Protein AF-0000000082582174 (afdb_homodimer)

Nearest PDB structures (foldseek):
  4dm0-assembly1_A-2  TM=6.553E-01  e=1.311E-11  Escherichia coli
  3ecp-assembly1_A-2  TM=6.460E-01  e=6.273E-11  Escherichia coli
  1mm8-assembly1_A-2  TM=6.098E-01  e=3.475E-10  Escherichia coli
  8joi-assembly2_B  TM=5.389E-01  e=1.781E-01  Pseudomonas aeruginosa
  3rqb-assembly1_A  TM=6.098E-01  e=8.115E-01  Alicyclobacillus acidocaldarius subsp. acidocaldarius DSM 446

Solvent-accessible surface area (backbone atoms only — not comparable to full-atom values): 45961 Å² total; per-residue (Å²): 125,73,64,64,45,58,42,76,48,91,63,89,76,42,56,38,41,48,41,54,42,53,54,50,45,51,33,56,70,68,51,65,58,58,67,44,69,73,58,76,72,99,61,87,73,73,94,59,53,65,44,49,48,52,50,49,51,42,51,34,46,60,58,36,36,60,47,59,74,41,38,40,67,66,47,46,59,30,43,70,59,35,37,54,68,74,28,85,63,57,74,51,36,69,58,50,47,49,54,37,56,63,35,37,75,67,46,43,54,53,49,53,49,46,44,49,52,51,42,74,71,66,38,66,66,68,71,44,92,59,74,41,55,38,31,41,52,68,47,61,37,64,46,92,65,86,75,39,49,65,45,26,54,27,84,34,90,87,37,83,78,39,32,11,29,28,38,35,36,33,30,25,55,91,64,52,32,66,74,47,73,49,76,42,39,12,65,56,55,74,54,76,51,41,62,59,52,48,50,52,50,50,67,66,35,46,69,38,25,75,71,49,27,30,33,40,37,39,47,32,75,54,24,41,72,69,48,49,52,52,49,68,67,39,77,54,51,34,41,40,29,24,40,54,52,41,62,57,30,41,60,57,45,72,75,50,60,77,84,68,44,42,77,62,51,100,48,30,29,35,36,71,50,81,70,53,96,68,36,37,42,33,38,35,40,33,52,45,97,85,67,47,79,44,44,33,29,37,40,30,55,61,50,60,88,80,42,40,72,55,49,46,53,57,58,54,60,58,55,52,41,51,55,50,47,51,51,44,41,40,70,42,45,19,62,52,50,66,80,45,46,38,51,40,16,42,48,43,50,50,49,46,48,46,46,44,45,34,52,53,34,50,44,41,66,63,68,27,48,94,46,95,56,46,83,61,52,69,57,49,48,28,68,54,46,34,67,41,59,21,41,52,44,82,52,98,92,43,38,37,32,33,36,52,64,79,39,70,68,44,39,54,52,43,54,47,55,57,27,65,71,47,54,44,58,66,57,76,96,123,75,64,65,46,58,42,77,47,92,63,88,77,43,56,36,43,48,43,53,42,52,52,51,46,51,34,55,73,68,50,64,58,57,68,46,68,72,57,76,72,99,60,86,72,74,92,59,52,67,44,48,48,53,50,49,52,42,50,36,45,60,58,37,35,60,48,59,74,41,40,42,66,67,46,45,60,30,44,69,60,35,38,54,67,76,28,87,61,59,74,50,36,69,58,48,46,49,54,37,56,64,36,38,74,65,44,43,54,51,50,51,48,47,42,48,52,52,41,75,72,67,38,66,66,69,70,44,90,58,74,41,57,38,32,42,52,68,47,63,37,65,46,92,63,88,75,37,52,65,46,25,55,27,82,36,90,86,37,82,80,39,34,11,30,28,39,37,37,34,28,26,57,92,65,51,33,64,74,49,71,49,75,42,38,11,65,55,56,74,54,75,52,41,63,59,51,50,52,55,50,50,68,66,35,47,67,37,26,74,71,50,26,31,34,40,37,40,48,31,78,55,24,41,70,68,47,50,51,52,49,68,67,41,76,52,50,33,39,41,29,25,41,54,52,40,62,59,30,42,60,57,45,71,75,49,60,77,85,69,44,43,78,60,50,99,48,29,30,35,37,71,50,80,70,52,96,69,35,37,42,32,36,35,41,32,52,45,96,86,68,48,79,44,45,34,28,38,39,30,55,62,51,60,90,81,40,40,72,55,50,46,51,57,59,55,60,57,52,52,42,52,55,51,46,52,51,43,40,40,71,42,45,20,63,54,49,66,80,47,48,39,50,41,15,43,47,42,50,50,49,46,49,43,46,43,45,34,51,53,34,51,44,41,65,61,68,27,47,94,47,96,57,46,82,60,53,70,58,50,48,29,68,52,47,34,67,38,58,22,43,52,44,81,52,96,90,44,38,36,33,32,37,51,64,78,37,69,67,42,39,54,51,43,54,48,53,56,27,66,70,43,46,46,67,67,47,74,107

Radius of gyration: 30.18 Å; Cα contacts (8 Å, |Δi|>4): 1531; chains: 2; bounding box: 64×86×84 Å

InterPro domains:
  IPR012337 Ribonuclease H-like superfamily [SSF53098] (90-364)
  IPR025668 Transposase DDE domain [PF13701] (43-416)

Structure (mmCIF, N/CA/C/O backbone):
data_AF-0000000082582174-model_v1
#
loop_
_entity.id
_entity.type
_entity.pdbx_description
1 polymer Transposase
#
loop_
_atom_site.group_PDB
_atom_site.id
_atom_site.type_symbol
_atom_site.label_atom_id
_atom_site.label_alt_id
_atom_site.label_comp_id
_atom_site.label_asym_id
_atom_site.label_entity_id
_atom_site.label_seq_id
_atom_site.pdbx_PDB_ins_code
_atom_site.Cartn_x
_atom_site.Cartn_y
_atom_site.Cartn_z
_atom_site.occupancy
_atom_site.B_iso_or_equiv
_atom_site.auth_seq_id
_atom_site.auth_comp_id
_atom_site.auth_asym_id
_atom_site.auth_atom_id
_atom_site.pdbx_PDB_model_num
ATOM 1 N N . MET A 1 1 ? 18.828 -27.312 16.297 1 47.28 1 MET A N 1
ATOM 2 C CA . MET A 1 1 ? 17.672 -28 16.875 1 47.28 1 MET A CA 1
ATOM 3 C C . MET A 1 1 ? 16.375 -27.422 16.312 1 47.28 1 MET A C 1
ATOM 5 O O . MET A 1 1 ? 15.992 -26.297 16.641 1 47.28 1 MET A O 1
ATOM 9 N N . ASN A 1 2 ? 15.883 -27.828 15.016 1 61.81 2 ASN A N 1
ATOM 10 C CA . ASN A 1 2 ? 14.836 -27.375 14.109 1 61.81 2 ASN A CA 1
ATOM 11 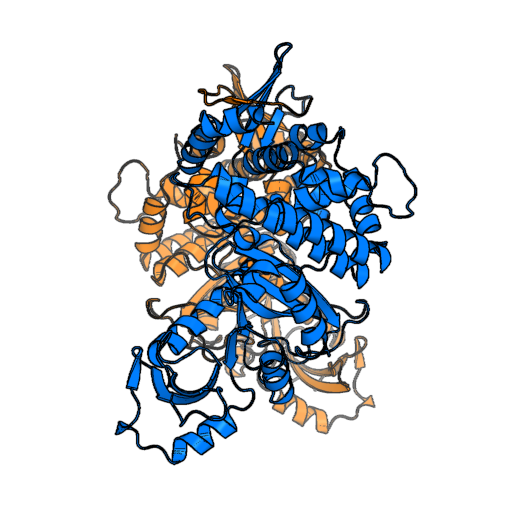C C . ASN A 1 2 ? 13.453 -27.812 14.57 1 61.81 2 ASN A C 1
ATOM 13 O O . ASN A 1 2 ? 12.453 -27.578 13.891 1 61.81 2 ASN A O 1
ATOM 17 N N . ASN A 1 3 ? 13.531 -28.422 15.852 1 78.56 3 ASN A N 1
ATOM 18 C CA . ASN A 1 3 ? 12.211 -28.969 16.156 1 78.56 3 ASN A CA 1
ATOM 19 C C . ASN A 1 3 ? 11.578 -28.281 17.359 1 78.56 3 ASN A C 1
ATOM 21 O O . ASN A 1 3 ? 12.219 -28.109 18.391 1 78.56 3 ASN A O 1
ATOM 25 N N . PHE A 1 4 ? 10.695 -27.594 17.172 1 87 4 PHE A N 1
ATOM 26 C CA . PHE A 1 4 ? 9.891 -27.016 18.234 1 87 4 PHE A CA 1
ATOM 27 C C . PHE A 1 4 ? 8.422 -27.406 18.078 1 87 4 PHE A C 1
ATOM 29 O O . PHE A 1 4 ? 8 -27.844 17.016 1 87 4 PHE A O 1
ATOM 36 N N . THR A 1 5 ? 7.695 -27.422 19.172 1 88.62 5 THR A N 1
ATOM 37 C CA . THR A 1 5 ? 6.27 -27.734 19.188 1 88.62 5 THR A CA 1
ATOM 38 C C . THR A 1 5 ? 5.445 -26.516 19.594 1 88.62 5 THR A C 1
ATOM 40 O O . THR A 1 5 ? 5.961 -25.594 20.219 1 88.62 5 THR A O 1
ATOM 43 N N . PHE A 1 6 ? 4.227 -26.516 19.156 1 90.75 6 PHE A N 1
ATOM 44 C CA . PHE A 1 6 ? 3.309 -25.438 19.516 1 90.75 6 PHE A CA 1
ATOM 45 C C . PHE A 1 6 ? 2.412 -25.859 20.672 1 90.75 6 PHE A C 1
ATOM 47 O O . PHE A 1 6 ? 2.027 -27.016 20.781 1 90.75 6 PHE A O 1
ATOM 54 N N . THR A 1 7 ? 2.211 -24.938 21.562 1 87.94 7 THR A N 1
ATOM 55 C CA . THR A 1 7 ? 1.271 -25.156 22.656 1 87.94 7 THR A CA 1
ATOM 56 C C . THR A 1 7 ? 0.29 -23.984 22.766 1 87.94 7 THR A C 1
ATOM 58 O O . THR A 1 7 ? 0.517 -22.922 22.188 1 87.94 7 THR A O 1
ATOM 61 N N . GLN A 1 8 ? -0.82 -24.344 23.25 1 85.06 8 GLN A N 1
ATOM 62 C CA . GLN A 1 8 ? -1.838 -23.328 23.5 1 85.06 8 GLN A CA 1
ATOM 63 C C . GLN A 1 8 ? -2.244 -23.297 24.969 1 85.06 8 GLN A C 1
ATOM 65 O O . GLN A 1 8 ? -3.033 -24.125 25.422 1 85.06 8 GLN A O 1
ATOM 70 N N . ASN A 1 9 ? -1.512 -22.547 25.766 1 73.38 9 ASN A N 1
ATOM 71 C CA . ASN A 1 9 ? -1.791 -22.438 27.203 1 73.38 9 ASN A CA 1
ATOM 72 C C . ASN A 1 9 ? -2.014 -20.984 27.609 1 73.38 9 ASN A C 1
ATOM 74 O O . ASN A 1 9 ? -1.652 -20.062 26.875 1 73.38 9 ASN A O 1
ATOM 78 N N . ASN A 1 10 ? -2.688 -20.844 28.734 1 68.19 10 ASN A N 1
ATOM 79 C CA . ASN A 1 10 ? -2.863 -19.5 29.281 1 68.19 10 ASN A CA 1
ATOM 80 C C . ASN A 1 10 ? -1.523 -18.859 29.625 1 68.19 10 ASN A C 1
ATOM 82 O O . ASN A 1 10 ? -0.73 -19.438 30.375 1 68.19 10 ASN A O 1
ATOM 86 N N . CYS A 1 11 ? -1.093 -17.984 28.875 1 67.25 11 CYS A N 1
ATOM 87 C CA . CYS A 1 11 ? 0.202 -17.312 29 1 67.25 11 CYS A CA 1
ATOM 88 C C . CYS A 1 11 ? 0.147 -16.203 30.047 1 67.25 11 CYS A C 1
ATOM 90 O O . CYS A 1 11 ? -0.794 -15.414 30.062 1 67.25 11 CYS A O 1
ATOM 92 N N . LYS A 1 12 ? 1.093 -16.359 31 1 70.94 12 LYS A N 1
ATOM 93 C CA . LYS A 1 12 ? 1.233 -15.289 31.984 1 70.94 12 LYS A CA 1
ATOM 94 C C . LYS A 1 12 ? 1.987 -14.094 31.391 1 70.94 12 LYS A C 1
ATOM 96 O O . LYS A 1 12 ? 1.864 -12.977 31.891 1 70.94 12 LYS A O 1
ATOM 101 N N . GLU A 1 13 ? 2.664 -14.281 30.312 1 81.44 13 GLU A N 1
ATOM 102 C CA . GLU A 1 13 ? 3.484 -13.227 29.719 1 81.44 13 GLU A CA 1
ATOM 103 C C . GLU A 1 13 ? 2.637 -12.266 28.891 1 81.44 13 GLU A C 1
ATOM 105 O O . GLU A 1 13 ? 1.673 -12.688 28.25 1 81.44 13 GLU A O 1
ATOM 110 N N . GLU A 1 14 ? 2.945 -10.984 29.094 1 86.75 14 GLU A N 1
ATOM 111 C CA . GLU A 1 14 ? 2.242 -9.93 28.375 1 86.75 14 GLU A CA 1
ATOM 112 C C . GLU A 1 14 ? 3.221 -9.039 27.609 1 86.75 14 GLU A C 1
ATOM 114 O O . GLU A 1 14 ? 4.27 -8.664 28.141 1 86.75 14 GLU A O 1
ATOM 119 N N . SER A 1 15 ? 2.996 -8.852 26.328 1 89.38 15 SER A N 1
ATOM 120 C CA . SER A 1 15 ? 3.791 -7.934 25.531 1 89.38 15 SER A CA 1
ATOM 121 C C . SER A 1 15 ? 2.939 -6.781 25 1 89.38 15 SER A C 1
ATOM 123 O O . SER A 1 15 ? 1.71 -6.859 25 1 89.38 15 SER A O 1
ATOM 125 N N . THR A 1 16 ? 3.627 -5.672 24.656 1 92.44 16 THR A N 1
ATOM 126 C CA . THR A 1 16 ? 2.908 -4.5 24.156 1 92.44 16 THR A CA 1
ATOM 127 C C . THR A 1 16 ? 3.746 -3.742 23.141 1 92.44 16 THR A C 1
ATOM 129 O O . THR A 1 16 ? 4.961 -3.934 23.062 1 92.44 16 THR A O 1
ATOM 132 N N . SER A 1 17 ? 3.092 -3.023 22.25 1 94 17 SER A N 1
ATOM 133 C CA . SER A 1 17 ? 3.77 -2.129 21.312 1 94 17 SER A CA 1
ATOM 134 C C . SER A 1 17 ? 4.375 -0.931 22.047 1 94 17 SER A C 1
ATOM 136 O O . SER A 1 17 ? 3.656 -0.145 22.656 1 94 17 SER A O 1
ATOM 138 N N . ILE A 1 18 ? 5.664 -0.745 21.922 1 94.19 18 ILE A N 1
ATOM 139 C CA . ILE A 1 18 ? 6.355 0.357 22.578 1 94.19 18 ILE A CA 1
ATOM 140 C C . ILE A 1 18 ? 5.887 1.687 22 1 94.19 18 ILE A C 1
ATOM 142 O O . ILE A 1 18 ? 5.672 2.654 22.734 1 94.19 18 ILE A O 1
ATOM 146 N N . TRP A 1 19 ? 5.742 1.705 20.672 1 96.25 19 TRP A N 1
ATOM 147 C CA . TRP A 1 19 ? 5.297 2.908 19.984 1 96.25 19 TRP A CA 1
ATOM 148 C C . TRP A 1 19 ? 3.904 3.322 20.453 1 96.25 19 TRP A C 1
ATOM 150 O O . TRP A 1 19 ? 3.689 4.473 20.844 1 96.25 19 TRP A O 1
ATOM 160 N N . LEU A 1 20 ? 2.986 2.395 20.516 1 97.25 20 LEU A N 1
ATOM 161 C CA . LEU A 1 20 ? 1.607 2.689 20.891 1 97.25 20 LEU A CA 1
ATOM 162 C C . LEU A 1 20 ? 1.528 3.213 22.328 1 97.25 20 LEU A C 1
ATOM 164 O O . LEU A 1 20 ? 0.96 4.281 22.562 1 97.25 20 LEU A O 1
ATOM 168 N N . ILE A 1 21 ? 2.166 2.508 23.266 1 96.38 21 ILE A N 1
ATOM 169 C CA . ILE A 1 21 ? 1.972 2.852 24.672 1 96.38 21 ILE A CA 1
ATOM 170 C C . ILE A 1 21 ? 2.703 4.152 24.984 1 96.38 21 ILE A C 1
ATOM 172 O O . ILE A 1 21 ? 2.252 4.938 25.828 1 96.38 21 ILE A O 1
ATOM 176 N N . SER A 1 22 ? 3.826 4.43 24.312 1 95.56 22 SER A N 1
ATOM 177 C CA . SER A 1 22 ? 4.539 5.676 24.578 1 95.56 22 SER A CA 1
ATOM 178 C C . SER A 1 22 ? 3.738 6.883 24.094 1 95.56 22 SER A C 1
ATOM 180 O O . SER A 1 22 ? 3.646 7.891 24.797 1 95.56 22 SER A O 1
ATOM 182 N N . VAL A 1 23 ? 3.127 6.801 22.906 1 96.56 23 VAL A N 1
ATOM 183 C CA . VAL A 1 23 ? 2.336 7.898 22.359 1 96.56 23 VAL A CA 1
ATOM 184 C C . VAL A 1 23 ? 1.082 8.102 23.219 1 96.56 23 VAL A C 1
ATOM 186 O O . VAL A 1 23 ? 0.71 9.242 23.516 1 96.56 23 VAL A O 1
ATOM 189 N N . MET A 1 24 ? 0.437 6.98 23.609 1 96.25 24 MET A N 1
ATOM 190 C CA . MET A 1 24 ? -0.778 7.086 24.406 1 96.25 24 MET A CA 1
ATOM 191 C C . MET A 1 24 ? -0.469 7.648 25.797 1 96.25 24 MET A C 1
ATOM 193 O O . MET A 1 24 ? -1.256 8.422 26.344 1 96.25 24 MET A O 1
ATOM 197 N N . GLN A 1 25 ? 0.654 7.199 26.375 1 94.25 25 GLN A N 1
ATOM 198 C CA . GLN A 1 25 ? 1.055 7.746 27.672 1 94.25 25 GLN A CA 1
ATOM 199 C C . GLN A 1 25 ? 1.314 9.242 27.578 1 94.25 25 GLN A C 1
ATOM 201 O O . GLN A 1 25 ? 0.915 10.008 28.453 1 94.25 25 GLN A O 1
ATOM 206 N N . PHE A 1 26 ? 1.997 9.664 26.531 1 94.19 26 PHE A N 1
ATOM 207 C CA . PHE A 1 26 ? 2.246 11.078 26.281 1 94.19 26 PHE A CA 1
ATOM 208 C C . PHE A 1 26 ? 0.936 11.852 26.188 1 94.19 26 PHE A C 1
ATOM 210 O O . PHE A 1 26 ? 0.778 12.906 26.797 1 94.19 26 PHE A O 1
ATOM 217 N N . GLY A 1 27 ? 0.014 11.344 25.391 1 95.06 27 GLY A N 1
ATOM 218 C CA . GLY A 1 27 ? -1.282 11.984 25.25 1 95.06 27 GLY A CA 1
ATOM 219 C C . GLY A 1 27 ? -2.037 12.094 26.562 1 95.06 27 GLY A C 1
ATOM 220 O O . GLY A 1 27 ? -2.707 13.094 26.812 1 95.06 27 GLY A O 1
ATOM 221 N N . PHE A 1 28 ? -1.907 11.031 27.266 1 91.5 28 PHE A N 1
ATOM 222 C CA . PHE A 1 28 ? -2.578 11.016 28.562 1 91.5 28 PHE A CA 1
ATOM 223 C C . PHE A 1 28 ? -1.981 12.07 29.484 1 91.5 28 PHE A C 1
ATOM 225 O O . PHE A 1 28 ? -2.713 12.82 30.141 1 91.5 28 PHE A O 1
ATOM 232 N N . LYS A 1 29 ? -0.707 12.219 29.562 1 88.75 29 LYS A N 1
ATOM 233 C CA . LYS A 1 29 ? 0.004 13.148 30.438 1 88.75 29 LYS A CA 1
ATOM 234 C C . LYS A 1 29 ? -0.285 14.594 30.047 1 88.75 29 LYS A C 1
ATOM 236 O O . LYS A 1 29 ? -0.332 15.477 30.922 1 88.75 29 LYS A O 1
ATOM 241 N N . PHE A 1 30 ? -0.512 14.836 28.828 1 92 30 PHE A N 1
ATOM 242 C CA . PHE A 1 30 ? -0.726 16.203 28.359 1 92 30 PHE A CA 1
ATOM 243 C C . PHE A 1 30 ? -2.211 16.469 28.156 1 92 30 PHE A C 1
ATOM 245 O O . PHE A 1 30 ? -2.582 17.469 27.516 1 92 30 PHE A O 1
ATOM 252 N N . ASN A 1 31 ? -3.041 15.57 28.625 1 93 31 ASN A N 1
ATOM 253 C CA . ASN A 1 31 ? -4.492 15.719 28.641 1 93 31 ASN A CA 1
ATOM 254 C C . ASN A 1 31 ? -5.051 15.898 27.219 1 93 31 ASN A C 1
ATOM 256 O O . ASN A 1 31 ? -5.953 16.703 27.016 1 93 31 ASN A O 1
ATOM 260 N N . ILE A 1 32 ? -4.445 15.219 26.312 1 96 32 ILE A N 1
ATOM 261 C CA . ILE A 1 32 ? -4.887 15.297 24.922 1 96 32 ILE A CA 1
ATOM 262 C C . ILE A 1 32 ? -6.238 14.594 24.781 1 96 32 ILE A C 1
ATOM 264 O O . ILE A 1 32 ? -7.047 14.969 23.922 1 96 32 ILE A O 1
ATOM 268 N N . PHE A 1 33 ? -6.543 13.641 25.672 1 97.06 33 PHE A N 1
ATOM 269 C CA . PHE A 1 33 ? -7.734 12.82 25.516 1 97.06 33 PHE A CA 1
ATOM 270 C C . PHE A 1 33 ? -8.891 13.367 26.328 1 97.06 33 PHE A C 1
ATOM 272 O O . PHE A 1 33 ? -10.047 12.977 26.125 1 97.06 33 PHE A O 1
ATOM 279 N N . LYS A 1 34 ? -8.688 14.305 27.188 1 95.81 34 LYS A N 1
ATOM 280 C CA . LYS A 1 34 ? -9.688 14.82 28.125 1 95.81 34 LYS A CA 1
ATOM 281 C C . LYS A 1 34 ? -10.875 15.422 27.375 1 95.81 34 LYS A C 1
ATOM 283 O O . LYS A 1 34 ? -12.023 15.172 27.734 1 95.81 34 LYS A O 1
ATOM 288 N N . PRO A 1 35 ? -10.656 16.172 26.297 1 97.56 35 PRO A N 1
ATOM 289 C CA . PRO A 1 35 ? -11.789 16.781 25.609 1 97.56 35 PRO A CA 1
ATOM 290 C C . PRO A 1 35 ? -12.75 15.75 25.016 1 97.56 35 PRO A C 1
ATOM 292 O O . PRO A 1 35 ? -13.922 16.062 24.781 1 97.56 35 PRO A O 1
ATOM 295 N N . PHE A 1 36 ? -12.273 14.523 24.797 1 97.62 36 PHE A N 1
ATOM 296 C CA . PHE A 1 36 ? -13.109 13.492 24.203 1 97.62 36 PHE A CA 1
ATOM 297 C C . PHE A 1 36 ? -14.109 12.953 25.219 1 97.62 36 PHE A C 1
ATOM 299 O O . PHE A 1 36 ? -15.086 12.297 24.844 1 97.62 36 PHE A O 1
ATOM 306 N N . GLU A 1 37 ? -13.891 13.172 26.484 1 95.31 37 GLU A N 1
ATOM 307 C CA . GLU A 1 37 ? -14.766 12.656 27.531 1 95.31 37 GLU A CA 1
ATOM 308 C C . GLU A 1 37 ? -16.172 13.266 27.422 1 95.31 37 GLU A C 1
ATOM 310 O O . GLU A 1 37 ? -17.156 12.633 27.812 1 95.31 37 GLU A O 1
ATOM 315 N N . THR A 1 38 ? -16.234 14.453 26.891 1 94.56 38 THR A N 1
ATOM 316 C CA . THR A 1 38 ? -17.516 15.148 26.828 1 94.56 38 THR A CA 1
ATOM 317 C C . THR A 1 38 ? -18.172 14.945 25.453 1 94.56 38 THR A C 1
ATOM 319 O O . THR A 1 38 ? -19.234 15.5 25.188 1 94.56 38 THR A O 1
ATOM 322 N N . PHE A 1 39 ? -17.5 14.227 24.562 1 96.31 39 PHE A N 1
ATOM 323 C CA . PHE A 1 39 ? -18.062 13.945 23.25 1 96.31 39 PHE A CA 1
ATOM 324 C C . PHE A 1 39 ? -19.359 13.148 23.391 1 96.31 39 PHE A C 1
ATOM 326 O O . PHE A 1 39 ? -19.391 12.109 24.031 1 96.31 39 PHE A O 1
ATOM 333 N N . ASN A 1 40 ? -20.375 13.648 22.781 1 93.25 40 ASN A N 1
ATOM 334 C CA . ASN A 1 40 ? -21.688 13.023 22.922 1 93.25 40 ASN A CA 1
ATOM 335 C C . ASN A 1 40 ? -22.203 12.508 21.578 1 93.25 40 ASN A C 1
ATOM 337 O O . ASN A 1 40 ? -22.141 13.203 20.578 1 93.25 40 ASN A O 1
ATOM 341 N N . LEU A 1 41 ? -22.578 11.305 21.531 1 92.94 41 LEU A N 1
ATOM 342 C CA . LEU A 1 41 ? -23.203 10.641 20.406 1 92.94 41 LEU A CA 1
ATOM 343 C C . LEU A 1 41 ? -24.266 9.648 20.875 1 92.94 41 LEU A C 1
ATOM 345 O O . LEU A 1 41 ? -24.016 8.844 21.766 1 92.94 41 LEU A O 1
ATOM 349 N N . LYS A 1 42 ? -25.484 9.844 20.391 1 84.62 42 LYS A N 1
ATOM 350 C CA . LYS A 1 42 ? -26.578 8.977 20.812 1 84.62 42 LYS A CA 1
ATOM 351 C C . LYS A 1 42 ? -26.375 7.551 20.312 1 84.62 42 LYS A C 1
ATOM 353 O O . LYS A 1 42 ? -26.547 7.277 19.125 1 84.62 42 LYS A O 1
ATOM 358 N N . MET A 1 43 ? -25.844 6.773 21.125 1 83.38 43 MET A N 1
ATOM 359 C CA . MET A 1 43 ? -25.672 5.352 20.828 1 83.38 43 MET A CA 1
ATOM 360 C C . MET A 1 43 ? -26.031 4.496 22.047 1 83.38 43 MET A C 1
ATOM 362 O O . MET A 1 43 ? -25.938 4.953 23.188 1 83.38 43 MET A O 1
ATOM 366 N N . LYS A 1 44 ? -26.547 3.402 21.875 1 71.44 44 LYS A N 1
ATOM 367 C CA . LYS A 1 44 ? -26.766 2.473 22.969 1 71.44 44 LYS A CA 1
ATOM 368 C C . LYS A 1 44 ? -25.438 2.053 23.609 1 71.44 44 LYS A C 1
ATOM 370 O O . LYS A 1 44 ? -24.5 1.694 22.906 1 71.44 44 LYS A O 1
ATOM 375 N N . LYS A 1 45 ? -25.391 2.561 24.969 1 65.69 45 LYS A N 1
ATOM 376 C CA . LYS A 1 45 ? -24.156 2.129 25.625 1 65.69 45 LYS A CA 1
ATOM 377 C C . LYS A 1 45 ? -24.188 0.63 25.906 1 65.69 45 LYS A C 1
ATOM 379 O O . LYS A 1 45 ? -25.094 0.133 26.562 1 65.69 45 LYS A O 1
ATOM 384 N N . VAL A 1 46 ? -23.391 -0.073 25.375 1 70.25 46 VAL A N 1
ATOM 385 C CA . VAL A 1 46 ? -23.266 -1.485 25.719 1 70.25 46 VAL A CA 1
ATOM 386 C C . VAL A 1 46 ? -22.125 -1.67 26.719 1 70.25 46 VAL A C 1
ATOM 388 O O . VAL A 1 46 ? -22.156 -1.086 27.812 1 70.25 46 VAL A O 1
ATOM 391 N N . LYS A 1 47 ? -21 -2.182 26.375 1 87.69 47 LYS A N 1
ATOM 392 C CA . LYS A 1 47 ? -19.844 -2.516 27.188 1 87.69 47 LYS A CA 1
ATOM 393 C C . LYS A 1 47 ? -18.828 -1.374 27.203 1 87.69 47 LYS A C 1
ATOM 395 O O . LYS A 1 47 ? -18.172 -1.13 28.219 1 87.69 47 LYS A O 1
ATOM 400 N N . TYR A 1 48 ? -18.812 -0.594 26.156 1 93.88 48 TYR A N 1
ATOM 401 C CA . TYR A 1 48 ? -17.812 0.459 25.984 1 93.88 48 TYR A CA 1
ATOM 402 C C . TYR A 1 48 ? -18.484 1.814 25.781 1 93.88 48 TYR A C 1
ATOM 404 O O . TYR A 1 48 ? -19.516 1.913 25.109 1 93.88 48 TYR A O 1
ATOM 412 N N . SER A 1 49 ? -17.906 2.844 26.391 1 94.06 49 SER A N 1
ATOM 413 C CA . SER A 1 49 ? -18.391 4.207 26.203 1 94.06 49 SER A CA 1
ATOM 414 C C . SER A 1 49 ? -17.984 4.75 24.844 1 94.06 49 SER A C 1
ATOM 416 O O . SER A 1 49 ? -17.109 4.184 24.172 1 94.06 49 SER A O 1
ATOM 418 N N . VAL A 1 50 ? -18.641 5.828 24.422 1 95.81 50 VAL A N 1
ATOM 419 C CA . VAL A 1 50 ? -18.266 6.512 23.203 1 95.81 50 VAL A CA 1
ATOM 420 C C . VAL A 1 50 ? -16.828 6.988 23.281 1 95.81 50 VAL A C 1
ATOM 422 O O . VAL A 1 50 ? -16.062 6.883 22.312 1 95.81 50 VAL A O 1
ATOM 425 N N . TYR A 1 51 ? -16.5 7.48 24.469 1 95.81 51 TYR A N 1
ATOM 426 C CA . TYR A 1 51 ? -15.133 7.922 24.734 1 95.81 51 TYR A CA 1
ATOM 427 C C . TYR A 1 51 ? -14.133 6.809 24.438 1 95.81 51 TYR A C 1
ATOM 429 O O . TYR A 1 51 ? -13.156 7.016 23.719 1 95.81 51 TYR A O 1
ATOM 437 N N . GLN A 1 52 ? -14.414 5.672 24.922 1 96.44 52 GLN A N 1
ATOM 438 C CA . GLN A 1 52 ? -13.523 4.531 24.75 1 96.44 52 GLN A CA 1
ATOM 439 C C . GLN A 1 52 ? -13.422 4.117 23.297 1 96.44 52 GLN A C 1
ATOM 441 O O . GLN A 1 52 ? -12.352 3.742 22.812 1 96.44 52 GLN A O 1
ATOM 446 N N . LYS A 1 53 ? -14.508 4.168 22.594 1 97.06 53 LYS A N 1
ATOM 447 C CA . LYS A 1 53 ? -14.516 3.816 21.172 1 97.06 53 LYS A CA 1
ATOM 448 C C . LYS A 1 53 ? -13.719 4.824 20.344 1 97.06 53 LYS A C 1
ATOM 450 O O . LYS A 1 53 ? -13.008 4.445 19.422 1 97.06 53 LYS A O 1
ATOM 455 N N . LEU A 1 54 ? -13.836 6.129 20.656 1 98.38 54 LEU A N 1
ATOM 456 C CA . LEU A 1 54 ? -13.062 7.16 19.984 1 98.38 54 LEU A CA 1
ATOM 457 C C . LEU A 1 54 ? -11.57 6.953 20.219 1 98.38 54 LEU A C 1
ATOM 459 O O . LEU A 1 54 ? -10.773 7.059 19.281 1 98.38 54 LEU A O 1
ATOM 463 N N . ILE A 1 55 ? -11.219 6.641 21.453 1 98.19 55 ILE A N 1
ATOM 464 C CA . ILE A 1 55 ? -9.828 6.387 21.781 1 98.19 55 ILE A CA 1
ATOM 465 C C . ILE A 1 55 ? -9.32 5.176 21 1 98.19 55 ILE A C 1
ATOM 467 O O . ILE A 1 55 ? -8.172 5.168 20.547 1 98.19 55 ILE A O 1
ATOM 471 N N . THR A 1 56 ? -10.156 4.164 20.875 1 98.06 56 THR A N 1
ATOM 472 C CA . THR A 1 56 ? -9.797 2.973 20.125 1 98.06 56 THR A CA 1
ATOM 473 C C . THR A 1 56 ? -9.492 3.328 18.672 1 98.06 56 THR A C 1
ATOM 475 O O . THR A 1 56 ? -8.555 2.793 18.078 1 98.06 56 THR A O 1
ATOM 478 N N . ILE A 1 57 ? -10.266 4.223 18.062 1 98.5 57 ILE A N 1
ATOM 479 C CA . ILE A 1 57 ? -10.016 4.672 16.688 1 98.5 57 ILE A CA 1
ATOM 480 C C . ILE A 1 57 ? -8.672 5.391 16.625 1 98.5 57 ILE A C 1
ATOM 482 O O . ILE A 1 57 ? -7.879 5.152 15.711 1 98.5 57 ILE A O 1
ATOM 486 N N . MET A 1 58 ? -8.398 6.242 17.578 1 98.56 58 MET A N 1
ATOM 487 C CA . MET A 1 58 ? -7.125 6.961 17.594 1 98.56 58 MET A CA 1
ATOM 488 C C . MET A 1 58 ? -5.957 5.992 17.719 1 98.56 58 MET A C 1
ATOM 490 O O . MET A 1 58 ? -4.934 6.152 17.062 1 98.56 58 MET A O 1
ATOM 494 N N . MET A 1 59 ? -6.113 4.938 18.609 1 98.38 59 MET A N 1
ATOM 495 C CA . MET A 1 59 ? -5.078 3.916 18.734 1 98.38 59 MET A CA 1
ATOM 496 C C . MET A 1 59 ? -4.855 3.207 17.406 1 98.38 59 MET A C 1
ATOM 498 O O . MET A 1 59 ? -3.719 2.898 17.031 1 98.38 59 MET A O 1
ATOM 502 N N . SER A 1 60 ? -5.969 2.924 16.719 1 98.06 60 SER A N 1
ATOM 503 C CA . SER A 1 60 ? -5.875 2.24 15.438 1 98.06 60 SER A CA 1
ATOM 504 C C . SER A 1 60 ? -5.09 3.068 14.422 1 98.06 60 SER A C 1
ATOM 506 O O . SER A 1 60 ? -4.363 2.52 13.594 1 98.06 60 SER A O 1
ATOM 508 N N . ILE A 1 61 ? -5.215 4.391 14.445 1 98.06 61 ILE A N 1
ATOM 509 C CA . ILE A 1 61 ? -4.477 5.297 13.57 1 98.06 61 ILE A CA 1
ATOM 510 C C . ILE A 1 61 ? -3 5.297 13.961 1 98.06 61 ILE A C 1
ATOM 512 O O . ILE A 1 61 ? -2.123 5.227 13.094 1 98.06 61 ILE A O 1
ATOM 516 N N . VAL A 1 62 ? -2.703 5.301 15.234 1 98.19 62 VAL A N 1
ATOM 517 C CA . VAL A 1 62 ? -1.342 5.367 15.75 1 98.19 62 VAL A CA 1
ATOM 518 C C . VAL A 1 62 ? -0.559 4.133 15.305 1 98.19 62 VAL A C 1
ATOM 520 O O . VAL A 1 62 ? 0.621 4.23 14.961 1 98.19 62 VAL A O 1
ATOM 523 N N . ILE A 1 63 ? -1.233 2.992 15.328 1 96 63 ILE A N 1
ATOM 524 C CA . ILE A 1 63 ? -0.491 1.772 15.031 1 96 63 ILE A CA 1
ATOM 525 C C . ILE A 1 63 ? -0.578 1.464 13.539 1 96 63 ILE A C 1
ATOM 527 O O . ILE A 1 63 ? -0.065 0.441 13.078 1 96 63 ILE A O 1
ATOM 531 N N . GLY A 1 64 ? -1.268 2.303 12.789 1 94.81 64 GLY A N 1
ATOM 532 C CA . GLY A 1 64 ? -1.258 2.195 11.344 1 94.81 64 GLY A CA 1
ATOM 533 C C . GLY A 1 64 ? -2.195 1.125 10.812 1 94.81 64 GLY A C 1
ATOM 534 O O . GLY A 1 64 ? -1.859 0.409 9.867 1 94.81 64 GLY A O 1
ATOM 535 N N . CYS A 1 65 ? -3.4 0.919 11.406 1 94.56 65 CYS A N 1
ATOM 536 C CA . CYS A 1 65 ? -4.406 0.01 10.867 1 94.56 65 CYS A CA 1
ATOM 537 C C . CYS A 1 65 ? -4.844 0.448 9.477 1 94.56 65 CYS A C 1
ATOM 539 O O . CYS A 1 65 ? -5.152 1.621 9.258 1 94.56 65 CYS A O 1
ATOM 541 N N . GLU A 1 66 ? -4.887 -0.467 8.539 1 93.12 66 GLU A N 1
ATOM 542 C CA . GLU A 1 66 ? -5.293 -0.149 7.172 1 93.12 66 GLU A CA 1
ATOM 543 C C . GLU A 1 66 ? -6.809 -0.004 7.066 1 93.12 66 GLU A C 1
ATOM 545 O O . GLU A 1 66 ? -7.309 0.803 6.277 1 93.12 66 GLU A O 1
ATOM 550 N N . THR A 1 67 ? -7.523 -0.848 7.766 1 93.31 67 THR A N 1
ATOM 551 C CA . THR A 1 67 ? -8.977 -0.825 7.84 1 93.31 67 THR A CA 1
ATOM 552 C C . THR A 1 67 ? -9.453 -1.042 9.273 1 93.31 67 THR A C 1
ATOM 554 O O . THR A 1 67 ? -8.641 -1.337 10.164 1 93.31 67 THR A O 1
ATOM 557 N N . THR A 1 68 ? -10.75 -0.88 9.516 1 93.38 68 THR A N 1
ATOM 558 C CA . THR A 1 68 ? -11.312 -1.1 10.844 1 93.38 68 THR A CA 1
ATOM 559 C C . THR A 1 68 ? -11.234 -2.574 11.227 1 93.38 68 THR A C 1
ATOM 561 O O . THR A 1 68 ? -11.211 -2.91 12.414 1 93.38 68 THR A O 1
ATOM 564 N N . LYS A 1 69 ? -11.133 -3.426 10.258 1 88.44 69 LYS A N 1
ATOM 565 C CA . LYS A 1 69 ? -11.07 -4.859 10.516 1 88.44 69 LYS A CA 1
ATOM 566 C C . LYS A 1 69 ? -9.773 -5.23 11.234 1 88.44 69 LYS A C 1
ATOM 568 O O . LYS A 1 69 ? -9.719 -6.238 11.945 1 88.44 69 LYS A O 1
ATOM 573 N N . ASP A 1 70 ? -8.781 -4.391 11.062 1 90.69 70 ASP A N 1
ATOM 574 C CA . ASP A 1 70 ? -7.48 -4.656 11.656 1 90.69 70 ASP A CA 1
ATOM 575 C C . ASP A 1 70 ? -7.52 -4.484 13.172 1 90.69 70 ASP A C 1
ATOM 577 O O . ASP A 1 70 ? -6.645 -4.98 13.883 1 90.69 70 ASP A O 1
ATOM 581 N N . ILE A 1 71 ? -8.508 -3.785 13.68 1 92.19 71 ILE A N 1
ATOM 582 C CA . ILE A 1 71 ? -8.586 -3.414 15.086 1 92.19 71 ILE A CA 1
ATOM 583 C C . ILE A 1 71 ? -8.617 -4.672 15.953 1 92.19 71 ILE A C 1
ATOM 585 O O . ILE A 1 71 ? -7.906 -4.762 16.953 1 92.19 71 ILE A O 1
ATOM 589 N N . ASN A 1 72 ? -9.352 -5.668 15.562 1 88.44 72 ASN A N 1
ATOM 590 C CA . ASN A 1 72 ? -9.516 -6.875 16.359 1 88.44 72 ASN A CA 1
ATOM 591 C C . ASN A 1 72 ? -8.195 -7.602 16.562 1 88.44 72 ASN A C 1
ATOM 593 O O . ASN A 1 72 ? -7.883 -8.047 17.672 1 88.44 72 ASN A O 1
ATOM 597 N N . GLU A 1 73 ? -7.426 -7.609 15.578 1 85.94 73 GLU A N 1
ATOM 598 C CA . GLU A 1 73 ? -6.195 -8.391 15.648 1 85.94 73 GLU A CA 1
ATOM 599 C C . GLU A 1 73 ? -5.039 -7.547 16.188 1 85.94 73 GLU A C 1
ATOM 601 O O . GLU A 1 73 ? -4.191 -8.047 16.938 1 85.94 73 GLU A O 1
ATOM 606 N N . LYS A 1 74 ? -4.969 -6.328 15.82 1 89.38 74 LYS A N 1
ATOM 607 C CA . LYS A 1 74 ? -3.805 -5.512 16.156 1 89.38 74 LYS A CA 1
ATOM 608 C C . LYS A 1 74 ? -3.955 -4.891 17.547 1 89.38 74 LYS A C 1
ATOM 610 O O . LYS A 1 74 ? -2.98 -4.789 18.297 1 89.38 74 LYS A O 1
ATOM 615 N N . LEU A 1 75 ? -5.172 -4.426 17.875 1 92.44 75 LEU A N 1
ATOM 616 C CA . LEU A 1 75 ? -5.375 -3.77 19.156 1 92.44 75 LEU A CA 1
ATOM 617 C C . LEU A 1 75 ? -5.848 -4.766 20.219 1 92.44 75 LEU A C 1
ATOM 619 O O . LEU A 1 75 ? -5.734 -4.508 21.422 1 92.44 75 LEU A O 1
ATOM 623 N N . GLY A 1 76 ? -6.41 -5.891 19.766 1 88 76 GLY A N 1
ATOM 624 C CA . GLY A 1 76 ? -6.906 -6.887 20.703 1 88 76 GLY A CA 1
ATOM 625 C C . GLY A 1 76 ? -5.828 -7.43 21.625 1 88 76 GLY A C 1
ATOM 626 O O . GLY A 1 76 ? -6.121 -7.859 22.734 1 88 76 GLY A O 1
ATOM 627 N N . VAL A 1 77 ? -4.594 -7.336 21.25 1 88.06 77 VAL A N 1
ATOM 628 C CA . VAL A 1 77 ? -3.498 -7.918 22.016 1 88.06 77 VAL A CA 1
ATOM 629 C C . VAL A 1 77 ? -2.838 -6.84 22.875 1 88.06 77 VAL A C 1
ATOM 631 O O . VAL A 1 77 ? -1.951 -7.133 23.672 1 88.06 77 VAL A O 1
ATOM 634 N N . GLU A 1 78 ? -3.209 -5.562 22.688 1 92.94 78 GLU A N 1
ATOM 635 C CA . GLU A 1 78 ? -2.562 -4.449 23.359 1 92.94 78 GLU A CA 1
ATOM 636 C C . GLU A 1 78 ? -3.26 -4.133 24.688 1 92.94 78 GLU A C 1
ATOM 638 O O . GLU A 1 78 ? -3.791 -3.033 24.859 1 92.94 78 GLU A O 1
ATOM 643 N N . LYS A 1 79 ? -3.145 -5.047 25.625 1 92.38 79 LYS A N 1
ATOM 644 C CA . LYS A 1 79 ? -3.859 -4.977 26.906 1 92.38 79 LYS A CA 1
ATOM 645 C C . LYS A 1 79 ? -3.449 -3.74 27.688 1 92.38 79 LYS A C 1
ATOM 647 O O . LYS A 1 79 ? -4.297 -3.059 28.266 1 92.38 79 LYS A O 1
ATOM 652 N N . LEU A 1 80 ? -2.189 -3.471 27.781 1 94.19 80 LEU A N 1
ATOM 653 C CA . LEU A 1 80 ? -1.71 -2.344 28.578 1 94.19 80 LEU A CA 1
ATOM 654 C C . LEU A 1 80 ? -2.279 -1.029 28.047 1 94.19 80 LEU A C 1
ATOM 656 O O . LEU A 1 80 ? -2.723 -0.185 28.828 1 94.19 80 LEU A O 1
ATOM 660 N N . ALA A 1 81 ? -2.24 -0.813 26.734 1 95.06 81 ALA A N 1
ATOM 661 C CA . ALA A 1 81 ? -2.791 0.399 26.141 1 95.06 81 ALA A CA 1
ATOM 662 C C . ALA A 1 81 ? -4.281 0.53 26.438 1 95.06 81 ALA A C 1
ATOM 664 O O . ALA A 1 81 ? -4.77 1.624 26.734 1 9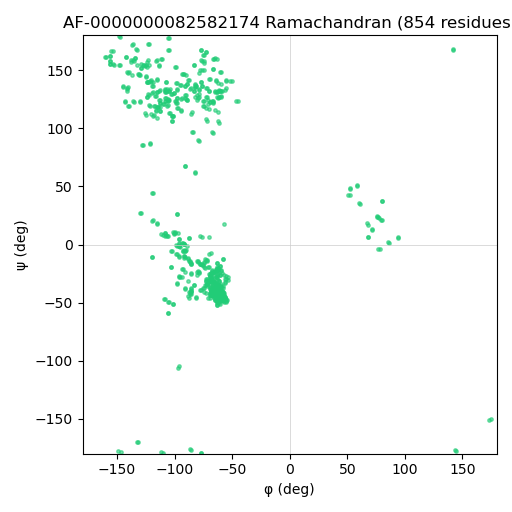5.06 81 ALA A O 1
ATOM 665 N N . LEU A 1 82 ? -4.949 -0.599 26.328 1 95.56 82 LEU A N 1
ATOM 666 C CA . LEU A 1 82 ? -6.387 -0.609 26.578 1 95.56 82 LEU A CA 1
ATOM 667 C C . LEU A 1 82 ? -6.676 -0.306 28.047 1 95.56 82 LEU A C 1
ATOM 669 O O . LEU A 1 82 ? -7.59 0.461 28.359 1 95.56 82 LEU A O 1
ATOM 673 N N . ASN A 1 83 ? -5.859 -0.856 28.922 1 94.69 83 ASN A N 1
ATOM 674 C CA . ASN A 1 83 ? -6.031 -0.656 30.359 1 94.69 83 ASN A CA 1
ATOM 675 C C . ASN A 1 83 ? -5.875 0.812 30.75 1 94.69 83 ASN A C 1
ATOM 677 O O . ASN A 1 83 ? -6.5 1.281 31.688 1 94.69 83 ASN A O 1
ATOM 681 N N . MET A 1 84 ? -5.086 1.548 30.047 1 93.62 84 MET A N 1
ATOM 682 C CA . MET A 1 84 ? -4.883 2.971 30.297 1 93.62 84 MET A CA 1
ATOM 683 C C . MET A 1 84 ? -6.203 3.73 30.234 1 93.62 84 MET A C 1
ATOM 685 O O . MET A 1 84 ? -6.359 4.777 30.859 1 93.62 84 MET A O 1
ATOM 689 N N . PHE A 1 85 ? -7.09 3.178 29.5 1 94.81 85 PHE A N 1
ATOM 690 C CA . PHE A 1 85 ? -8.352 3.875 29.297 1 94.81 85 PHE A CA 1
ATOM 691 C C . PHE A 1 85 ? -9.516 3.061 29.828 1 94.81 85 PHE A C 1
ATOM 693 O O . PHE A 1 85 ? -10.641 3.164 29.344 1 94.81 85 PHE A O 1
ATOM 700 N N . GLY A 1 86 ? -9.203 2.135 30.734 1 92.81 86 GLY A N 1
ATOM 701 C CA . GLY A 1 86 ? -10.227 1.412 31.469 1 92.81 86 GLY A CA 1
ATOM 702 C C . GLY A 1 86 ? -10.859 0.29 30.672 1 92.81 86 GLY A C 1
ATOM 703 O O . GLY A 1 86 ? -12 -0.097 30.922 1 92.81 86 GLY A O 1
ATOM 704 N N . MET A 1 87 ? -10.25 -0.212 29.656 1 94.31 87 MET A N 1
ATOM 705 C CA . MET A 1 87 ? -10.773 -1.31 28.844 1 94.31 87 MET A CA 1
ATOM 706 C C . MET A 1 87 ? -10 -2.596 29.094 1 94.31 87 MET A C 1
ATOM 708 O O . MET A 1 87 ? -8.766 -2.598 29.078 1 94.31 87 MET A O 1
ATOM 712 N N . ASP A 1 88 ? -10.664 -3.664 29.328 1 91.62 88 ASP A N 1
ATOM 713 C CA . ASP A 1 88 ? -10.023 -4.969 29.484 1 91.62 88 ASP A CA 1
ATOM 714 C C . ASP A 1 88 ? -9.75 -5.621 28.141 1 91.62 88 ASP A C 1
ATOM 716 O O . ASP A 1 88 ? -8.781 -6.367 27.984 1 91.62 88 ASP A O 1
ATOM 720 N N . THR A 1 89 ? -10.656 -5.379 27.234 1 92.06 89 THR A N 1
ATOM 721 C CA . THR A 1 89 ? -10.531 -5.852 25.875 1 92.06 89 THR A CA 1
ATOM 722 C C . THR A 1 89 ? -10.875 -4.746 24.875 1 92.06 89 THR A C 1
ATOM 724 O O . THR A 1 89 ? -11.516 -3.758 25.25 1 92.06 89 THR A O 1
ATOM 727 N N . ALA A 1 90 ? -10.43 -4.922 23.672 1 93.31 90 ALA A N 1
ATOM 728 C CA . ALA A 1 90 ? -10.75 -3.926 22.656 1 93.31 90 ALA A CA 1
ATOM 729 C C . ALA A 1 90 ? -12.188 -4.082 22.156 1 93.31 90 ALA A C 1
ATOM 731 O O . ALA A 1 90 ? -12.688 -5.199 22.047 1 93.31 90 ALA A O 1
ATOM 732 N N . PRO A 1 91 ? -12.891 -2.975 21.938 1 94.25 91 PRO A N 1
ATOM 733 C CA . PRO A 1 91 ? -14.18 -3.111 21.25 1 94.25 91 PRO A CA 1
ATOM 734 C C . PRO A 1 91 ? -14.047 -3.826 19.906 1 94.25 91 PRO A C 1
ATOM 736 O O . PRO A 1 91 ? -13.07 -3.613 19.172 1 94.25 91 PRO A O 1
ATOM 739 N N . ASP A 1 92 ? -14.984 -4.633 19.625 1 92.25 92 ASP A N 1
ATOM 740 C CA . ASP A 1 92 ? -15.016 -5.297 18.328 1 92.25 92 ASP A CA 1
ATOM 741 C C . ASP A 1 92 ? -15.094 -4.281 17.188 1 92.25 92 ASP A C 1
ATOM 743 O O . ASP A 1 92 ? -15.719 -3.229 17.344 1 92.25 92 ASP A O 1
ATOM 747 N N . GLN A 1 93 ? -14.508 -4.652 16.109 1 93.25 93 GLN A N 1
ATOM 748 C CA . GLN A 1 93 ? -14.492 -3.736 14.969 1 93.25 93 GLN A CA 1
ATOM 749 C C . GLN A 1 93 ? -15.906 -3.332 14.57 1 93.25 93 GLN A C 1
ATOM 751 O O . GLN A 1 93 ? -16.125 -2.213 14.102 1 93.25 93 GLN A O 1
ATOM 756 N N . SER A 1 94 ? -16.891 -4.219 14.734 1 93.56 94 SER A N 1
ATOM 757 C CA . SER A 1 94 ? -18.266 -3.902 14.375 1 93.56 94 SER A CA 1
ATOM 758 C C . SER A 1 94 ? -18.797 -2.729 15.195 1 93.56 94 SER A C 1
ATOM 760 O O . SER A 1 94 ? -19.578 -1.919 14.695 1 93.56 94 SER A O 1
ATOM 762 N N . GLN A 1 95 ? -18.391 -2.645 16.453 1 93.88 95 GLN A N 1
ATOM 763 C CA . GLN A 1 95 ? -18.797 -1.531 17.297 1 93.88 95 GLN A CA 1
ATOM 764 C C . GLN A 1 95 ? -18.172 -0.222 16.828 1 93.88 95 GLN A C 1
ATOM 766 O O . GLN A 1 95 ? -18.812 0.831 16.875 1 93.88 95 GLN A O 1
ATOM 771 N N . ILE A 1 96 ? -16.953 -0.308 16.422 1 96.5 96 ILE A N 1
ATOM 772 C CA . ILE A 1 96 ? -16.25 0.864 15.914 1 96.5 96 ILE A CA 1
ATOM 773 C C . ILE A 1 96 ? -16.875 1.309 14.594 1 96.5 96 ILE A C 1
ATOM 775 O O . ILE A 1 96 ? -17.062 2.506 14.359 1 96.5 96 ILE A O 1
ATOM 779 N N . ASN A 1 97 ? -17.156 0.312 13.75 1 95.94 97 ASN A N 1
ATOM 780 C CA . ASN A 1 97 ? -17.844 0.612 12.5 1 95.94 97 ASN A CA 1
ATOM 781 C C . ASN A 1 97 ? -19.172 1.328 12.742 1 95.94 97 ASN A C 1
ATOM 783 O O . ASN A 1 97 ? -19.516 2.264 12.023 1 95.94 97 ASN A O 1
ATOM 787 N N . GLU A 1 98 ? -19.875 0.792 13.703 1 94.81 98 GLU A N 1
ATOM 788 C CA . GLU A 1 98 ? -21.156 1.394 14.023 1 94.81 98 GLU A CA 1
ATOM 789 C C . GLU A 1 98 ? -20.984 2.83 14.516 1 94.81 98 GLU A C 1
ATOM 791 O O . GLU A 1 98 ? -21.766 3.711 14.148 1 94.81 98 GLU A O 1
ATOM 796 N N . LEU A 1 99 ? -20.031 3.068 15.383 1 96.25 99 LEU A N 1
ATOM 797 C CA . LEU A 1 99 ? -19.766 4.422 15.859 1 96.25 99 LEU A CA 1
ATOM 798 C C . LEU A 1 99 ? -19.5 5.367 14.695 1 96.25 99 LEU A C 1
ATOM 800 O O . LEU A 1 99 ? -20.109 6.438 14.609 1 96.25 99 LEU A O 1
ATOM 804 N N . ILE A 1 100 ? -18.641 4.977 13.773 1 96.88 100 ILE A N 1
ATOM 805 C CA . ILE A 1 100 ? -18.25 5.801 12.633 1 96.88 100 ILE A CA 1
ATOM 806 C C . ILE A 1 100 ? -19.453 6.047 11.742 1 96.88 100 ILE A C 1
ATOM 808 O O . ILE A 1 100 ? -19.656 7.164 11.258 1 96.88 100 ILE A O 1
ATOM 812 N N . ARG A 1 101 ? -20.219 5.035 11.555 1 95.06 101 ARG A N 1
ATOM 813 C CA . ARG A 1 101 ? -21.406 5.125 10.711 1 95.06 101 ARG A CA 1
ATOM 814 C C . ARG A 1 101 ? -22.422 6.109 11.289 1 95.06 101 ARG A C 1
ATOM 816 O O . ARG A 1 101 ? -23.156 6.762 10.547 1 95.06 101 ARG A O 1
ATOM 823 N N . ARG A 1 102 ? -22.422 6.293 12.57 1 95.44 102 ARG A N 1
ATOM 824 C CA . ARG A 1 102 ? -23.453 7.078 13.242 1 95.44 102 ARG A CA 1
ATOM 825 C C . ARG A 1 102 ? -23.031 8.539 13.375 1 95.44 102 ARG A C 1
ATOM 827 O O . ARG A 1 102 ? -23.828 9.383 13.789 1 95.44 102 ARG A O 1
ATOM 834 N N . PHE A 1 103 ? -21.781 8.812 13.07 1 96.38 103 PHE A N 1
ATOM 835 C CA . PHE A 1 103 ? -21.375 10.211 13.109 1 96.38 103 PHE A CA 1
ATOM 836 C C . PHE A 1 103 ? -22.328 11.07 12.297 1 96.38 103 PHE A C 1
ATOM 838 O O . PHE A 1 103 ? -22.812 10.648 11.242 1 96.38 103 PHE A O 1
ATOM 845 N N . ASP A 1 104 ? -22.609 12.203 12.781 1 95.75 104 ASP A N 1
ATOM 846 C CA . ASP A 1 104 ? -23.484 13.164 12.109 1 95.75 104 ASP A CA 1
ATOM 847 C C . ASP A 1 104 ? -22.859 14.555 12.109 1 95.75 104 ASP A C 1
ATOM 849 O O . ASP A 1 104 ? -21.672 14.711 12.414 1 95.75 104 ASP A O 1
ATOM 853 N N . SER A 1 105 ? -23.688 15.523 11.695 1 95.56 105 SER A N 1
ATOM 854 C CA . SER A 1 105 ? -23.172 16.875 11.578 1 95.56 105 SER A CA 1
ATOM 855 C C . SER A 1 105 ? -22.719 17.406 12.938 1 95.56 105 SER A C 1
ATOM 857 O O . SER A 1 105 ? -21.734 18.141 13.031 1 95.56 105 SER A O 1
ATOM 859 N N . ASN A 1 106 ? -23.406 17.031 13.953 1 96.38 106 ASN A N 1
ATOM 860 C CA . ASN A 1 106 ? -23.031 17.453 15.297 1 96.38 106 ASN A CA 1
ATOM 861 C C . ASN A 1 106 ? -21.703 16.812 15.727 1 96.38 106 ASN A C 1
ATOM 863 O O . ASN A 1 106 ? -20.906 17.453 16.422 1 96.38 106 ASN A O 1
ATOM 867 N N . SER A 1 107 ? -21.531 15.562 15.344 1 97.5 107 SER A N 1
ATOM 868 C CA . SER A 1 107 ? -20.266 14.898 15.625 1 97.5 107 SER A CA 1
ATOM 869 C C . SER A 1 107 ? -19.094 15.664 15.023 1 97.5 107 SER A C 1
ATOM 871 O O . SER A 1 107 ? -18.047 15.805 15.648 1 97.5 107 SER A O 1
ATOM 873 N N . ILE A 1 108 ? -19.281 16.156 13.805 1 97.62 108 ILE A N 1
ATOM 874 C CA . ILE A 1 108 ? -18.234 16.875 13.102 1 97.62 108 ILE A CA 1
ATOM 875 C C . ILE A 1 108 ? -17.922 18.188 13.836 1 97.62 108 ILE A C 1
ATOM 877 O O . ILE A 1 108 ? -16.766 18.531 14.023 1 97.62 108 ILE A O 1
ATOM 881 N N . ASN A 1 109 ? -18.938 18.875 14.273 1 97.5 109 ASN A N 1
ATOM 882 C CA . ASN A 1 109 ? -18.75 20.109 15.039 1 97.5 109 ASN A CA 1
ATOM 883 C C . ASN A 1 109 ? -17.969 19.859 16.328 1 97.5 109 ASN A C 1
ATOM 885 O O . ASN A 1 109 ? -17.078 20.625 16.672 1 97.5 109 ASN A O 1
ATOM 889 N N . GLN A 1 110 ? -18.344 18.781 17.016 1 98.25 110 GLN A N 1
ATOM 890 C CA . GLN A 1 110 ? -17.656 18.438 18.25 1 98.25 110 GLN A CA 1
ATOM 891 C C . GLN A 1 110 ? -16.188 18.125 17.984 1 98.25 110 GLN A C 1
ATOM 893 O O . GLN A 1 110 ? -15.312 18.578 18.734 1 98.25 110 GLN A O 1
ATOM 898 N N . LEU A 1 111 ? -15.914 17.375 16.938 1 98.5 111 LEU A N 1
ATOM 899 C CA . LEU A 1 111 ? -14.539 16.984 16.625 1 98.5 111 LEU A CA 1
ATOM 900 C C . LEU A 1 111 ? -13.719 18.188 16.188 1 98.5 111 LEU A C 1
ATOM 902 O O . LEU A 1 111 ? -12.539 18.312 16.516 1 98.5 111 LEU A O 1
ATOM 906 N N . GLN A 1 112 ? -14.336 19.047 15.383 1 97.94 112 GLN A N 1
ATOM 907 C CA . GLN A 1 112 ? -13.688 20.297 14.992 1 97.94 112 GLN A CA 1
ATOM 908 C C . GLN A 1 112 ? -13.328 21.141 16.219 1 97.94 112 GLN A C 1
ATOM 910 O O . GLN A 1 112 ? -12.234 21.703 16.281 1 97.94 112 GLN A O 1
ATOM 915 N N . ASP A 1 113 ? -14.219 21.219 17.156 1 97.94 113 ASP A N 1
ATOM 916 C CA . ASP A 1 113 ? -13.992 21.969 18.391 1 97.94 113 ASP A CA 1
ATOM 917 C C . ASP A 1 113 ? -12.859 21.344 19.203 1 97.94 113 ASP A C 1
ATOM 919 O O . ASP A 1 113 ? -12.031 22.062 19.781 1 97.94 113 ASP A O 1
ATOM 923 N N . ILE A 1 114 ? -12.898 20.031 19.297 1 98.44 114 ILE A N 1
ATOM 924 C CA . ILE A 1 114 ? -11.844 19.328 20.031 1 98.44 114 ILE A CA 1
ATOM 925 C C . ILE A 1 114 ? -10.492 19.609 19.375 1 98.44 114 ILE A C 1
ATOM 927 O O . ILE A 1 114 ? -9.516 19.938 20.062 1 98.44 114 ILE A O 1
ATOM 931 N N . HIS A 1 115 ? -10.445 19.484 18.047 1 98.5 115 HIS A N 1
ATOM 932 C CA . HIS A 1 115 ? -9.219 19.797 17.328 1 98.5 115 HIS A CA 1
ATOM 933 C C . HIS A 1 115 ? -8.734 21.203 17.609 1 98.5 115 HIS A C 1
ATOM 935 O O . HIS A 1 115 ? -7.551 21.422 17.859 1 98.5 115 HIS A O 1
ATOM 941 N N . HIS A 1 116 ? -9.68 22.141 17.562 1 97.5 116 HIS A N 1
ATOM 942 C CA . HIS A 1 116 ? -9.352 23.547 17.812 1 97.5 116 HIS A CA 1
ATOM 943 C C . HIS A 1 116 ? -8.797 23.75 19.219 1 97.5 116 HIS A C 1
ATOM 945 O O . HIS A 1 116 ? -7.766 24.406 19.391 1 97.5 116 HIS A O 1
ATOM 951 N N . HIS A 1 117 ? -9.438 23.188 20.156 1 97.31 117 HIS A N 1
ATOM 952 C CA . HIS A 1 117 ? -9.031 23.328 21.547 1 97.31 117 HIS A CA 1
ATOM 953 C C . HIS A 1 117 ? -7.633 22.766 21.766 1 97.31 117 HIS A C 1
ATOM 955 O O . HIS A 1 117 ? -6.777 23.438 22.344 1 97.31 117 HIS A O 1
ATOM 961 N N . LEU A 1 118 ? -7.438 21.578 21.312 1 97.81 118 LEU A N 1
ATOM 962 C CA . LEU A 1 118 ? -6.141 20.922 21.469 1 97.81 118 LEU A CA 1
ATOM 963 C C . LEU A 1 118 ? -5.051 21.703 20.734 1 97.81 118 LEU A C 1
ATOM 965 O O . LEU A 1 118 ? -3.938 21.844 21.234 1 97.81 118 LEU A O 1
ATOM 969 N N . PHE A 1 119 ? -5.422 22.172 19.547 1 97.94 119 PHE A N 1
ATOM 970 C CA . PHE A 1 119 ? -4.473 22.922 18.734 1 97.94 119 PHE A CA 1
ATOM 971 C C . PHE A 1 119 ? -4.043 24.203 19.438 1 97.94 119 PHE A C 1
ATOM 973 O O . PHE A 1 119 ? -2.85 24.5 19.516 1 97.94 119 PHE A O 1
ATOM 980 N N . MET A 1 120 ? -4.969 24.922 20 1 97.06 120 MET A N 1
ATOM 981 C CA . MET A 1 120 ? -4.672 26.188 20.656 1 97.06 120 MET A CA 1
ATOM 982 C C . MET A 1 120 ? -3.844 25.969 21.922 1 97.06 120 MET A C 1
ATOM 984 O O . MET A 1 120 ? -3.004 26.797 22.266 1 97.06 120 MET A O 1
ATOM 988 N N . GLU A 1 121 ? -4.012 24.844 22.484 1 95.75 121 GLU A N 1
ATOM 989 C CA . GLU A 1 121 ? -3.35 24.562 23.766 1 95.75 121 GLU A CA 1
ATOM 990 C C . GLU A 1 121 ? -1.932 24.047 23.531 1 95.75 121 GLU A C 1
ATOM 992 O O . GLU A 1 121 ? -1.015 24.391 24.281 1 95.75 121 GLU A O 1
ATOM 997 N N . HIS A 1 122 ? -1.732 23.234 22.5 1 95.5 122 HIS A N 1
ATOM 998 C CA . HIS A 1 122 ? -0.5 22.453 22.469 1 95.5 122 HIS A CA 1
ATOM 999 C C . HIS A 1 122 ? 0.337 22.797 21.234 1 95.5 122 HIS A C 1
ATOM 1001 O O . HIS A 1 122 ? 1.515 22.438 21.172 1 95.5 122 HIS A O 1
ATOM 1007 N N . SER A 1 123 ? -0.188 23.547 20.25 1 96.06 123 SER A N 1
ATOM 1008 C CA . SER A 1 123 ? 0.479 23.797 18.969 1 96.06 123 SER A CA 1
ATOM 1009 C C . SER A 1 123 ? 1.763 24.594 19.156 1 96.06 123 SER A C 1
ATOM 1011 O O . SER A 1 123 ? 1.769 25.609 19.859 1 96.06 123 SER A O 1
ATOM 1013 N N . ASN A 1 124 ? 2.785 24.125 18.562 1 93.38 124 ASN A N 1
ATOM 1014 C CA . ASN A 1 124 ? 4.043 24.859 18.531 1 93.38 124 ASN A CA 1
ATOM 1015 C C . ASN A 1 124 ? 3.965 26.078 17.609 1 93.38 124 ASN A C 1
ATOM 1017 O O . ASN A 1 124 ? 4.586 27.109 17.875 1 93.38 124 ASN A O 1
ATOM 1021 N N . SER A 1 125 ? 3.182 25.984 16.641 1 94.75 125 SER A N 1
ATOM 1022 C CA . SER A 1 125 ? 3.076 27.047 15.656 1 94.75 125 SER A CA 1
ATOM 1023 C C . SER A 1 125 ? 2.287 28.234 16.219 1 94.75 125 SER A C 1
ATOM 1025 O O . SER A 1 125 ? 2.613 29.391 15.938 1 94.75 125 SER A O 1
ATOM 1027 N N . VAL A 1 126 ? 1.301 27.938 16.984 1 94.38 126 VAL A N 1
ATOM 1028 C CA . VAL A 1 126 ? 0.482 29 17.562 1 94.38 126 VAL A CA 1
ATOM 1029 C C . VAL A 1 126 ? 1.306 29.781 18.578 1 94.38 126 VAL A C 1
ATOM 1031 O O . VAL A 1 126 ? 1.136 31 18.719 1 94.38 126 VAL A O 1
ATOM 1034 N N . HIS A 1 127 ? 2.193 29.172 19.203 1 90.56 127 HIS A N 1
ATOM 1035 C CA . HIS A 1 127 ? 2.969 29.812 20.266 1 90.56 127 HIS A CA 1
ATOM 1036 C C . HIS A 1 127 ? 4.297 30.344 19.719 1 90.56 127 HIS A C 1
ATOM 1038 O O . HIS A 1 127 ? 5.109 30.875 20.484 1 90.56 127 HIS A O 1
ATOM 1044 N N . SER A 1 128 ? 4.426 30.219 18.453 1 89.38 128 SER A N 1
ATOM 1045 C CA . SER A 1 128 ? 5.66 30.672 17.828 1 89.38 128 SER A CA 1
ATOM 1046 C C . SER A 1 128 ? 5.691 32.188 17.719 1 89.38 128 SER A C 1
ATOM 1048 O O . SER A 1 128 ? 4.645 32.844 17.562 1 89.38 128 SER A O 1
ATOM 1050 N N . HIS A 1 129 ? 6.855 32.75 17.766 1 87.06 129 HIS A N 1
ATOM 1051 C CA . HIS A 1 129 ? 7.039 34.188 17.609 1 87.06 129 HIS A CA 1
ATOM 1052 C C . HIS A 1 129 ? 7.68 34.5 16.266 1 87.06 129 HIS A C 1
ATOM 1054 O O . HIS A 1 129 ? 8.039 35.656 16.016 1 87.06 129 HIS A O 1
ATOM 1060 N N . THR A 1 130 ? 7.742 33.531 15.492 1 89.81 130 THR A N 1
ATOM 1061 C CA . THR A 1 130 ? 8.297 33.719 14.156 1 89.81 130 THR A CA 1
ATOM 1062 C C . THR A 1 130 ? 7.211 33.562 13.094 1 89.81 130 THR A C 1
ATOM 1064 O O . THR A 1 130 ? 6.035 33.375 13.422 1 89.81 130 THR A O 1
ATOM 1067 N N . LYS A 1 131 ? 7.605 33.688 11.898 1 93.81 131 LYS A N 1
ATOM 1068 C CA . LYS A 1 131 ? 6.676 33.562 10.781 1 93.81 131 LYS A CA 1
ATOM 1069 C C . LYS A 1 131 ? 6.086 32.156 10.727 1 93.81 131 LYS A C 1
ATOM 1071 O O . LYS A 1 131 ? 6.797 31.172 10.945 1 93.81 131 LYS A O 1
ATOM 1076 N N . VAL A 1 132 ? 4.844 32.125 10.617 1 96.88 132 VAL A N 1
ATOM 1077 C CA . VAL A 1 132 ? 4.133 30.859 10.461 1 96.88 132 VAL A CA 1
ATOM 1078 C C . VAL A 1 132 ? 3.609 30.734 9.031 1 96.88 132 VAL A C 1
ATOM 1080 O O . VAL A 1 132 ? 2.92 31.625 8.531 1 96.88 132 VAL A O 1
ATOM 1083 N N . VAL A 1 133 ? 3.973 29.719 8.383 1 97.56 133 VAL A N 1
ATOM 1084 C CA . VAL A 1 133 ? 3.549 29.453 7.016 1 97.56 133 VAL A CA 1
ATOM 1085 C C . VAL A 1 133 ? 2.494 28.359 7 1 97.56 133 VAL A C 1
ATOM 1087 O O . VAL A 1 133 ? 2.715 27.266 7.543 1 97.56 133 VAL A O 1
ATOM 1090 N N . VAL A 1 134 ? 1.379 28.594 6.461 1 97.81 134 VAL A N 1
ATOM 1091 C CA . VAL A 1 134 ? 0.305 27.625 6.336 1 97.81 134 VAL A CA 1
ATOM 1092 C C . VAL A 1 134 ? 0.081 27.281 4.867 1 97.81 134 VAL A C 1
ATOM 1094 O O . VAL A 1 134 ? -0.12 28.172 4.039 1 97.81 134 VAL A O 1
ATOM 1097 N N . ASP A 1 135 ? 0.146 26.062 4.535 1 97.12 135 ASP A N 1
ATOM 1098 C CA . ASP A 1 135 ? -0.101 25.578 3.184 1 97.12 135 ASP A CA 1
ATOM 1099 C C . ASP A 1 135 ? -1.527 25.047 3.043 1 97.12 135 ASP A C 1
ATOM 1101 O O . ASP A 1 135 ? -2.012 24.312 3.91 1 97.12 135 ASP A O 1
ATOM 1105 N N . CYS A 1 136 ? -2.229 25.453 1.97 1 94.44 136 CYS A N 1
ATOM 1106 C CA . CYS A 1 136 ? -3.562 24.938 1.663 1 94.44 136 CYS A CA 1
ATOM 1107 C C . CYS A 1 136 ? -3.549 24.109 0.386 1 94.44 136 CYS A C 1
ATOM 1109 O O . CYS A 1 136 ? -2.875 24.469 -0.583 1 94.44 136 CYS A O 1
ATOM 1111 N N . ASP A 1 137 ? -4.145 23 0.459 1 92.75 137 ASP A N 1
ATOM 1112 C CA . ASP A 1 137 ? -4.262 22.156 -0.72 1 92.75 137 ASP A CA 1
ATOM 1113 C C . ASP A 1 137 ? -5.465 21.219 -0.604 1 92.75 137 ASP A C 1
ATOM 1115 O O . ASP A 1 137 ? -6.145 21.203 0.423 1 92.75 137 ASP A O 1
ATOM 1119 N N . GLN A 1 138 ? -5.801 20.656 -1.676 1 91 138 GLN A N 1
ATOM 1120 C CA . GLN A 1 138 ? -6.898 19.703 -1.739 1 91 138 GLN A CA 1
ATOM 1121 C C . GLN A 1 138 ? -6.43 18.359 -2.301 1 91 138 GLN A C 1
ATOM 1123 O O . GLN A 1 138 ? -5.535 18.328 -3.152 1 91 138 GLN A O 1
ATOM 1128 N N . THR A 1 139 ? -6.898 17.344 -1.749 1 91 139 THR A N 1
ATOM 1129 C CA . THR A 1 139 ? -6.582 16.016 -2.27 1 91 139 THR A CA 1
ATOM 1130 C C . THR A 1 139 ? -7.852 15.188 -2.457 1 91 139 THR A C 1
ATOM 1132 O O . THR A 1 139 ? -8.82 15.352 -1.707 1 91 139 THR A O 1
ATOM 1135 N N . GLY A 1 140 ? -7.82 14.375 -3.467 1 89.5 140 GLY A N 1
ATOM 1136 C CA . GLY A 1 140 ? -8.969 13.531 -3.744 1 89.5 140 GLY A CA 1
ATOM 1137 C C . GLY A 1 140 ? -8.906 12.195 -3.029 1 89.5 140 GLY A C 1
ATOM 1138 O O . GLY A 1 140 ? -7.836 11.602 -2.893 1 89.5 140 GLY A O 1
ATOM 1139 N N . LEU A 1 141 ? -10.008 11.734 -2.488 1 90.88 141 LEU A N 1
ATOM 1140 C CA . LEU A 1 141 ? -10.219 10.398 -1.949 1 90.88 141 LEU A CA 1
ATOM 1141 C C . LEU A 1 141 ? -11.227 9.625 -2.787 1 90.88 141 LEU A C 1
ATOM 1143 O O . LEU A 1 141 ? -12.422 9.953 -2.791 1 90.88 141 LEU A O 1
ATOM 1147 N N . ILE A 1 142 ? -10.773 8.609 -3.389 1 86.94 142 ILE A N 1
ATOM 1148 C CA . ILE A 1 142 ? -11.609 7.883 -4.344 1 86.94 142 ILE A CA 1
ATOM 1149 C C . ILE A 1 142 ? -12.508 6.898 -3.596 1 86.94 142 ILE A C 1
ATOM 1151 O O . ILE A 1 142 ? -12.062 6.23 -2.66 1 86.94 142 ILE A O 1
ATOM 1155 N N . ALA A 1 143 ? -13.68 6.895 -3.898 1 83.94 143 ALA A N 1
ATOM 1156 C CA . ALA A 1 143 ? -14.656 5.934 -3.389 1 83.94 143 ALA A CA 1
ATOM 1157 C C . ALA A 1 143 ? -14.945 4.848 -4.422 1 83.94 143 ALA A C 1
ATOM 1159 O O . ALA A 1 143 ? -15.539 5.117 -5.465 1 83.94 143 ALA A O 1
ATOM 1160 N N . ASN A 1 144 ? -14.484 3.664 -4.109 1 70.5 144 ASN A N 1
ATOM 1161 C CA . ASN A 1 144 ? -14.719 2.564 -5.039 1 70.5 144 ASN A CA 1
ATOM 1162 C C . ASN A 1 144 ? -16.094 1.93 -4.828 1 70.5 144 ASN A C 1
ATOM 1164 O O . ASN A 1 144 ? -16.391 1.426 -3.742 1 70.5 144 ASN A O 1
ATOM 1168 N N . GLY A 1 145 ? -17.094 2.275 -5.562 1 66.88 145 GLY A N 1
ATOM 1169 C CA . GLY A 1 145 ? -18.406 1.669 -5.434 1 66.88 145 GLY A CA 1
ATOM 1170 C C . GLY A 1 145 ? -19.531 2.662 -5.602 1 66.88 145 GLY A C 1
ATOM 1171 O O . GLY A 1 145 ? -19.359 3.859 -5.371 1 66.88 145 GLY A O 1
ATOM 1172 N N . LYS A 1 146 ? -20.688 2.244 -5.742 1 67.94 146 LYS A N 1
ATOM 1173 C CA . LYS A 1 146 ? -21.859 3.078 -5.996 1 67.94 146 LYS A CA 1
ATOM 1174 C C . LYS A 1 146 ? -22.594 3.402 -4.695 1 67.94 146 LYS A C 1
ATOM 1176 O O . LYS A 1 146 ? -23.453 4.281 -4.664 1 67.94 146 LYS A O 1
ATOM 1181 N N . THR A 1 147 ? -22.156 2.9 -3.592 1 72.56 147 THR A N 1
ATOM 1182 C CA . THR A 1 147 ? -22.938 3.012 -2.365 1 72.56 147 THR A CA 1
ATOM 1183 C C . THR A 1 147 ? -22.438 4.176 -1.513 1 72.56 147 THR A C 1
ATOM 1185 O O . THR A 1 147 ? -23.031 4.492 -0.479 1 72.56 147 THR A O 1
ATOM 1188 N N . PHE A 1 148 ? -21.438 4.836 -1.954 1 76.94 148 PHE A N 1
ATOM 1189 C CA . PHE A 1 148 ? -20.875 5.895 -1.135 1 76.94 148 PHE A CA 1
ATOM 1190 C C . PHE A 1 148 ? -21.703 7.164 -1.221 1 76.94 148 PHE A C 1
ATOM 1192 O O . PHE A 1 148 ? -21.969 7.672 -2.314 1 76.94 148 PHE A O 1
ATOM 1199 N N . GLU A 1 149 ? -22.078 7.66 -0.012 1 77.81 149 GLU A N 1
ATOM 1200 C CA . GLU A 1 149 ? -22.906 8.852 0.075 1 77.81 149 GLU A CA 1
ATOM 1201 C C . GLU A 1 149 ? -22.172 10.086 -0.414 1 77.81 149 GLU A C 1
ATOM 1203 O O . GLU A 1 149 ? -21.047 10.359 0.024 1 77.81 149 GLU A O 1
ATOM 1208 N N . LEU A 1 150 ? -22.734 10.758 -1.381 1 72.38 150 LEU A N 1
ATOM 1209 C CA . LEU A 1 150 ? -22.281 12.062 -1.865 1 72.38 150 LEU A CA 1
ATOM 1210 C C . LEU A 1 150 ? -20.969 11.922 -2.637 1 72.38 150 LEU A C 1
ATOM 1212 O O . LEU A 1 150 ? -20.219 12.891 -2.77 1 72.38 150 LEU A O 1
ATOM 1216 N N . ALA A 1 151 ? -20.656 10.734 -2.941 1 68.81 151 ALA A N 1
ATOM 1217 C CA . ALA A 1 151 ? -19.5 10.555 -3.807 1 68.81 151 ALA A CA 1
ATOM 1218 C C . ALA A 1 151 ? -19.797 11 -5.234 1 68.81 151 ALA A C 1
ATOM 1220 O O . ALA A 1 151 ? -20.797 10.57 -5.828 1 68.81 151 ALA A O 1
ATOM 1221 N N . GLU A 1 152 ? -19.109 11.914 -5.77 1 77.44 152 GLU A N 1
ATOM 1222 C CA . GLU A 1 152 ? -19.359 12.438 -7.109 1 77.44 152 GLU A CA 1
ATOM 1223 C C . GLU A 1 152 ? -18.078 12.445 -7.941 1 77.44 152 GLU A C 1
ATOM 1225 O O . GLU A 1 152 ? -16.969 12.391 -7.395 1 77.44 152 GLU A O 1
ATOM 1230 N N . LYS A 1 153 ? -18.281 12.398 -9.211 1 65.88 153 LYS A N 1
ATOM 1231 C CA . LYS A 1 153 ? -17.141 12.469 -10.117 1 65.88 153 LYS A CA 1
ATOM 1232 C C . LYS A 1 153 ? -16.359 13.766 -9.93 1 65.88 153 LYS A C 1
ATOM 1234 O O . LYS A 1 153 ? -16.953 14.828 -9.75 1 65.88 153 LYS A O 1
ATOM 1239 N N . GLY A 1 154 ? -15.117 13.594 -9.727 1 62.59 154 GLY A N 1
ATOM 1240 C CA . GLY A 1 154 ? -14.281 14.766 -9.523 1 62.59 154 GLY A CA 1
ATOM 1241 C C . GLY A 1 154 ? -12.867 14.602 -10.055 1 62.59 154 GLY A C 1
ATOM 1242 O O . GLY A 1 154 ? -12.578 13.633 -10.758 1 62.59 154 GLY A O 1
ATOM 1243 N N . TYR A 1 155 ? -12.109 15.555 -9.953 1 55.81 155 TYR A N 1
ATOM 1244 C CA . TYR A 1 155 ? -10.711 15.539 -10.383 1 55.81 155 TYR A CA 1
ATOM 1245 C C . TYR A 1 155 ? -9.859 14.688 -9.445 1 55.81 155 TYR A C 1
ATOM 1247 O O . TYR A 1 155 ? -9.656 15.039 -8.281 1 55.81 155 TYR A O 1
ATOM 1255 N N . PHE A 1 156 ? -9.523 13.578 -9.953 1 58.56 156 PHE A N 1
ATOM 1256 C CA . PHE A 1 156 ? -8.609 12.664 -9.281 1 58.56 156 PHE A CA 1
ATOM 1257 C C . PHE A 1 156 ? -7.359 12.43 -10.125 1 58.56 156 PHE A C 1
ATOM 1259 O O . PHE A 1 156 ? -7.457 12.008 -11.281 1 58.56 156 PHE A O 1
ATOM 1266 N N . ALA A 1 157 ? -6.262 12.906 -9.711 1 49.25 157 ALA A N 1
ATOM 1267 C CA . ALA A 1 157 ? -5.027 12.867 -10.492 1 49.25 157 ALA A CA 1
ATOM 1268 C C . ALA A 1 157 ? -4.828 11.492 -11.125 1 49.25 157 ALA A C 1
ATOM 1270 O O . ALA A 1 157 ? -4.789 10.477 -10.414 1 49.25 157 ALA A O 1
ATOM 1271 N N . LYS A 1 158 ? -4.699 11.422 -12.344 1 47.62 158 LYS A N 1
ATOM 1272 C CA . LYS A 1 158 ? -4.371 10.281 -13.195 1 47.62 158 LYS A CA 1
ATOM 1273 C C . LYS A 1 158 ? -5.504 9.258 -13.195 1 47.62 158 LYS A C 1
ATOM 1275 O O . LYS A 1 158 ? -5.301 8.102 -13.586 1 47.62 158 LYS A O 1
ATOM 1280 N N . LYS A 1 159 ? -6.578 9.609 -12.57 1 59.41 159 LYS A N 1
ATOM 1281 C CA . LYS A 1 159 ? -7.738 8.734 -12.539 1 59.41 159 LYS A CA 1
ATOM 1282 C C . LYS A 1 159 ? -9 9.469 -12.969 1 59.41 159 LYS A C 1
ATOM 1284 O O . LYS A 1 159 ? -9.766 9.953 -12.125 1 59.41 159 LYS A O 1
ATOM 1289 N N . LYS A 1 160 ? -9.227 9.508 -14.258 1 59.5 160 LYS A N 1
ATOM 1290 C CA . LYS A 1 160 ? -10.352 10.273 -14.805 1 59.5 160 LYS A CA 1
ATOM 1291 C C . LYS A 1 160 ? -11.664 9.531 -14.594 1 59.5 160 LYS A C 1
ATOM 1293 O O . LYS A 1 160 ? -11.703 8.297 -14.617 1 59.5 160 LYS A O 1
ATOM 1298 N N . ASN A 1 161 ? -12.641 10.289 -14.18 1 62.12 161 ASN A N 1
ATOM 1299 C CA . ASN A 1 161 ? -14.023 9.852 -14.117 1 62.12 161 ASN A CA 1
ATOM 1300 C C . ASN A 1 161 ? -14.281 8.953 -12.914 1 62.12 161 ASN A C 1
ATOM 1302 O O . ASN A 1 161 ? -15.195 8.125 -12.93 1 62.12 161 ASN A O 1
ATOM 1306 N N . GLN A 1 162 ? -13.461 9.078 -11.945 1 73.81 162 GLN A N 1
ATOM 1307 C CA . GLN A 1 162 ? -13.703 8.352 -10.703 1 73.81 162 GLN A CA 1
ATOM 1308 C C . GLN A 1 162 ? -14.539 9.18 -9.734 1 73.81 162 GLN A C 1
ATOM 1310 O O . GLN A 1 162 ? -14.539 10.406 -9.805 1 73.81 162 GLN A O 1
ATOM 1315 N N . ARG A 1 163 ? -15.352 8.484 -9 1 80.94 163 ARG A N 1
ATOM 1316 C CA . ARG A 1 163 ? -16.172 9.133 -7.98 1 80.94 163 ARG A CA 1
ATOM 1317 C C . ARG A 1 163 ? -15.477 9.125 -6.625 1 80.94 163 ARG A C 1
ATOM 1319 O O . ARG A 1 163 ? -14.727 8.195 -6.312 1 80.94 163 ARG A O 1
ATOM 1326 N N . GLY A 1 164 ? -15.703 10.188 -5.797 1 90.56 164 GLY A N 1
ATOM 1327 C CA . GLY A 1 164 ? -15.102 10.234 -4.469 1 90.56 164 GLY A CA 1
ATOM 1328 C C . GLY A 1 164 ? -15.328 11.555 -3.764 1 90.56 164 GLY A C 1
ATOM 1329 O O . GLY A 1 164 ? -16.406 12.148 -3.867 1 90.56 164 GLY A O 1
ATOM 1330 N N . TYR A 1 165 ? -14.453 11.945 -2.926 1 90.88 165 TYR A N 1
ATOM 1331 C CA . TYR A 1 165 ? -14.539 13.133 -2.088 1 90.88 165 TYR A CA 1
ATOM 1332 C C . TYR A 1 165 ? -13.305 14.016 -2.25 1 90.88 165 TYR A C 1
ATOM 1334 O O . TYR A 1 165 ? -12.25 13.539 -2.691 1 90.88 165 TYR A O 1
ATOM 1342 N N . GLN A 1 166 ? -13.477 15.281 -1.996 1 89.81 166 GLN A N 1
ATOM 1343 C CA . GLN A 1 166 ? -12.367 16.234 -1.97 1 89.81 166 GLN A CA 1
ATOM 1344 C C . GLN A 1 166 ? -12.078 16.703 -0.548 1 89.81 166 GLN A C 1
ATOM 1346 O O . GLN A 1 166 ? -12.969 17.219 0.129 1 89.81 166 GLN A O 1
ATOM 1351 N N . LEU A 1 167 ? -10.93 16.484 -0.091 1 93.5 167 LEU A N 1
ATOM 1352 C CA . LEU A 1 167 ? -10.484 16.906 1.23 1 93.5 167 LEU A CA 1
ATOM 1353 C C . LEU A 1 167 ? -9.594 18.141 1.129 1 93.5 167 LEU A C 1
ATOM 1355 O O . LEU A 1 167 ? -8.461 18.062 0.661 1 93.5 167 LEU A O 1
ATOM 1359 N N . ALA A 1 168 ? -10.102 19.281 1.5 1 93.31 168 ALA A N 1
ATOM 1360 C CA . ALA A 1 168 ? -9.305 20.5 1.625 1 93.31 168 ALA A CA 1
ATOM 1361 C C . ALA A 1 168 ? -8.648 20.594 3 1 93.31 168 ALA A C 1
ATOM 1363 O O . ALA A 1 168 ? -9.273 20.266 4.016 1 93.31 168 ALA A O 1
ATOM 1364 N N . ALA A 1 169 ? -7.43 20.922 3.006 1 96 169 ALA A N 1
ATOM 1365 C CA . ALA A 1 169 ? -6.73 20.953 4.289 1 96 169 ALA A CA 1
ATOM 1366 C C . ALA A 1 169 ? -5.773 22.125 4.363 1 96 169 ALA A C 1
ATOM 1368 O O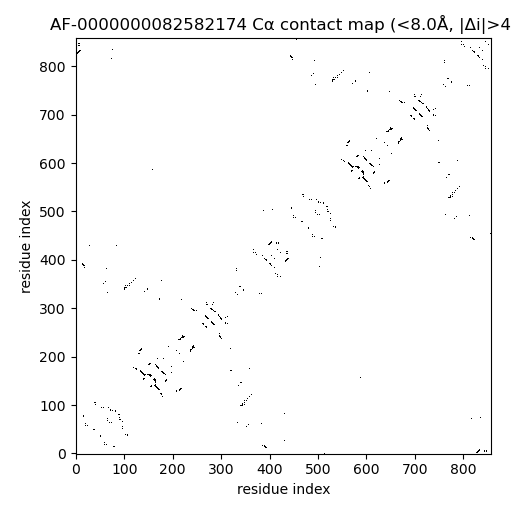 . ALA A 1 169 ? -5.316 22.641 3.336 1 96 169 ALA A O 1
ATOM 1369 N N . ALA A 1 170 ? -5.586 22.641 5.5 1 97.06 170 ALA A N 1
ATOM 1370 C CA . ALA A 1 170 ? -4.527 23.578 5.871 1 97.06 170 ALA A CA 1
ATOM 1371 C C . ALA A 1 170 ? -3.488 22.906 6.766 1 97.06 170 ALA A C 1
ATOM 1373 O O . ALA A 1 170 ? -3.842 22.156 7.68 1 97.06 170 ALA A O 1
ATOM 1374 N N . PHE A 1 171 ? -2.211 23.078 6.496 1 97.62 171 PHE A N 1
ATOM 1375 C CA . PHE A 1 171 ? -1.126 22.328 7.129 1 97.62 171 PHE A CA 1
ATOM 1376 C C . PHE A 1 171 ? 0.096 23.219 7.32 1 97.62 171 PHE A C 1
ATOM 1378 O O . PHE A 1 171 ? 0.426 24.031 6.453 1 97.62 171 PHE A O 1
ATOM 1385 N N . THR A 1 172 ? 0.738 23.172 8.477 1 96.62 172 THR A N 1
ATOM 1386 C CA . THR A 1 172 ? 2.023 23.828 8.68 1 96.62 172 THR A CA 1
ATOM 1387 C C . THR A 1 172 ? 3.174 22.859 8.438 1 96.62 172 THR A C 1
ATOM 1389 O O . THR A 1 172 ? 3.359 21.906 9.203 1 96.62 172 THR A O 1
ATOM 1392 N N . GLY A 1 173 ? 3.947 23.094 7.477 1 91.94 173 GLY A N 1
ATOM 1393 C CA . GLY A 1 173 ? 5.039 22.203 7.113 1 91.94 173 GLY A CA 1
ATOM 1394 C C . GLY A 1 173 ? 6.141 22.156 8.156 1 91.94 173 GLY A C 1
ATOM 1395 O O . GLY A 1 173 ? 6.617 21.078 8.508 1 91.94 173 GLY A O 1
ATOM 1396 N N . GLU A 1 174 ? 6.488 23.297 8.656 1 90.38 174 GLU A N 1
ATOM 1397 C CA . GLU A 1 174 ? 7.594 23.406 9.602 1 90.38 174 GLU A CA 1
ATOM 1398 C C . GLU A 1 174 ? 7.27 22.672 10.906 1 90.38 174 GLU A C 1
ATOM 1400 O O . GLU A 1 174 ? 8.141 22.047 11.5 1 90.38 174 GLU A O 1
ATOM 1405 N N . TYR A 1 175 ? 6.094 22.734 11.328 1 93.12 175 TYR A N 1
ATOM 1406 C CA . TYR A 1 175 ? 5.691 22.172 12.609 1 93.12 175 TYR A CA 1
ATOM 1407 C C . TYR A 1 175 ? 4.977 20.844 12.422 1 93.12 175 TYR A C 1
ATOM 1409 O O . TYR A 1 175 ? 4.699 20.141 13.391 1 93.12 175 TYR A O 1
ATOM 1417 N N . SER A 1 176 ? 4.719 20.453 11.203 1 95.56 176 SER A N 1
ATOM 1418 C CA . SER A 1 176 ? 4.012 19.219 10.867 1 95.56 176 SER A CA 1
ATOM 1419 C C . SER A 1 176 ? 2.688 19.125 11.617 1 95.56 176 SER A C 1
ATOM 1421 O O . SER A 1 176 ? 2.418 18.125 12.289 1 95.56 176 SER A O 1
ATOM 1423 N N . GLU A 1 177 ? 1.912 20.203 11.578 1 97.94 177 GLU A N 1
ATOM 1424 C CA . GLU A 1 177 ? 0.63 20.219 12.281 1 97.94 177 GLU A CA 1
ATOM 1425 C C . GLU A 1 177 ? -0.525 20.438 11.305 1 97.94 177 GLU A C 1
ATOM 1427 O O . GLU A 1 177 ? -0.411 21.234 10.359 1 97.94 177 GLU A O 1
ATOM 1432 N N . THR A 1 178 ? -1.549 19.672 11.508 1 98.5 178 THR A N 1
ATOM 1433 C CA . THR A 1 178 ? -2.795 19.922 10.797 1 98.5 178 THR A CA 1
ATOM 1434 C C . THR A 1 178 ? -3.555 21.078 11.445 1 98.5 178 THR A C 1
ATOM 1436 O O . THR A 1 178 ? -3.686 21.141 12.672 1 98.5 178 THR A O 1
ATOM 1439 N N . VAL A 1 179 ? -4.039 22.016 10.656 1 98.38 179 VAL A N 1
ATOM 1440 C CA . VAL A 1 179 ? -4.641 23.25 11.164 1 98.38 179 VAL A CA 1
ATOM 1441 C C . VAL A 1 179 ? -6.156 23.172 11.031 1 98.38 179 VAL A C 1
ATOM 1443 O O . VAL A 1 179 ? -6.887 23.516 11.961 1 98.38 179 VAL A O 1
ATOM 1446 N N . ALA A 1 180 ? -6.613 22.812 9.852 1 97.62 180 ALA A N 1
ATOM 1447 C CA . ALA A 1 180 ? -8.039 22.719 9.539 1 97.62 180 ALA A CA 1
ATOM 1448 C C . ALA A 1 180 ? -8.281 21.844 8.32 1 97.62 180 ALA A C 1
ATOM 1450 O O . ALA A 1 180 ? -7.352 21.547 7.559 1 97.62 180 ALA A O 1
ATOM 1451 N N . MET A 1 181 ? -9.531 21.422 8.234 1 97.25 181 MET A N 1
ATOM 1452 C CA . MET A 1 181 ? -9.883 20.641 7.039 1 97.25 181 MET A CA 1
ATOM 1453 C C . MET A 1 181 ? -11.375 20.719 6.754 1 97.25 181 MET A C 1
ATOM 1455 O O . MET A 1 181 ? -12.164 21.062 7.641 1 97.25 181 MET A O 1
ATOM 1459 N N . PHE A 1 182 ? -11.75 20.469 5.523 1 94.62 182 PHE A N 1
ATOM 1460 C CA . PHE A 1 182 ? -13.125 20.344 5.066 1 94.62 182 PHE A CA 1
ATOM 1461 C C . PHE A 1 182 ? -13.266 19.234 4.043 1 94.62 182 PHE A C 1
ATOM 1463 O O . PHE A 1 182 ? -12.391 19.062 3.184 1 94.62 182 PHE A O 1
ATOM 1470 N N . LEU A 1 183 ? -14.25 18.484 4.234 1 93.88 183 LEU A N 1
ATOM 1471 C CA . LEU A 1 183 ? -14.539 17.406 3.303 1 93.88 183 LEU A CA 1
ATOM 1472 C C . LEU A 1 183 ? -15.758 17.734 2.449 1 93.88 183 LEU A C 1
ATOM 1474 O O . LEU A 1 183 ? -16.812 18.109 2.975 1 93.88 183 LEU A O 1
ATOM 1478 N N . ASP A 1 184 ? -15.578 17.531 1.175 1 89.81 184 ASP A N 1
ATOM 1479 C CA . ASP A 1 184 ? -16.672 17.797 0.242 1 89.81 184 ASP A CA 1
ATOM 1480 C C . ASP A 1 184 ? -16.844 16.641 -0.747 1 89.81 184 ASP A C 1
ATOM 1482 O O . ASP A 1 184 ? -16 15.742 -0.811 1 89.81 184 ASP A O 1
ATOM 1486 N N . SER A 1 185 ? -17.984 16.75 -1.439 1 86.5 185 SER A N 1
ATOM 1487 C CA . SER A 1 185 ? -18.219 15.789 -2.518 1 86.5 185 SER A CA 1
ATOM 1488 C C . SER A 1 185 ? -17.188 15.961 -3.635 1 86.5 185 SER A C 1
ATOM 1490 O O . SER A 1 185 ? -16.578 17.016 -3.762 1 86.5 185 SER A O 1
ATOM 1492 N N . GLY A 1 186 ? -17.078 14.953 -4.383 1 78.88 186 GLY A N 1
ATOM 1493 C CA . GLY A 1 186 ? -16.047 14.891 -5.402 1 78.88 186 GLY A CA 1
ATOM 1494 C C . GLY A 1 186 ? -16.156 16 -6.438 1 78.88 186 GLY A C 1
ATOM 1495 O O . GLY A 1 186 ? -15.148 16.406 -7.031 1 78.88 186 GLY A O 1
ATOM 1496 N N . ASN A 1 187 ? -17.297 16.531 -6.668 1 75.19 187 ASN A N 1
ATOM 1497 C CA . ASN A 1 187 ? -17.5 17.531 -7.707 1 75.19 187 ASN A CA 1
ATOM 1498 C C . ASN A 1 187 ? -17.234 18.938 -7.188 1 75.19 187 ASN A C 1
ATOM 1500 O O . ASN A 1 187 ? -17.469 19.922 -7.902 1 75.19 187 ASN A O 1
ATOM 1504 N N . THR A 1 188 ? -16.797 18.953 -6.02 1 75.56 188 THR A N 1
ATOM 1505 C CA . THR A 1 188 ? -16.547 20.266 -5.41 1 75.56 188 THR A CA 1
ATOM 1506 C C . THR A 1 188 ? -15.188 20.797 -5.844 1 75.56 188 THR A C 1
ATOM 1508 O O . THR A 1 188 ? -14.211 20.047 -5.918 1 75.56 188 THR A O 1
ATOM 1511 N N . HIS A 1 189 ? -15.297 22 -6.152 1 72.88 189 HIS A N 1
ATOM 1512 C CA . HIS A 1 189 ? -14.062 22.672 -6.559 1 72.88 189 HIS A CA 1
ATOM 1513 C C . HIS A 1 189 ? -13.266 23.141 -5.344 1 72.88 189 HIS A C 1
ATOM 1515 O O . HIS A 1 189 ? -13.844 23.422 -4.293 1 72.88 189 HIS A O 1
ATOM 1521 N N . CYS A 1 190 ? -12.047 23.281 -5.473 1 72.19 190 CYS A N 1
ATOM 1522 C CA . CYS A 1 190 ? -11.141 23.609 -4.383 1 72.19 190 CYS A CA 1
ATOM 1523 C C . CYS A 1 190 ? -11.469 24.969 -3.789 1 72.19 190 CYS A C 1
ATOM 1525 O O . CYS A 1 190 ? -11.164 25.234 -2.627 1 72.19 190 CYS A O 1
ATOM 1527 N N . THR A 1 191 ? -12.125 25.766 -4.488 1 71.44 191 THR A N 1
ATOM 1528 C CA . THR A 1 191 ? -12.406 27.109 -4.008 1 71.44 191 THR A CA 1
ATOM 1529 C C . THR A 1 191 ? -13.672 27.141 -3.162 1 71.44 191 THR A C 1
ATOM 1531 O O . THR A 1 191 ? -13.922 28.094 -2.436 1 71.44 191 THR A O 1
ATOM 1534 N N . ASP A 1 192 ? -14.438 26.141 -3.221 1 74.06 192 ASP A N 1
ATOM 1535 C CA . ASP A 1 192 ? -15.75 26.141 -2.574 1 74.06 192 ASP A CA 1
ATOM 1536 C C . ASP A 1 192 ? -15.609 26.312 -1.062 1 74.06 192 ASP A C 1
ATOM 1538 O O . ASP A 1 192 ? -16.422 27.016 -0.437 1 74.06 192 ASP A O 1
ATOM 1542 N N . HIS A 1 193 ? -14.625 25.766 -0.521 1 79.94 193 HIS A N 1
ATOM 1543 C CA . HIS A 1 193 ? -14.461 25.891 0.924 1 79.94 193 HIS A CA 1
ATOM 1544 C C . HIS A 1 193 ? -13.203 26.672 1.276 1 79.94 193 HIS A C 1
ATOM 1546 O O . HIS A 1 193 ? -12.68 26.547 2.383 1 79.94 193 HIS A O 1
ATOM 1552 N N . TYR A 1 194 ? -12.766 27.359 0.323 1 86.31 194 TYR A N 1
ATOM 1553 C CA . TYR A 1 194 ? -11.562 28.125 0.596 1 86.31 194 TYR A CA 1
ATOM 1554 C C . TYR A 1 194 ? -11.828 29.203 1.641 1 86.31 194 TYR A C 1
ATOM 1556 O O . TYR A 1 194 ? -10.992 29.469 2.506 1 86.31 194 TYR A O 1
ATOM 1564 N N . ASP A 1 195 ? -13.008 29.781 1.602 1 89.75 195 ASP A N 1
ATOM 1565 C CA . ASP A 1 195 ? -13.375 30.812 2.57 1 89.75 195 ASP A CA 1
ATOM 1566 C C . ASP A 1 195 ? -13.422 30.234 3.986 1 89.75 195 ASP A C 1
ATOM 1568 O O . ASP A 1 195 ? -12.953 30.859 4.934 1 89.75 195 ASP A O 1
ATOM 1572 N N . ASP A 1 196 ? -14.023 29.094 4.051 1 91.56 196 ASP A N 1
ATOM 1573 C CA . ASP A 1 196 ? -14.117 28.453 5.355 1 91.56 196 ASP A CA 1
ATOM 1574 C C . ASP A 1 196 ? -12.727 28.094 5.891 1 91.56 196 ASP A C 1
ATOM 1576 O O . ASP A 1 196 ? -12.461 28.25 7.082 1 91.56 196 ASP A O 1
ATOM 1580 N N . LEU A 1 197 ? -11.953 27.594 5.031 1 93.25 197 LEU A N 1
ATOM 1581 C CA . LEU A 1 197 ? -10.586 27.25 5.41 1 93.25 197 LEU A CA 1
ATOM 1582 C C . LEU A 1 197 ? -9.828 28.5 5.887 1 93.25 197 LEU A C 1
ATOM 1584 O O . LEU A 1 197 ? -9.141 28.453 6.91 1 93.25 197 LEU A O 1
ATOM 1588 N N . LEU A 1 198 ? -9.961 29.594 5.152 1 94.25 198 LEU A N 1
ATOM 1589 C CA . LEU A 1 198 ? -9.305 30.844 5.5 1 94.25 198 LEU A CA 1
ATOM 1590 C C . LEU A 1 198 ? -9.781 31.344 6.855 1 94.25 198 LEU A C 1
ATOM 1592 O O . LEU A 1 198 ? -8.977 31.766 7.691 1 94.25 198 LEU A O 1
ATOM 1596 N N . LYS A 1 199 ? -11.023 31.281 7.051 1 94.94 199 LYS A N 1
ATOM 1597 C CA . LYS A 1 199 ? -11.586 31.719 8.32 1 94.94 199 LYS A CA 1
ATOM 1598 C C . LYS A 1 199 ? -11.016 30.922 9.484 1 94.94 199 LYS A C 1
ATOM 1600 O O . LYS A 1 199 ? -10.695 31.484 10.539 1 94.94 199 LYS A O 1
ATOM 1605 N N . ALA A 1 200 ? -10.953 29.641 9.312 1 95.88 200 ALA A N 1
ATOM 1606 C CA . ALA A 1 200 ? -10.414 28.766 10.352 1 95.88 200 ALA A CA 1
ATOM 1607 C C . ALA A 1 200 ? -8.953 29.094 10.648 1 95.88 200 ALA A C 1
ATOM 1609 O O . ALA A 1 200 ? -8.539 29.141 11.805 1 95.88 200 ALA A O 1
ATOM 1610 N N . ILE A 1 201 ? -8.172 29.344 9.648 1 97.19 201 ILE A N 1
ATOM 1611 C CA . ILE A 1 201 ? -6.754 29.656 9.789 1 97.19 201 ILE A CA 1
ATOM 1612 C C . ILE A 1 201 ? -6.594 30.969 10.539 1 97.19 201 ILE A C 1
ATOM 1614 O O . ILE A 1 201 ? -5.824 31.062 11.5 1 97.19 201 ILE A O 1
ATOM 1618 N N . LEU A 1 202 ? -7.352 31.984 10.109 1 96.75 202 LEU A N 1
ATOM 1619 C CA . LEU A 1 202 ? -7.23 33.312 10.695 1 96.75 202 LEU A CA 1
ATOM 1620 C C . LEU A 1 202 ? -7.648 33.312 12.164 1 96.75 202 LEU A C 1
ATOM 1622 O O . LEU A 1 202 ? -7.074 34.031 12.977 1 96.75 202 LEU A O 1
ATOM 1626 N N . SER A 1 203 ? -8.57 32.469 12.43 1 96.12 203 SER A N 1
ATOM 1627 C CA . SER A 1 203 ? -9.047 32.375 13.805 1 96.12 203 SER A CA 1
ATOM 1628 C C . SER A 1 203 ? -7.992 31.75 14.711 1 96.12 203 SER A C 1
ATOM 1630 O O . SER A 1 203 ? -7.895 32.094 15.891 1 96.12 203 SER A O 1
ATOM 1632 N N . LYS A 1 204 ? -7.211 30.875 14.242 1 97 204 LYS A N 1
ATOM 1633 C CA . LYS A 1 204 ? -6.23 30.141 15.039 1 97 204 LYS A CA 1
ATOM 1634 C C . LYS A 1 204 ? -4.926 30.922 15.164 1 97 204 LYS A C 1
ATOM 1636 O O . LYS A 1 204 ? -4.156 30.703 16.109 1 97 204 LYS A O 1
ATOM 1641 N N . TYR A 1 205 ? -4.691 31.797 14.203 1 97.38 205 TYR A N 1
ATOM 1642 C CA . TYR A 1 205 ? -3.426 32.531 14.172 1 97.38 205 TYR A CA 1
ATOM 1643 C C . TYR A 1 205 ? -3.65 34.031 14.273 1 97.38 205 TYR A C 1
ATOM 1645 O O . TYR A 1 205 ? -3.035 34.812 13.539 1 97.38 205 TYR A O 1
ATOM 1653 N N . LYS A 1 206 ? -4.488 34.438 15.148 1 95.25 206 LYS A N 1
ATOM 1654 C CA . LYS A 1 206 ? -4.832 35.844 15.32 1 95.25 206 LYS A CA 1
ATOM 1655 C C . LYS A 1 206 ? -3.598 36.688 15.672 1 95.25 206 LYS A C 1
ATOM 1657 O O . LYS A 1 206 ? -3.396 37.75 15.125 1 95.25 206 LYS A O 1
ATOM 1662 N N . ASP A 1 207 ? -2.805 36.188 16.547 1 94.75 207 ASP A N 1
ATOM 1663 C CA . ASP A 1 207 ? -1.618 36.938 16.984 1 94.75 207 ASP A CA 1
ATOM 1664 C C . ASP A 1 207 ? -0.609 37.062 15.844 1 94.75 207 ASP A C 1
ATOM 1666 O O . ASP A 1 207 ? -0.039 38.125 15.625 1 94.75 207 ASP A O 1
ATOM 1670 N N . GLN A 1 208 ? -0.387 36 15.141 1 95.5 208 GLN A N 1
ATOM 1671 C CA . GLN A 1 208 ? 0.534 36 14.008 1 95.5 208 GLN A CA 1
ATOM 1672 C C . GLN A 1 208 ? 0.04 36.969 12.914 1 95.5 208 GLN A C 1
ATOM 1674 O O . GLN A 1 208 ? 0.833 37.656 12.297 1 95.5 208 GLN A O 1
ATOM 1679 N N . LEU A 1 209 ? -1.273 36.906 12.703 1 95.75 209 LEU A N 1
ATOM 1680 C CA . LEU A 1 209 ? -1.871 37.812 11.719 1 95.75 209 LEU A CA 1
ATOM 1681 C C . LEU A 1 209 ? -1.683 39.281 12.125 1 95.75 209 LEU A C 1
ATOM 1683 O O . LEU A 1 209 ? -1.282 40.094 11.305 1 95.75 209 LEU A O 1
ATOM 1687 N N . HIS A 1 210 ? -1.95 39.562 13.344 1 94.88 210 HIS A N 1
ATOM 1688 C CA . HIS A 1 210 ? -1.836 40.906 13.859 1 94.88 210 HIS A CA 1
ATOM 1689 C C . HIS A 1 210 ? -0.411 41.438 13.719 1 94.88 210 HIS A C 1
ATOM 1691 O O . HIS A 1 210 ? -0.206 42.625 13.453 1 94.88 210 HIS A O 1
ATOM 1697 N N . ASN A 1 211 ? 0.537 40.594 13.852 1 94.31 211 ASN A N 1
ATOM 1698 C CA . ASN A 1 211 ? 1.941 41 13.812 1 94.31 211 ASN A CA 1
ATOM 1699 C C . ASN A 1 211 ? 2.504 40.906 12.398 1 94.31 211 ASN A C 1
ATOM 1701 O O . ASN A 1 211 ? 3.684 41.188 12.172 1 94.31 211 ASN A O 1
ATOM 1705 N N . GLY A 1 212 ? 1.678 40.5 11.445 1 94 212 GLY A N 1
ATOM 1706 C CA . GLY A 1 212 ? 2.129 40.406 10.062 1 94 212 GLY A CA 1
ATOM 1707 C C . GLY A 1 212 ? 3.01 39.188 9.82 1 94 212 GLY A C 1
ATOM 1708 O O . GLY A 1 212 ? 3.834 39.188 8.898 1 94 212 GLY A O 1
ATOM 1709 N N . ASN A 1 213 ? 2.85 38.125 10.664 1 95.31 213 ASN A N 1
ATOM 1710 C CA . ASN A 1 213 ? 3.736 36.969 10.625 1 95.31 213 ASN A CA 1
ATOM 1711 C C . ASN A 1 213 ? 3.033 35.75 10.055 1 95.31 213 ASN A C 1
ATOM 1713 O O . ASN A 1 213 ? 3.578 34.656 10.078 1 95.31 213 ASN A O 1
ATOM 1717 N N . LEU A 1 214 ? 1.856 35.906 9.57 1 97.38 214 LEU A N 1
ATOM 1718 C CA . LEU A 1 214 ? 1.123 34.781 8.969 1 97.38 214 LEU A CA 1
ATOM 1719 C C . LEU A 1 214 ? 1.23 34.812 7.449 1 97.38 214 LEU A C 1
ATOM 1721 O O . LEU A 1 214 ? 0.927 35.844 6.82 1 97.38 214 LEU A O 1
ATOM 1725 N N . ILE A 1 215 ? 1.699 33.781 6.836 1 97.88 215 ILE A N 1
ATOM 1726 C CA . ILE A 1 215 ? 1.841 33.656 5.387 1 97.88 215 ILE A CA 1
ATOM 1727 C C . ILE A 1 215 ? 1.072 32.438 4.875 1 97.88 215 ILE A C 1
ATOM 1729 O O . ILE A 1 215 ? 1.253 31.344 5.375 1 97.88 215 ILE A O 1
ATOM 1733 N N . LEU A 1 216 ? 0.269 32.625 3.898 1 97.06 216 LEU A N 1
ATOM 1734 C CA . LEU A 1 216 ? -0.484 31.531 3.279 1 97.06 216 LEU A CA 1
ATOM 1735 C C . LEU A 1 216 ? 0.112 31.156 1.926 1 97.06 216 LEU A C 1
ATOM 1737 O O . LEU A 1 216 ? 0.479 32.031 1.142 1 97.06 216 LEU A O 1
ATOM 1741 N N . ARG A 1 217 ? 0.31 29.906 1.692 1 96.31 217 ARG A N 1
ATOM 1742 C CA . ARG A 1 217 ? 0.721 29.406 0.385 1 96.31 217 ARG A CA 1
ATOM 1743 C C . ARG A 1 217 ? -0.351 28.516 -0.216 1 96.31 217 ARG A C 1
ATOM 1745 O O . ARG A 1 217 ? -0.865 27.609 0.458 1 96.31 217 ARG A O 1
ATOM 1752 N N . THR A 1 218 ? -0.724 28.734 -1.475 1 93.25 218 THR A N 1
ATOM 1753 C CA . THR A 1 218 ? -1.755 27.938 -2.133 1 93.25 218 THR A CA 1
ATOM 1754 C C . THR A 1 218 ? -1.348 27.609 -3.566 1 93.25 218 THR A C 1
ATOM 1756 O O . THR A 1 218 ? -0.429 28.219 -4.113 1 93.25 218 THR A O 1
ATOM 1759 N N . ASP A 1 219 ? -1.943 26.594 -4.086 1 90.25 219 ASP A N 1
ATOM 1760 C CA . ASP A 1 219 ? -1.657 26.234 -5.469 1 90.25 219 ASP A CA 1
ATOM 1761 C C . ASP A 1 219 ? -2.553 27 -6.438 1 90.25 219 ASP A C 1
ATOM 1763 O O . ASP A 1 219 ? -3.264 27.922 -6.035 1 90.25 219 ASP A O 1
ATOM 1767 N N . SER A 1 220 ? -2.463 26.734 -7.668 1 84.94 220 SER A N 1
ATOM 1768 C CA . SER A 1 220 ? -3.137 27.484 -8.719 1 84.94 220 SER A CA 1
ATOM 1769 C C . SER A 1 220 ? -4.652 27.328 -8.625 1 84.94 220 SER A C 1
ATOM 1771 O O . SER A 1 220 ? -5.398 28.219 -9.055 1 84.94 220 SER A O 1
ATOM 1773 N N . GLY A 1 221 ? -5.066 26.266 -8.023 1 78.88 221 GLY A N 1
ATOM 1774 C CA . GLY A 1 221 ? -6.496 26.078 -7.855 1 78.88 221 GLY A CA 1
ATOM 1775 C C . GLY A 1 221 ? -7.148 27.156 -7.012 1 78.88 221 GLY A C 1
ATOM 1776 O O . GLY A 1 221 ? -8.336 27.453 -7.172 1 78.88 221 GLY A O 1
ATOM 1777 N N . PHE A 1 222 ? -6.367 27.797 -6.25 1 81.88 222 PHE A N 1
ATOM 1778 C CA . PHE A 1 222 ? -6.848 28.844 -5.359 1 81.88 222 PHE A CA 1
ATOM 1779 C C . PHE A 1 222 ? -6.465 30.219 -5.887 1 81.88 222 PHE A C 1
ATOM 1781 O O . PHE A 1 222 ? -6.68 31.234 -5.215 1 81.88 222 PHE A O 1
ATOM 1788 N N . GLY A 1 223 ? -5.938 30.266 -7.047 1 82.94 223 GLY A N 1
ATOM 1789 C CA . GLY A 1 223 ? -5.328 31.5 -7.527 1 82.94 223 GLY A CA 1
ATOM 1790 C C . GLY A 1 223 ? -6.238 32.312 -8.43 1 82.94 223 GLY A C 1
ATOM 1791 O O . GLY A 1 223 ? -5.773 32.969 -9.344 1 82.94 223 GLY A O 1
ATOM 1792 N N . SER A 1 224 ? -7.461 32.156 -8.273 1 85.19 224 SER A N 1
ATOM 1793 C CA . SER A 1 224 ? -8.398 33 -9.023 1 85.19 224 SER A CA 1
ATOM 1794 C C . SER A 1 224 ? -8.305 34.469 -8.609 1 85.19 224 SER A C 1
ATOM 1796 O O . SER A 1 224 ? -7.855 34.781 -7.504 1 85.19 224 SER A O 1
ATOM 1798 N N . SER A 1 225 ? -8.781 35.312 -9.492 1 86.31 225 SER A N 1
ATOM 1799 C CA . SER A 1 225 ? -8.758 36.75 -9.203 1 86.31 225 SER A CA 1
ATOM 1800 C C . SER A 1 225 ? -9.586 37.062 -7.961 1 86.31 225 SER A C 1
ATOM 1802 O O . SER A 1 225 ? -9.18 37.906 -7.141 1 86.31 225 SER A O 1
ATOM 1804 N N . ASP A 1 226 ? -10.656 36.406 -7.875 1 88 226 ASP A N 1
ATOM 1805 C CA . ASP A 1 226 ? -11.531 36.625 -6.727 1 88 226 ASP A CA 1
ATOM 1806 C C . ASP A 1 226 ? -10.836 36.219 -5.426 1 88 226 ASP A C 1
ATOM 1808 O O . ASP A 1 226 ? -10.945 36.938 -4.418 1 88 226 ASP A O 1
ATOM 1812 N N . ASN A 1 227 ? -10.203 35.188 -5.438 1 89.5 227 ASN A N 1
ATOM 1813 C CA . ASN A 1 227 ? -9.508 34.688 -4.25 1 89.5 227 ASN A CA 1
ATOM 1814 C C . ASN A 1 227 ? -8.336 35.594 -3.879 1 89.5 227 ASN A C 1
ATOM 1816 O O . ASN A 1 227 ? -8.062 35.812 -2.697 1 89.5 227 ASN A O 1
ATOM 1820 N N . VAL A 1 228 ? -7.621 36 -4.859 1 90.56 228 VAL A N 1
ATOM 1821 C CA . VAL A 1 228 ? -6.5 36.906 -4.613 1 90.56 228 VAL A CA 1
ATOM 1822 C C . VAL A 1 228 ? -7.004 38.188 -3.973 1 90.56 228 VAL A C 1
ATOM 1824 O O . VAL A 1 228 ? -6.398 38.719 -3.023 1 90.56 228 VAL A O 1
ATOM 1827 N N . GLU A 1 229 ? -8.086 38.719 -4.496 1 91.12 229 GLU A N 1
ATOM 1828 C CA . GLU A 1 229 ? -8.672 39.906 -3.922 1 91.12 229 GLU A CA 1
ATOM 1829 C C . GLU A 1 229 ? -9.102 39.688 -2.477 1 91.12 229 GLU A C 1
ATOM 1831 O O . GLU A 1 229 ? -8.953 40.562 -1.631 1 91.12 229 GLU A O 1
ATOM 1836 N N . LYS A 1 230 ? -9.602 38.562 -2.275 1 91.69 230 LYS A N 1
ATOM 1837 C CA . LYS A 1 230 ? -10.008 38.188 -0.922 1 91.69 230 LYS A CA 1
ATOM 1838 C C . LYS A 1 230 ? -8.805 38.188 0.023 1 91.69 230 LYS A C 1
ATOM 1840 O O . LYS A 1 230 ? -8.883 38.688 1.142 1 91.69 230 LYS A O 1
ATOM 1845 N N . LEU A 1 231 ? -7.777 37.656 -0.363 1 93.81 231 LEU A N 1
ATOM 1846 C CA . LEU A 1 231 ? -6.57 37.594 0.453 1 93.81 231 LEU A CA 1
ATOM 1847 C C . LEU A 1 231 ? -6.023 39 0.718 1 93.81 231 LEU A C 1
ATOM 1849 O O . LEU A 1 231 ? -5.586 39.281 1.832 1 93.81 231 LEU A O 1
ATOM 1853 N N . LEU A 1 232 ? -6.109 39.812 -0.287 1 93.81 232 LEU A N 1
ATOM 1854 C CA . LEU A 1 232 ? -5.609 41.156 -0.173 1 93.81 232 LEU A CA 1
ATOM 1855 C C . LEU A 1 232 ? -6.469 41.969 0.789 1 93.81 232 LEU A C 1
ATOM 1857 O O . LEU A 1 232 ? -5.984 42.938 1.407 1 93.81 232 LEU A O 1
ATOM 1861 N N . SER A 1 233 ? -7.656 41.562 0.921 1 93.06 233 SER A N 1
ATOM 1862 C CA . SER A 1 233 ? -8.594 42.281 1.758 1 93.06 233 SER A CA 1
ATOM 1863 C C . SER A 1 233 ? -8.359 42 3.236 1 93.06 233 SER A C 1
ATOM 1865 O O . SER A 1 233 ? -8.852 42.719 4.102 1 93.06 233 SER A O 1
ATOM 1867 N N . VAL A 1 234 ? -7.664 41 3.572 1 95.12 234 VAL A N 1
ATOM 1868 C CA . VAL A 1 234 ? -7.34 40.688 4.957 1 95.12 234 VAL A CA 1
ATOM 1869 C C . VAL A 1 234 ? -6.098 41.469 5.395 1 95.12 234 VAL A C 1
ATOM 1871 O O . VAL A 1 234 ? -4.988 41.156 4.93 1 95.12 234 VAL A O 1
ATOM 1874 N N . PRO A 1 235 ? -6.285 42.312 6.262 1 94.56 235 PRO A N 1
ATOM 1875 C CA . PRO A 1 235 ? -5.152 43.156 6.645 1 94.56 235 PRO A CA 1
ATOM 1876 C C . PRO A 1 235 ? -3.99 42.375 7.234 1 94.56 235 PRO A C 1
ATOM 1878 O O . PRO A 1 235 ? -4.207 41.469 8.062 1 94.56 235 PRO A O 1
ATOM 1881 N N . LYS A 1 236 ? -2.779 42.625 6.766 1 95 236 LYS A N 1
ATOM 1882 C CA . LYS A 1 236 ? -1.51 42.156 7.297 1 95 236 LYS A CA 1
ATOM 1883 C C . LYS A 1 236 ? -1.267 40.688 6.891 1 95 236 LYS A C 1
ATOM 1885 O O . LYS A 1 236 ? -0.218 40.125 7.203 1 95 236 LYS A O 1
ATOM 1890 N N . LEU A 1 237 ? -2.227 40.094 6.242 1 96.94 237 LEU A N 1
ATOM 1891 C CA . LEU A 1 237 ? -2.023 38.719 5.746 1 96.94 237 LEU A CA 1
ATOM 1892 C C . LEU A 1 237 ? -1.072 38.719 4.555 1 96.94 237 LEU A C 1
ATOM 1894 O O . LEU A 1 237 ? -1.226 39.531 3.629 1 96.94 237 LEU A O 1
ATOM 1898 N N . LYS A 1 238 ? -0.077 37.938 4.633 1 97 238 LYS A N 1
ATOM 1899 C CA . LYS A 1 238 ? 0.803 37.719 3.49 1 97 238 LYS A CA 1
ATOM 1900 C C . LYS A 1 238 ? 0.458 36.406 2.773 1 97 238 LYS A C 1
ATOM 1902 O O . LYS A 1 238 ? -0.122 35.5 3.373 1 97 238 LYS A O 1
ATOM 1907 N N . PHE A 1 239 ? 0.758 36.344 1.465 1 97.19 239 PHE A N 1
ATOM 1908 C CA . PHE A 1 239 ? 0.433 35.094 0.754 1 97.19 239 PHE A CA 1
ATOM 1909 C C . PHE A 1 239 ? 1.312 34.938 -0.48 1 97.19 239 PHE A C 1
ATOM 1911 O O . PHE A 1 239 ? 1.923 35.906 -0.944 1 97.19 239 PHE A O 1
ATOM 1918 N N . VAL A 1 240 ? 1.505 33.812 -0.907 1 96.94 240 VAL A N 1
ATOM 1919 C CA . VAL A 1 240 ? 2.047 33.438 -2.209 1 96.94 240 VAL A CA 1
ATOM 1920 C C . VAL A 1 240 ? 1.145 32.406 -2.863 1 96.94 240 VAL A C 1
ATOM 1922 O O . VAL A 1 240 ? 0.844 31.359 -2.264 1 96.94 240 VAL A O 1
ATOM 1925 N N . THR A 1 241 ? 0.632 32.625 -4.035 1 94.75 241 THR A N 1
ATOM 1926 C CA . THR A 1 241 ? -0.214 31.688 -4.758 1 94.75 241 THR A CA 1
ATOM 1927 C C . THR A 1 241 ? 0.189 31.609 -6.227 1 94.75 241 THR A C 1
ATOM 1929 O O . THR A 1 241 ? 0.979 32.438 -6.703 1 94.75 241 THR A O 1
ATOM 1932 N N . LYS A 1 242 ? -0.174 30.562 -6.828 1 93.25 242 LYS A N 1
ATOM 1933 C CA . LYS A 1 242 ? -0.013 30.406 -8.273 1 93.25 242 LYS A CA 1
ATOM 1934 C C . LYS A 1 242 ? -1.293 30.797 -9.016 1 93.25 242 LYS A C 1
ATOM 1936 O O . LYS A 1 242 ? -2.393 30.453 -8.578 1 93.25 242 LYS A O 1
ATOM 1941 N N . ALA A 1 243 ? -1.069 31.516 -10.094 1 90.25 243 ALA A N 1
ATOM 1942 C CA . ALA A 1 243 ? -2.225 31.938 -10.883 1 90.25 243 ALA A CA 1
ATOM 1943 C C . ALA A 1 243 ? -2.916 30.734 -11.523 1 90.25 243 ALA A C 1
ATOM 1945 O O . ALA A 1 243 ? -2.26 29.766 -11.914 1 90.25 243 ALA A O 1
ATOM 1946 N N . TYR A 1 244 ? -4.133 30.875 -11.711 1 82 244 TYR A N 1
ATOM 1947 C CA . TYR A 1 244 ? -4.988 29.797 -12.195 1 82 244 TYR A CA 1
ATOM 1948 C C . TYR A 1 244 ? -4.668 29.453 -13.648 1 82 244 TYR A C 1
ATOM 1950 O O . TYR A 1 244 ? -4.648 28.281 -14.023 1 82 244 TYR A O 1
ATOM 1958 N N . SER A 1 245 ? -4.492 30.438 -14.422 1 80.19 245 SER A N 1
ATOM 1959 C CA . SER A 1 245 ? -4.332 30.234 -15.859 1 80.19 245 SER A CA 1
ATOM 1960 C C . SER A 1 245 ? -2.861 30.234 -16.25 1 80.19 245 SER A C 1
ATOM 1962 O O . SER A 1 245 ? -2.17 31.234 -16.094 1 80.19 245 SER A O 1
ATOM 1964 N N . THR A 1 246 ? -2.529 29.219 -16.797 1 78.75 246 THR A N 1
ATOM 1965 C CA . THR A 1 246 ? -1.167 29.141 -17.312 1 78.75 246 THR A CA 1
ATOM 1966 C C . THR A 1 246 ? -1.065 29.844 -18.656 1 78.75 246 THR A C 1
ATOM 1968 O O . THR A 1 246 ? 0.021 30.25 -19.062 1 78.75 246 THR A O 1
ATOM 1971 N N . VAL A 1 247 ? -2.174 29.938 -19.297 1 81.12 247 VAL A N 1
ATOM 1972 C CA . VAL A 1 247 ? -2.209 30.578 -20.609 1 81.12 247 VAL A CA 1
ATOM 1973 C C . VAL A 1 247 ? -1.859 32.062 -20.469 1 81.12 247 VAL A C 1
ATOM 1975 O O . VAL A 1 247 ? -1.128 32.594 -21.297 1 81.12 247 VAL A O 1
ATOM 1978 N N . SER A 1 248 ? -2.408 32.594 -19.484 1 82.38 248 SER A N 1
ATOM 1979 C CA . SER A 1 248 ? -2.104 34 -19.25 1 82.38 248 SER A CA 1
ATOM 1980 C C . SER A 1 248 ? -0.609 34.219 -19.031 1 82.38 248 SER A C 1
ATOM 1982 O O . SER A 1 248 ? -0.026 35.188 -19.562 1 82.38 248 SER A O 1
ATOM 1984 N N . ALA A 1 249 ? -0.098 33.375 -18.281 1 85.5 249 ALA A N 1
ATOM 1985 C CA . ALA A 1 249 ? 1.335 33.469 -18.016 1 85.5 249 ALA A CA 1
ATOM 1986 C C . ALA A 1 249 ? 2.145 33.312 -19.297 1 85.5 249 ALA A C 1
ATOM 1988 O O . ALA A 1 249 ? 3.123 34.031 -19.516 1 85.5 249 ALA A O 1
ATOM 1989 N N . LYS A 1 250 ? 1.752 32.344 -20.047 1 86.38 250 LYS A N 1
ATOM 1990 C CA . LYS A 1 250 ? 2.426 32.125 -21.328 1 86.38 250 LYS A CA 1
ATOM 1991 C C . LYS A 1 250 ? 2.324 33.344 -22.25 1 86.38 250 LYS A C 1
ATOM 1993 O O . LYS A 1 250 ? 3.299 33.688 -22.906 1 86.38 250 LYS A O 1
ATOM 1998 N N . ASN A 1 251 ? 1.171 33.906 -22.328 1 88.94 251 ASN A N 1
ATOM 1999 C CA . ASN A 1 251 ? 0.941 35.062 -23.188 1 88.94 251 ASN A CA 1
ATOM 2000 C C . ASN A 1 251 ? 1.788 36.25 -22.766 1 88.94 251 ASN A C 1
ATOM 2002 O O . ASN A 1 251 ? 2.305 37 -23.609 1 88.94 251 ASN A O 1
ATOM 2006 N N . ILE A 1 252 ? 1.829 36.438 -21.531 1 86.12 252 ILE A N 1
ATOM 2007 C CA . ILE A 1 252 ? 2.639 37.531 -21 1 86.12 252 ILE A CA 1
ATOM 2008 C C . ILE A 1 252 ? 4.113 37.281 -21.297 1 86.12 252 ILE A C 1
ATOM 2010 O O . ILE A 1 252 ? 4.855 38.188 -21.641 1 86.12 252 ILE A O 1
ATOM 2014 N N . ALA A 1 253 ? 4.426 36.094 -21.219 1 87.69 253 ALA A N 1
ATOM 2015 C CA . ALA A 1 253 ? 5.82 35.688 -21.375 1 87.69 253 ALA A CA 1
ATOM 2016 C C . ALA A 1 253 ? 6.293 35.906 -22.812 1 87.69 253 ALA A C 1
ATOM 2018 O O . ALA A 1 253 ? 7.484 36.094 -23.047 1 87.69 253 ALA A O 1
ATOM 2019 N N . LYS A 1 254 ? 5.422 35.781 -23.75 1 85.31 254 LYS A N 1
ATOM 2020 C CA . LYS A 1 254 ? 5.758 35.906 -25.156 1 85.31 254 LYS A CA 1
ATOM 2021 C C . LYS A 1 254 ? 6.445 37.25 -25.438 1 85.31 254 LYS A C 1
ATOM 2023 O O . LYS A 1 254 ? 7.281 37.344 -26.328 1 85.31 254 LYS A O 1
ATOM 2028 N N . ASP A 1 255 ? 6.152 38.156 -24.656 1 84.94 255 ASP A N 1
ATOM 2029 C CA . ASP A 1 255 ? 6.641 39.5 -24.906 1 84.94 255 ASP A CA 1
ATOM 2030 C C . ASP A 1 255 ? 7.914 39.781 -24.109 1 84.94 255 ASP A C 1
ATOM 2032 O O . ASP A 1 255 ? 8.461 40.875 -24.156 1 84.94 255 ASP A O 1
ATOM 2036 N N . ILE A 1 256 ? 8.32 38.875 -23.422 1 87.25 256 ILE A N 1
ATOM 2037 C CA . ILE A 1 256 ? 9.492 39.062 -22.562 1 87.25 256 ILE A CA 1
ATOM 2038 C C . ILE A 1 256 ? 10.695 38.344 -23.188 1 87.25 256 ILE A C 1
ATOM 2040 O O . ILE A 1 256 ? 10.641 37.156 -23.453 1 87.25 256 ILE A O 1
ATOM 2044 N N . HIS A 1 257 ? 11.719 39.094 -23.375 1 84.56 257 HIS A N 1
ATOM 2045 C CA . HIS A 1 257 ? 12.938 38.5 -23.938 1 84.56 257 HIS A CA 1
ATOM 2046 C C . HIS A 1 257 ? 13.617 37.562 -22.938 1 84.56 257 HIS A C 1
ATOM 2048 O O . HIS A 1 257 ? 13.664 37.875 -21.75 1 84.56 257 HIS A O 1
ATOM 2054 N N . TYR A 1 258 ? 14.141 36.531 -23.375 1 83.31 258 TYR A N 1
ATOM 2055 C CA . TYR A 1 258 ? 14.758 35.5 -22.547 1 83.31 258 TYR A CA 1
ATOM 2056 C C . TYR A 1 258 ? 15.836 36.094 -21.656 1 83.31 258 TYR A C 1
ATOM 2058 O O . TYR A 1 258 ? 16.047 35.625 -20.531 1 83.31 258 TYR A O 1
ATOM 2066 N N . SER A 1 259 ? 16.484 37.188 -22.125 1 85.44 259 SER A N 1
ATOM 2067 C CA . SER A 1 259 ? 17.609 37.781 -21.391 1 85.44 259 SER A CA 1
ATOM 2068 C C . SER A 1 259 ? 17.125 38.531 -20.141 1 85.44 259 SER A C 1
ATOM 2070 O O . SER A 1 259 ? 17.906 38.812 -19.234 1 85.44 259 SER A O 1
ATOM 2072 N N . GLU A 1 260 ? 15.875 38.719 -20.109 1 87.5 260 GLU A N 1
ATOM 2073 C CA . GLU A 1 260 ? 15.32 39.469 -19 1 87.5 260 GLU A CA 1
ATOM 2074 C C . GLU A 1 260 ? 15.008 38.562 -17.812 1 87.5 260 GLU A C 1
ATOM 2076 O O . GLU A 1 260 ? 14.82 39.062 -16.688 1 87.5 260 GLU A O 1
ATOM 2081 N N . TYR A 1 261 ? 15 37.344 -18 1 90.81 261 TYR A N 1
ATOM 2082 C CA . TYR A 1 261 ? 14.703 36.375 -16.938 1 90.81 261 TYR A CA 1
ATOM 2083 C C . TYR A 1 261 ? 15.906 36.156 -16.031 1 90.81 261 TYR A C 1
ATOM 2085 O O . TYR A 1 261 ? 17.047 36.312 -16.469 1 90.81 261 TYR A O 1
ATOM 2093 N N . THR A 1 262 ? 15.727 35.906 -14.812 1 93.75 262 THR A N 1
ATOM 2094 C CA . THR A 1 262 ? 16.75 35.5 -13.852 1 93.75 262 THR A CA 1
ATOM 2095 C C . THR A 1 262 ? 16.656 34 -13.547 1 93.75 262 THR A C 1
ATOM 2097 O O . THR A 1 262 ? 15.586 33.5 -13.234 1 93.75 262 THR A O 1
ATOM 2100 N N . GLN A 1 263 ? 17.75 33.312 -13.547 1 91.19 263 GLN A N 1
ATOM 2101 C CA . GLN A 1 263 ? 17.766 31.875 -13.266 1 91.19 263 GLN A CA 1
ATOM 2102 C C . GLN A 1 263 ? 17.562 31.609 -11.773 1 91.19 263 GLN A C 1
ATOM 2104 O O . GLN A 1 263 ? 18.297 32.125 -10.938 1 91.19 263 GLN A O 1
ATOM 2109 N N . ALA A 1 264 ? 16.578 30.953 -11.438 1 91.62 264 ALA A N 1
ATOM 2110 C CA . ALA A 1 264 ? 16.25 30.641 -10.047 1 91.62 264 ALA A CA 1
ATOM 2111 C C . ALA A 1 264 ? 16.719 29.25 -9.664 1 91.62 264 ALA A C 1
ATOM 2113 O O . ALA A 1 264 ? 17.016 28.984 -8.492 1 91.62 264 ALA A O 1
ATOM 2114 N N . ASP A 1 265 ? 16.703 28.328 -10.594 1 88.62 265 ASP A N 1
ATOM 2115 C CA . ASP A 1 265 ? 17.172 26.953 -10.422 1 88.62 265 ASP A CA 1
ATOM 2116 C C . ASP A 1 265 ? 17.734 26.391 -11.727 1 88.62 265 ASP A C 1
ATOM 2118 O O . ASP A 1 265 ? 17.734 27.078 -12.75 1 88.62 265 ASP A O 1
ATOM 2122 N N . LYS A 1 266 ? 18.172 25.109 -11.766 1 84.69 266 LYS A N 1
ATOM 2123 C CA . LYS A 1 266 ? 18.797 24.5 -12.938 1 84.69 266 LYS A CA 1
ATOM 2124 C C . LYS A 1 266 ? 17.875 24.562 -14.148 1 84.69 266 LYS A C 1
ATOM 2126 O O . LYS A 1 266 ? 18.328 24.75 -15.273 1 84.69 266 LYS A O 1
ATOM 2131 N N . ALA A 1 267 ? 16.656 24.422 -13.922 1 87.62 267 ALA A N 1
ATOM 2132 C CA . ALA A 1 267 ? 15.703 24.375 -15.023 1 87.62 267 ALA A CA 1
ATOM 2133 C C . ALA A 1 267 ? 14.539 25.328 -14.789 1 87.62 267 ALA A C 1
ATOM 2135 O O . ALA A 1 267 ? 13.406 25.062 -15.203 1 87.62 267 ALA A O 1
ATOM 2136 N N . ALA A 1 268 ? 14.766 26.406 -14.023 1 91.88 268 ALA A N 1
ATOM 2137 C CA . ALA A 1 268 ? 13.688 27.359 -13.734 1 91.88 268 ALA A CA 1
ATOM 2138 C C . ALA A 1 268 ? 14.203 28.797 -13.75 1 91.88 268 ALA A C 1
ATOM 2140 O O . ALA A 1 268 ? 15.297 29.078 -13.258 1 91.88 268 ALA A O 1
ATOM 2141 N N . TRP A 1 269 ? 13.555 29.688 -14.359 1 94.19 269 TRP A N 1
ATOM 2142 C CA . TRP A 1 269 ? 13.844 31.109 -14.453 1 94.19 269 TRP A CA 1
ATOM 2143 C C . TRP A 1 269 ? 12.641 31.938 -14.008 1 94.19 269 TRP A C 1
ATOM 2145 O O . TRP A 1 269 ? 11.5 31.5 -14.141 1 94.19 269 TRP A O 1
ATOM 2155 N N . VAL A 1 270 ? 12.891 33.156 -13.523 1 95.12 270 VAL A N 1
ATOM 2156 C CA . VAL A 1 270 ? 11.797 34 -13.047 1 95.12 270 VAL A CA 1
ATOM 2157 C C . VAL A 1 270 ? 11.938 35.406 -13.641 1 95.12 270 VAL A C 1
ATOM 2159 O O . VAL A 1 270 ? 13.039 35.844 -13.953 1 95.12 270 VAL A O 1
ATOM 2162 N N . TYR A 1 271 ? 10.883 35.969 -13.875 1 95.25 271 TYR A N 1
ATOM 2163 C CA . TYR A 1 271 ? 10.789 37.375 -14.289 1 95.25 271 TYR A CA 1
ATOM 2164 C C . TYR A 1 271 ? 9.68 38.094 -13.531 1 95.25 271 TYR A C 1
ATOM 2166 O O . TYR A 1 271 ? 8.523 37.688 -13.562 1 95.25 271 TYR A O 1
ATOM 2174 N N . GLU A 1 272 ? 9.992 39.094 -12.883 1 94 272 GLU A N 1
ATOM 2175 C CA . GLU A 1 272 ? 9.008 39.844 -12.102 1 94 272 GLU A CA 1
ATOM 2176 C C . GLU A 1 272 ? 8.414 41 -12.906 1 94 272 GLU A C 1
ATOM 2178 O O . GLU A 1 272 ? 9.148 41.875 -13.398 1 94 272 GLU A O 1
ATOM 2183 N N . LEU A 1 273 ? 7.109 41.062 -13.008 1 91.94 273 LEU A N 1
ATOM 2184 C CA . LEU A 1 273 ? 6.391 42.156 -13.656 1 91.94 273 LEU A CA 1
ATOM 2185 C C . LEU A 1 273 ? 6.34 43.375 -12.758 1 91.94 273 LEU A C 1
ATOM 2187 O O . LEU A 1 273 ? 6.543 43.281 -11.547 1 91.94 273 LEU A O 1
ATOM 2191 N N . PRO A 1 274 ? 6.129 44.5 -13.375 1 87.94 274 PRO A N 1
ATOM 2192 C CA . PRO A 1 274 ? 5.988 45.688 -12.531 1 87.94 274 PRO A CA 1
ATOM 2193 C C . PRO A 1 274 ? 4.883 45.562 -11.492 1 87.94 274 PRO A C 1
ATOM 2195 O O . PRO A 1 274 ? 3.814 45 -11.789 1 87.94 274 PRO A O 1
ATOM 2198 N N . GLU A 1 275 ? 5.219 45.906 -10.352 1 85.44 275 GLU A N 1
ATOM 2199 C CA . GLU A 1 275 ? 4.285 45.812 -9.234 1 85.44 275 GLU A CA 1
ATOM 2200 C C . GLU A 1 275 ? 3.039 46.656 -9.477 1 85.44 275 GLU A C 1
ATOM 2202 O O . GLU A 1 275 ? 3.131 47.781 -10.008 1 85.44 275 GLU A O 1
ATOM 2207 N N . ASN A 1 276 ? 1.905 46.094 -9.133 1 83.94 276 ASN A N 1
ATOM 2208 C CA . ASN A 1 276 ? 0.635 46.812 -9.258 1 83.94 276 ASN A CA 1
ATOM 2209 C C . ASN A 1 276 ? -0.12 46.844 -7.93 1 83.94 276 ASN A C 1
ATOM 2211 O O . ASN A 1 276 ? -0.677 45.812 -7.504 1 83.94 276 ASN A O 1
ATOM 2215 N N . ASN A 1 277 ? -0.269 48 -7.285 1 83.62 277 ASN A N 1
ATOM 2216 C CA . ASN A 1 277 ? -1.068 48.188 -6.078 1 83.62 277 ASN A CA 1
ATOM 2217 C C . ASN A 1 277 ? -0.695 47.188 -4.996 1 83.62 277 ASN A C 1
ATOM 2219 O O . ASN A 1 277 ? -1.564 46.5 -4.449 1 83.62 277 ASN A O 1
ATOM 2223 N N . GLY A 1 278 ? 0.583 46.969 -4.836 1 84.69 278 GLY A N 1
ATOM 2224 C CA . GLY A 1 278 ? 1.063 46.125 -3.748 1 84.69 278 GLY A CA 1
ATOM 2225 C C . GLY A 1 278 ? 1.074 44.656 -4.094 1 84.69 278 GLY A C 1
ATOM 2226 O O . GLY A 1 278 ? 1.479 43.812 -3.275 1 84.69 278 GLY A O 1
ATOM 2227 N N . VAL A 1 279 ? 0.717 44.312 -5.262 1 93.19 279 VAL A N 1
ATOM 2228 C CA . VAL A 1 279 ? 0.684 42.906 -5.707 1 93.19 279 VAL A CA 1
ATOM 2229 C C . VAL A 1 279 ? 1.831 42.656 -6.68 1 93.19 279 VAL A C 1
ATOM 2231 O O . VAL A 1 279 ? 2.053 43.438 -7.609 1 93.19 279 VAL A O 1
ATOM 2234 N N . ARG A 1 280 ? 2.539 41.719 -6.352 1 95.69 280 ARG A N 1
ATOM 2235 C CA . ARG A 1 280 ? 3.668 41.312 -7.184 1 95.69 280 ARG A CA 1
ATOM 2236 C C . ARG A 1 280 ? 3.311 40.094 -8.039 1 95.69 280 ARG A C 1
ATOM 2238 O O . ARG A 1 280 ? 2.662 39.188 -7.566 1 95.69 280 ARG A O 1
ATOM 2245 N N . ASN A 1 281 ? 3.609 40.188 -9.352 1 94.38 281 ASN A N 1
ATOM 2246 C CA . ASN A 1 281 ? 3.43 39.094 -10.312 1 94.38 281 ASN A CA 1
ATOM 2247 C C . ASN A 1 281 ? 4.766 38.625 -10.852 1 94.38 281 ASN A C 1
ATOM 2249 O O . ASN A 1 281 ? 5.535 39.375 -11.43 1 94.38 281 ASN A O 1
ATOM 2253 N N . ILE A 1 282 ? 5.051 37.375 -10.594 1 95.06 282 ILE A N 1
ATOM 2254 C CA . ILE A 1 282 ? 6.332 36.812 -10.992 1 95.06 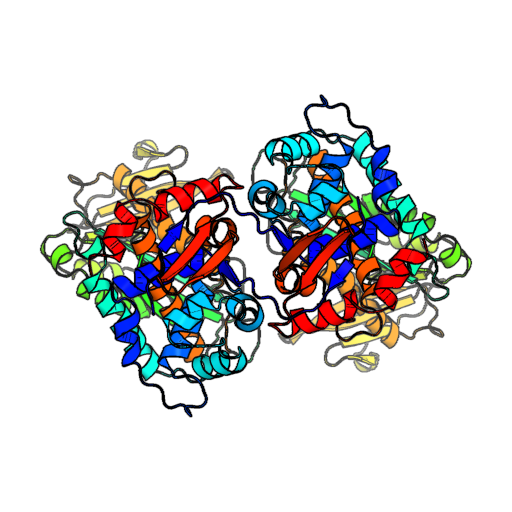282 ILE A CA 1
ATOM 2255 C C . ILE A 1 282 ? 6.098 35.688 -11.984 1 95.06 282 ILE A C 1
ATOM 2257 O O . ILE A 1 282 ? 5.484 34.656 -11.648 1 95.06 282 ILE A O 1
ATOM 2261 N N . ILE A 1 283 ? 6.602 35.781 -13.164 1 94.25 283 ILE A N 1
ATOM 2262 C CA . ILE A 1 283 ? 6.527 34.75 -14.172 1 94.25 283 ILE A CA 1
ATOM 2263 C C . ILE A 1 283 ? 7.594 33.688 -13.906 1 94.25 283 ILE A C 1
ATOM 2265 O O . ILE A 1 283 ? 8.758 34 -13.664 1 94.25 283 ILE A O 1
ATOM 2269 N N . VAL A 1 284 ? 7.215 32.5 -13.875 1 93.38 284 VAL A N 1
ATOM 2270 C CA . VAL A 1 284 ? 8.141 31.375 -13.703 1 93.38 284 VAL A CA 1
ATOM 2271 C C . VAL A 1 284 ? 8.195 30.547 -14.984 1 93.38 284 VAL A C 1
ATOM 2273 O O . VAL A 1 284 ? 7.164 30.094 -15.484 1 93.38 284 VAL A O 1
ATOM 2276 N N . GLN A 1 285 ? 9.328 30.406 -15.531 1 92.31 285 GLN A N 1
ATOM 2277 C CA . GLN A 1 285 ? 9.602 29.562 -16.672 1 92.31 285 GLN A CA 1
ATOM 2278 C C . GLN A 1 285 ? 10.367 28.297 -16.266 1 92.31 285 GLN A C 1
ATOM 2280 O O . GLN A 1 285 ? 11.43 28.391 -15.641 1 92.31 285 GLN A O 1
ATOM 2285 N N . THR A 1 286 ? 9.781 27.219 -16.516 1 89.94 286 THR A N 1
ATOM 2286 C CA . THR A 1 286 ? 10.445 25.969 -16.156 1 89.94 286 THR A CA 1
ATOM 2287 C C . THR A 1 286 ? 10.656 25.094 -17.391 1 89.94 286 THR A C 1
ATOM 2289 O O . THR A 1 286 ? 9.797 25.047 -18.281 1 89.94 286 THR A O 1
ATOM 2292 N N . LEU A 1 287 ? 11.805 24.453 -17.406 1 86.88 287 LEU A N 1
ATOM 2293 C CA . LEU A 1 287 ? 12.125 23.5 -18.469 1 86.88 287 LEU A CA 1
ATOM 2294 C C . LEU A 1 287 ? 11.844 22.078 -18.016 1 86.88 287 LEU A C 1
ATOM 2296 O O . LEU A 1 287 ? 12.422 21.609 -17.031 1 86.88 287 LEU A O 1
ATOM 2300 N N . SER A 1 288 ? 10.922 21.438 -18.703 1 79.31 288 SER A N 1
ATOM 2301 C CA . SER A 1 288 ? 10.609 20.047 -18.375 1 79.31 288 SER A CA 1
ATOM 2302 C C . SER A 1 288 ? 11.719 19.109 -18.812 1 79.31 288 SER A C 1
ATOM 2304 O O . SER A 1 288 ? 12.578 19.484 -19.609 1 79.31 288 SER A O 1
ATOM 2306 N N . SER A 1 289 ? 11.695 17.953 -18.344 1 64.81 289 SER A N 1
ATOM 2307 C CA . SER A 1 289 ? 12.68 16.938 -18.719 1 64.81 289 SER A CA 1
ATOM 2308 C C . SER A 1 289 ? 12.609 16.625 -20.203 1 64.81 289 SER A C 1
ATOM 2310 O O . SER A 1 289 ? 13.602 16.203 -20.812 1 64.81 289 SER A O 1
ATOM 2312 N N . LYS A 1 290 ? 11.578 16.906 -20.859 1 67.25 290 LYS A N 1
ATOM 2313 C CA . LYS A 1 290 ? 11.375 16.641 -22.281 1 67.25 290 LYS A CA 1
ATOM 2314 C C . LYS A 1 290 ? 11.781 17.844 -23.125 1 67.25 290 LYS A C 1
ATOM 2316 O O . LYS A 1 290 ? 11.578 17.844 -24.344 1 67.25 290 LYS A O 1
ATOM 2321 N N . GLY A 1 291 ? 12.102 18.844 -22.484 1 72.75 291 GLY A N 1
ATOM 2322 C CA . GLY A 1 291 ? 12.586 20.016 -23.188 1 72.75 291 GLY A CA 1
ATOM 2323 C C . GLY A 1 291 ? 11.5 21.031 -23.484 1 72.75 291 GLY A C 1
ATOM 2324 O O . GLY A 1 291 ? 11.703 21.969 -24.266 1 72.75 291 GLY A O 1
ATOM 2325 N N . LYS A 1 292 ? 10.398 20.828 -23.031 1 80.56 292 LYS A N 1
ATOM 2326 C CA . LYS A 1 292 ? 9.305 21.781 -23.234 1 80.56 292 LYS A CA 1
ATOM 2327 C C . LYS A 1 292 ? 9.305 22.844 -22.141 1 80.56 292 LYS A C 1
ATOM 2329 O O . LYS A 1 292 ? 9.508 22.547 -20.969 1 80.56 292 LYS A O 1
ATOM 2334 N N . LEU A 1 293 ? 9 24.047 -22.562 1 84.81 293 LEU A N 1
ATOM 2335 C CA . LEU A 1 293 ? 8.945 25.156 -21.625 1 84.81 293 LEU A CA 1
ATOM 2336 C C . LEU A 1 293 ? 7.535 25.312 -21.047 1 84.81 293 LEU A C 1
ATOM 2338 O O . LEU A 1 293 ? 6.551 25.266 -21.797 1 84.81 293 LEU A O 1
ATOM 2342 N N . LYS A 1 294 ? 7.438 25.375 -19.75 1 88.5 294 LYS A N 1
ATOM 2343 C CA . LYS A 1 294 ? 6.18 25.641 -19.062 1 88.5 294 LYS A CA 1
ATOM 2344 C C . LYS A 1 294 ? 6.227 26.969 -18.312 1 88.5 294 LYS A C 1
ATOM 2346 O O . LYS A 1 294 ? 7.277 27.359 -17.797 1 88.5 294 LYS A O 1
ATOM 2351 N N . TYR A 1 295 ? 5.098 27.656 -18.359 1 91 295 TYR A N 1
ATOM 2352 C CA . TYR A 1 295 ? 5.027 28.969 -17.734 1 91 295 TYR A CA 1
ATOM 2353 C C . TYR A 1 295 ? 3.973 29 -16.625 1 91 295 TYR A C 1
ATOM 2355 O O . TYR A 1 295 ? 2.91 28.391 -16.766 1 91 295 TYR A O 1
ATOM 2363 N N . SER A 1 296 ? 4.25 29.625 -15.586 1 92.75 296 SER A N 1
ATOM 2364 C CA . SER A 1 296 ? 3.309 29.891 -14.5 1 92.75 296 SER A CA 1
ATOM 2365 C C . SER A 1 296 ? 3.516 31.281 -13.914 1 92.75 296 SER A C 1
ATOM 2367 O O . SER A 1 296 ? 4.5 31.953 -14.227 1 92.75 296 SER A O 1
ATOM 2369 N N . LEU A 1 297 ? 2.566 31.766 -13.242 1 93.88 297 LEU A N 1
ATOM 2370 C CA . LEU A 1 297 ? 2.609 33.094 -12.633 1 93.88 297 LEU A CA 1
ATOM 2371 C C . LEU A 1 297 ? 2.412 33 -11.125 1 93.88 297 LEU A C 1
ATOM 2373 O O . LEU A 1 297 ? 1.407 32.469 -10.656 1 93.88 297 LEU A O 1
ATOM 2377 N N . LEU A 1 298 ? 3.365 33.438 -10.383 1 95.12 298 LEU A N 1
ATOM 2378 C CA . LEU A 1 298 ? 3.229 33.562 -8.938 1 95.12 298 LEU A CA 1
ATOM 2379 C C . LEU A 1 298 ? 2.725 34.938 -8.555 1 95.12 298 LEU A C 1
ATOM 2381 O O . LEU A 1 298 ? 3.158 35.938 -9.125 1 95.12 298 LEU A O 1
ATOM 2385 N N . ILE A 1 299 ? 1.814 34.969 -7.66 1 95.5 299 ILE A N 1
ATOM 2386 C CA . ILE A 1 299 ? 1.245 36.219 -7.156 1 95.5 299 ILE A CA 1
ATOM 2387 C C . ILE A 1 299 ? 1.502 36.344 -5.652 1 95.5 299 ILE A C 1
ATOM 2389 O O . ILE A 1 299 ? 1.241 35.406 -4.902 1 95.5 299 ILE A O 1
ATOM 2393 N N . THR A 1 300 ? 1.992 37.469 -5.176 1 96.88 300 THR A N 1
ATOM 2394 C CA . THR A 1 300 ? 2.311 37.625 -3.762 1 96.88 300 THR A CA 1
ATOM 2395 C C . THR A 1 300 ? 2.232 39.094 -3.352 1 96.88 300 THR A C 1
ATOM 2397 O O . THR A 1 300 ? 2.242 39.969 -4.203 1 96.88 300 THR A O 1
ATOM 2400 N N . ASN A 1 301 ? 2.002 39.375 -2.08 1 96.38 301 ASN A N 1
ATOM 2401 C CA . ASN A 1 301 ? 2.061 40.75 -1.544 1 96.38 301 ASN A CA 1
ATOM 2402 C C . ASN A 1 301 ? 3.242 40.906 -0.594 1 96.38 301 ASN A C 1
ATOM 2404 O O . ASN A 1 301 ? 3.309 41.906 0.144 1 96.38 301 ASN A O 1
ATOM 2408 N N . ILE A 1 302 ? 4.078 39.906 -0.561 1 96.19 302 ILE A N 1
ATOM 2409 C CA . ILE A 1 302 ? 5.297 40.031 0.231 1 96.19 302 ILE A CA 1
ATOM 2410 C C . ILE A 1 302 ? 6.246 41.031 -0.415 1 96.19 302 ILE A C 1
ATOM 2412 O O . ILE A 1 302 ? 6.523 40.938 -1.613 1 96.19 302 ILE A O 1
ATOM 2416 N N . ASN A 1 303 ? 6.715 41.875 0.348 1 93.38 303 ASN A N 1
ATOM 2417 C CA . ASN A 1 303 ? 7.559 42.938 -0.16 1 93.38 303 ASN A CA 1
ATOM 2418 C C . ASN A 1 303 ? 8.852 42.406 -0.759 1 93.38 303 ASN A C 1
ATOM 2420 O O . ASN A 1 303 ? 9.445 41.469 -0.222 1 93.38 303 ASN A O 1
ATOM 2424 N N . SER A 1 304 ? 9.273 43 -1.843 1 91.69 304 SER A N 1
ATOM 2425 C CA . SER A 1 304 ? 10.477 42.594 -2.553 1 91.69 304 SER A CA 1
ATOM 2426 C C . SER A 1 304 ? 11.719 42.75 -1.678 1 91.69 304 SER A C 1
ATOM 2428 O O . SER A 1 304 ? 12.719 42.062 -1.888 1 91.69 304 SER A O 1
ATOM 2430 N N . LYS A 1 305 ? 11.625 43.625 -0.738 1 90.81 305 LYS A N 1
ATOM 2431 C CA . LYS A 1 305 ? 12.742 43.812 0.185 1 90.81 305 LYS A CA 1
ATOM 2432 C C . LYS A 1 305 ? 12.898 42.625 1.116 1 90.81 305 LYS A C 1
ATOM 2434 O O . LYS A 1 305 ? 14.008 42.312 1.55 1 90.81 305 LYS A O 1
ATOM 2439 N N . ASP A 1 306 ? 11.734 42 1.412 1 92.25 306 ASP A N 1
ATOM 2440 C CA . ASP A 1 306 ? 11.758 40.844 2.299 1 92.25 306 ASP A CA 1
ATOM 2441 C C . ASP A 1 306 ? 12.156 39.562 1.54 1 92.25 306 ASP A C 1
ATOM 2443 O O . ASP A 1 306 ? 12.93 38.75 2.051 1 92.25 306 ASP A O 1
ATOM 2447 N N . MET A 1 307 ? 11.562 39.375 0.358 1 95.75 307 MET A N 1
ATOM 2448 C CA . MET A 1 307 ? 11.852 38.25 -0.521 1 95.75 307 MET A CA 1
ATOM 2449 C C . MET A 1 307 ? 11.883 38.688 -1.98 1 95.75 307 MET A C 1
ATOM 2451 O O . MET A 1 307 ? 10.867 39.125 -2.527 1 95.75 307 MET A O 1
ATOM 2455 N N . ASN A 1 308 ? 13.008 38.5 -2.543 1 94.56 308 ASN A N 1
ATOM 2456 C CA . ASN A 1 308 ? 13.062 38.812 -3.969 1 94.56 308 ASN A CA 1
ATOM 2457 C C . ASN A 1 308 ? 12.406 37.719 -4.805 1 94.56 308 ASN A C 1
ATOM 2459 O O . ASN A 1 308 ? 11.922 36.719 -4.258 1 94.56 308 ASN A O 1
ATOM 2463 N N . ALA A 1 309 ? 12.406 37.875 -6.09 1 96 309 ALA A N 1
ATOM 2464 C CA . ALA A 1 309 ? 11.672 36.969 -6.977 1 96 309 ALA A CA 1
ATOM 2465 C C . ALA A 1 309 ? 12.211 35.531 -6.879 1 96 309 ALA A C 1
ATOM 2467 O O . ALA A 1 309 ? 11.445 34.562 -6.859 1 96 309 ALA A O 1
ATOM 2468 N N . VAL A 1 310 ? 13.453 35.406 -6.832 1 95.69 310 VAL A N 1
ATOM 2469 C CA . VAL A 1 310 ? 14.102 34.125 -6.746 1 95.69 310 VAL A CA 1
ATOM 2470 C C . VAL A 1 310 ? 13.758 33.438 -5.414 1 95.69 310 VAL A C 1
ATOM 2472 O O . VAL A 1 310 ? 13.445 32.25 -5.363 1 95.69 310 VAL A O 1
ATOM 2475 N N . GLU A 1 311 ? 13.805 34.219 -4.43 1 95.94 311 GLU A N 1
ATOM 2476 C CA . GLU A 1 311 ? 13.484 33.719 -3.1 1 95.94 311 GLU A CA 1
ATOM 2477 C C . GLU A 1 311 ? 12.016 33.281 -3.01 1 95.94 311 GLU A C 1
ATOM 2479 O O . GLU A 1 311 ? 11.695 32.281 -2.363 1 95.94 311 GLU A O 1
ATOM 2484 N N . ILE A 1 312 ? 11.148 34.125 -3.633 1 96.31 312 ILE A N 1
ATOM 2485 C CA . ILE A 1 312 ? 9.727 33.781 -3.646 1 96.31 312 ILE A CA 1
ATOM 2486 C C . ILE A 1 312 ? 9.523 32.438 -4.344 1 96.31 312 ILE A C 1
ATOM 2488 O O . ILE A 1 312 ? 8.719 31.625 -3.898 1 96.31 312 ILE A O 1
ATOM 2492 N N . PHE A 1 313 ? 10.258 32.219 -5.355 1 95.19 313 PHE A N 1
ATOM 2493 C CA . PHE A 1 313 ? 10.18 30.953 -6.086 1 95.19 313 PHE A CA 1
ATOM 2494 C C . PHE A 1 313 ? 10.547 29.781 -5.184 1 95.19 313 PHE A C 1
ATOM 2496 O O . PHE A 1 313 ? 9.805 28.797 -5.113 1 95.19 313 PHE A O 1
ATOM 2503 N N . HIS A 1 314 ? 11.641 29.906 -4.48 1 94.94 314 HIS A N 1
ATOM 2504 C CA . HIS A 1 314 ? 12.086 28.844 -3.596 1 94.94 314 HIS A CA 1
ATOM 2505 C C . HIS A 1 314 ? 11.133 28.672 -2.416 1 94.94 314 HIS A C 1
ATOM 2507 O O . HIS A 1 314 ? 10.867 27.547 -1.983 1 94.94 314 HIS A O 1
ATOM 2513 N N . PHE A 1 315 ? 10.727 29.828 -1.917 1 95.5 315 PHE A N 1
ATOM 2514 C CA . PHE A 1 315 ? 9.773 29.812 -0.81 1 95.5 315 PHE A CA 1
ATOM 2515 C C . PHE A 1 315 ? 8.5 29.078 -1.202 1 95.5 315 PHE A C 1
ATOM 2517 O O . PHE A 1 315 ? 7.996 28.25 -0.444 1 95.5 315 PHE A O 1
ATOM 2524 N N . TYR A 1 316 ? 8.031 29.312 -2.354 1 95.88 316 TYR A N 1
ATOM 2525 C CA . TYR A 1 316 ? 6.801 28.688 -2.84 1 95.88 316 TYR A CA 1
ATOM 2526 C C . TYR A 1 316 ? 6.98 27.188 -2.998 1 95.88 316 TYR A C 1
ATOM 2528 O O . TYR A 1 316 ? 6.062 26.406 -2.717 1 95.88 316 TYR A O 1
ATOM 2536 N N . ASN A 1 317 ? 8.109 26.75 -3.434 1 91.56 317 ASN A N 1
ATOM 2537 C CA . ASN A 1 317 ? 8.375 25.344 -3.693 1 91.56 317 ASN A CA 1
ATOM 2538 C C . ASN A 1 317 ? 8.305 24.516 -2.414 1 91.56 317 ASN A C 1
ATOM 2540 O O . ASN A 1 317 ? 8.078 23.297 -2.463 1 91.56 317 ASN A O 1
ATOM 2544 N N . LYS A 1 318 ? 8.445 25.109 -1.293 1 91.81 318 LYS A N 1
ATOM 2545 C CA . LYS A 1 318 ? 8.336 24.422 -0.012 1 91.81 318 LYS A CA 1
ATOM 2546 C C . LYS A 1 318 ? 6.891 24 0.263 1 91.81 318 LYS A C 1
ATOM 2548 O O . LYS A 1 318 ? 6.625 23.234 1.194 1 91.81 318 LYS A O 1
ATOM 2553 N N . ARG A 1 319 ? 5.969 24.453 -0.593 1 90.12 319 ARG A N 1
ATOM 2554 C CA . ARG A 1 319 ? 4.574 24.031 -0.507 1 90.12 319 ARG A CA 1
ATOM 2555 C C . ARG A 1 319 ? 4.449 22.516 -0.615 1 90.12 319 ARG A C 1
ATOM 2557 O O . ARG A 1 319 ? 3.436 21.938 -0.213 1 90.12 319 ARG A O 1
ATOM 2564 N N . GLN A 1 320 ? 5.492 21.859 -1.012 1 88.25 320 GLN A N 1
ATOM 2565 C CA . GLN A 1 320 ? 5.492 20.406 -1.184 1 88.25 320 GLN A CA 1
ATOM 2566 C C . GLN A 1 320 ? 5.25 19.688 0.144 1 88.25 320 GLN A C 1
ATOM 2568 O O . GLN A 1 320 ? 4.891 18.516 0.165 1 88.25 320 GLN A O 1
ATOM 2573 N N . THR A 1 321 ? 5.375 20.328 1.277 1 91.56 321 THR A N 1
ATOM 2574 C CA . THR A 1 321 ? 5.191 19.734 2.592 1 91.56 321 THR A CA 1
ATOM 2575 C C . THR A 1 321 ? 3.766 19.219 2.756 1 91.56 321 THR A C 1
ATOM 2577 O O . THR A 1 321 ? 3.545 18.172 3.381 1 91.56 321 THR A O 1
ATOM 2580 N N . ILE A 1 322 ? 2.816 19.969 2.213 1 94.81 322 ILE A N 1
ATOM 2581 C CA . ILE A 1 322 ? 1.438 19.516 2.359 1 94.81 322 ILE A CA 1
ATOM 2582 C C . ILE A 1 322 ? 1.2 18.297 1.465 1 94.81 322 ILE A C 1
ATOM 2584 O O . ILE A 1 322 ? 0.433 17.406 1.819 1 94.81 322 ILE A O 1
ATOM 2588 N N . GLU A 1 323 ? 1.847 18.25 0.303 1 91.88 323 GLU A N 1
ATOM 2589 C CA . GLU A 1 323 ? 1.774 17.047 -0.542 1 91.88 323 GLU A CA 1
ATOM 2590 C C . GLU A 1 323 ? 2.371 15.836 0.164 1 91.88 323 GLU A C 1
ATOM 2592 O O . GLU A 1 323 ? 1.826 14.734 0.078 1 91.88 323 GLU A O 1
ATOM 2597 N N . ALA A 1 324 ? 3.488 16.062 0.821 1 93.75 324 ALA A N 1
ATOM 2598 C CA . ALA A 1 324 ? 4.121 15.008 1.601 1 93.75 324 ALA A CA 1
ATOM 2599 C C . ALA A 1 324 ? 3.199 14.531 2.719 1 93.75 324 ALA A C 1
ATOM 2601 O O . ALA A 1 324 ? 3.121 13.328 2.998 1 93.75 324 ALA A O 1
ATOM 2602 N N . PHE A 1 325 ? 2.537 15.461 3.35 1 96.5 325 PHE A N 1
ATOM 2603 C CA . PHE A 1 325 ? 1.58 15.109 4.391 1 96.5 325 PHE A CA 1
ATOM 2604 C C . PHE A 1 325 ? 0.462 14.242 3.826 1 96.5 325 PHE A C 1
ATOM 2606 O O . PHE A 1 325 ? 0.111 13.211 4.41 1 96.5 325 PHE A O 1
ATOM 2613 N N . PHE A 1 326 ? -0.095 14.68 2.66 1 95.94 326 PHE A N 1
ATOM 2614 C CA . PHE A 1 326 ? -1.17 13.906 2.045 1 95.94 326 PHE A CA 1
ATOM 2615 C C . PHE A 1 326 ? -0.697 12.5 1.7 1 95.94 326 PHE A C 1
ATOM 2617 O O . PHE A 1 326 ? -1.424 11.523 1.912 1 95.94 326 PHE A O 1
ATOM 2624 N N . LYS A 1 327 ? 0.504 12.453 1.197 1 94.12 327 LYS A N 1
ATOM 2625 C CA . LYS A 1 327 ? 1.064 11.141 0.868 1 94.12 327 LYS A CA 1
ATOM 2626 C C . LYS A 1 327 ? 1.195 10.273 2.115 1 94.12 327 LYS A C 1
ATOM 2628 O O . LYS A 1 327 ? 0.847 9.086 2.092 1 94.12 327 LYS A O 1
ATOM 2633 N N . MET A 1 328 ? 1.709 10.82 3.137 1 95.5 328 MET A N 1
ATOM 2634 C CA . MET A 1 328 ? 1.853 10.133 4.414 1 95.5 328 MET A CA 1
ATOM 2635 C C . MET A 1 328 ? 0.492 9.711 4.961 1 95.5 328 MET A C 1
ATOM 2637 O O . MET A 1 328 ? 0.307 8.562 5.359 1 95.5 328 MET A O 1
ATOM 2641 N N . ALA A 1 329 ? -0.467 10.625 4.949 1 97.44 329 ALA A N 1
ATOM 2642 C CA . ALA A 1 329 ? -1.801 10.344 5.473 1 97.44 329 ALA A CA 1
ATOM 2643 C C . ALA A 1 329 ? -2.461 9.195 4.711 1 97.44 329 ALA A C 1
ATOM 2645 O O . ALA A 1 329 ? -3.141 8.359 5.309 1 97.44 329 ALA A O 1
ATOM 2646 N N . LYS A 1 330 ? -2.23 9.172 3.42 1 95.31 330 LYS A N 1
ATOM 2647 C CA . LYS A 1 330 ? -2.816 8.133 2.57 1 95.31 330 LYS A CA 1
ATOM 2648 C C . LYS A 1 330 ? -2.139 6.789 2.795 1 95.31 330 LYS A C 1
ATOM 2650 O O . LYS A 1 330 ? -2.799 5.75 2.803 1 95.31 330 LYS A O 1
ATOM 2655 N N . ASN A 1 331 ? -0.814 6.789 3.059 1 92.06 331 ASN A N 1
ATOM 2656 C CA . ASN A 1 331 ? -0.069 5.535 3.016 1 92.06 331 ASN A CA 1
ATOM 2657 C C . ASN A 1 331 ? 0.226 5.012 4.418 1 92.06 331 ASN A C 1
ATOM 2659 O O . ASN A 1 331 ? 0.537 3.83 4.59 1 92.06 331 ASN A O 1
ATOM 2663 N N . VAL A 1 332 ? 0.164 5.824 5.395 1 95.38 332 VAL A N 1
ATOM 2664 C CA . VAL A 1 332 ? 0.486 5.418 6.758 1 95.38 332 VAL A CA 1
ATOM 2665 C C . VAL A 1 332 ? -0.79 5.359 7.594 1 95.38 332 VAL A C 1
ATOM 2667 O O . VAL A 1 332 ? -1.067 4.344 8.242 1 95.38 332 VAL A O 1
ATOM 2670 N N . TYR A 1 333 ? -1.609 6.449 7.457 1 97.38 333 TYR A N 1
ATOM 2671 C CA . TYR A 1 333 ? -2.881 6.457 8.172 1 97.38 333 TYR A CA 1
ATOM 2672 C C . TYR A 1 333 ? -3.98 5.812 7.332 1 97.38 333 TYR A C 1
ATOM 2674 O O . TYR A 1 333 ? -5.074 5.551 7.832 1 97.38 333 TYR A O 1
ATOM 2682 N N . HIS A 1 334 ? -3.715 5.594 6.094 1 96.56 334 HIS A N 1
ATOM 2683 C CA . HIS A 1 334 ? -4.578 4.891 5.152 1 96.56 334 HIS A CA 1
ATOM 2684 C C . HIS A 1 334 ? -5.938 5.578 5.035 1 96.56 334 HIS A C 1
ATOM 2686 O O . HIS A 1 334 ? -6.977 4.926 5.117 1 96.56 334 HIS A O 1
ATOM 2692 N N . ILE A 1 335 ? -5.902 6.863 4.805 1 96.62 335 ILE A N 1
ATOM 2693 C CA . ILE A 1 335 ? -7.148 7.613 4.723 1 96.62 335 ILE A CA 1
ATOM 2694 C C . ILE A 1 335 ? -7.844 7.316 3.396 1 96.62 335 ILE A C 1
ATOM 2696 O O . ILE A 1 335 ? -9.016 7.641 3.219 1 96.62 335 ILE A O 1
ATOM 2700 N N . LYS A 1 336 ? -7.133 6.754 2.453 1 92.88 336 LYS A N 1
ATOM 2701 C CA . LYS A 1 336 ? -7.746 6.379 1.183 1 92.88 336 LYS A CA 1
ATOM 2702 C C . LYS A 1 336 ? -8.727 5.223 1.366 1 92.88 336 LYS A C 1
ATOM 2704 O O . LYS A 1 336 ? -9.617 5.02 0.541 1 92.88 336 LYS A O 1
ATOM 2709 N N . ASN A 1 337 ? -8.438 4.398 2.383 1 93.5 337 ASN A N 1
ATOM 2710 C CA . ASN A 1 337 ? -9.367 3.328 2.719 1 93.5 337 ASN A CA 1
ATOM 2711 C C . ASN A 1 337 ? -10.555 3.846 3.535 1 93.5 337 ASN A C 1
ATOM 2713 O O . ASN A 1 337 ? -10.531 3.791 4.766 1 93.5 337 ASN A O 1
ATOM 2717 N N . LEU A 1 338 ? -11.555 4.246 2.803 1 92.75 338 LEU A N 1
ATOM 2718 C CA . LEU A 1 338 ? -12.711 4.824 3.48 1 92.75 338 LEU A CA 1
ATOM 2719 C C . LEU A 1 338 ? -13.367 3.805 4.402 1 92.75 338 LEU A C 1
ATOM 2721 O O . LEU A 1 338 ? -13.648 2.678 3.988 1 92.75 338 LEU A O 1
ATOM 2725 N N . ARG A 1 339 ? -13.578 4.094 5.684 1 94.06 339 ARG A N 1
ATOM 2726 C CA . ARG A 1 339 ? -14.031 3.158 6.711 1 94.06 339 ARG A CA 1
ATOM 2727 C C . ARG A 1 339 ? -15.531 2.939 6.633 1 94.06 339 ARG A C 1
ATOM 2729 O O . ARG A 1 339 ? -16.062 2.025 7.262 1 94.06 339 ARG A O 1
ATOM 2736 N N . THR A 1 340 ? -16.219 3.744 5.938 1 94 340 THR A N 1
ATOM 2737 C CA . THR A 1 340 ? -17.672 3.684 5.777 1 94 340 THR A CA 1
ATOM 2738 C C . THR A 1 340 ? -18.094 4.363 4.48 1 94 340 THR A C 1
ATOM 2740 O O . THR A 1 340 ? -17.297 5.055 3.842 1 94 340 THR A O 1
ATOM 2743 N N . SER A 1 341 ? -19.281 4.055 4.07 1 92.31 341 SER A N 1
ATOM 2744 C CA . SER A 1 341 ? -19.828 4.723 2.895 1 92.31 341 SER A CA 1
ATOM 2745 C C . SER A 1 341 ? -20.594 5.98 3.281 1 92.31 341 SER A C 1
ATOM 2747 O O . SER A 1 341 ? -21.047 6.73 2.414 1 92.31 341 SER A O 1
ATOM 2749 N N . LYS A 1 342 ? -20.734 6.211 4.574 1 93.19 342 LYS A N 1
ATOM 2750 C CA . LYS A 1 342 ? -21.469 7.387 5.055 1 93.19 342 LYS A CA 1
ATOM 2751 C C . LYS A 1 342 ? -20.578 8.625 5.055 1 93.19 342 LYS A C 1
ATOM 2753 O O . LYS A 1 342 ? -19.438 8.57 5.531 1 93.19 342 LYS A O 1
ATOM 2758 N N . PHE A 1 343 ? -21.094 9.742 4.633 1 93.88 343 PHE A N 1
ATOM 2759 C CA . PHE A 1 343 ? -20.312 10.969 4.461 1 93.88 343 PHE A CA 1
ATOM 2760 C C . PHE A 1 343 ? -19.766 11.445 5.797 1 93.88 343 PHE A C 1
ATOM 2762 O O . PHE A 1 343 ? -18.547 11.672 5.93 1 93.88 343 PHE A O 1
ATOM 2769 N N . TYR A 1 344 ? -20.672 11.57 6.762 1 95.62 344 TYR A N 1
ATOM 2770 C CA . TYR A 1 344 ? -20.234 12.102 8.047 1 95.62 344 TYR A CA 1
ATOM 2771 C C . TYR A 1 344 ? -19.328 11.117 8.773 1 95.62 344 TYR A C 1
ATOM 2773 O O . TYR A 1 344 ? -18.516 11.508 9.609 1 95.62 344 TYR A O 1
ATOM 2781 N N . GLY A 1 345 ? -19.516 9.828 8.477 1 97.19 345 GLY A N 1
ATOM 2782 C CA . GLY A 1 345 ? -18.578 8.844 9 1 97.19 345 GLY A CA 1
ATOM 2783 C C . GLY A 1 345 ? -17.156 9.031 8.477 1 97.19 345 GLY A C 1
ATOM 2784 O O . GLY A 1 345 ? -16.203 8.961 9.242 1 97.19 345 GLY A O 1
ATOM 2785 N N . ILE A 1 346 ? -17.062 9.281 7.16 1 96.88 346 ILE A N 1
ATOM 2786 C CA . ILE A 1 346 ? -15.766 9.539 6.531 1 96.88 346 ILE A CA 1
ATOM 2787 C C . ILE A 1 346 ? -15.156 10.812 7.105 1 96.88 346 ILE A C 1
ATOM 2789 O O . ILE A 1 346 ? -13.984 10.836 7.484 1 96.88 346 ILE A O 1
ATOM 2793 N N . TYR A 1 347 ? -15.992 11.805 7.211 1 97.5 347 TYR A N 1
ATOM 2794 C CA . TYR A 1 347 ? -15.586 13.117 7.707 1 97.5 347 TYR A CA 1
ATOM 2795 C C . TYR A 1 347 ? -15.078 13.023 9.141 1 97.5 347 TYR A C 1
ATOM 2797 O O . TYR A 1 347 ? -14.023 13.562 9.477 1 97.5 347 TYR A O 1
ATOM 2805 N N . GLY A 1 348 ? -15.82 12.32 9.977 1 98.5 348 GLY A N 1
ATOM 2806 C CA . GLY A 1 348 ? -15.438 12.148 11.367 1 98.5 348 GLY A CA 1
ATOM 2807 C C . GLY A 1 348 ? -14.133 11.391 11.539 1 98.5 348 GLY A C 1
ATOM 2808 O O . GLY A 1 348 ? -13.297 11.766 12.359 1 98.5 348 GLY A O 1
ATOM 2809 N N . PHE A 1 349 ? -13.945 10.352 10.812 1 98.44 349 PHE A N 1
ATOM 2810 C CA . PHE A 1 349 ? -12.688 9.609 10.859 1 98.44 349 PHE A CA 1
ATOM 2811 C C . PHE A 1 349 ? -11.516 10.5 10.484 1 98.44 349 PHE A C 1
ATOM 2813 O O . PHE A 1 349 ? -10.453 10.438 11.102 1 98.44 349 PHE A O 1
ATOM 2820 N N . LEU A 1 350 ? -11.719 11.32 9.43 1 98.69 350 LEU A N 1
ATOM 2821 C CA . LEU A 1 350 ? -10.656 12.211 8.992 1 98.69 350 LEU A CA 1
ATOM 2822 C C . LEU A 1 350 ? -10.281 13.203 10.094 1 98.69 350 LEU A C 1
ATOM 2824 O O . LEU A 1 350 ? -9.109 13.523 10.281 1 98.69 350 LEU A O 1
ATOM 2828 N N . TRP A 1 351 ? -11.242 13.695 10.781 1 98.81 351 TRP A N 1
ATOM 2829 C CA . TRP A 1 351 ? -10.945 14.578 11.906 1 98.81 351 TRP A CA 1
ATOM 2830 C C . TRP A 1 351 ? -10.117 13.852 12.969 1 98.81 351 TRP A C 1
ATOM 2832 O O . TRP A 1 351 ? -9.195 14.422 13.539 1 98.81 351 TRP A O 1
ATOM 2842 N N . LEU A 1 352 ? -10.477 12.617 13.25 1 98.81 352 LEU A N 1
ATOM 2843 C CA . LEU A 1 352 ? -9.711 11.844 14.227 1 98.81 352 LEU A CA 1
ATOM 2844 C C . LEU A 1 352 ? -8.281 11.625 13.742 1 98.81 352 LEU A C 1
ATOM 2846 O O . LEU A 1 352 ? -7.344 11.609 14.547 1 98.81 352 LEU A O 1
ATOM 2850 N N . VAL A 1 353 ? -8.125 11.453 12.438 1 98.81 353 VAL A N 1
ATOM 2851 C CA . VAL A 1 353 ? -6.789 11.328 11.859 1 98.81 353 VAL A CA 1
ATOM 2852 C C . VAL A 1 353 ? -6.008 12.625 12.078 1 98.81 353 VAL A C 1
ATOM 2854 O O . VAL A 1 353 ? -4.848 12.586 12.492 1 98.81 353 VAL A O 1
ATOM 2857 N N . PHE A 1 354 ? -6.609 13.789 11.812 1 98.81 354 PHE A N 1
ATOM 2858 C CA . PHE A 1 354 ? -5.953 15.078 11.969 1 98.81 354 PHE A CA 1
ATOM 2859 C C . PHE A 1 354 ? -5.535 15.305 13.414 1 98.81 354 PHE A C 1
ATOM 2861 O O . PHE A 1 354 ? -4.418 15.758 13.68 1 98.81 354 PHE A O 1
ATOM 2868 N N . ILE A 1 355 ? -6.41 14.969 14.32 1 98.81 355 ILE A N 1
ATOM 2869 C CA . ILE A 1 355 ? -6.137 15.141 15.742 1 98.81 355 ILE A CA 1
ATOM 2870 C C . ILE A 1 355 ? -4.996 14.219 16.156 1 98.81 355 ILE A C 1
ATOM 2872 O O . ILE A 1 355 ? -4.066 14.641 16.844 1 98.81 355 ILE A O 1
ATOM 2876 N N . THR A 1 356 ? -5.082 12.961 15.711 1 98.75 356 THR A N 1
ATOM 2877 C CA . THR A 1 356 ? -4.066 11.977 16.062 1 98.75 356 THR A CA 1
ATOM 2878 C C . THR A 1 356 ? -2.715 12.359 15.469 1 98.75 356 THR A C 1
ATOM 2880 O O . THR A 1 356 ? -1.674 12.164 16.094 1 98.75 356 THR A O 1
ATOM 2883 N N . HIS A 1 357 ? -2.732 12.859 14.273 1 98.69 357 HIS A N 1
ATOM 2884 C CA . HIS A 1 357 ? -1.489 13.32 13.672 1 98.69 357 HIS A CA 1
ATOM 2885 C C . HIS A 1 357 ? -0.833 14.406 14.516 1 98.69 357 HIS A C 1
ATOM 2887 O O . HIS A 1 357 ? 0.387 14.406 14.695 1 98.69 357 HIS A O 1
ATOM 2893 N N . ASN A 1 358 ? -1.613 15.391 14.93 1 98.56 358 ASN A N 1
ATOM 2894 C CA . ASN A 1 358 ? -1.052 16.453 15.766 1 98.56 358 ASN A CA 1
ATOM 2895 C C . ASN A 1 358 ? -0.488 15.891 17.078 1 98.56 358 ASN A C 1
ATOM 2897 O O . ASN A 1 358 ? 0.561 16.344 17.547 1 98.56 358 ASN A O 1
ATOM 2901 N N . LEU A 1 359 ? -1.174 14.859 17.656 1 98.31 359 LEU A N 1
ATOM 2902 C CA . LEU A 1 359 ? -0.644 14.172 18.828 1 98.31 359 LEU A CA 1
ATOM 2903 C C . LEU A 1 359 ? 0.736 13.594 18.531 1 98.31 359 LEU A C 1
ATOM 2905 O O . LEU A 1 359 ? 1.67 13.781 19.312 1 98.31 359 LEU A O 1
ATOM 2909 N N . ILE A 1 360 ? 0.881 12.93 17.438 1 97.94 360 ILE A N 1
ATOM 2910 C CA . ILE A 1 360 ? 2.137 12.305 17.047 1 97.94 360 ILE A CA 1
ATOM 2911 C C . ILE A 1 360 ? 3.193 13.375 16.797 1 97.94 360 ILE A C 1
ATOM 2913 O O . ILE A 1 360 ? 4.352 13.219 17.188 1 97.94 360 ILE A O 1
ATOM 2917 N N . SER A 1 361 ? 2.762 14.469 16.125 1 97.19 361 SER A N 1
ATOM 2918 C CA . SER A 1 361 ? 3.678 15.578 15.867 1 97.19 361 SER A CA 1
ATOM 2919 C C . SER A 1 361 ? 4.188 16.188 17.172 1 97.19 361 SER A C 1
ATOM 2921 O O . SER A 1 361 ? 5.371 16.516 17.281 1 97.19 361 SER A O 1
ATOM 2923 N N . TRP A 1 362 ? 3.32 16.375 18.109 1 96.81 362 TRP A N 1
ATOM 2924 C CA . TRP A 1 362 ? 3.707 16.938 19.406 1 96.81 362 TRP A CA 1
ATOM 2925 C C . TRP A 1 362 ? 4.609 15.961 20.156 1 96.81 362 TRP A C 1
ATOM 2927 O O . TRP A 1 362 ? 5.535 16.391 20.859 1 96.81 362 TRP A O 1
ATOM 2937 N N . PHE A 1 363 ? 4.316 14.656 20.062 1 96.44 363 PHE A N 1
ATOM 2938 C CA . PHE A 1 363 ? 5.215 13.656 20.625 1 96.44 363 PHE A CA 1
ATOM 2939 C C . PHE A 1 363 ? 6.617 13.797 20.047 1 96.44 363 PHE A C 1
ATOM 2941 O O . PHE A 1 363 ? 7.602 13.805 20.797 1 96.44 363 PHE A O 1
ATOM 2948 N N . LYS A 1 364 ? 6.738 13.922 18.781 1 95.88 364 LYS A N 1
ATOM 2949 C CA . LYS A 1 364 ? 8.031 14.039 18.109 1 95.88 364 LYS A CA 1
ATOM 2950 C C . LYS A 1 364 ? 8.773 15.289 18.547 1 95.88 364 LYS A C 1
ATOM 2952 O O . LYS A 1 364 ? 9.961 15.227 18.891 1 95.88 364 LYS A O 1
ATOM 2957 N N . SER A 1 365 ? 8.062 16.438 18.594 1 94.44 365 SER A N 1
ATOM 2958 C CA . SER A 1 365 ? 8.711 17.719 18.859 1 94.44 365 SER A CA 1
ATOM 2959 C C . SER A 1 365 ? 9.086 17.844 20.328 1 94.44 365 SER A C 1
ATOM 2961 O O . SER A 1 365 ? 9.961 18.641 20.688 1 94.44 365 SER A O 1
ATOM 2963 N N . THR A 1 366 ? 8.469 17.047 21.188 1 93.12 366 THR A N 1
ATOM 2964 C CA . THR A 1 366 ? 8.742 17.141 22.625 1 93.12 366 THR A CA 1
ATOM 2965 C C . THR A 1 366 ? 9.672 16.031 23.062 1 93.12 366 THR A C 1
ATOM 2967 O O . THR A 1 366 ? 10.719 16.297 23.672 1 93.12 366 THR A O 1
ATOM 2970 N N . VAL A 1 367 ? 9.336 14.805 22.703 1 93.94 367 VAL A N 1
ATOM 2971 C CA . VAL A 1 367 ? 10.016 13.625 23.234 1 93.94 367 VAL A CA 1
ATOM 2972 C C . VAL A 1 367 ? 11.242 13.312 22.391 1 93.94 367 VAL A C 1
ATOM 2974 O O . VAL A 1 367 ? 12.312 12.992 22.922 1 93.94 367 VAL A O 1
ATOM 2977 N N . LEU A 1 368 ? 11.125 13.391 21.109 1 94.94 368 LEU A N 1
ATOM 2978 C CA . LEU A 1 368 ? 12.203 12.953 20.234 1 94.94 368 LEU A CA 1
ATOM 2979 C C . LEU A 1 368 ? 13.148 14.109 19.906 1 94.94 368 LEU A C 1
ATOM 2981 O O . LEU A 1 368 ? 14.203 13.906 19.312 1 94.94 368 LEU A O 1
ATOM 2985 N N . HIS A 1 369 ? 12.828 15.344 20.344 1 91.5 369 HIS A N 1
ATOM 2986 C CA . HIS A 1 369 ? 13.633 16.531 20.062 1 91.5 369 HIS A CA 1
ATOM 2987 C C . HIS A 1 369 ? 15.047 16.375 20.625 1 91.5 369 HIS A C 1
ATOM 2989 O O . HIS A 1 369 ? 15.219 15.953 21.766 1 91.5 369 HIS A O 1
ATOM 2995 N N . ARG A 1 370 ? 16.109 16.672 19.844 1 91.56 370 ARG A N 1
ATOM 2996 C CA . ARG A 1 370 ? 17.531 16.641 20.219 1 91.56 370 ARG A CA 1
ATOM 2997 C C . ARG A 1 370 ? 17.984 15.203 20.484 1 91.56 370 ARG A C 1
ATOM 2999 O O . ARG A 1 370 ? 18.844 14.977 21.328 1 91.56 370 ARG A O 1
ATOM 3006 N N . THR A 1 371 ? 17.297 14.234 20.047 1 94.12 371 THR A N 1
ATOM 3007 C CA . THR A 1 371 ? 17.75 12.844 20.047 1 94.12 371 THR A CA 1
ATOM 3008 C C . THR A 1 371 ? 18.125 12.391 18.656 1 94.12 371 THR A C 1
ATOM 3010 O O . THR A 1 371 ? 17.984 13.141 17.688 1 94.12 371 THR A O 1
ATOM 3013 N N . GLU A 1 372 ? 18.578 11.188 18.531 1 93.19 372 GLU A N 1
ATOM 3014 C CA . GLU A 1 372 ? 18.938 10.633 17.234 1 93.19 372 GLU A CA 1
ATOM 3015 C C . GLU A 1 372 ? 17.703 10.336 16.391 1 93.19 372 GLU A C 1
ATOM 3017 O O . GLU A 1 372 ? 17.797 10.109 15.188 1 93.19 372 GLU A O 1
ATOM 3022 N N . LEU A 1 373 ? 16.531 10.352 17.062 1 94.06 373 LEU A N 1
ATOM 3023 C CA . LEU A 1 373 ? 15.281 10.039 16.359 1 94.06 373 LEU A CA 1
ATOM 3024 C C . LEU A 1 373 ? 14.531 11.312 15.992 1 94.06 373 LEU A C 1
ATOM 3026 O O . LEU A 1 373 ? 13.383 11.25 15.547 1 94.06 373 LEU A O 1
ATOM 3030 N N . GLU A 1 374 ? 15.102 12.453 16.125 1 92.62 374 GLU A N 1
ATOM 3031 C CA . GLU A 1 374 ? 14.438 13.734 15.93 1 92.62 374 GLU A CA 1
ATOM 3032 C C . GLU A 1 374 ? 13.922 13.875 14.5 1 92.62 374 GLU A C 1
ATOM 3034 O O . GLU A 1 374 ? 12.82 14.398 14.281 1 92.62 374 GLU A O 1
ATOM 3039 N N . ASN A 1 375 ? 14.641 13.391 13.531 1 90.69 375 ASN A N 1
ATOM 3040 C CA . ASN A 1 375 ? 14.336 13.633 12.125 1 90.69 375 ASN A CA 1
ATOM 3041 C C . ASN A 1 375 ? 13.633 12.445 11.492 1 90.69 375 ASN A C 1
ATOM 3043 O O . ASN A 1 375 ? 13.43 12.406 10.273 1 90.69 375 ASN A O 1
ATOM 3047 N N . VAL A 1 376 ? 13.258 11.508 12.367 1 91.56 376 VAL A N 1
ATOM 3048 C CA . VAL A 1 376 ? 12.562 10.336 11.852 1 91.56 376 VAL A CA 1
ATOM 3049 C C . VAL A 1 376 ? 11.148 10.719 11.414 1 91.56 376 VAL A C 1
ATOM 3051 O O . VAL A 1 376 ? 10.477 11.5 12.078 1 91.56 376 VAL A O 1
ATOM 3054 N N . GLY A 1 377 ? 10.742 10.258 10.242 1 92.81 377 GLY A N 1
ATOM 3055 C CA . GLY A 1 377 ? 9.406 10.531 9.742 1 92.81 377 GLY A CA 1
ATOM 3056 C C . GLY A 1 377 ? 8.336 9.68 10.398 1 92.81 377 GLY A C 1
ATOM 3057 O O . GLY A 1 377 ? 8.648 8.68 11.055 1 92.81 377 GLY A O 1
ATOM 3058 N N . VAL A 1 378 ? 7.117 10.031 10.195 1 94.38 378 VAL A N 1
ATOM 3059 C CA . VAL A 1 378 ? 5.973 9.344 10.789 1 94.38 378 VAL A CA 1
ATOM 3060 C C . VAL A 1 378 ? 5.906 7.906 10.266 1 94.38 378 VAL A C 1
ATOM 3062 O O . VAL A 1 378 ? 5.523 6.992 11 1 94.38 378 VAL A O 1
ATOM 3065 N N . ARG A 1 379 ? 6.262 7.691 9.078 1 91.69 379 ARG A N 1
ATOM 3066 C CA . ARG A 1 379 ? 6.238 6.352 8.508 1 91.69 379 ARG A CA 1
ATOM 3067 C C . ARG A 1 379 ? 7.121 5.395 9.305 1 91.69 379 ARG A C 1
ATOM 3069 O O . ARG A 1 379 ? 6.711 4.277 9.609 1 91.69 379 ARG A O 1
ATOM 3076 N N . VAL A 1 380 ? 8.328 5.805 9.617 1 90.81 380 VAL A N 1
ATOM 3077 C CA . VAL A 1 380 ? 9.266 4.98 10.367 1 90.81 380 VAL A CA 1
ATOM 3078 C C . VAL A 1 380 ? 8.734 4.738 11.781 1 90.81 380 VAL A C 1
ATOM 3080 O O . VAL A 1 380 ? 8.844 3.633 12.312 1 90.81 380 VAL A O 1
ATOM 3083 N N . LEU A 1 381 ? 8.156 5.75 12.359 1 94.44 381 LEU A N 1
ATOM 3084 C CA . LEU A 1 381 ? 7.594 5.625 13.703 1 94.44 381 LEU A CA 1
ATOM 3085 C C . LEU A 1 381 ? 6.484 4.578 13.734 1 94.44 381 LEU A C 1
ATOM 3087 O O . LEU A 1 381 ? 6.43 3.756 14.648 1 94.44 381 LEU A O 1
ATOM 3091 N N . VAL A 1 382 ? 5.691 4.582 12.719 1 93.62 382 VAL A N 1
ATOM 3092 C CA . VAL A 1 382 ? 4.516 3.717 12.711 1 93.62 382 VAL A CA 1
ATOM 3093 C C . VAL A 1 382 ? 4.895 2.334 12.188 1 93.62 382 VAL A C 1
ATOM 3095 O O . VAL A 1 382 ? 4.516 1.316 12.773 1 93.62 382 VAL A O 1
ATOM 3098 N N . LYS A 1 383 ? 5.695 2.248 11.211 1 88 383 LYS A N 1
ATOM 3099 C CA . LYS A 1 383 ? 5.906 0.984 10.516 1 88 383 LYS A CA 1
ATOM 3100 C C . LYS A 1 383 ? 7.137 0.258 11.055 1 88 383 LYS A C 1
ATOM 3102 O O . LYS A 1 383 ? 7.223 -0.969 10.977 1 88 383 LYS A O 1
ATOM 3107 N N . SER A 1 384 ? 8.148 0.956 11.586 1 88.62 384 SER A N 1
ATOM 3108 C CA . SER A 1 384 ? 9.375 0.332 12.07 1 88.62 384 SER A CA 1
ATOM 3109 C C . SER A 1 384 ? 9.414 0.3 13.594 1 88.62 384 SER A C 1
ATOM 3111 O O . SER A 1 384 ? 9.336 -0.771 14.203 1 88.62 384 SER A O 1
ATOM 3113 N N . ILE A 1 385 ? 9.336 1.437 14.148 1 90.69 385 ILE A N 1
ATOM 3114 C CA . ILE A 1 385 ? 9.32 1.488 15.602 1 90.69 385 ILE A CA 1
ATOM 3115 C C . ILE A 1 385 ? 8.023 0.87 16.125 1 90.69 385 ILE A C 1
ATOM 3117 O O . ILE A 1 385 ? 8.008 0.262 17.203 1 90.69 385 ILE A O 1
ATOM 3121 N N . GLY A 1 386 ? 6.988 0.977 15.328 1 89.94 386 GLY A N 1
ATOM 3122 C CA . GLY A 1 386 ? 5.691 0.404 15.664 1 89.94 386 GLY A CA 1
ATOM 3123 C C . GLY A 1 386 ? 5.734 -1.103 15.844 1 89.94 386 GLY A C 1
ATOM 3124 O O . GLY A 1 386 ? 4.859 -1.682 16.484 1 89.94 386 GLY A O 1
ATOM 3125 N N . THR A 1 387 ? 6.77 -1.776 15.344 1 85.12 387 THR A N 1
ATOM 3126 C CA . THR A 1 387 ? 6.871 -3.23 15.414 1 85.12 387 THR A CA 1
ATOM 3127 C C . THR A 1 387 ? 7.629 -3.656 16.672 1 85.12 387 THR A C 1
ATOM 3129 O O . THR A 1 387 ? 7.629 -4.836 17.031 1 85.12 387 THR A O 1
ATOM 3132 N N . ILE A 1 388 ? 8.234 -2.736 17.328 1 88.94 388 ILE A N 1
ATOM 3133 C CA . ILE A 1 388 ? 9.023 -3.057 18.516 1 88.94 388 ILE A CA 1
ATOM 3134 C C . ILE A 1 388 ? 8.094 -3.371 19.688 1 88.94 388 ILE A C 1
ATOM 3136 O O . ILE A 1 388 ? 7.227 -2.566 20.031 1 88.94 388 ILE A O 1
ATOM 3140 N N . LYS A 1 389 ? 8.289 -4.57 20.234 1 90 389 LYS A N 1
ATOM 3141 C CA . LYS A 1 389 ? 7.484 -5.008 21.375 1 90 389 LYS A CA 1
ATOM 3142 C C . LYS A 1 389 ? 8.297 -5.004 22.656 1 90 389 LYS A C 1
ATOM 3144 O O . LYS A 1 389 ? 9.5 -5.27 22.641 1 90 389 LYS A O 1
ATOM 3149 N N . GLY A 1 390 ? 7.656 -4.574 23.734 1 91 390 GLY A N 1
ATOM 3150 C CA . GLY A 1 390 ? 8.203 -4.68 25.078 1 91 390 GLY A CA 1
ATOM 3151 C C . GLY A 1 390 ? 7.465 -5.672 25.953 1 91 390 GLY A C 1
ATOM 3152 O O . GLY A 1 390 ? 6.355 -6.098 25.609 1 91 390 GLY A O 1
ATOM 3153 N N . PHE A 1 391 ? 8.094 -6.141 27.016 1 90.81 391 PHE A N 1
ATOM 3154 C CA . PHE A 1 391 ? 7.492 -7.082 27.953 1 90.81 391 PHE A CA 1
ATOM 3155 C C . PHE A 1 391 ? 6.941 -6.359 29.172 1 90.81 391 PHE A C 1
ATOM 3157 O O . PHE A 1 391 ? 7.664 -5.609 29.828 1 90.81 391 PHE A O 1
ATOM 3164 N N . VAL A 1 392 ? 5.664 -6.594 29.453 1 91.62 392 VAL A N 1
ATOM 3165 C CA . VAL A 1 392 ? 4.977 -5.922 30.547 1 91.62 392 VAL A CA 1
ATOM 3166 C C . VAL A 1 392 ? 5.137 -6.727 31.828 1 91.62 392 VAL A C 1
ATOM 3168 O O . VAL A 1 392 ? 4.879 -7.934 31.859 1 91.62 392 VAL A O 1
ATOM 3171 N N . LYS A 1 393 ? 5.629 -6.148 32.844 1 89.56 393 LYS A N 1
ATOM 3172 C CA . LYS A 1 393 ? 5.691 -6.73 34.188 1 89.56 393 LYS A CA 1
ATOM 3173 C C . LYS A 1 393 ? 4.812 -5.957 35.156 1 89.56 393 LYS A C 1
ATOM 3175 O O . LYS A 1 393 ? 5.012 -4.762 35.375 1 89.56 393 LYS A O 1
ATOM 3180 N N . ARG A 1 394 ? 3.836 -6.652 35.688 1 89.62 394 ARG A N 1
ATOM 3181 C CA . ARG A 1 394 ? 2.936 -6.055 36.656 1 89.62 394 ARG A CA 1
ATOM 3182 C C . ARG A 1 394 ? 3.266 -6.539 38.062 1 89.62 394 ARG A C 1
ATOM 3184 O O . ARG A 1 394 ? 3.197 -7.738 38.375 1 89.62 394 ARG A O 1
ATOM 3191 N N . THR A 1 395 ? 3.74 -5.676 38.938 1 86.88 395 THR A N 1
ATOM 3192 C CA . THR A 1 395 ? 4.074 -6 40.312 1 86.88 395 THR A CA 1
ATOM 3193 C C . THR A 1 395 ? 3.305 -5.098 41.281 1 86.88 395 THR A C 1
ATOM 3195 O O . THR A 1 395 ? 2.584 -4.195 40.844 1 86.88 395 THR A O 1
ATOM 3198 N N . SER A 1 396 ? 3.396 -5.391 42.531 1 86 396 SER A N 1
ATOM 3199 C CA . SER A 1 396 ? 2.762 -4.562 43.562 1 86 396 SER A CA 1
ATOM 3200 C C . SER A 1 396 ? 3.344 -3.154 43.562 1 86 396 SER A C 1
ATOM 3202 O O . SER A 1 396 ? 2.674 -2.203 43.969 1 86 396 SER A O 1
ATOM 3204 N N . GLU A 1 397 ? 4.523 -2.982 43.062 1 83.62 397 GLU A N 1
ATOM 3205 C CA . GLU A 1 397 ? 5.211 -1.695 43.031 1 83.62 397 GLU A CA 1
ATOM 3206 C C . GLU A 1 397 ? 4.816 -0.87 41.812 1 83.62 397 GLU A C 1
ATOM 3208 O O . GLU A 1 397 ? 5.023 0.344 41.781 1 83.62 397 GLU A O 1
ATOM 3213 N N . GLY A 1 398 ? 4.246 -1.529 40.875 1 87.44 398 GLY A N 1
ATOM 3214 C CA . GLY A 1 398 ? 3.836 -0.822 39.656 1 87.44 398 GLY A CA 1
ATOM 3215 C C . GLY A 1 398 ? 4.004 -1.646 38.406 1 87.44 398 GLY A C 1
ATOM 3216 O O . GLY A 1 398 ? 4.289 -2.842 38.469 1 87.44 398 GLY A O 1
ATOM 3217 N N . ILE A 1 399 ? 3.684 -0.968 37.312 1 92.5 399 ILE A N 1
ATOM 3218 C CA . ILE A 1 399 ? 3.795 -1.628 36.031 1 92.5 399 ILE A CA 1
ATOM 3219 C C . ILE A 1 399 ? 5.059 -1.154 35.312 1 92.5 399 ILE A C 1
ATOM 3221 O O . ILE A 1 399 ? 5.367 0.041 35.312 1 92.5 399 ILE A O 1
ATOM 3225 N N . SER A 1 400 ? 5.859 -2.031 34.844 1 91.69 400 SER A N 1
ATOM 3226 C CA . SER A 1 400 ? 7.047 -1.69 34.062 1 91.69 400 SER A CA 1
ATOM 3227 C C . SER A 1 400 ? 7.043 -2.404 32.719 1 91.69 400 SER A C 1
ATOM 3229 O O . SER A 1 400 ? 6.473 -3.486 32.562 1 91.69 400 SER A O 1
ATOM 3231 N N . VAL A 1 401 ? 7.543 -1.729 31.734 1 93.44 401 VAL A N 1
ATOM 3232 C CA . VAL A 1 401 ? 7.676 -2.307 30.391 1 93.44 401 VAL A CA 1
ATOM 3233 C C . VAL A 1 401 ? 9.148 -2.398 30.016 1 93.44 401 VAL A C 1
ATOM 3235 O O . VAL A 1 401 ? 9.828 -1.378 29.875 1 93.44 401 VAL A O 1
ATOM 3238 N N . ASN A 1 402 ? 9.602 -3.594 29.844 1 93 402 ASN A N 1
ATOM 3239 C CA . ASN A 1 402 ? 10.992 -3.812 29.469 1 93 402 ASN A CA 1
ATOM 3240 C C . ASN A 1 402 ? 11.156 -3.857 27.953 1 93 402 ASN A C 1
ATOM 3242 O O . ASN A 1 402 ? 10.461 -4.613 27.266 1 93 402 ASN A O 1
ATOM 3246 N N . ILE A 1 403 ? 12.055 -3.041 27.375 1 91.69 403 ILE A N 1
ATOM 3247 C CA . ILE A 1 403 ? 12.32 -2.986 25.938 1 91.69 403 ILE A CA 1
ATOM 3248 C C . ILE A 1 403 ? 13.617 -3.734 25.625 1 91.69 403 ILE A C 1
ATOM 3250 O O . ILE A 1 403 ? 14.711 -3.25 25.938 1 91.69 403 ILE A O 1
ATOM 3254 N N . PRO A 1 404 ? 13.508 -4.883 24.953 1 86.44 404 PRO A N 1
ATOM 3255 C CA . PRO A 1 404 ? 14.742 -5.586 24.578 1 86.44 404 PRO A CA 1
ATOM 3256 C C . PRO A 1 404 ? 15.57 -4.812 23.562 1 86.44 404 PRO A C 1
ATOM 3258 O O . PRO A 1 404 ? 15.086 -4.516 22.469 1 86.44 404 PRO A O 1
ATOM 3261 N N . PRO A 1 405 ? 16.781 -4.52 23.891 1 83.69 405 PRO A N 1
ATOM 3262 C CA . PRO A 1 405 ? 17.625 -3.734 22.984 1 83.69 405 PRO A CA 1
ATOM 3263 C C . PRO A 1 405 ? 18.266 -4.586 21.891 1 83.69 405 PRO A C 1
ATOM 3265 O O . PRO A 1 405 ? 19.484 -4.57 21.734 1 83.69 405 PRO A O 1
ATOM 3268 N N . ILE A 1 406 ? 17.453 -5.152 21.141 1 80.31 406 ILE A N 1
ATOM 3269 C CA . ILE A 1 406 ? 17.922 -6.133 20.172 1 80.31 406 ILE A CA 1
ATOM 3270 C C . ILE A 1 406 ? 18.312 -5.426 18.875 1 80.31 406 ILE A C 1
ATOM 3272 O O . ILE A 1 406 ? 19.375 -5.684 18.312 1 80.31 406 ILE A O 1
ATOM 3276 N N . THR A 1 407 ? 17.531 -4.531 18.375 1 84.44 407 THR A N 1
ATOM 3277 C CA . THR A 1 407 ? 17.797 -3.814 17.125 1 84.44 407 THR A CA 1
ATOM 3278 C C . THR A 1 407 ? 18.25 -2.387 17.422 1 84.44 407 THR A C 1
ATOM 3280 O O . THR A 1 407 ? 18.125 -1.903 18.547 1 84.44 407 THR A O 1
ATOM 3283 N N . LYS A 1 408 ? 18.766 -1.722 16.391 1 86.06 408 LYS A N 1
ATOM 3284 C CA . LYS A 1 408 ? 19.219 -0.344 16.547 1 86.06 408 LYS A CA 1
ATOM 3285 C C . LYS A 1 408 ? 18.078 0.577 16.938 1 86.06 408 LYS A C 1
ATOM 3287 O O . LYS A 1 408 ? 18.203 1.367 17.875 1 86.06 408 LYS A O 1
ATOM 3292 N N . LEU A 1 409 ? 16.984 0.495 16.266 1 89.75 409 LEU A N 1
ATOM 3293 C CA . LEU A 1 409 ? 15.844 1.353 16.562 1 89.75 409 LEU A CA 1
ATOM 3294 C C . LEU A 1 409 ? 15.305 1.078 17.969 1 89.75 409 LEU A C 1
ATOM 3296 O O . LEU A 1 409 ? 14.836 1.995 18.641 1 89.75 409 LEU A O 1
ATOM 3300 N N . ALA A 1 410 ? 15.328 -0.2 18.344 1 90.31 410 ALA A N 1
ATOM 3301 C CA . ALA A 1 410 ? 14.883 -0.546 19.703 1 90.31 410 ALA A CA 1
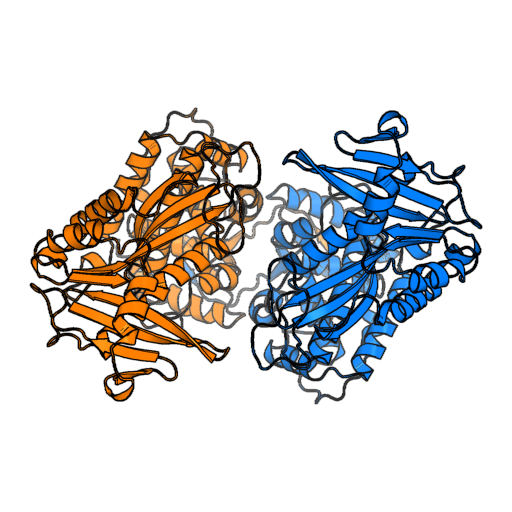ATOM 3302 C C . ALA A 1 410 ? 15.758 0.121 20.75 1 90.31 410 ALA A C 1
ATOM 3304 O O . ALA A 1 410 ? 15.258 0.62 21.766 1 90.31 410 ALA A O 1
ATOM 3305 N N . ARG A 1 411 ? 17.062 0.134 20.516 1 90.44 411 ARG A N 1
ATOM 3306 C CA . ARG A 1 411 ? 17.984 0.775 21.438 1 90.44 411 ARG A CA 1
ATOM 3307 C C . ARG A 1 411 ? 17.766 2.281 21.5 1 90.44 411 ARG A C 1
ATOM 3309 O O . ARG A 1 411 ? 17.75 2.877 22.578 1 90.44 411 ARG A O 1
ATOM 3316 N N . LEU A 1 412 ? 17.578 2.873 20.312 1 93.25 412 LEU A N 1
ATOM 3317 C CA . LEU A 1 412 ? 17.406 4.316 20.234 1 93.25 412 LEU A CA 1
ATOM 3318 C C . LEU A 1 412 ? 16.125 4.754 20.969 1 93.25 412 LEU A C 1
ATOM 3320 O O . LEU A 1 412 ? 16.141 5.727 21.719 1 93.25 412 LEU A O 1
ATOM 3324 N N . ILE A 1 413 ? 15.031 4.066 20.703 1 94.5 413 ILE A N 1
ATOM 3325 C CA . ILE A 1 413 ? 13.773 4.465 21.344 1 94.5 413 ILE A CA 1
ATOM 3326 C C . ILE A 1 413 ? 13.836 4.172 22.844 1 94.5 413 ILE A C 1
ATOM 3328 O O . ILE A 1 413 ? 13.266 4.906 23.641 1 94.5 413 ILE A O 1
ATOM 3332 N N . ALA A 1 414 ? 14.477 3.064 23.203 1 93.44 414 ALA A N 1
ATOM 3333 C CA . ALA A 1 414 ? 14.664 2.754 24.625 1 93.44 414 ALA A CA 1
ATOM 3334 C C . ALA A 1 414 ? 15.445 3.857 25.328 1 93.44 414 ALA A C 1
ATOM 3336 O O . ALA A 1 414 ? 1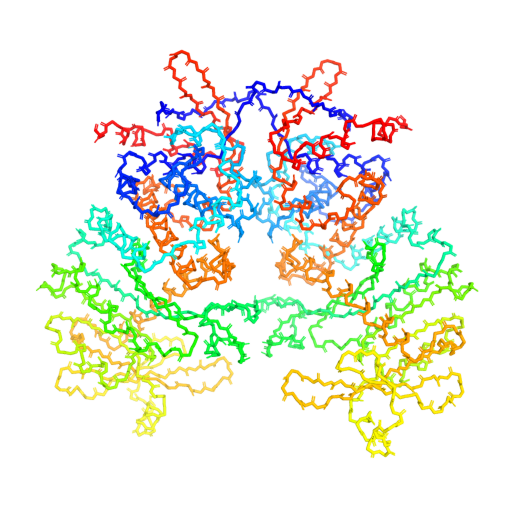5.102 4.25 26.438 1 93.44 414 ALA A O 1
ATOM 3337 N N . ASP A 1 415 ? 16.484 4.305 24.656 1 93 415 ASP A N 1
ATOM 3338 C CA . ASP A 1 415 ? 17.297 5.387 25.203 1 93 415 ASP A CA 1
ATOM 3339 C C . ASP A 1 415 ? 16.453 6.629 25.469 1 93 415 ASP A C 1
ATOM 3341 O O . ASP A 1 415 ? 16.656 7.328 26.469 1 93 415 ASP A O 1
ATOM 3345 N N . VAL A 1 416 ? 15.578 6.93 24.609 1 94.38 416 VAL A N 1
ATOM 3346 C CA . VAL A 1 416 ? 14.727 8.109 24.719 1 94.38 416 VAL A CA 1
ATOM 3347 C C . VAL A 1 416 ? 13.734 7.934 25.859 1 94.38 416 VAL A C 1
ATOM 3349 O O . VAL A 1 416 ? 13.586 8.82 26.703 1 94.38 416 VAL A O 1
ATOM 3352 N N . LEU A 1 417 ? 13.086 6.762 25.938 1 93.44 417 LEU A N 1
ATOM 3353 C CA . LEU A 1 417 ? 11.977 6.551 26.859 1 93.44 417 LEU A CA 1
ATOM 3354 C C . LEU A 1 417 ? 12.484 6.297 28.281 1 93.44 417 LEU A C 1
ATOM 3356 O O . LEU A 1 417 ? 11.758 6.52 29.25 1 93.44 417 LEU A O 1
ATOM 3360 N N . CYS A 1 418 ? 13.68 5.848 28.391 1 91.5 418 CYS A N 1
ATOM 3361 C CA . CYS A 1 418 ? 14.273 5.602 29.703 1 91.5 418 CYS A CA 1
ATOM 3362 C C . CYS A 1 418 ? 15.055 6.816 30.188 1 91.5 418 CYS A C 1
ATOM 3364 O O . CYS A 1 418 ? 15.594 6.809 31.297 1 91.5 418 CYS A O 1
ATOM 3366 N N . SER A 1 419 ? 15.062 7.84 29.422 1 90.25 419 SER A N 1
ATOM 3367 C CA . SER A 1 419 ? 15.797 9.047 29.781 1 90.25 419 SER A CA 1
ATOM 3368 C C . SER A 1 419 ? 15.07 9.828 30.875 1 90.25 419 SER A C 1
ATOM 3370 O O . SER A 1 419 ? 13.852 9.734 31 1 90.25 419 SER A O 1
ATOM 3372 N N . PRO A 1 420 ? 15.805 10.656 31.594 1 84.06 420 PRO A N 1
ATOM 3373 C CA . PRO A 1 420 ? 15.18 11.508 32.594 1 84.06 420 PRO A CA 1
ATOM 3374 C C . PRO A 1 420 ? 14.211 12.523 32 1 84.06 420 PRO A C 1
ATOM 3376 O O . PRO A 1 420 ? 13.203 12.867 32.625 1 84.06 420 PRO A O 1
ATOM 3379 N N . LYS A 1 421 ? 14.516 12.969 30.875 1 84.31 421 LYS A N 1
ATOM 3380 C CA . LYS A 1 421 ? 13.648 13.93 30.203 1 84.31 421 LYS A CA 1
ATOM 3381 C C . LYS A 1 421 ? 12.242 13.367 30.031 1 84.31 421 LYS A C 1
ATOM 3383 O O . LYS A 1 421 ? 11.258 14.062 30.297 1 84.31 421 LYS A O 1
ATOM 3388 N N . TYR A 1 422 ? 12.211 12.148 29.641 1 87.12 422 TYR A N 1
ATOM 3389 C CA . TYR A 1 422 ? 10.914 11.523 29.422 1 87.12 422 TYR A CA 1
ATOM 3390 C C . TYR A 1 422 ? 10.234 11.203 30.75 1 87.12 422 TYR A C 1
ATOM 3392 O O . TYR A 1 422 ? 9.031 11.43 30.906 1 87.12 422 TYR A O 1
ATOM 3400 N N . ILE A 1 423 ? 11.031 10.734 31.672 1 78.75 423 ILE A N 1
ATOM 3401 C CA . ILE A 1 423 ? 10.5 10.289 32.938 1 78.75 423 ILE A CA 1
ATOM 3402 C C . ILE A 1 423 ? 9.938 11.484 33.719 1 78.75 423 ILE A C 1
ATOM 3404 O O . ILE A 1 423 ? 8.883 11.375 34.344 1 78.75 423 ILE A O 1
ATOM 3408 N N . GLN A 1 424 ? 10.633 12.609 33.531 1 77.81 424 GLN A N 1
ATOM 3409 C CA . GLN A 1 424 ? 10.234 13.797 34.281 1 77.81 424 GLN A CA 1
ATOM 3410 C C . GLN A 1 424 ? 9.039 14.484 33.625 1 77.81 424 GLN A C 1
ATOM 3412 O O . GLN A 1 424 ? 8.344 15.281 34.281 1 77.81 424 GLN A O 1
ATOM 3417 N N . MET A 1 425 ? 8.992 14.234 32.312 1 73.75 425 MET A N 1
ATOM 3418 C CA . MET A 1 425 ? 7.789 14.773 31.688 1 73.75 425 MET A CA 1
ATOM 3419 C C . MET A 1 425 ? 6.531 14.281 32.406 1 73.75 425 MET A C 1
ATOM 3421 O O . MET A 1 425 ? 5.52 14.984 32.438 1 73.75 425 MET A O 1
ATOM 3425 N N . THR A 1 426 ? 6.684 13.102 32.938 1 55.91 426 THR A N 1
ATOM 3426 C CA . THR A 1 426 ? 5.598 12.445 33.656 1 55.91 426 THR A CA 1
ATOM 3427 C C . THR A 1 426 ? 5.246 13.203 34.906 1 55.91 426 THR A C 1
ATOM 3429 O O . THR A 1 426 ? 4.098 13.195 35.344 1 55.91 426 THR A O 1
ATOM 3432 N N . PHE A 1 427 ? 6.348 13.883 35.531 1 44.03 427 PHE A N 1
ATOM 3433 C CA . PHE A 1 427 ? 6.203 14.516 36.844 1 44.03 427 PHE A CA 1
ATOM 3434 C C . PHE A 1 427 ? 5.727 15.953 36.688 1 44.03 427 PHE A C 1
ATOM 3436 O O . PHE A 1 427 ? 5.145 16.516 37.625 1 44.03 427 PHE A O 1
ATOM 3443 N N . ASN A 1 428 ? 6.113 16.594 35.594 1 39.44 428 ASN A N 1
ATOM 3444 C CA . ASN A 1 428 ? 5.672 17.984 35.531 1 39.44 428 ASN A CA 1
ATOM 3445 C C . ASN A 1 428 ? 4.172 18.094 35.312 1 39.44 428 ASN A C 1
ATOM 3447 O O . ASN A 1 428 ? 3.678 19.125 34.844 1 39.44 428 ASN A O 1
ATOM 3451 N N . ILE A 1 429 ? 3.619 16.938 35.375 1 34.47 429 ILE A N 1
ATOM 3452 C CA . ILE A 1 429 ? 2.213 17.266 35.562 1 34.47 429 ILE A CA 1
ATOM 3453 C C . ILE A 1 429 ? 1.973 17.641 37.031 1 34.47 429 ILE A C 1
ATOM 3455 O O . ILE A 1 429 ? 2.361 16.906 37.938 1 34.47 429 ILE A O 1
ATOM 3459 N N . MET B 1 1 ? -4.758 2.48 36.406 1 47.41 1 MET B N 1
ATOM 3460 C CA . MET B 1 1 ? -3.369 2.744 36.781 1 47.41 1 MET B CA 1
ATOM 3461 C C . MET B 1 1 ? -2.537 3.062 35.531 1 47.41 1 MET B C 1
ATOM 3463 O O . MET B 1 1 ? -2.27 2.18 34.719 1 47.41 1 MET B O 1
ATOM 3467 N N . ASN B 1 2 ? -2.529 4.371 34.969 1 61.5 2 ASN B N 1
ATOM 3468 C CA . ASN B 1 2 ? -2.049 4.977 33.719 1 61.5 2 ASN B CA 1
ATOM 3469 C C . ASN B 1 2 ? -0.539 5.199 33.75 1 61.5 2 ASN B C 1
ATOM 3471 O O . ASN B 1 2 ? 0.032 5.758 32.812 1 61.5 2 ASN B O 1
ATOM 3475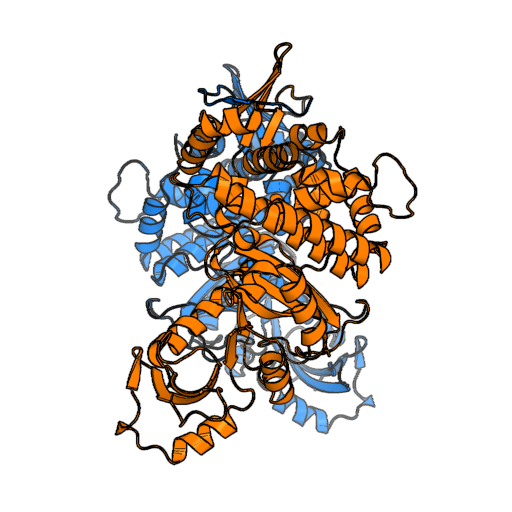 N N . ASN B 1 3 ? 0.019 4.582 34.938 1 78.19 3 ASN B N 1
ATOM 3476 C CA . ASN B 1 3 ? 1.426 4.965 34.969 1 78.19 3 ASN B CA 1
ATOM 3477 C C . ASN B 1 3 ? 2.342 3.748 34.875 1 78.19 3 ASN B C 1
ATOM 3479 O O . ASN B 1 3 ? 2.129 2.756 35.594 1 78.19 3 ASN B O 1
ATOM 3483 N N . PHE B 1 4 ? 2.953 3.605 33.938 1 87.12 4 PHE B N 1
ATOM 3484 C CA . PHE B 1 4 ? 3.986 2.586 33.812 1 87.12 4 PHE B CA 1
ATOM 3485 C C . PHE B 1 4 ? 5.32 3.219 33.406 1 87.12 4 PHE B C 1
ATOM 3487 O O . PHE B 1 4 ? 5.367 4.371 33 1 87.12 4 PHE B O 1
ATOM 3494 N N . THR B 1 5 ? 6.418 2.545 33.75 1 88.69 5 THR B N 1
ATOM 3495 C CA . THR B 1 5 ? 7.766 3.004 33.438 1 88.69 5 THR B CA 1
ATOM 3496 C C . THR B 1 5 ? 8.43 2.07 32.438 1 88.69 5 THR B C 1
ATOM 3498 O O . THR B 1 5 ? 8.039 0.909 32.281 1 88.69 5 THR B O 1
ATOM 3501 N N . PHE B 1 6 ? 9.359 2.615 31.703 1 90.75 6 PHE B N 1
ATOM 3502 C CA . PHE B 1 6 ? 10.117 1.825 30.75 1 90.75 6 PHE B CA 1
ATOM 3503 C C . PHE B 1 6 ? 11.461 1.41 31.328 1 90.75 6 PHE B C 1
ATOM 3505 O O . PHE B 1 6 ? 12.07 2.162 32.094 1 90.75 6 PHE B O 1
ATOM 3512 N N . THR B 1 7 ? 11.828 0.202 31.062 1 88.19 7 THR B N 1
ATOM 3513 C CA . THR B 1 7 ? 13.148 -0.293 31.453 1 88.19 7 THR B CA 1
ATOM 3514 C C . THR B 1 7 ? 13.852 -0.94 30.266 1 88.19 7 THR B C 1
ATOM 3516 O O . THR B 1 7 ? 13.211 -1.25 29.25 1 88.19 7 THR B O 1
ATOM 3519 N N . GLN B 1 8 ? 15.102 -0.875 30.344 1 85.31 8 GLN B N 1
ATOM 3520 C CA . GLN B 1 8 ? 15.922 -1.524 29.328 1 85.31 8 GLN B CA 1
ATOM 3521 C C . GLN B 1 8 ? 16.859 -2.557 29.953 1 85.31 8 GLN B C 1
ATOM 3523 O O . GLN B 1 8 ? 17.906 -2.203 30.484 1 85.31 8 GLN B O 1
ATOM 3528 N N . ASN B 1 9 ? 16.375 -3.758 30.109 1 73.5 9 ASN B N 1
ATOM 3529 C CA . ASN B 1 9 ? 17.156 -4.836 30.688 1 73.5 9 ASN B CA 1
ATOM 3530 C C . ASN B 1 9 ? 17.234 -6.039 29.75 1 73.5 9 ASN B C 1
ATOM 3532 O O . ASN B 1 9 ? 16.438 -6.168 28.828 1 73.5 9 ASN B O 1
ATOM 3536 N N . ASN B 1 10 ? 18.281 -6.816 29.984 1 67.94 10 ASN B N 1
ATOM 3537 C CA . ASN B 1 10 ? 18.391 -8.055 29.219 1 67.94 10 ASN B CA 1
ATOM 3538 C C . ASN B 1 10 ? 17.219 -8.992 29.5 1 67.94 10 ASN B C 1
ATOM 3540 O O . ASN B 1 10 ? 16.953 -9.328 30.656 1 67.94 10 ASN B O 1
ATOM 3544 N N . CYS B 1 11 ? 16.344 -9.125 28.641 1 67.19 11 CYS B N 1
ATOM 3545 C CA . CYS B 1 11 ? 15.109 -9.898 28.766 1 67.19 11 CYS B CA 1
ATOM 3546 C C . CYS B 1 11 ? 15.359 -11.375 28.5 1 67.19 11 CYS B C 1
ATOM 3548 O O . CYS B 1 11 ? 16.062 -11.727 27.547 1 67.19 11 CYS B O 1
ATOM 3550 N N . LYS B 1 12 ? 14.906 -12.156 29.5 1 70.56 12 LYS B N 1
ATOM 3551 C CA . LYS B 1 12 ? 14.961 -13.602 29.312 1 70.56 12 LYS B CA 1
ATOM 3552 C C . LYS B 1 12 ? 13.828 -14.078 28.406 1 70.56 12 LYS B C 1
ATOM 3554 O O . LYS B 1 12 ? 13.922 -15.148 27.797 1 70.56 12 LYS B O 1
ATOM 3559 N N . GLU B 1 13 ? 12.836 -13.289 28.219 1 81.38 13 GLU B N 1
ATOM 3560 C CA . GLU B 1 13 ? 11.672 -13.688 27.438 1 81.38 13 GLU B CA 1
ATOM 3561 C C . GLU B 1 13 ? 11.938 -13.539 25.938 1 81.38 13 GLU B C 1
ATOM 3563 O O . GLU B 1 13 ? 12.625 -12.609 25.516 1 81.38 13 GLU B O 1
ATOM 3568 N N . GLU B 1 14 ? 11.508 -14.578 25.219 1 86.81 14 GLU B N 1
ATOM 3569 C CA . GLU B 1 14 ? 11.664 -14.602 23.766 1 86.81 14 GLU B CA 1
ATOM 3570 C C . GLU B 1 14 ? 10.312 -14.805 23.078 1 86.81 14 GLU B C 1
ATOM 3572 O O . GLU B 1 14 ? 9.508 -15.633 23.516 1 86.81 14 GLU B O 1
ATOM 3577 N N . SER B 1 15 ? 9.969 -13.945 22.156 1 89.44 15 SER B N 1
ATOM 3578 C CA . SER B 1 15 ? 8.766 -14.094 21.344 1 89.44 15 SER B CA 1
ATOM 3579 C C . SER B 1 15 ? 9.109 -14.305 19.875 1 89.44 15 SER B C 1
ATOM 3581 O O . SER B 1 15 ? 10.234 -14.023 19.453 1 89.44 15 SER B O 1
ATOM 3583 N N . THR B 1 16 ? 8.141 -14.883 19.125 1 92.56 16 THR B N 1
ATOM 3584 C CA . THR B 1 16 ? 8.375 -15.141 17.719 1 92.56 16 THR B CA 1
ATOM 3585 C C . THR B 1 16 ? 7.074 -15.039 16.922 1 92.56 16 THR B C 1
ATOM 3587 O O . THR B 1 16 ? 5.988 -15.086 17.5 1 92.56 16 THR B O 1
ATOM 3590 N N . SER B 1 17 ? 7.18 -14.734 15.656 1 94.06 17 SER B N 1
ATOM 3591 C CA . SER B 1 17 ? 6.035 -14.75 14.75 1 94.06 17 SER B CA 1
ATOM 3592 C C . SER B 1 17 ? 5.551 -16.172 14.5 1 94.06 17 SER B C 1
ATOM 3594 O O . SER B 1 17 ? 6.297 -17.016 13.977 1 94.06 17 SER B O 1
ATOM 3596 N N . ILE B 1 18 ? 4.297 -16.453 14.797 1 94.38 18 ILE B N 1
ATOM 3597 C CA . ILE B 1 18 ? 3.729 -17.781 14.625 1 94.38 18 ILE B CA 1
ATOM 3598 C C . ILE B 1 18 ? 3.674 -18.125 13.133 1 94.38 18 ILE B C 1
ATOM 3600 O O . ILE B 1 18 ? 3.969 -19.25 12.742 1 94.38 18 ILE B O 1
ATOM 3604 N N . TRP B 1 19 ? 3.295 -17.156 12.352 1 96.38 19 TRP B N 1
ATOM 3605 C CA . TRP B 1 19 ? 3.201 -17.344 10.906 1 96.38 19 TRP B CA 1
ATOM 3606 C C . TRP B 1 19 ? 4.562 -17.688 10.312 1 96.38 19 TRP B C 1
ATOM 3608 O O . TRP B 1 19 ? 4.695 -18.688 9.594 1 96.38 19 TRP B O 1
ATOM 3618 N N . LEU B 1 20 ? 5.578 -16.969 10.664 1 97.38 20 LEU B N 1
ATOM 3619 C CA . LEU B 1 20 ? 6.914 -17.172 10.117 1 97.38 20 LEU B CA 1
ATOM 3620 C C . LEU B 1 20 ? 7.449 -18.547 10.484 1 97.38 20 LEU B C 1
ATOM 3622 O O . LEU B 1 20 ? 7.859 -19.312 9.609 1 97.38 20 LEU B O 1
ATOM 3626 N N . ILE B 1 21 ? 7.387 -18.906 11.773 1 96.38 21 ILE B N 1
ATOM 3627 C CA . ILE B 1 21 ? 8.055 -20.125 12.219 1 96.38 21 ILE B CA 1
ATOM 3628 C C . ILE B 1 21 ? 7.281 -21.344 11.719 1 96.38 21 ILE B C 1
ATOM 3630 O O . ILE B 1 21 ? 7.871 -22.391 11.43 1 96.38 21 ILE B O 1
ATOM 3634 N N . SER B 1 22 ? 5.938 -21.234 11.586 1 95.56 22 SER B N 1
ATOM 3635 C CA . SER B 1 22 ? 5.172 -22.375 11.094 1 95.56 22 SER B CA 1
ATOM 3636 C C . SER B 1 22 ? 5.484 -22.656 9.625 1 95.56 22 SER B C 1
ATOM 3638 O O . SER B 1 22 ? 5.656 -23.812 9.234 1 95.56 22 SER B O 1
ATOM 3640 N N . VAL B 1 23 ? 5.586 -21.609 8.789 1 96.62 23 VAL B N 1
ATOM 3641 C CA . VAL B 1 23 ? 5.879 -21.781 7.367 1 96.62 23 VAL B CA 1
ATOM 3642 C C . VAL B 1 23 ? 7.305 -22.297 7.191 1 96.62 23 VAL B C 1
ATOM 3644 O O . VAL B 1 23 ? 7.551 -23.188 6.379 1 96.62 23 VAL B O 1
ATOM 3647 N N . MET B 1 24 ? 8.242 -21.734 7.996 1 96.31 24 MET B N 1
ATOM 3648 C CA . MET B 1 24 ? 9.633 -22.156 7.883 1 96.31 24 MET B CA 1
ATOM 3649 C C . MET B 1 24 ? 9.797 -23.609 8.352 1 96.31 24 MET B C 1
ATOM 3651 O O . MET B 1 24 ? 10.578 -24.359 7.773 1 96.31 24 MET B O 1
ATOM 3655 N N . GLN B 1 25 ? 9.102 -23.953 9.438 1 94.44 25 GLN B N 1
ATOM 3656 C CA . GLN B 1 25 ? 9.148 -25.328 9.906 1 94.44 25 GLN B CA 1
ATOM 3657 C C . GLN B 1 25 ? 8.602 -26.297 8.852 1 94.44 25 GLN B C 1
ATOM 3659 O O . GLN B 1 25 ? 9.172 -27.359 8.617 1 94.44 25 GLN B O 1
ATOM 3664 N N . PHE B 1 26 ? 7.488 -25.922 8.227 1 94.38 26 PHE B N 1
ATOM 3665 C CA . PHE B 1 26 ? 6.906 -26.703 7.152 1 94.38 26 PHE B CA 1
ATOM 3666 C C . PHE B 1 26 ? 7.898 -26.891 6.008 1 94.38 26 PHE B C 1
ATOM 3668 O O . PHE B 1 26 ? 8.094 -28 5.516 1 94.38 26 PHE B O 1
ATOM 3675 N N . GLY B 1 27 ? 8.508 -25.797 5.582 1 95.06 27 GLY B N 1
ATOM 3676 C CA . GLY B 1 27 ? 9.492 -25.859 4.516 1 95.06 27 GLY B CA 1
ATOM 3677 C C . GLY B 1 27 ? 10.68 -26.75 4.855 1 95.06 27 GLY B C 1
ATOM 3678 O O . GLY B 1 27 ? 11.195 -27.469 3.992 1 95.06 27 GLY B O 1
ATOM 3679 N N . PHE B 1 28 ? 11.055 -26.609 6.078 1 91.75 28 PHE B N 1
ATOM 3680 C CA . PHE B 1 28 ? 12.18 -27.422 6.531 1 91.75 28 PHE B CA 1
ATOM 3681 C C . PHE B 1 28 ? 11.828 -28.891 6.5 1 91.75 28 PHE B C 1
ATOM 3683 O O . PHE B 1 28 ? 12.609 -29.719 6.008 1 91.75 28 PHE B O 1
ATOM 3690 N N . LYS B 1 29 ? 10.719 -29.266 6.887 1 88.94 29 LYS B N 1
ATOM 3691 C CA . LYS B 1 29 ? 10.273 -30.656 6.973 1 88.94 29 LYS B CA 1
ATOM 3692 C C . LYS B 1 29 ? 10.094 -31.266 5.582 1 88.94 29 LYS B C 1
ATOM 3694 O O . LYS B 1 29 ? 10.328 -32.469 5.391 1 88.94 29 LYS B O 1
ATOM 3699 N N . PHE B 1 30 ? 9.703 -30.5 4.676 1 92.31 30 PHE B N 1
ATOM 3700 C CA . PHE B 1 30 ? 9.453 -30.984 3.326 1 92.31 30 PHE B CA 1
ATOM 3701 C C . PHE B 1 30 ? 10.648 -30.734 2.422 1 92.31 30 PHE B C 1
ATOM 3703 O O . PHE B 1 30 ? 10.539 -30.828 1.198 1 92.31 30 PHE B O 1
ATOM 3710 N N . ASN B 1 31 ? 11.75 -30.328 3.025 1 93.25 31 ASN B N 1
ATOM 3711 C CA . ASN B 1 31 ? 13.039 -30.172 2.352 1 93.25 31 ASN B CA 1
ATOM 3712 C C . ASN B 1 31 ? 12.953 -29.141 1.23 1 93.25 31 ASN B C 1
ATOM 3714 O O . ASN B 1 31 ? 13.539 -29.328 0.161 1 93.25 31 ASN B O 1
ATOM 3718 N N . ILE B 1 32 ? 12.164 -28.141 1.467 1 96.12 32 ILE B N 1
ATOM 3719 C CA . ILE B 1 32 ? 12 -27.078 0.477 1 96.12 32 ILE B CA 1
ATOM 3720 C C . ILE B 1 32 ? 13.289 -26.266 0.377 1 96.12 32 ILE B C 1
ATOM 3722 O O . ILE B 1 32 ? 13.609 -25.734 -0.687 1 96.12 32 ILE B O 1
ATOM 3726 N N . PHE B 1 33 ? 14.102 -26.25 1.466 1 97.19 33 PHE B N 1
ATOM 3727 C CA . PHE B 1 33 ? 15.258 -25.375 1.513 1 97.19 33 PHE B CA 1
ATOM 3728 C C . PHE B 1 33 ? 16.516 -26.109 1.104 1 97.19 33 PHE B C 1
ATOM 3730 O O . PHE B 1 33 ? 17.547 -25.5 0.833 1 97.19 33 PHE B O 1
ATOM 3737 N N . LYS B 1 34 ? 16.5 -27.391 0.958 1 95.88 34 LYS B N 1
ATOM 3738 C CA . LYS B 1 34 ? 17.672 -28.234 0.699 1 95.88 34 LYS B CA 1
ATOM 3739 C C . LYS B 1 34 ? 18.328 -27.844 -0.619 1 95.88 34 LYS B C 1
ATOM 3741 O O . LYS B 1 34 ? 19.562 -27.734 -0.687 1 95.88 34 LYS B O 1
ATOM 3746 N N . PRO B 1 35 ? 17.578 -27.578 -1.677 1 97.62 35 PRO B N 1
ATOM 3747 C CA . PRO B 1 35 ? 18.203 -27.25 -2.957 1 97.62 35 PRO B CA 1
ATOM 3748 C C . PRO B 1 35 ? 19.031 -25.969 -2.895 1 97.62 35 PRO B C 1
ATOM 3750 O O . PRO B 1 35 ? 19.938 -25.766 -3.711 1 97.62 35 PRO B O 1
ATOM 3753 N N . PHE B 1 36 ? 18.75 -25.109 -1.921 1 97.69 36 PHE B N 1
ATOM 3754 C CA . PHE B 1 36 ? 19.453 -23.844 -1.819 1 97.69 36 PHE B CA 1
ATOM 3755 C C . PHE B 1 36 ? 20.859 -24.047 -1.255 1 97.69 36 PHE B C 1
ATOM 3757 O O . PHE B 1 36 ? 21.703 -23.156 -1.362 1 97.69 36 PHE B O 1
ATOM 3764 N N . GLU B 1 37 ? 21.125 -25.156 -0.642 1 95.44 37 GLU B N 1
ATOM 3765 C CA . GLU B 1 37 ? 22.422 -25.438 -0.041 1 95.44 37 GLU B CA 1
ATOM 3766 C C . GLU B 1 37 ? 23.516 -25.5 -1.102 1 95.44 37 GLU B C 1
ATOM 3768 O O . GLU B 1 37 ? 24.688 -25.188 -0.823 1 95.44 37 GLU B O 1
ATOM 3773 N N . THR B 1 38 ? 23.141 -25.859 -2.289 1 94.69 38 THR B N 1
ATOM 3774 C CA . THR B 1 38 ? 24.125 -26.016 -3.348 1 94.69 38 THR B CA 1
ATOM 3775 C C . THR B 1 38 ? 24.219 -24.766 -4.207 1 94.69 38 THR B C 1
ATOM 3777 O O . THR B 1 38 ? 24.969 -24.719 -5.18 1 94.69 38 THR B O 1
ATOM 3780 N N . PHE B 1 39 ? 23.406 -23.766 -3.906 1 96.38 39 PHE B N 1
ATOM 3781 C CA . PHE B 1 39 ? 23.453 -22.5 -4.645 1 96.38 39 PHE B CA 1
ATOM 3782 C C . PHE B 1 39 ? 24.812 -21.844 -4.492 1 96.38 39 PHE B C 1
ATOM 3784 O O . PHE B 1 39 ? 25.297 -21.641 -3.375 1 96.38 39 PHE B O 1
ATOM 3791 N N . ASN B 1 40 ? 25.406 -21.531 -5.59 1 93.44 40 ASN B N 1
ATOM 3792 C CA . ASN B 1 40 ? 26.766 -20.969 -5.566 1 93.44 40 ASN B CA 1
ATOM 3793 C C . ASN B 1 40 ? 26.797 -19.547 -6.117 1 93.44 40 ASN B C 1
ATOM 3795 O O . ASN B 1 40 ? 26.203 -19.281 -7.164 1 93.44 40 ASN B O 1
ATOM 3799 N N . LEU B 1 41 ? 27.344 -18.656 -5.398 1 93.06 41 LEU B N 1
ATOM 3800 C CA . LEU B 1 41 ? 27.578 -17.266 -5.777 1 93.06 41 LEU B CA 1
ATOM 3801 C C . LEU B 1 41 ? 28.906 -16.781 -5.211 1 93.06 41 LEU B C 1
ATOM 3803 O O . LEU B 1 41 ? 29.188 -16.969 -4.027 1 93.06 41 LEU B O 1
ATOM 3807 N N . LYS B 1 42 ? 29.766 -16.312 -6.098 1 85.19 42 LYS B N 1
ATOM 3808 C CA . LYS B 1 42 ? 31.078 -15.859 -5.664 1 85.19 42 LYS B CA 1
ATOM 3809 C C . LYS B 1 42 ? 30.969 -14.602 -4.801 1 85.19 42 LYS B C 1
ATOM 3811 O O . LYS B 1 42 ? 30.703 -13.508 -5.312 1 85.19 42 LYS B O 1
ATOM 3816 N N . MET B 1 43 ? 30.984 -14.797 -3.559 1 83.75 43 MET B N 1
ATOM 3817 C CA . MET B 1 43 ? 31 -13.688 -2.609 1 83.75 43 MET B CA 1
ATOM 3818 C C . MET B 1 43 ? 31.938 -13.969 -1.447 1 83.75 43 MET B C 1
ATOM 3820 O O . MET B 1 43 ? 32.188 -15.133 -1.113 1 83.75 43 MET B O 1
ATOM 3824 N N . LYS B 1 44 ? 32.5 -13.023 -0.927 1 73 44 LYS B N 1
ATOM 3825 C CA . LYS B 1 44 ? 33.312 -13.195 0.281 1 73 44 LYS B CA 1
ATOM 3826 C C . LYS B 1 44 ? 32.438 -13.625 1.459 1 73 44 LYS B C 1
ATOM 3828 O O . LYS B 1 44 ? 31.375 -13.047 1.701 1 73 44 LYS B O 1
ATOM 3833 N N . LYS B 1 45 ? 32.844 -14.945 1.862 1 66.81 45 LYS B N 1
ATOM 3834 C CA . LYS B 1 45 ? 32.062 -15.375 3.027 1 66.81 45 LYS B CA 1
ATOM 3835 C C . LYS B 1 45 ? 32.5 -14.617 4.277 1 66.81 45 LYS B C 1
ATOM 3837 O O . LYS B 1 45 ? 33.656 -14.617 4.645 1 66.81 45 LYS B O 1
ATOM 3842 N N . VAL B 1 46 ? 31.719 -13.922 4.816 1 70.69 46 VAL B N 1
ATOM 3843 C CA . VAL B 1 46 ? 32 -13.289 6.098 1 70.69 46 VAL B CA 1
ATOM 3844 C C . VAL B 1 46 ? 31.422 -14.133 7.234 1 70.69 46 VAL B C 1
ATOM 3846 O O . VAL B 1 46 ? 31.812 -15.289 7.414 1 70.69 46 VAL B O 1
ATOM 3849 N N . LYS B 1 47 ? 30.359 -13.773 7.828 1 87.94 47 LYS B N 1
ATOM 3850 C CA . LYS B 1 47 ? 29.703 -14.391 8.977 1 87.94 47 LYS B CA 1
ATOM 3851 C C . LYS B 1 47 ? 28.578 -15.336 8.539 1 87.94 47 LYS B C 1
ATOM 3853 O O . LYS B 1 47 ? 28.344 -16.359 9.172 1 87.94 47 LYS B O 1
ATOM 3858 N N . TYR B 1 48 ? 28 -15.062 7.391 1 93.88 48 TYR B N 1
ATOM 3859 C CA . TYR B 1 48 ? 26.844 -15.812 6.91 1 93.88 48 TYR B CA 1
ATOM 3860 C C . TYR B 1 48 ? 27.109 -16.422 5.539 1 93.88 48 TYR B C 1
ATOM 3862 O O . TYR B 1 48 ? 27.75 -15.789 4.691 1 93.88 48 TYR B O 1
ATOM 3870 N N . SER B 1 49 ? 26.641 -17.641 5.352 1 94.06 49 SER B N 1
ATOM 3871 C CA . SER B 1 49 ? 26.734 -18.297 4.051 1 94.06 49 SER B CA 1
ATOM 3872 C C . SER B 1 49 ? 25.734 -17.719 3.062 1 94.06 49 SER B C 1
ATOM 3874 O O . SER B 1 49 ? 24.797 -17.016 3.459 1 94.06 49 SER B O 1
ATOM 3876 N N . VAL B 1 50 ? 25.969 -17.984 1.782 1 95.81 50 VAL B N 1
ATOM 3877 C CA . VAL B 1 50 ? 25.016 -17.594 0.744 1 95.81 50 VAL B CA 1
ATOM 3878 C C . VAL B 1 50 ? 23.656 -18.25 1.01 1 95.81 50 VAL B C 1
ATOM 3880 O O . VAL B 1 50 ? 22.609 -17.594 0.854 1 95.81 50 VAL B O 1
ATOM 3883 N N . TYR B 1 51 ? 23.75 -19.5 1.42 1 95.88 51 TYR B N 1
ATOM 3884 C CA . TYR B 1 51 ? 22.531 -20.234 1.775 1 95.88 51 TYR B CA 1
ATOM 3885 C C . TYR B 1 51 ? 21.734 -19.484 2.832 1 95.88 51 TYR B C 1
ATOM 3887 O O . TYR B 1 51 ? 20.531 -19.266 2.668 1 95.88 51 TYR B O 1
ATOM 3895 N N . GLN B 1 52 ? 22.391 -19.047 3.828 1 96.5 52 GLN B N 1
ATOM 3896 C CA . GLN B 1 52 ? 21.734 -18.359 4.93 1 96.5 52 GLN B CA 1
ATOM 3897 C C . GLN B 1 52 ? 21.141 -17.031 4.465 1 96.5 52 GLN B C 1
ATOM 3899 O O . GLN B 1 52 ? 20.062 -16.625 4.902 1 96.5 52 GLN B O 1
ATOM 3904 N N . LYS B 1 53 ? 21.828 -16.328 3.623 1 97.06 53 LYS B N 1
ATOM 3905 C CA . LYS B 1 53 ? 21.344 -15.062 3.104 1 97.06 53 LYS B CA 1
ATOM 3906 C C . LYS B 1 53 ? 20.109 -15.258 2.225 1 97.06 53 LYS B C 1
ATOM 3908 O O . LYS B 1 53 ? 19.172 -14.453 2.268 1 97.06 53 LYS B O 1
ATOM 3913 N N . LEU B 1 54 ? 20.094 -16.312 1.383 1 98.38 54 LEU B N 1
ATOM 3914 C CA . LEU B 1 54 ? 18.938 -16.625 0.558 1 98.38 54 LEU B CA 1
ATOM 3915 C C . LEU B 1 54 ? 17.719 -16.953 1.425 1 98.38 54 LEU B C 1
ATOM 3917 O O . LEU B 1 54 ? 16.625 -16.484 1.147 1 98.38 54 LEU B O 1
ATOM 3921 N N . ILE B 1 55 ? 17.953 -17.719 2.469 1 98.19 55 ILE B N 1
ATOM 3922 C CA . ILE B 1 55 ? 16.891 -18.062 3.395 1 98.19 55 ILE B CA 1
ATOM 3923 C C . ILE B 1 55 ? 16.344 -16.812 4.059 1 98.19 55 ILE B C 1
ATOM 3925 O O . ILE B 1 55 ? 15.133 -16.672 4.258 1 98.19 55 ILE B O 1
ATOM 3929 N N . THR B 1 56 ? 17.234 -15.891 4.406 1 98.12 56 THR B N 1
ATOM 3930 C CA . THR B 1 56 ? 16.828 -14.633 5.012 1 98.12 56 THR B CA 1
ATOM 3931 C C . THR B 1 56 ? 15.914 -13.852 4.074 1 98.12 56 THR B C 1
ATOM 3933 O O . THR B 1 56 ? 14.938 -13.242 4.512 1 98.12 56 THR B O 1
ATOM 3936 N N . ILE B 1 57 ? 16.203 -13.828 2.768 1 98.44 57 ILE B N 1
ATOM 3937 C CA . ILE B 1 57 ? 15.359 -13.164 1.786 1 98.44 57 ILE B CA 1
ATOM 3938 C C . ILE B 1 57 ? 13.984 -13.836 1.749 1 98.44 57 ILE B C 1
ATOM 3940 O O . ILE B 1 57 ? 12.961 -13.148 1.732 1 98.44 57 ILE B O 1
ATOM 3944 N N . MET B 1 58 ? 13.961 -15.141 1.75 1 98.56 58 MET B N 1
ATOM 3945 C CA . MET B 1 58 ? 12.688 -15.859 1.729 1 98.56 58 MET B CA 1
ATOM 3946 C C . MET B 1 58 ? 11.867 -15.547 2.979 1 98.56 58 MET B C 1
ATOM 3948 O O . MET B 1 58 ? 10.656 -15.352 2.895 1 98.56 58 MET B O 1
ATOM 3952 N N . MET B 1 59 ? 12.562 -15.484 4.18 1 98.38 59 MET B N 1
ATOM 3953 C CA . MET B 1 59 ? 11.867 -15.102 5.41 1 98.38 59 MET B CA 1
ATOM 3954 C C . MET B 1 59 ? 11.273 -13.703 5.289 1 98.38 59 MET B C 1
ATOM 3956 O O . MET B 1 59 ? 10.164 -13.453 5.766 1 98.38 59 MET B O 1
ATOM 3960 N N . SER B 1 60 ? 12.062 -12.805 4.688 1 98.06 60 SER B N 1
ATOM 3961 C CA . SER B 1 60 ? 11.594 -11.43 4.523 1 98.06 60 SER B CA 1
ATOM 3962 C C . SER B 1 60 ? 10.336 -11.375 3.668 1 98.06 60 SER B C 1
ATOM 3964 O O . SER B 1 60 ? 9.453 -10.539 3.904 1 98.06 60 SER B O 1
ATOM 3966 N N . ILE B 1 61 ? 10.203 -12.227 2.658 1 98.12 61 ILE B N 1
ATOM 3967 C CA . ILE B 1 61 ? 9.023 -12.312 1.801 1 98.12 61 ILE B CA 1
ATOM 3968 C C . ILE B 1 61 ? 7.848 -12.875 2.592 1 98.12 61 ILE B C 1
ATOM 3970 O O . ILE B 1 61 ? 6.73 -12.359 2.516 1 98.12 61 ILE B O 1
ATOM 3974 N N . VAL B 1 62 ? 8.086 -13.875 3.4 1 98.19 62 VAL B N 1
ATOM 3975 C CA . VAL B 1 62 ? 7.051 -14.555 4.172 1 98.19 62 VAL B CA 1
ATOM 3976 C C . VAL B 1 62 ? 6.406 -13.578 5.148 1 98.19 62 VAL B C 1
ATOM 3978 O O . VAL B 1 62 ? 5.191 -13.609 5.359 1 98.19 62 VAL B O 1
ATOM 3981 N N . ILE B 1 63 ? 7.238 -12.727 5.734 1 96 63 ILE B N 1
ATOM 3982 C CA . ILE B 1 63 ? 6.684 -11.852 6.762 1 96 63 ILE B CA 1
ATOM 3983 C C . ILE B 1 63 ? 6.23 -10.539 6.133 1 96 63 ILE B C 1
ATOM 3985 O O . ILE B 1 63 ? 5.785 -9.625 6.836 1 96 63 ILE B O 1
ATOM 3989 N N . GLY B 1 64 ? 6.391 -10.406 4.836 1 94.81 64 GLY B N 1
ATOM 3990 C CA . GLY B 1 64 ? 5.828 -9.273 4.121 1 94.81 64 GLY B CA 1
ATOM 3991 C C . GLY B 1 64 ? 6.664 -8.008 4.25 1 94.81 64 GLY B C 1
ATOM 3992 O O . GLY B 1 64 ? 6.125 -6.91 4.387 1 94.81 64 GLY B O 1
ATOM 3993 N N . CYS B 1 65 ? 8.023 -8.078 4.262 1 94.56 65 CYS B N 1
ATOM 3994 C CA . CYS B 1 65 ? 8.883 -6.898 4.238 1 94.56 65 CYS B CA 1
ATOM 3995 C C . CYS B 1 65 ? 8.648 -6.07 2.98 1 94.56 65 CYS B C 1
ATOM 3997 O O . CYS B 1 65 ? 8.617 -6.613 1.873 1 94.56 65 CYS B O 1
ATOM 3999 N N . GLU B 1 66 ? 8.492 -4.785 3.121 1 93.19 66 GLU B N 1
ATOM 4000 C CA . GLU B 1 66 ? 8.258 -3.91 1.976 1 93.19 66 GLU B CA 1
ATOM 4001 C C . GLU B 1 66 ? 9.555 -3.637 1.217 1 93.19 66 GLU B C 1
ATOM 4003 O O . GLU B 1 66 ? 9.547 -3.482 -0.006 1 93.19 66 GLU B O 1
ATOM 4008 N N . THR B 1 67 ? 10.625 -3.467 1.934 1 93.31 67 THR B N 1
ATOM 4009 C CA . THR B 1 67 ? 11.961 -3.262 1.388 1 93.31 67 THR B CA 1
ATOM 4010 C C . THR B 1 67 ? 12.992 -4.098 2.146 1 93.31 67 THR B C 1
ATOM 4012 O O . THR B 1 67 ? 12.664 -4.711 3.166 1 93.31 67 THR B O 1
ATOM 4015 N N . THR B 1 68 ? 14.227 -4.125 1.642 1 93.31 68 THR B N 1
ATOM 4016 C CA . THR B 1 68 ? 15.289 -4.859 2.312 1 93.31 68 THR B CA 1
ATOM 4017 C C . THR B 1 68 ? 15.641 -4.207 3.645 1 93.31 68 THR B C 1
ATOM 4019 O O . THR B 1 68 ? 16.141 -4.871 4.555 1 93.31 68 THR B O 1
ATOM 4022 N N . LYS B 1 69 ? 15.344 -2.959 3.789 1 88.5 69 LYS B N 1
ATOM 4023 C CA . LYS B 1 69 ? 15.656 -2.234 5.02 1 88.5 69 LYS B CA 1
ATOM 4024 C C . LYS B 1 69 ? 14.844 -2.773 6.191 1 88.5 69 LYS B C 1
ATOM 4026 O O . LYS B 1 69 ? 15.258 -2.658 7.348 1 88.5 69 LYS B O 1
ATOM 4031 N N . ASP B 1 70 ? 13.727 -3.359 5.867 1 90.62 70 ASP B N 1
ATOM 4032 C CA . ASP B 1 70 ? 12.828 -3.873 6.902 1 90.62 70 ASP B CA 1
ATOM 4033 C C . ASP B 1 70 ? 13.438 -5.098 7.59 1 90.62 70 ASP B C 1
ATOM 4035 O O . ASP B 1 70 ? 13.016 -5.461 8.695 1 90.62 70 ASP B O 1
ATOM 4039 N N . ILE B 1 71 ? 14.391 -5.742 6.965 1 92.19 71 ILE B N 1
ATOM 4040 C CA . ILE B 1 71 ? 14.945 -7.004 7.438 1 92.19 71 ILE B CA 1
ATOM 4041 C C . ILE B 1 71 ? 15.547 -6.816 8.828 1 92.19 71 ILE B C 1
ATOM 4043 O O . ILE B 1 71 ? 15.328 -7.633 9.719 1 92.19 71 ILE B O 1
ATOM 4047 N N . ASN B 1 72 ? 16.25 -5.746 9.055 1 88.56 72 ASN B N 1
ATOM 4048 C CA . ASN B 1 72 ? 16.938 -5.523 10.32 1 88.56 72 ASN B CA 1
ATOM 4049 C C . ASN B 1 72 ? 15.961 -5.445 11.492 1 88.56 72 ASN B C 1
ATOM 4051 O O . ASN B 1 72 ? 16.203 -6.023 12.547 1 88.56 72 ASN B O 1
ATOM 4055 N N . GLU B 1 73 ? 14.875 -4.855 11.25 1 85.88 73 GLU B N 1
ATOM 4056 C CA . GLU B 1 73 ? 13.945 -4.633 12.352 1 85.88 73 GLU B CA 1
ATOM 4057 C C . GLU B 1 73 ? 12.953 -5.789 12.477 1 85.88 73 GLU B C 1
ATOM 4059 O O . GLU B 1 73 ? 12.578 -6.172 13.586 1 85.88 73 GLU B O 1
ATOM 4064 N N . LYS B 1 74 ? 12.523 -6.32 11.406 1 89.25 74 LYS B N 1
ATOM 4065 C CA . LYS B 1 74 ? 11.453 -7.316 11.445 1 89.25 74 LYS B CA 1
ATOM 4066 C C . LYS B 1 74 ? 12.016 -8.719 11.688 1 89.25 74 LYS B C 1
ATOM 4068 O O . LYS B 1 74 ? 11.414 -9.516 12.406 1 89.25 74 LYS B O 1
ATOM 4073 N N . LEU B 1 75 ? 13.156 -9.031 11.055 1 92.44 75 LEU B N 1
ATOM 4074 C CA . LEU B 1 75 ? 13.719 -10.375 11.195 1 92.44 75 LEU B CA 1
ATOM 4075 C C . LEU B 1 75 ? 14.75 -10.414 12.32 1 92.44 75 LEU B C 1
ATOM 4077 O O . LEU B 1 75 ? 15.062 -11.492 12.836 1 92.44 75 LEU B O 1
ATOM 4081 N N . GLY B 1 76 ? 15.297 -9.25 12.68 1 88.06 76 GLY B N 1
ATOM 4082 C CA . GLY B 1 76 ? 16.297 -9.211 13.734 1 88.06 76 GLY B CA 1
ATOM 4083 C C . GLY B 1 76 ? 15.797 -9.742 15.062 1 88.06 76 GLY B C 1
ATOM 4084 O O . GLY B 1 76 ? 16.578 -10.234 15.875 1 88.06 76 GLY B O 1
ATOM 4085 N N . VAL B 1 77 ? 14.516 -9.75 15.281 1 88.06 77 VAL B N 1
ATOM 4086 C CA . VAL B 1 77 ? 13.938 -10.148 16.562 1 88.06 77 VAL B CA 1
ATOM 4087 C C . VAL B 1 77 ? 13.484 -11.602 16.5 1 88.06 77 VAL B C 1
ATOM 4089 O O . VAL B 1 77 ? 13.062 -12.172 17.5 1 88.06 77 VAL B O 1
ATOM 4092 N N . GLU B 1 78 ? 13.508 -12.227 15.305 1 93 78 GLU B N 1
ATOM 4093 C CA . GLU B 1 78 ? 12.992 -13.578 15.117 1 93 78 GLU B CA 1
ATOM 4094 C C . GLU B 1 78 ? 14.078 -14.617 15.328 1 93 78 GLU B C 1
ATOM 4096 O O . GLU B 1 78 ? 14.422 -15.375 14.414 1 93 78 GLU B O 1
ATOM 4101 N N . LYS B 1 79 ? 14.523 -14.734 16.562 1 92.5 79 LYS B N 1
ATOM 4102 C CA . LYS B 1 79 ? 15.656 -15.586 16.922 1 92.5 79 LYS B CA 1
ATOM 4103 C C . LYS B 1 79 ? 15.367 -17.047 16.609 1 92.5 79 LYS B C 1
ATOM 4105 O O . LYS B 1 79 ? 16.234 -17.75 16.094 1 92.5 79 LYS B O 1
ATOM 4110 N N . LEU B 1 80 ? 14.219 -17.531 16.953 1 94.25 80 LEU B N 1
ATOM 4111 C CA . LEU B 1 80 ? 13.891 -18.922 16.75 1 94.25 80 LEU B CA 1
ATOM 4112 C C . LEU B 1 80 ? 13.953 -19.281 15.266 1 94.25 80 LEU B C 1
ATOM 4114 O O . LEU B 1 80 ? 14.492 -20.328 14.898 1 94.25 80 LEU B O 1
ATOM 4118 N N . ALA B 1 81 ? 13.367 -18.469 14.398 1 95.12 81 ALA B N 1
ATOM 4119 C CA . ALA B 1 81 ? 13.398 -18.703 12.961 1 95.12 81 ALA B CA 1
ATOM 4120 C C . ALA B 1 81 ? 14.836 -18.734 12.438 1 95.12 81 ALA B C 1
ATOM 4122 O O . ALA B 1 81 ? 15.18 -19.562 11.594 1 95.12 81 ALA B O 1
ATOM 4123 N N . LEU B 1 82 ? 15.594 -17.797 12.945 1 95.75 82 LEU B N 1
ATOM 4124 C CA . LEU B 1 82 ? 17 -17.703 12.531 1 95.75 82 LEU B CA 1
ATOM 4125 C C . LEU B 1 82 ? 17.781 -18.938 13.008 1 95.75 82 LEU B C 1
ATOM 4127 O O . LEU B 1 82 ? 18.578 -19.484 12.25 1 95.75 82 LEU B O 1
ATOM 4131 N N . ASN B 1 83 ? 17.5 -19.359 14.211 1 94.75 83 ASN B N 1
ATOM 4132 C CA . ASN B 1 83 ? 18.172 -20.516 14.789 1 94.75 83 ASN B CA 1
ATOM 4133 C C . ASN B 1 83 ? 17.906 -21.781 13.977 1 94.75 83 ASN B C 1
ATOM 4135 O O . ASN B 1 83 ? 1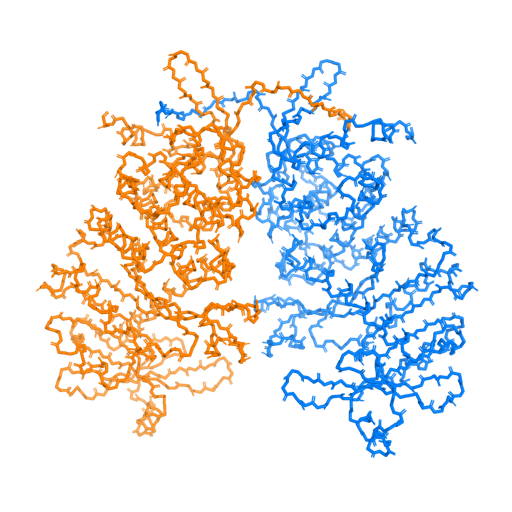8.766 -22.672 13.906 1 94.75 83 ASN B O 1
ATOM 4139 N N . MET B 1 84 ? 16.797 -21.906 13.359 1 93.69 84 MET B N 1
ATOM 4140 C CA . MET B 1 84 ? 16.438 -23.062 12.539 1 93.69 84 MET B CA 1
ATOM 4141 C C . MET B 1 84 ? 17.453 -23.25 11.414 1 93.69 84 MET B C 1
ATOM 4143 O O . MET B 1 84 ? 17.656 -24.359 10.93 1 93.69 84 MET B O 1
ATOM 4147 N N . PHE B 1 85 ? 18.078 -22.188 11.07 1 94.88 85 PHE B N 1
ATOM 4148 C CA . PHE B 1 85 ? 19 -22.25 9.938 1 94.88 85 PHE B CA 1
ATOM 4149 C C . PHE B 1 85 ? 20.422 -21.891 10.375 1 94.88 85 PHE B C 1
ATOM 4151 O O . PHE B 1 85 ? 21.203 -21.375 9.586 1 94.88 85 PHE B O 1
ATOM 4158 N N . GLY B 1 86 ? 20.656 -22 11.68 1 92.94 86 GLY B N 1
ATOM 4159 C CA . GLY B 1 86 ? 22 -21.891 12.211 1 92.94 86 GLY B CA 1
ATOM 4160 C C . GLY B 1 86 ? 22.469 -20.453 12.352 1 92.94 86 GLY B C 1
ATOM 4161 O O . GLY B 1 86 ? 23.672 -20.172 12.344 1 92.94 86 GLY B O 1
ATOM 4162 N N . MET B 1 87 ? 21.594 -19.5 12.406 1 94.44 87 MET B N 1
ATOM 4163 C CA . MET B 1 87 ? 21.953 -18.094 12.562 1 94.44 87 MET B CA 1
ATOM 4164 C C . MET B 1 87 ? 21.594 -17.594 13.961 1 94.44 87 MET B C 1
ATOM 4166 O O . MET B 1 87 ? 20.469 -17.797 14.422 1 94.44 87 MET B O 1
ATOM 4170 N N . ASP B 1 88 ? 22.484 -16.938 14.617 1 91.69 88 ASP B N 1
ATOM 4171 C CA . ASP B 1 88 ? 22.219 -16.328 15.914 1 91.69 88 ASP B CA 1
ATOM 4172 C C . ASP B 1 88 ? 21.562 -14.969 15.766 1 91.69 88 ASP B C 1
ATOM 4174 O O . ASP B 1 88 ? 20.766 -14.562 16.609 1 91.69 88 ASP B O 1
ATOM 4178 N N . THR B 1 89 ? 21.969 -14.297 14.742 1 92.06 89 THR B N 1
ATOM 4179 C CA . THR B 1 89 ? 21.406 -13.008 14.383 1 92.06 89 THR B CA 1
ATOM 4180 C C . THR B 1 89 ? 21.125 -12.93 12.891 1 92.06 89 THR B C 1
ATOM 4182 O O . THR B 1 89 ? 21.672 -13.711 12.109 1 92.06 89 THR B O 1
ATOM 4185 N N . ALA B 1 90 ? 20.281 -12.016 12.539 1 93.12 90 ALA B N 1
ATOM 4186 C CA . ALA B 1 90 ? 19.984 -11.852 11.117 1 93.12 90 ALA B CA 1
ATOM 4187 C C . ALA B 1 90 ? 21.109 -11.109 10.398 1 93.12 90 ALA B C 1
ATOM 4189 O O . ALA B 1 90 ? 21.719 -10.203 10.969 1 93.12 90 ALA B O 1
ATOM 4190 N N . PRO B 1 91 ? 21.453 -11.523 9.188 1 94.19 91 PRO B N 1
ATOM 4191 C CA . PRO B 1 91 ? 22.359 -10.68 8.406 1 94.19 91 PRO B CA 1
ATOM 4192 C C . PRO B 1 91 ? 21.844 -9.25 8.242 1 94.19 91 PRO B C 1
ATOM 4194 O O . PRO B 1 91 ? 20.641 -9.039 8.07 1 94.19 91 PRO B O 1
ATOM 4197 N N . ASP B 1 92 ? 22.734 -8.367 8.312 1 92.31 92 ASP B N 1
ATOM 4198 C CA . ASP B 1 92 ? 22.375 -6.973 8.078 1 92.31 92 ASP B CA 1
ATOM 4199 C C . ASP B 1 92 ? 21.812 -6.781 6.672 1 92.31 92 ASP B C 1
ATOM 4201 O O . ASP B 1 92 ? 22.234 -7.449 5.73 1 92.31 92 ASP B O 1
ATOM 4205 N N . GLN B 1 93 ? 20.922 -5.848 6.582 1 93.31 93 GLN B N 1
ATOM 4206 C CA . GLN B 1 93 ? 20.281 -5.605 5.289 1 93.31 93 GLN B CA 1
ATOM 4207 C C . GLN B 1 93 ? 21.328 -5.305 4.211 1 93.31 93 GLN B C 1
ATOM 4209 O O . GLN B 1 93 ? 21.125 -5.645 3.043 1 93.31 93 GLN B O 1
ATOM 4214 N N . SER B 1 94 ? 22.438 -4.664 4.57 1 93.56 94 SER B N 1
ATOM 4215 C CA . SER B 1 94 ? 23.469 -4.34 3.6 1 93.56 94 SER B CA 1
ATOM 4216 C C . SER B 1 94 ? 24.062 -5.605 2.971 1 93.56 94 SER B C 1
ATOM 4218 O O . SER B 1 94 ? 24.406 -5.609 1.79 1 93.56 94 SER B O 1
ATOM 4220 N N . GLN B 1 95 ? 24.172 -6.672 3.756 1 93.88 95 GLN B N 1
ATOM 4221 C CA . GLN B 1 95 ? 24.672 -7.941 3.236 1 93.88 95 GLN B CA 1
ATOM 4222 C C . GLN B 1 95 ? 23.672 -8.562 2.262 1 93.88 95 GLN B C 1
ATOM 4224 O O . GLN B 1 95 ? 24.062 -9.156 1.258 1 93.88 95 GLN B O 1
ATOM 4229 N N . ILE B 1 96 ? 22.438 -8.438 2.574 1 96.44 96 ILE B N 1
ATOM 4230 C CA . ILE B 1 96 ? 21.391 -8.961 1.708 1 96.44 96 ILE B CA 1
ATOM 4231 C C . ILE B 1 96 ? 21.344 -8.156 0.411 1 96.44 96 ILE B C 1
ATOM 4233 O O . ILE B 1 96 ? 21.188 -8.727 -0.674 1 96.44 96 ILE B O 1
ATOM 4237 N N . ASN B 1 97 ? 21.453 -6.82 0.572 1 95.94 97 ASN B N 1
ATOM 4238 C CA . ASN B 1 97 ? 21.516 -5.961 -0.606 1 95.94 97 ASN B CA 1
ATOM 4239 C C . ASN B 1 97 ? 22.672 -6.355 -1.521 1 95.94 97 ASN B C 1
ATOM 4241 O O . ASN B 1 97 ? 22.531 -6.371 -2.744 1 95.94 97 ASN B O 1
ATOM 4245 N N . GLU B 1 98 ? 23.781 -6.59 -0.872 1 94.81 98 GLU B N 1
ATOM 4246 C CA . GLU B 1 98 ? 24.953 -6.977 -1.646 1 94.81 98 GLU B CA 1
ATOM 4247 C C . GLU B 1 98 ? 24.734 -8.297 -2.371 1 94.81 98 GLU B C 1
ATOM 4249 O O . GLU B 1 98 ? 25.125 -8.453 -3.529 1 94.81 98 GLU B O 1
ATOM 4254 N N . LEU B 1 99 ? 24.172 -9.273 -1.707 1 96.19 99 LEU B N 1
ATOM 4255 C CA . LEU B 1 99 ? 23.859 -10.555 -2.34 1 96.19 99 LEU B CA 1
ATOM 4256 C C . LEU B 1 99 ? 22.984 -10.359 -3.574 1 96.19 99 LEU B C 1
ATOM 4258 O O . LEU B 1 99 ? 23.297 -10.875 -4.648 1 96.19 99 LEU B O 1
ATOM 4262 N N . ILE B 1 100 ? 21.906 -9.594 -3.434 1 96.88 100 ILE B N 1
ATOM 4263 C CA . ILE B 1 100 ? 20.953 -9.359 -4.512 1 96.88 100 ILE B CA 1
ATOM 4264 C C . ILE B 1 100 ? 21.641 -8.633 -5.664 1 96.88 100 ILE B C 1
ATOM 4266 O O . ILE B 1 100 ? 21.438 -8.961 -6.832 1 96.88 100 ILE B O 1
ATOM 4270 N N . ARG B 1 101 ? 22.453 -7.707 -5.324 1 95 101 ARG B N 1
ATOM 4271 C CA . ARG B 1 101 ? 23.172 -6.918 -6.32 1 95 101 ARG B CA 1
ATOM 4272 C C . ARG B 1 101 ? 24.109 -7.793 -7.129 1 95 101 ARG B C 1
ATOM 4274 O O . ARG B 1 101 ? 24.359 -7.527 -8.312 1 95 101 ARG B O 1
ATOM 4281 N N . ARG B 1 102 ? 24.594 -8.852 -6.555 1 95.38 102 ARG B N 1
ATOM 4282 C CA . ARG B 1 102 ? 25.641 -9.664 -7.172 1 95.38 102 ARG B CA 1
ATOM 4283 C C . ARG B 1 102 ? 25.031 -10.781 -8.016 1 95.38 102 ARG B C 1
ATOM 4285 O O . ARG B 1 102 ? 25.75 -11.484 -8.727 1 95.38 102 ARG B O 1
ATOM 4292 N N . PHE B 1 103 ? 23.75 -10.977 -7.891 1 96.31 103 PHE B N 1
ATOM 4293 C CA . PHE B 1 103 ? 23.125 -11.984 -8.742 1 96.31 103 PHE B CA 1
ATOM 4294 C C . PHE B 1 103 ? 23.516 -11.766 -10.203 1 96.31 103 PHE B C 1
ATOM 4296 O O . PHE B 1 103 ? 23.609 -10.625 -10.656 1 96.31 103 PHE B O 1
ATOM 4303 N N . ASP B 1 104 ? 23.75 -12.797 -10.883 1 95.75 104 ASP B N 1
ATOM 4304 C CA . ASP B 1 104 ? 24.078 -12.766 -12.305 1 95.75 104 ASP B CA 1
ATOM 4305 C C . ASP B 1 104 ? 23.25 -13.781 -13.086 1 95.75 104 ASP B C 1
ATOM 4307 O O . ASP B 1 104 ? 22.281 -14.336 -12.562 1 95.75 104 ASP B O 1
ATOM 4311 N N . SER B 1 105 ? 23.656 -13.953 -14.352 1 95.5 105 SER B N 1
ATOM 4312 C CA . SER B 1 105 ? 22.891 -14.852 -15.211 1 95.5 105 SER B CA 1
ATOM 4313 C C . SER B 1 105 ? 22.906 -16.281 -14.68 1 95.5 105 SER B C 1
ATOM 4315 O O . SER B 1 105 ? 21.922 -17 -14.789 1 95.5 105 SER B O 1
ATOM 4317 N N . ASN B 1 106 ? 24.016 -16.641 -14.117 1 96.44 106 ASN B N 1
ATOM 4318 C CA . ASN B 1 106 ? 24.125 -17.984 -13.539 1 96.44 106 ASN B CA 1
ATOM 4319 C C . ASN B 1 106 ? 23.234 -18.141 -12.32 1 96.44 106 ASN B C 1
ATOM 4321 O O . ASN B 1 106 ? 22.672 -19.219 -12.086 1 96.44 106 ASN B O 1
ATOM 4325 N N . SER B 1 107 ? 23.156 -17.078 -11.531 1 97.5 107 SER B N 1
ATOM 4326 C CA . SER B 1 107 ? 22.266 -17.094 -10.391 1 97.5 107 SER B CA 1
ATOM 4327 C C . SER B 1 107 ? 20.828 -17.359 -10.82 1 97.5 107 SER B C 1
ATOM 4329 O O . SER B 1 107 ? 20.109 -18.125 -10.164 1 97.5 107 SER B O 1
ATOM 4331 N N . ILE B 1 108 ? 20.422 -16.734 -11.93 1 97.62 108 ILE B N 1
ATOM 4332 C CA . ILE B 1 108 ? 19.062 -16.891 -12.438 1 97.62 108 ILE B CA 1
ATOM 4333 C C . ILE B 1 108 ? 18.828 -18.328 -12.875 1 97.62 108 ILE B C 1
ATOM 4335 O O . ILE B 1 108 ? 17.797 -18.922 -12.578 1 97.62 108 ILE B O 1
ATOM 4339 N N . ASN B 1 109 ? 19.781 -18.906 -13.547 1 97.56 109 ASN B N 1
ATOM 4340 C CA . ASN B 1 109 ? 19.688 -20.312 -13.969 1 97.56 109 ASN B CA 1
ATOM 4341 C C . ASN B 1 109 ? 19.547 -21.234 -12.766 1 97.56 109 ASN B C 1
ATOM 4343 O O . ASN B 1 109 ? 18.734 -22.172 -12.797 1 97.56 109 ASN B O 1
ATOM 4347 N N . GLN B 1 110 ? 20.344 -20.969 -11.75 1 98.25 110 GLN B N 1
ATOM 4348 C CA . GLN B 1 110 ? 20.281 -21.797 -10.547 1 98.25 110 GLN B CA 1
ATOM 4349 C C . GLN B 1 110 ? 18.906 -21.688 -9.875 1 98.25 110 GLN B C 1
ATOM 4351 O O . GLN B 1 110 ? 18.328 -22.688 -9.469 1 98.25 110 GLN B O 1
ATOM 4356 N N . LEU B 1 111 ? 18.391 -20.469 -9.781 1 98.5 111 LEU B N 1
ATOM 4357 C CA . LEU B 1 111 ? 17.109 -20.25 -9.125 1 98.5 111 LEU B CA 1
ATOM 4358 C C . LEU B 1 111 ? 15.969 -20.859 -9.945 1 98.5 111 LEU B C 1
ATOM 4360 O O . LEU B 1 111 ? 15.016 -21.406 -9.375 1 98.5 111 LEU B O 1
ATOM 4364 N N . GLN B 1 112 ? 16.047 -20.719 -11.25 1 98 112 GLN B N 1
ATOM 4365 C CA . GLN B 1 112 ? 15.078 -21.359 -12.133 1 98 112 GLN B CA 1
ATOM 4366 C C . GLN B 1 112 ? 15.078 -22.875 -11.938 1 98 112 GLN B C 1
ATOM 4368 O O . GLN B 1 112 ? 14.016 -23.5 -11.883 1 98 112 GLN B O 1
ATOM 4373 N N . ASP B 1 113 ? 16.234 -23.453 -11.836 1 97.94 113 ASP B N 1
ATOM 4374 C CA . ASP B 1 113 ? 16.375 -24.891 -11.625 1 97.94 113 ASP B CA 1
ATOM 4375 C C . ASP B 1 113 ? 15.797 -25.297 -10.273 1 97.94 113 ASP B C 1
ATOM 4377 O O . ASP B 1 113 ? 15.141 -26.344 -10.156 1 97.94 113 ASP B O 1
ATOM 4381 N N . ILE B 1 114 ? 16.125 -24.516 -9.266 1 98.5 114 ILE B N 1
ATOM 4382 C CA . ILE B 1 114 ? 15.586 -24.797 -7.934 1 98.5 114 ILE B CA 1
ATOM 4383 C C . ILE B 1 114 ? 14.062 -24.75 -7.965 1 98.5 114 ILE B C 1
ATOM 4385 O O . ILE B 1 114 ? 13.398 -25.641 -7.438 1 98.5 114 ILE B O 1
ATOM 4389 N N . HIS B 1 115 ? 13.516 -23.703 -8.578 1 98.56 115 HIS B N 1
ATOM 4390 C CA . HIS B 1 115 ? 12.07 -23.594 -8.719 1 98.56 115 HIS B CA 1
ATOM 4391 C C . HIS B 1 115 ? 11.484 -24.812 -9.414 1 98.56 115 HIS B C 1
ATOM 4393 O O . HIS B 1 115 ? 10.477 -25.375 -8.969 1 98.56 115 HIS B O 1
ATOM 4399 N N . HIS B 1 116 ? 12.133 -25.219 -10.508 1 97.62 116 HIS B N 1
ATOM 4400 C CA . HIS B 1 116 ? 11.672 -26.359 -11.273 1 97.62 116 HIS B CA 1
ATOM 4401 C C . HIS B 1 116 ? 11.688 -27.641 -10.43 1 97.62 116 HIS B C 1
ATOM 4403 O O . HIS B 1 116 ? 10.703 -28.375 -10.406 1 97.62 116 HIS B O 1
ATOM 4409 N N . HIS B 1 117 ? 12.742 -27.844 -9.766 1 97.44 117 HIS B N 1
ATOM 4410 C CA . HIS B 1 117 ? 12.898 -29.031 -8.945 1 97.44 117 HIS B CA 1
ATOM 4411 C C . HIS B 1 117 ? 11.836 -29.094 -7.852 1 97.44 117 HIS B C 1
ATOM 4413 O O . HIS B 1 117 ? 11.172 -30.125 -7.688 1 97.44 117 HIS B O 1
ATOM 4419 N N . LEU B 1 118 ? 11.711 -28.031 -7.137 1 97.81 118 LEU B N 1
ATOM 4420 C CA . LEU B 1 118 ? 10.727 -27.969 -6.059 1 97.81 118 LEU B CA 1
ATOM 4421 C C . LEU B 1 118 ? 9.312 -28.125 -6.602 1 97.81 118 LEU B C 1
ATOM 4423 O O . LEU B 1 118 ? 8.484 -28.797 -5.992 1 97.81 118 LEU B O 1
ATOM 4427 N N . PHE B 1 119 ? 9.086 -27.484 -7.742 1 97.94 119 PHE B N 1
ATOM 4428 C CA . PHE B 1 119 ? 7.766 -27.547 -8.367 1 97.94 119 PHE B CA 1
ATOM 4429 C C . PHE B 1 119 ? 7.414 -28.984 -8.758 1 97.94 119 PHE B C 1
ATOM 4431 O O . PHE B 1 119 ? 6.316 -29.453 -8.461 1 97.94 119 PHE B O 1
ATOM 4438 N N . MET B 1 120 ? 8.328 -29.688 -9.359 1 97.12 120 MET B N 1
ATOM 4439 C CA . MET B 1 120 ? 8.086 -31.047 -9.82 1 97.12 120 MET B CA 1
ATOM 4440 C C . MET B 1 120 ? 7.879 -32 -8.641 1 97.12 120 MET B C 1
ATOM 4442 O O . MET B 1 120 ? 7.109 -32.938 -8.727 1 97.12 120 MET B O 1
ATOM 4446 N N . GLU B 1 121 ? 8.461 -31.641 -7.555 1 95.94 121 GLU B N 1
ATOM 4447 C CA . GLU B 1 121 ? 8.422 -32.531 -6.395 1 95.94 121 GLU B CA 1
ATOM 4448 C C . GLU B 1 121 ? 7.16 -32.312 -5.57 1 95.94 121 GLU B C 1
ATOM 4450 O O . GLU B 1 121 ? 6.562 -33.25 -5.059 1 95.94 121 GLU B O 1
ATOM 4455 N N . HIS B 1 122 ? 6.719 -31.047 -5.457 1 95.62 122 HIS B N 1
ATOM 4456 C CA . HIS B 1 122 ? 5.746 -30.75 -4.41 1 95.62 122 HIS B CA 1
ATOM 4457 C C . HIS B 1 122 ? 4.445 -30.219 -5.008 1 95.62 122 HIS B C 1
ATOM 4459 O O . HIS B 1 122 ? 3.422 -30.156 -4.316 1 95.62 122 HIS B O 1
ATOM 4465 N N . SER B 1 123 ? 4.387 -29.875 -6.305 1 96.19 123 SER B N 1
ATOM 4466 C CA . SER B 1 123 ? 3.236 -29.219 -6.914 1 96.19 123 SER B CA 1
ATOM 4467 C C . SER B 1 123 ? 2.008 -30.125 -6.898 1 96.19 123 SER B C 1
ATOM 4469 O O . SER B 1 123 ? 2.084 -31.281 -7.285 1 96.19 123 SER B O 1
ATOM 4471 N N . ASN B 1 124 ? 0.933 -29.562 -6.473 1 93.5 124 ASN B N 1
ATOM 4472 C CA . ASN B 1 124 ? -0.344 -30.266 -6.535 1 93.5 124 ASN B CA 1
ATOM 4473 C C . ASN B 1 124 ? -0.867 -30.359 -7.965 1 93.5 124 ASN B C 1
ATOM 4475 O O . ASN B 1 124 ? -1.511 -31.344 -8.336 1 93.5 124 ASN B O 1
ATOM 4479 N N . SER B 1 125 ? -0.542 -29.422 -8.75 1 94.94 125 SER B N 1
ATOM 4480 C CA . SER B 1 125 ? -1.035 -29.391 -10.117 1 94.94 125 SER B CA 1
ATOM 4481 C C . SER B 1 125 ? -0.328 -30.422 -10.992 1 94.94 125 SER B C 1
ATOM 4483 O O . SER B 1 125 ? -0.95 -31.031 -11.859 1 94.94 125 SER B O 1
ATOM 4485 N N . VAL B 1 126 ? 0.931 -30.594 -10.75 1 94.5 126 VAL B N 1
ATOM 4486 C CA . VAL B 1 126 ? 1.698 -31.562 -11.523 1 94.5 126 VAL B CA 1
ATOM 4487 C C . VAL B 1 126 ? 1.209 -32.969 -11.227 1 94.5 126 VAL B C 1
ATOM 4489 O O . VAL B 1 126 ? 1.187 -33.844 -12.109 1 94.5 126 VAL B O 1
ATOM 4492 N N . HIS B 1 127 ? 0.782 -33.219 -10.078 1 90.69 127 HIS B N 1
ATOM 4493 C CA . HIS B 1 127 ? 0.38 -34.562 -9.664 1 90.69 127 HIS B CA 1
ATOM 4494 C C . HIS B 1 127 ? -1.125 -34.75 -9.812 1 90.69 127 HIS B C 1
ATOM 4496 O O . HIS B 1 127 ? -1.659 -35.781 -9.453 1 90.69 127 HIS B O 1
ATOM 4502 N N . SER B 1 128 ? -1.725 -33.75 -10.359 1 89.38 128 SER B N 1
ATOM 4503 C CA . SER B 1 128 ? -3.168 -33.812 -10.562 1 89.38 128 SER B CA 1
ATOM 4504 C C . SER B 1 128 ? -3.521 -34.75 -11.727 1 89.38 128 SER B C 1
ATOM 4506 O O . SER B 1 128 ? -2.762 -34.844 -12.688 1 89.38 128 SER B O 1
ATOM 4508 N N . HIS B 1 129 ? -4.652 -35.344 -11.633 1 87.06 129 HIS B N 1
ATOM 4509 C CA . HIS B 1 129 ? -5.148 -36.188 -12.711 1 87.06 129 HIS B CA 1
ATOM 4510 C C . HIS B 1 129 ? -6.316 -35.531 -13.438 1 87.06 129 HIS B C 1
ATOM 4512 O O . HIS B 1 129 ? -6.949 -36.188 -14.289 1 87.06 129 HIS B O 1
ATOM 4518 N N . THR B 1 130 ? -6.508 -34.375 -13.133 1 89.94 130 THR B N 1
ATOM 4519 C CA . THR B 1 130 ? -7.562 -33.594 -13.781 1 89.94 130 THR B CA 1
ATOM 4520 C C . THR B 1 130 ? -6.973 -32.531 -14.695 1 89.94 130 THR B C 1
ATOM 4522 O O . THR B 1 130 ? -5.754 -32.438 -14.844 1 89.94 130 THR B O 1
ATOM 4525 N N . LYS B 1 131 ? -7.824 -31.797 -15.297 1 93.88 131 LYS B N 1
ATOM 4526 C CA . LYS B 1 131 ? -7.398 -30.719 -16.172 1 93.88 131 LYS B CA 1
ATOM 4527 C C . LYS B 1 131 ? -6.633 -29.656 -15.398 1 93.88 131 LYS B C 1
ATOM 4529 O O . LYS B 1 131 ? -7.004 -29.297 -14.281 1 93.88 131 LYS B O 1
ATOM 4534 N N . VAL B 1 132 ? -5.539 -29.312 -15.922 1 96.94 132 VAL B N 1
ATOM 4535 C CA . VAL B 1 132 ? -4.73 -28.25 -15.359 1 96.94 132 VAL B CA 1
ATOM 4536 C C . VAL B 1 132 ? -4.801 -27.016 -16.25 1 96.94 132 VAL B C 1
ATOM 4538 O O . VAL B 1 132 ? -4.555 -27.094 -17.453 1 96.94 132 VAL B O 1
ATOM 4541 N N . VAL B 1 133 ? -5.188 -25.938 -15.719 1 97.69 133 VAL B N 1
ATOM 4542 C CA . VAL B 1 133 ? -5.301 -24.672 -16.453 1 97.69 133 VAL B CA 1
ATOM 4543 C C . VAL B 1 133 ? -4.152 -23.75 -16.062 1 97.69 133 VAL B C 1
ATOM 4545 O O . VAL B 1 133 ? -3.932 -23.484 -14.883 1 97.69 133 VAL B O 1
ATOM 4548 N N . VAL B 1 134 ? -3.404 -23.312 -16.984 1 97.81 134 VAL B N 1
ATOM 4549 C CA . VAL B 1 134 ? -2.305 -22.375 -16.766 1 97.81 134 VAL B CA 1
ATOM 4550 C C . VAL B 1 134 ? -2.623 -21.031 -17.406 1 97.81 134 VAL B C 1
ATOM 4552 O O . VAL B 1 134 ? -2.941 -20.969 -18.594 1 97.81 134 VAL B O 1
ATOM 4555 N N . ASP B 1 135 ? -2.582 -20 -16.672 1 97.12 135 ASP B N 1
ATOM 4556 C CA . ASP B 1 135 ? -2.803 -18.641 -17.156 1 97.12 135 ASP B CA 1
ATOM 4557 C C . ASP B 1 135 ? -1.479 -17.938 -17.406 1 97.12 135 ASP B C 1
ATOM 4559 O O . ASP B 1 135 ? -0.562 -18 -16.578 1 97.12 135 ASP B O 1
ATOM 4563 N N . CYS B 1 136 ? -1.339 -17.266 -18.562 1 94.38 136 CYS B N 1
ATOM 4564 C CA . CYS B 1 136 ? -0.168 -16.453 -18.875 1 94.38 136 CYS B CA 1
ATOM 4565 C C . CYS B 1 136 ? -0.531 -14.977 -18.969 1 94.38 136 CYS B C 1
ATOM 4567 O O . CYS B 1 136 ? -1.59 -14.617 -19.484 1 94.38 136 CYS B O 1
ATOM 4569 N N . ASP B 1 137 ? 0.224 -14.203 -18.328 1 92.69 137 ASP B N 1
ATOM 4570 C CA . ASP B 1 137 ? 0.02 -12.758 -18.391 1 92.69 137 ASP B CA 1
ATOM 4571 C C . ASP B 1 137 ? 1.321 -12.008 -18.125 1 92.69 137 ASP B C 1
ATOM 4573 O O . ASP B 1 137 ? 2.348 -12.625 -17.828 1 92.69 137 ASP B O 1
ATOM 4577 N N . GLN B 1 138 ? 1.317 -10.781 -18.422 1 91.06 138 GLN B N 1
ATOM 4578 C CA . GLN B 1 138 ? 2.459 -9.906 -18.188 1 91.06 138 GLN B CA 1
ATOM 4579 C C . GLN B 1 138 ? 2.068 -8.711 -17.328 1 91.06 138 GLN B C 1
ATOM 4581 O O . GLN B 1 138 ? 0.939 -8.219 -17.422 1 91.06 138 GLN B O 1
ATOM 4586 N N . THR B 1 139 ? 2.906 -8.359 -16.453 1 90.88 139 THR B N 1
ATOM 4587 C CA . THR B 1 139 ? 2.666 -7.168 -15.641 1 90.88 139 THR B CA 1
ATOM 4588 C C . THR B 1 139 ? 3.893 -6.262 -15.633 1 90.88 139 THR B C 1
ATOM 4590 O O . THR B 1 139 ? 5.027 -6.738 -15.719 1 90.88 139 THR B O 1
ATOM 4593 N N . GLY B 1 140 ? 3.635 -4.996 -15.586 1 89.56 140 GLY B N 1
ATOM 4594 C CA . GLY B 1 140 ? 4.719 -4.031 -15.562 1 89.56 140 GLY B CA 1
ATOM 4595 C C . GLY B 1 140 ? 5.199 -3.701 -14.164 1 89.56 140 GLY B C 1
ATOM 4596 O O . GLY B 1 140 ? 4.395 -3.619 -13.234 1 89.56 140 GLY B O 1
ATOM 4597 N N . LEU B 1 141 ? 6.484 -3.598 -13.961 1 90.88 141 LEU B N 1
ATOM 4598 C CA . LEU B 1 141 ? 7.133 -3.084 -12.758 1 90.88 141 LEU B CA 1
ATOM 4599 C C . LEU B 1 141 ? 7.859 -1.776 -13.047 1 90.88 141 LEU B C 1
ATOM 4601 O O . LEU B 1 141 ? 8.867 -1.766 -13.766 1 90.88 141 LEU B O 1
ATOM 4605 N N . ILE B 1 142 ? 7.41 -0.764 -12.453 1 87.06 142 ILE B N 1
ATOM 4606 C CA . ILE B 1 142 ? 7.922 0.566 -12.766 1 87.06 142 ILE B CA 1
ATOM 4607 C C . ILE B 1 142 ? 9.211 0.819 -11.992 1 87.06 142 ILE B C 1
ATOM 4609 O O . ILE B 1 142 ? 9.312 0.475 -10.812 1 87.06 142 ILE B O 1
ATOM 4613 N N . ALA B 1 143 ? 10.156 1.269 -12.625 1 84.56 143 ALA B N 1
ATOM 4614 C CA . ALA B 1 143 ? 11.414 1.7 -12.016 1 84.56 143 ALA B CA 1
ATOM 4615 C C . ALA B 1 143 ? 11.469 3.221 -11.898 1 84.56 143 ALA B C 1
ATOM 4617 O O . ALA B 1 143 ? 11.539 3.926 -12.906 1 84.56 143 ALA B O 1
ATOM 4618 N N . ASN B 1 144 ? 11.406 3.67 -10.672 1 71.31 144 ASN B N 1
ATOM 4619 C CA . ASN B 1 144 ? 11.453 5.113 -10.469 1 71.31 144 ASN B CA 1
ATOM 4620 C C . ASN B 1 144 ? 12.891 5.621 -10.43 1 71.31 144 ASN B C 1
ATOM 4622 O O . ASN B 1 144 ? 13.688 5.195 -9.586 1 71.31 144 ASN B O 1
ATOM 4626 N N . GLY B 1 145 ? 13.438 6.121 -11.484 1 66.94 145 GLY B N 1
ATOM 4627 C CA . GLY B 1 145 ? 14.789 6.664 -11.5 1 66.94 145 GLY B CA 1
ATOM 4628 C C . GLY B 1 145 ? 15.547 6.352 -12.773 1 66.94 145 GLY B C 1
ATOM 4629 O O . GLY B 1 145 ? 15.25 5.371 -13.453 1 66.94 145 GLY B O 1
ATOM 4630 N N . LYS B 1 146 ? 16.594 6.934 -13.008 1 68 146 LYS B N 1
ATOM 4631 C CA . LYS B 1 146 ? 17.375 6.789 -14.227 1 68 146 LYS B CA 1
ATOM 4632 C C . LYS B 1 146 ? 18.5 5.758 -14.039 1 68 146 LYS B C 1
ATOM 4634 O O . LYS B 1 146 ? 19.109 5.32 -15.016 1 68 146 LYS B O 1
ATOM 4639 N N . THR B 1 147 ? 18.625 5.191 -12.883 1 72.69 147 THR B N 1
ATOM 4640 C CA . THR B 1 147 ? 19.797 4.363 -12.602 1 72.69 147 THR B CA 1
ATOM 4641 C C . THR B 1 147 ? 19.469 2.885 -12.781 1 72.69 147 THR B C 1
ATOM 4643 O O . THR B 1 147 ? 20.344 2.029 -12.664 1 72.69 147 THR B O 1
ATOM 4646 N N . PHE B 1 148 ? 18.281 2.605 -13.125 1 77.12 148 PHE B N 1
ATOM 4647 C CA . PHE B 1 148 ? 17.875 1.206 -13.219 1 77.12 148 PHE B CA 1
ATOM 4648 C C . PHE B 1 148 ? 18.359 0.595 -14.531 1 77.12 148 PHE B C 1
ATOM 4650 O O . PHE B 1 148 ? 18.047 1.11 -15.609 1 77.12 148 PHE B O 1
ATOM 4657 N N . GLU B 1 149 ? 19.078 -0.545 -14.367 1 78.62 149 GLU B N 1
ATOM 4658 C CA . GLU B 1 149 ? 19.641 -1.229 -15.523 1 78.62 149 GLU B CA 1
ATOM 4659 C C . GLU B 1 149 ? 18.547 -1.81 -16.406 1 78.62 149 GLU B C 1
ATOM 4661 O O . GLU B 1 149 ? 17.656 -2.516 -15.93 1 78.62 149 GLU B O 1
ATOM 4666 N N . LEU B 1 150 ? 18.547 -1.434 -17.656 1 73.38 150 LEU B N 1
ATOM 4667 C CA . LEU B 1 150 ? 17.688 -2 -18.703 1 73.38 150 LEU B CA 1
ATOM 4668 C C . LEU B 1 150 ? 16.234 -1.579 -18.516 1 73.38 150 LEU B C 1
ATOM 4670 O O . LEU B 1 150 ? 15.328 -2.246 -19.016 1 73.38 150 LEU B O 1
ATOM 4674 N N . ALA B 1 151 ? 16.062 -0.653 -17.688 1 71.38 151 ALA B N 1
ATOM 4675 C CA . ALA B 1 151 ? 14.719 -0.108 -17.578 1 71.38 151 ALA B CA 1
ATOM 4676 C C . ALA B 1 151 ? 14.352 0.706 -18.812 1 71.38 151 ALA B C 1
ATOM 4678 O O . ALA B 1 151 ? 15.117 1.568 -19.25 1 71.38 151 ALA B O 1
ATOM 4679 N N . GLU B 1 152 ? 13.32 0.415 -19.469 1 78.12 152 GLU B N 1
ATOM 4680 C CA . GLU B 1 152 ? 12.914 1.107 -20.688 1 78.12 152 GLU B CA 1
ATOM 4681 C C . GLU B 1 152 ? 11.438 1.476 -20.656 1 78.12 152 GLU B C 1
ATOM 4683 O O . GLU B 1 152 ? 10.664 0.892 -19.891 1 78.12 152 GLU B O 1
ATOM 4688 N N . LYS B 1 153 ? 11.125 2.492 -21.406 1 66.19 153 LYS B N 1
ATOM 4689 C CA . LYS B 1 153 ? 9.734 2.904 -21.5 1 66.19 153 LYS B CA 1
ATOM 4690 C C . LYS B 1 153 ? 8.867 1.771 -22.047 1 66.19 153 LYS B C 1
ATOM 4692 O O . LYS B 1 153 ? 9.273 1.06 -22.969 1 66.19 153 LYS B O 1
ATOM 4697 N N . GLY B 1 154 ? 7.859 1.507 -21.344 1 63.44 154 GLY B N 1
ATOM 4698 C CA . GLY B 1 154 ? 6.977 0.435 -21.766 1 63.44 154 GLY B CA 1
ATOM 4699 C C . GLY B 1 154 ? 5.531 0.662 -21.375 1 63.44 154 GLY B C 1
ATOM 4700 O O . GLY B 1 154 ? 5.164 1.756 -20.938 1 63.44 154 GLY B O 1
ATOM 4701 N N . TYR B 1 155 ? 4.719 -0.196 -21.703 1 56.56 155 TYR B N 1
ATOM 4702 C CA . TYR B 1 155 ? 3.301 -0.138 -21.375 1 56.56 155 TYR B CA 1
ATOM 4703 C C . TYR B 1 155 ? 3.074 -0.423 -19.891 1 56.56 155 TYR B C 1
ATOM 4705 O O . TYR B 1 155 ? 3.305 -1.541 -19.422 1 56.56 155 TYR B O 1
ATOM 4713 N N . PHE B 1 156 ? 2.752 0.573 -19.219 1 59.12 156 PHE B N 1
ATOM 4714 C CA . PHE B 1 156 ? 2.365 0.504 -17.828 1 59.12 156 PHE B CA 1
ATOM 4715 C C . PHE B 1 156 ? 0.955 1.047 -17.625 1 59.12 156 PHE B C 1
ATOM 4717 O O . PHE B 1 156 ? 0.676 2.203 -17.953 1 59.12 156 PHE B O 1
ATOM 4724 N N . ALA B 1 157 ? 0.052 0.255 -17.297 1 50.78 157 ALA B N 1
ATOM 4725 C CA . ALA B 1 157 ? -1.355 0.634 -17.219 1 50.78 157 ALA B CA 1
ATOM 4726 C C . ALA B 1 157 ? -1.525 1.954 -16.469 1 50.78 157 ALA B C 1
ATOM 4728 O O . ALA B 1 157 ? -1.095 2.084 -15.32 1 50.78 157 ALA B O 1
ATOM 4729 N N . LYS B 1 158 ? -2.1 2.861 -17.047 1 47.66 158 LYS B N 1
ATOM 4730 C CA . LYS B 1 158 ? -2.523 4.168 -16.562 1 47.66 158 LYS B CA 1
ATOM 4731 C C . LYS B 1 158 ? -1.32 5.051 -16.25 1 47.66 158 LYS B C 1
ATOM 4733 O O . LYS B 1 158 ? -1.443 6.039 -15.516 1 47.66 158 LYS B O 1
ATOM 4738 N N . LYS B 1 159 ? -0.155 4.559 -16.578 1 60.06 159 LYS B N 1
ATOM 4739 C CA . LYS B 1 159 ? 1.07 5.324 -16.375 1 60.06 159 LYS B CA 1
ATOM 4740 C C . LYS B 1 159 ? 1.893 5.406 -17.656 1 60.06 159 LYS B C 1
ATOM 4742 O O . LYS B 1 159 ? 2.814 4.613 -17.859 1 60.06 159 LYS B O 1
ATOM 4747 N N . LYS B 1 160 ? 1.567 6.387 -18.469 1 59.84 160 LYS B N 1
ATOM 4748 C CA . LYS B 1 160 ? 2.219 6.512 -19.766 1 59.84 160 LYS B CA 1
ATOM 4749 C C . LYS B 1 160 ? 3.627 7.086 -19.625 1 59.84 160 LYS B C 1
ATOM 4751 O O . LYS B 1 160 ? 3.885 7.895 -18.734 1 59.84 160 LYS B O 1
ATOM 4756 N N . ASN B 1 161 ? 4.512 6.484 -20.344 1 62.5 161 ASN B N 1
ATOM 4757 C CA . ASN B 1 161 ? 5.867 6.988 -20.531 1 62.5 161 ASN B CA 1
ATOM 4758 C C . ASN B 1 161 ? 6.734 6.723 -19.312 1 62.5 161 ASN B C 1
ATOM 4760 O O . ASN B 1 161 ? 7.703 7.445 -19.062 1 62.5 161 ASN B O 1
ATOM 4764 N N . GLN B 1 162 ? 6.352 5.746 -18.562 1 74.19 162 GLN B N 1
ATOM 4765 C CA . GLN B 1 162 ? 7.195 5.348 -17.438 1 74.19 162 GLN B CA 1
ATOM 4766 C C . GLN B 1 162 ? 8.18 4.254 -17.844 1 74.19 162 GLN B C 1
ATOM 4768 O O . GLN B 1 162 ? 7.918 3.506 -18.797 1 74.19 162 GLN B O 1
ATOM 4773 N N . ARG B 1 163 ? 9.336 4.309 -17.234 1 81.06 163 ARG B N 1
ATOM 4774 C CA . ARG B 1 163 ? 10.352 3.291 -17.484 1 81.06 163 ARG B CA 1
ATOM 4775 C C . ARG B 1 163 ? 10.266 2.168 -16.469 1 81.06 163 ARG B C 1
ATOM 4777 O O . ARG B 1 163 ? 9.898 2.4 -15.312 1 81.06 163 ARG B O 1
ATOM 4784 N N . GLY B 1 164 ? 10.578 0.914 -16.891 1 90.56 164 GLY B N 1
ATOM 4785 C CA . GLY B 1 164 ? 10.555 -0.208 -15.969 1 90.56 164 GLY B CA 1
ATOM 4786 C C . GLY B 1 164 ? 10.797 -1.544 -16.641 1 90.56 164 GLY B C 1
ATOM 4787 O O . GLY B 1 164 ? 11.617 -1.646 -17.562 1 90.56 164 GLY B O 1
ATOM 4788 N N . TYR B 1 165 ? 10.25 -2.57 -16.109 1 90.81 165 TYR B N 1
ATOM 4789 C CA . TYR B 1 165 ? 10.438 -3.943 -16.562 1 90.81 165 TYR B CA 1
ATOM 4790 C C . TYR B 1 165 ? 9.102 -4.625 -16.812 1 90.81 165 TYR B C 1
ATOM 4792 O O . TYR B 1 165 ? 8.07 -4.188 -16.297 1 90.81 165 TYR B O 1
ATOM 4800 N N . GLN B 1 166 ? 9.117 -5.609 -17.672 1 89.75 166 GLN B N 1
ATOM 4801 C CA . GLN B 1 166 ? 7.953 -6.453 -17.922 1 89.75 166 GLN B CA 1
ATOM 4802 C C . GLN B 1 166 ? 8.172 -7.863 -17.375 1 89.75 166 GLN B C 1
ATOM 4804 O O . GLN B 1 166 ? 9.148 -8.531 -17.719 1 89.75 166 GLN B O 1
ATOM 4809 N N . LEU B 1 167 ? 7.352 -8.273 -16.5 1 93.38 167 LEU B N 1
ATOM 4810 C CA . LEU B 1 167 ? 7.391 -9.602 -15.914 1 93.38 167 LEU B CA 1
ATOM 4811 C C . LEU B 1 167 ? 6.316 -10.5 -16.531 1 93.38 167 LEU B C 1
ATOM 4813 O O . LEU B 1 167 ? 5.125 -10.305 -16.281 1 93.38 167 LEU B O 1
ATOM 4817 N N . ALA B 1 168 ? 6.707 -11.422 -17.359 1 93.25 168 ALA B N 1
ATOM 4818 C CA . ALA B 1 168 ? 5.809 -12.453 -17.875 1 93.25 168 ALA B CA 1
ATOM 4819 C C . ALA B 1 168 ? 5.742 -13.648 -16.938 1 93.25 168 ALA B C 1
ATOM 4821 O O . ALA B 1 168 ? 6.766 -14.078 -16.391 1 93.25 168 ALA B O 1
ATOM 4822 N N . ALA B 1 169 ? 4.582 -14.102 -16.688 1 96 169 ALA B N 1
ATOM 4823 C CA . ALA B 1 169 ? 4.457 -15.195 -15.727 1 96 169 ALA B CA 1
ATOM 4824 C C . ALA B 1 169 ? 3.4 -16.203 -16.188 1 96 169 ALA B C 1
ATOM 4826 O O . ALA B 1 169 ? 2.488 -15.852 -16.938 1 96 169 ALA B O 1
ATOM 4827 N N . ALA B 1 170 ? 3.59 -17.406 -15.875 1 97.06 170 ALA B N 1
ATOM 4828 C CA . ALA B 1 170 ? 2.609 -18.484 -15.945 1 97.06 170 ALA B CA 1
ATOM 4829 C C . ALA B 1 170 ? 2.156 -18.906 -14.547 1 97.06 170 ALA B C 1
ATOM 4831 O O . ALA B 1 170 ? 2.975 -19.031 -13.633 1 97.06 170 ALA B O 1
ATOM 4832 N N . PHE B 1 171 ? 0.868 -19.062 -14.312 1 97.62 171 PHE B N 1
ATOM 4833 C CA . PHE B 1 171 ? 0.283 -19.25 -12.984 1 97.62 171 PHE B CA 1
ATOM 4834 C C . PHE B 1 171 ? -0.906 -20.203 -13.055 1 97.62 171 PHE B C 1
ATOM 4836 O O . PHE B 1 171 ? -1.699 -20.141 -13.992 1 97.62 171 PHE B O 1
ATOM 4843 N N . THR B 1 172 ? -1.017 -21.141 -12.133 1 96.62 172 THR B N 1
ATOM 4844 C CA . THR B 1 172 ? -2.217 -21.969 -11.992 1 96.62 172 THR B CA 1
ATOM 4845 C C . THR B 1 172 ? -3.16 -21.375 -10.953 1 96.62 172 THR B C 1
ATOM 4847 O O . THR B 1 172 ? -2.846 -21.344 -9.766 1 96.62 172 THR B O 1
ATOM 4850 N N . GLY B 1 173 ? -4.281 -20.953 -11.352 1 92.19 173 GLY B N 1
ATOM 4851 C CA . GLY B 1 173 ? -5.238 -20.312 -10.461 1 92.19 173 GLY B CA 1
ATOM 4852 C C . GLY B 1 173 ? -5.812 -21.266 -9.422 1 92.19 173 GLY B C 1
ATOM 4853 O O . GLY B 1 173 ? -5.887 -20.922 -8.242 1 92.19 173 GLY B O 1
ATOM 4854 N N . GLU B 1 174 ? -6.141 -22.438 -9.859 1 90.44 174 GLU B N 1
ATOM 4855 C CA . GLU B 1 174 ? -6.777 -23.422 -8.984 1 90.44 174 GLU B CA 1
ATOM 4856 C C . GLU B 1 174 ? -5.836 -23.844 -7.859 1 90.44 174 GLU B C 1
ATOM 4858 O O . GLU B 1 174 ? -6.27 -24.031 -6.719 1 90.44 174 GLU B O 1
ATOM 4863 N N . TYR B 1 175 ? -4.629 -23.953 -8.141 1 93.06 175 TYR B N 1
ATOM 4864 C CA . TYR B 1 175 ? -3.656 -24.469 -7.172 1 93.06 175 TYR B CA 1
ATOM 4865 C C . TYR B 1 175 ? -2.84 -23.328 -6.578 1 93.06 175 TYR B C 1
ATOM 4867 O O . TYR B 1 175 ? -2.074 -23.531 -5.633 1 93.06 175 TYR B O 1
ATOM 4875 N N . SER B 1 176 ? -3.021 -22.109 -7.062 1 95.56 176 SER B N 1
ATOM 4876 C CA . SER B 1 176 ? -2.285 -20.938 -6.613 1 95.56 176 SER B CA 1
ATOM 4877 C C . SER B 1 176 ? -0.78 -21.172 -6.656 1 95.56 176 SER B C 1
ATOM 4879 O O . SER B 1 176 ? -0.085 -20.969 -5.656 1 95.56 176 SER B O 1
ATOM 4881 N N . GLU B 1 177 ? -0.3 -21.703 -7.777 1 97.94 177 GLU B N 1
ATOM 4882 C CA . GLU B 1 177 ? 1.124 -22 -7.914 1 97.94 177 GLU B CA 1
ATOM 4883 C C . GLU B 1 177 ? 1.742 -21.203 -9.062 1 97.94 177 GLU B C 1
ATOM 4885 O O . GLU B 1 177 ? 1.121 -21.047 -10.117 1 97.94 177 GLU B O 1
ATOM 4890 N N . THR B 1 178 ? 2.889 -20.672 -8.781 1 98.56 178 THR B N 1
ATOM 4891 C CA . THR B 1 178 ? 3.68 -20.078 -9.852 1 98.56 178 THR B CA 1
ATOM 4892 C C . THR B 1 178 ? 4.398 -21.172 -10.648 1 98.56 178 THR B C 1
ATOM 4894 O O . THR B 1 178 ? 4.996 -22.078 -10.07 1 98.56 178 THR B O 1
ATOM 4897 N N . VAL B 1 179 ? 4.348 -21.094 -11.969 1 98.38 179 VAL B N 1
ATOM 4898 C CA . VAL B 1 179 ? 4.855 -22.156 -12.828 1 98.38 179 VAL B CA 1
ATOM 4899 C C . VAL B 1 179 ? 6.18 -21.719 -13.461 1 98.38 179 VAL B C 1
ATOM 4901 O O . VAL B 1 179 ? 7.137 -22.5 -13.492 1 98.38 179 VAL B O 1
ATOM 4904 N N . ALA B 1 180 ? 6.191 -20.531 -14.023 1 97.62 180 ALA B N 1
ATOM 4905 C CA . ALA B 1 180 ? 7.367 -19.969 -14.688 1 97.62 180 ALA B CA 1
ATOM 4906 C C . ALA B 1 180 ? 7.273 -18.453 -14.789 1 97.62 180 ALA B C 1
ATOM 4908 O O . ALA B 1 180 ? 6.191 -17.875 -14.633 1 97.62 180 ALA B O 1
ATOM 4909 N N . MET B 1 181 ? 8.445 -17.891 -15.016 1 97.25 181 MET B N 1
ATOM 4910 C CA . MET B 1 181 ? 8.43 -16.438 -15.234 1 97.25 181 MET B CA 1
ATOM 4911 C C . MET B 1 181 ? 9.656 -16 -16.031 1 97.25 181 MET B C 1
ATOM 4913 O O . MET B 1 181 ? 10.648 -16.719 -16.109 1 97.25 181 MET B O 1
ATOM 4917 N N . PHE B 1 182 ? 9.547 -14.844 -16.672 1 94.62 182 PHE B N 1
ATOM 4918 C CA . PHE B 1 182 ? 10.633 -14.172 -17.375 1 94.62 182 PHE B CA 1
ATOM 4919 C C . PHE B 1 182 ? 10.562 -12.664 -17.156 1 94.62 182 PHE B C 1
ATOM 4921 O O . PHE B 1 182 ? 9.477 -12.078 -17.156 1 94.62 182 PHE B O 1
ATOM 4928 N N . LEU B 1 183 ? 11.664 -12.141 -16.906 1 93.88 183 LEU B N 1
ATOM 4929 C CA . LEU B 1 183 ? 11.758 -10.695 -16.734 1 93.88 183 LEU B CA 1
ATOM 4930 C C . LEU B 1 183 ? 12.461 -10.047 -17.922 1 93.88 183 LEU B C 1
ATOM 4932 O O . LEU B 1 183 ? 13.539 -10.484 -18.312 1 93.88 183 LEU B O 1
ATOM 4936 N N . ASP B 1 184 ? 11.836 -9.016 -18.406 1 89.75 184 ASP B N 1
ATOM 4937 C CA . ASP B 1 184 ? 12.398 -8.297 -19.547 1 89.75 184 ASP B CA 1
ATOM 4938 C C . ASP B 1 184 ? 12.383 -6.789 -19.312 1 89.75 184 ASP B C 1
ATOM 4940 O O . ASP B 1 184 ? 11.766 -6.312 -18.359 1 89.75 184 ASP B O 1
ATOM 4944 N N . SER B 1 185 ? 13.133 -6.125 -20.219 1 86.25 185 SER B N 1
ATOM 4945 C CA . SER B 1 185 ? 13.086 -4.668 -20.203 1 86.25 185 SER B CA 1
ATOM 4946 C C . SER B 1 185 ? 11.695 -4.148 -20.531 1 86.25 185 SER B C 1
ATOM 4948 O O . SER B 1 185 ? 10.891 -4.863 -21.141 1 86.25 185 SER B O 1
ATOM 4950 N N . GLY B 1 186 ? 11.477 -2.977 -20.156 1 78.69 186 GLY B N 1
ATOM 4951 C CA . GLY B 1 186 ? 10.156 -2.379 -20.266 1 78.69 186 GLY B CA 1
ATOM 4952 C C . GLY B 1 186 ? 9.641 -2.311 -21.688 1 78.69 186 GLY B C 1
ATOM 4953 O O . GLY B 1 186 ? 8.43 -2.324 -21.922 1 78.69 186 GLY B O 1
ATOM 4954 N N . ASN B 1 187 ? 10.477 -2.266 -22.656 1 74.88 187 ASN B N 1
ATOM 4955 C CA . ASN B 1 187 ? 10.07 -2.109 -24.062 1 74.88 187 ASN B CA 1
ATOM 4956 C C . ASN B 1 187 ? 9.781 -3.459 -24.703 1 74.88 187 ASN B C 1
ATOM 4958 O O . ASN B 1 187 ? 9.539 -3.527 -25.922 1 74.88 187 ASN B O 1
ATOM 4962 N N . THR B 1 188 ? 9.828 -4.414 -23.922 1 75.56 188 THR B N 1
ATOM 4963 C CA . THR B 1 188 ? 9.594 -5.754 -24.438 1 75.56 188 THR B CA 1
ATOM 4964 C C . THR B 1 188 ? 8.102 -6.043 -24.547 1 75.56 188 THR B C 1
ATOM 4966 O O . THR B 1 188 ? 7.332 -5.688 -23.656 1 75.56 188 THR B O 1
ATOM 4969 N N . HIS B 1 189 ? 7.867 -6.59 -25.656 1 72.44 189 HIS B N 1
ATOM 4970 C CA . HIS B 1 189 ? 6.477 -6.961 -25.891 1 72.44 189 HIS B CA 1
ATOM 4971 C C . HIS B 1 189 ? 6.152 -8.312 -25.25 1 72.44 189 HIS B C 1
ATOM 4973 O O . HIS B 1 189 ? 7.031 -9.164 -25.125 1 72.44 189 HIS B O 1
ATOM 4979 N N . CYS B 1 190 ? 4.98 -8.531 -24.938 1 72.06 190 CYS B N 1
ATOM 4980 C CA . CYS B 1 190 ? 4.531 -9.727 -24.234 1 72.06 190 CYS B CA 1
ATOM 4981 C C . CYS B 1 190 ? 4.812 -10.984 -25.047 1 72.06 190 CYS B C 1
ATOM 4983 O O . CYS B 1 190 ? 4.949 -12.07 -24.484 1 72.06 190 CYS B O 1
ATOM 4985 N N . THR B 1 191 ? 4.977 -10.859 -26.266 1 71.44 191 THR B N 1
ATOM 4986 C CA . THR B 1 191 ? 5.168 -12.031 -27.109 1 71.44 191 THR B CA 1
ATOM 4987 C C . THR B 1 191 ? 6.637 -12.438 -27.141 1 71.44 191 THR B C 1
ATOM 4989 O O . THR B 1 191 ? 6.969 -13.555 -27.562 1 71.44 191 THR B O 1
ATOM 4992 N N . ASP B 1 192 ? 7.484 -11.594 -26.734 1 73.94 192 ASP B N 1
ATOM 4993 C CA . ASP B 1 192 ? 8.914 -11.836 -26.906 1 73.94 192 ASP B CA 1
ATOM 4994 C C . ASP B 1 192 ? 9.352 -13.086 -26.141 1 73.94 192 ASP B C 1
ATOM 4996 O O . ASP B 1 192 ? 10.203 -13.844 -26.609 1 73.94 192 ASP B O 1
ATOM 5000 N N . HIS B 1 193 ? 8.781 -13.312 -25.047 1 79.94 193 HIS B N 1
ATOM 5001 C CA . HIS B 1 193 ? 9.18 -14.484 -24.281 1 79.94 193 HIS B CA 1
ATOM 5002 C C . HIS B 1 193 ? 8.039 -15.492 -24.172 1 79.94 193 HIS B C 1
ATOM 5004 O O . HIS B 1 193 ? 8.016 -16.312 -23.25 1 79.94 193 HIS B O 1
ATOM 5010 N N . TYR B 1 194 ? 7.137 -15.312 -25.016 1 86.5 194 TYR B N 1
ATOM 5011 C CA . TYR B 1 194 ? 6.012 -16.234 -24.969 1 86.5 194 TYR B CA 1
ATOM 5012 C C . TYR B 1 194 ? 6.461 -17.656 -25.297 1 86.5 194 TYR B C 1
ATOM 5014 O O . TYR B 1 194 ? 5.996 -18.625 -24.672 1 86.5 194 TYR B O 1
ATOM 5022 N N . ASP B 1 195 ? 7.406 -17.781 -26.203 1 89.69 195 ASP B N 1
ATOM 5023 C CA . ASP B 1 195 ? 7.926 -19.094 -26.562 1 89.69 195 ASP B CA 1
ATOM 5024 C C . ASP B 1 195 ? 8.633 -19.75 -25.391 1 89.69 195 ASP B C 1
ATOM 5026 O O . ASP B 1 195 ? 8.469 -20.953 -25.141 1 89.69 195 ASP B O 1
ATOM 5030 N N . ASP B 1 196 ? 9.414 -18.953 -24.75 1 91.5 196 ASP B N 1
ATOM 5031 C CA . ASP B 1 196 ? 10.133 -19.469 -23.594 1 91.5 196 ASP B CA 1
ATOM 5032 C C . ASP B 1 196 ? 9.164 -19.891 -22.484 1 91.5 196 ASP B C 1
ATOM 5034 O O . ASP B 1 196 ? 9.367 -20.922 -21.844 1 91.5 196 ASP B O 1
ATOM 5038 N N . LEU B 1 197 ? 8.219 -19.078 -22.297 1 93.19 197 LEU B N 1
ATOM 5039 C CA . LEU B 1 197 ? 7.203 -19.391 -21.297 1 93.19 197 LEU B CA 1
ATOM 5040 C C . LEU B 1 197 ? 6.48 -20.688 -21.656 1 93.19 197 LEU B C 1
ATOM 5042 O O . LEU B 1 197 ? 6.273 -21.547 -20.781 1 93.19 197 LEU B O 1
ATOM 5046 N N . LEU B 1 198 ? 6.098 -20.844 -22.906 1 94.31 198 LEU B N 1
ATOM 5047 C CA . LEU B 1 198 ? 5.41 -22.047 -23.391 1 94.31 198 LEU B CA 1
ATOM 5048 C C . LEU B 1 198 ? 6.285 -23.281 -23.203 1 94.31 198 LEU B C 1
ATOM 5050 O O . LEU B 1 198 ? 5.809 -24.312 -22.719 1 94.31 198 LEU B O 1
ATOM 5054 N N . LYS B 1 199 ? 7.488 -23.141 -23.531 1 94.94 199 LYS B N 1
ATOM 5055 C CA . LYS B 1 199 ? 8.422 -24.266 -23.375 1 94.94 199 LYS B CA 1
ATOM 5056 C C . LYS B 1 199 ? 8.516 -24.703 -21.922 1 94.94 199 LYS B C 1
ATOM 5058 O O . LYS B 1 199 ? 8.539 -25.891 -21.625 1 94.94 199 LYS B O 1
ATOM 5063 N N . ALA B 1 200 ? 8.625 -23.75 -21.047 1 95.94 200 ALA B N 1
ATOM 5064 C CA . ALA B 1 200 ? 8.711 -24.047 -19.609 1 95.94 200 ALA B CA 1
ATOM 5065 C C . ALA B 1 200 ? 7.449 -24.75 -19.125 1 95.94 200 ALA B C 1
ATOM 5067 O O . ALA B 1 200 ? 7.527 -25.719 -18.359 1 95.94 200 ALA B O 1
ATOM 5068 N N . ILE B 1 201 ? 6.312 -24.328 -19.547 1 97.25 201 ILE B N 1
ATOM 5069 C CA . ILE B 1 201 ? 5.031 -24.906 -19.141 1 97.25 201 ILE B CA 1
ATOM 5070 C C . ILE B 1 201 ? 4.938 -26.344 -19.641 1 97.25 201 ILE B C 1
ATOM 5072 O O . ILE B 1 201 ? 4.609 -27.25 -18.875 1 97.25 201 ILE B O 1
ATOM 5076 N N . LEU B 1 202 ? 5.266 -26.547 -20.922 1 96.81 202 LEU B N 1
ATOM 5077 C CA . LEU B 1 202 ? 5.137 -27.859 -21.547 1 96.81 202 LEU B CA 1
ATOM 5078 C C . LEU B 1 202 ? 6.09 -28.859 -20.891 1 96.81 202 LEU B C 1
ATOM 5080 O O . LEU B 1 202 ? 5.766 -30.047 -20.766 1 96.81 202 LEU B O 1
ATOM 5084 N N . SER B 1 203 ? 7.188 -28.328 -20.484 1 96.25 203 SER B N 1
ATOM 5085 C CA . SER B 1 203 ? 8.172 -29.203 -19.859 1 96.25 203 SER B CA 1
ATOM 5086 C C . SER B 1 203 ? 7.699 -29.656 -18.469 1 96.25 203 SER B C 1
ATOM 5088 O O . SER B 1 203 ? 8.023 -30.766 -18.031 1 96.25 203 SER B O 1
ATOM 5090 N N . LYS B 1 204 ? 6.973 -28.891 -17.781 1 97.06 204 LYS B N 1
ATOM 5091 C CA . LYS B 1 204 ? 6.539 -29.188 -16.406 1 97.06 204 LYS B CA 1
ATOM 5092 C C . LYS B 1 204 ? 5.27 -30.031 -16.406 1 97.06 204 LYS B C 1
ATOM 5094 O O . LYS B 1 204 ? 5.004 -30.75 -15.445 1 97.06 204 LYS B O 1
ATOM 5099 N N . TYR B 1 205 ? 4.504 -29.922 -17.484 1 97.44 205 TYR B N 1
ATOM 5100 C CA . TYR B 1 205 ? 3.221 -30.609 -17.531 1 97.44 205 TYR B CA 1
ATOM 5101 C C . TYR B 1 205 ? 3.184 -31.625 -18.672 1 97.44 205 TYR B C 1
ATOM 5103 O O . TYR B 1 205 ? 2.197 -31.703 -19.406 1 97.44 205 TYR B O 1
ATOM 5111 N N . LYS B 1 206 ? 4.207 -32.375 -18.828 1 95.31 206 LYS B N 1
ATOM 5112 C CA . LYS B 1 206 ? 4.32 -33.375 -19.906 1 95.31 206 LYS B CA 1
ATOM 5113 C C . LYS B 1 206 ? 3.195 -34.406 -19.844 1 95.31 206 LYS B C 1
ATOM 5115 O O . LYS B 1 206 ? 2.602 -34.75 -20.859 1 95.31 206 LYS B O 1
ATOM 5120 N N . ASP B 1 207 ? 2.916 -34.875 -18.688 1 94.75 207 ASP B N 1
ATOM 5121 C CA . ASP B 1 207 ? 1.88 -35.906 -18.531 1 94.75 207 ASP B CA 1
ATOM 5122 C C . ASP B 1 207 ? 0.499 -35.344 -18.844 1 94.75 207 ASP B C 1
ATOM 5124 O O . ASP B 1 207 ? -0.294 -35.969 -19.547 1 94.75 207 ASP B O 1
ATOM 5128 N N . GLN B 1 208 ? 0.218 -34.156 -18.359 1 95.5 208 GLN B N 1
ATOM 5129 C CA . GLN B 1 208 ? -1.061 -33.531 -18.641 1 95.5 208 GLN B CA 1
ATOM 5130 C C . GLN B 1 208 ? -1.218 -33.25 -20.125 1 95.5 208 GLN B C 1
ATOM 5132 O O . GLN B 1 208 ? -2.309 -33.375 -20.688 1 95.5 208 GLN B O 1
ATOM 5137 N N . LEU B 1 209 ? -0.121 -32.812 -20.734 1 95.81 209 LEU B N 1
ATOM 5138 C CA . LEU B 1 209 ? -0.134 -32.562 -22.172 1 95.81 209 LEU B CA 1
ATOM 5139 C C . LEU B 1 209 ? -0.415 -33.844 -22.953 1 95.81 209 LEU B C 1
ATOM 5141 O O . LEU B 1 209 ? -1.252 -33.844 -23.844 1 95.81 209 LEU B O 1
ATOM 5145 N N . HIS B 1 210 ? 0.26 -34.875 -22.594 1 94.81 210 HIS B N 1
ATOM 5146 C CA . HIS B 1 210 ? 0.107 -36.156 -23.266 1 94.81 210 HIS B CA 1
ATOM 5147 C C . HIS B 1 210 ? -1.329 -36.656 -23.172 1 94.81 210 HIS B C 1
ATOM 5149 O O . HIS B 1 210 ? -1.841 -37.281 -24.109 1 94.81 210 HIS B O 1
ATOM 5155 N N . ASN B 1 211 ? -1.979 -36.406 -22.094 1 94.25 211 ASN B N 1
ATOM 5156 C CA . ASN B 1 211 ? -3.332 -36.875 -21.859 1 94.25 211 ASN B CA 1
ATOM 5157 C C . ASN B 1 211 ? -4.383 -35.906 -22.359 1 94.25 211 ASN B C 1
ATOM 5159 O O . ASN B 1 211 ? -5.582 -36.125 -22.219 1 94.25 211 ASN B O 1
ATOM 5163 N N . GLY B 1 212 ? -3.934 -34.781 -22.906 1 94.06 212 GLY B N 1
ATOM 5164 C CA . GLY B 1 212 ? -4.863 -33.781 -23.406 1 94.06 212 GLY B CA 1
ATOM 5165 C C . GLY B 1 212 ? -5.531 -32.969 -22.297 1 94.06 212 GLY B C 1
ATOM 5166 O O . GLY B 1 212 ? -6.633 -32.469 -22.484 1 94.06 212 GLY B O 1
ATOM 5167 N N . ASN B 1 213 ? -4.863 -32.906 -21.125 1 95.31 213 ASN B N 1
ATOM 5168 C CA . ASN B 1 213 ? -5.461 -32.281 -19.953 1 95.31 213 ASN B CA 1
ATOM 5169 C C . ASN B 1 213 ? -4.82 -30.938 -19.625 1 95.31 213 ASN B C 1
ATOM 5171 O O . ASN B 1 213 ? -5.078 -30.344 -18.578 1 95.31 213 ASN B O 1
ATOM 5175 N N . LEU B 1 214 ? -3.977 -30.438 -20.453 1 97.44 214 LEU B N 1
ATOM 5176 C CA . LEU B 1 214 ? -3.346 -29.125 -20.266 1 97.44 214 LEU B CA 1
ATOM 5177 C C . LEU B 1 214 ? -4.051 -28.047 -21.078 1 97.44 214 LEU B C 1
ATOM 5179 O O . LEU B 1 214 ? -4.211 -28.188 -22.297 1 97.44 214 LEU B O 1
ATOM 5183 N N . ILE B 1 215 ? -4.523 -27 -20.453 1 97.94 215 ILE B N 1
ATOM 5184 C CA . ILE B 1 215 ? -5.207 -25.906 -21.125 1 97.94 215 ILE B CA 1
ATOM 5185 C C . ILE B 1 215 ? -4.488 -24.594 -20.812 1 97.94 215 ILE B C 1
ATOM 5187 O O . ILE B 1 215 ? -4.246 -24.266 -19.641 1 97.94 215 ILE B O 1
ATOM 5191 N N . LEU B 1 216 ? -4.176 -23.828 -21.797 1 97.12 216 LEU B N 1
ATOM 5192 C CA . LEU B 1 216 ? -3.539 -22.516 -21.625 1 97.12 216 LEU B CA 1
ATOM 5193 C C . LEU B 1 216 ? -4.543 -21.391 -21.859 1 97.12 216 LEU B C 1
ATOM 5195 O O . LEU B 1 216 ? -5.344 -21.453 -22.797 1 97.12 216 LEU B O 1
ATOM 5199 N N . ARG B 1 217 ? -4.586 -20.453 -21 1 96.38 217 ARG B N 1
ATOM 5200 C CA . ARG B 1 217 ? -5.375 -19.234 -21.188 1 96.38 217 ARG B CA 1
ATOM 5201 C C . ARG B 1 217 ? -4.48 -18 -21.281 1 96.38 217 ARG B C 1
ATOM 5203 O O . ARG B 1 217 ? -3.59 -17.812 -20.453 1 96.38 217 ARG B O 1
ATOM 5210 N N . THR B 1 218 ? -4.68 -17.156 -22.281 1 93.38 218 THR B N 1
ATOM 5211 C CA . THR B 1 218 ? -3.861 -15.969 -22.469 1 93.38 218 THR B CA 1
ATOM 5212 C C . THR B 1 218 ? -4.727 -14.773 -22.859 1 93.38 218 THR B C 1
ATOM 5214 O O . THR B 1 218 ? -5.879 -14.945 -23.266 1 93.38 218 THR B O 1
ATOM 5217 N N . ASP B 1 219 ? -4.223 -13.617 -22.609 1 90.31 219 ASP B N 1
ATOM 5218 C CA . ASP B 1 219 ? -4.957 -12.414 -22.984 1 90.31 219 ASP B CA 1
ATOM 5219 C C . ASP B 1 219 ? -4.668 -12.023 -24.438 1 90.31 219 ASP B C 1
ATOM 5221 O O . ASP B 1 219 ? -4.035 -12.781 -25.172 1 90.31 219 ASP B O 1
ATOM 5225 N N . SER B 1 220 ? -5.188 -10.961 -24.891 1 85.62 220 SER B N 1
ATOM 5226 C CA . SER B 1 220 ? -5.133 -10.547 -26.281 1 85.62 220 SER B CA 1
ATOM 5227 C C . SER B 1 220 ? -3.703 -10.227 -26.703 1 85.62 220 SER B C 1
ATOM 5229 O O . SER B 1 220 ? -3.359 -10.336 -27.891 1 85.62 220 SER B O 1
ATOM 5231 N N . GLY B 1 221 ? -2.891 -9.906 -25.75 1 79.12 221 GLY B N 1
ATOM 5232 C CA . GLY B 1 221 ? -1.498 -9.641 -26.078 1 79.12 221 GLY B CA 1
ATOM 5233 C C . GLY B 1 221 ? -0.779 -10.836 -26.656 1 79.12 221 GLY B C 1
ATOM 5234 O O . GLY B 1 221 ? 0.175 -10.68 -27.422 1 79.12 221 GLY B O 1
ATOM 5235 N N . PHE B 1 222 ? -1.3 -11.969 -26.422 1 82.19 222 PHE B N 1
ATOM 5236 C CA . PHE B 1 222 ? -0.713 -13.211 -26.891 1 82.19 222 PHE B CA 1
ATOM 5237 C C . PHE B 1 222 ? -1.526 -13.789 -28.047 1 82.19 222 PHE B C 1
ATOM 5239 O O . PHE B 1 222 ? -1.261 -14.898 -28.516 1 82.19 222 PHE B O 1
ATOM 5246 N N . GLY B 1 223 ? -2.465 -13.055 -28.5 1 83.38 223 GLY B N 1
ATOM 5247 C CA . GLY B 1 223 ? -3.436 -13.617 -29.438 1 83.38 223 GLY B CA 1
ATOM 5248 C C . GLY B 1 223 ? -3.121 -13.305 -30.891 1 83.38 223 GLY B C 1
ATOM 5249 O O . GLY B 1 223 ? -4.031 -13.156 -31.703 1 83.38 223 GLY B O 1
ATOM 5250 N N . SER B 1 224 ? -1.93 -13.102 -31.172 1 85.44 224 SER B N 1
ATOM 5251 C CA . SER B 1 224 ? -1.538 -12.906 -32.562 1 85.44 224 SER B CA 1
ATOM 5252 C C . SER B 1 224 ? -1.732 -14.18 -33.375 1 85.44 224 SER B C 1
ATOM 5254 O O . SER B 1 224 ? -1.766 -15.281 -32.812 1 85.44 224 SER B O 1
ATOM 5256 N N . SER B 1 225 ? -1.82 -13.992 -34.688 1 86.5 225 SER B N 1
ATOM 5257 C CA . SER B 1 225 ? -1.998 -15.141 -35.562 1 86.5 225 SER B CA 1
ATOM 5258 C C . SER B 1 225 ? -0.83 -16.109 -35.469 1 86.5 225 SER B C 1
ATOM 5260 O O . SER B 1 225 ? -1.027 -17.328 -35.469 1 86.5 225 SER B O 1
ATOM 5262 N N . ASP B 1 226 ? 0.299 -15.555 -35.344 1 88.19 226 ASP B N 1
ATOM 5263 C CA . ASP B 1 226 ? 1.495 -16.375 -35.219 1 88.19 226 ASP B CA 1
ATOM 5264 C C . ASP B 1 226 ? 1.461 -17.203 -33.938 1 88.19 226 ASP B C 1
ATOM 5266 O O . ASP B 1 226 ? 1.825 -18.375 -33.938 1 88.19 226 ASP B O 1
ATOM 5270 N N . ASN B 1 227 ? 1.077 -16.625 -32.938 1 89.75 227 ASN B N 1
ATOM 5271 C CA . ASN B 1 227 ? 1.017 -17.312 -31.641 1 89.75 227 ASN B CA 1
ATOM 5272 C C . ASN B 1 227 ? -0.065 -18.391 -31.641 1 89.75 227 ASN B C 1
ATOM 5274 O O . ASN B 1 227 ? 0.12 -19.453 -31.047 1 89.75 227 ASN B O 1
ATOM 5278 N N . VAL B 1 228 ? -1.162 -18.078 -32.188 1 90.75 228 VAL B N 1
ATOM 5279 C CA . VAL B 1 228 ? -2.244 -19.047 -32.281 1 90.75 228 VAL B CA 1
ATOM 5280 C C . VAL B 1 228 ? -1.781 -20.266 -33.094 1 90.75 228 VAL B C 1
ATOM 5282 O O . VAL B 1 228 ? -2.047 -21.406 -32.688 1 90.75 228 VAL B O 1
ATOM 5285 N N . GLU B 1 229 ? -1.12 -20.016 -34.188 1 91.25 229 GLU B N 1
ATOM 5286 C CA . GLU B 1 229 ? -0.591 -21.109 -35 1 91.25 229 GLU B CA 1
ATOM 5287 C C . GLU B 1 229 ? 0.408 -21.953 -34.188 1 91.25 229 GLU B C 1
ATOM 5289 O O . GLU B 1 229 ? 0.441 -23.172 -34.344 1 91.25 229 GLU B O 1
ATOM 5294 N N . LYS B 1 230 ? 1.145 -21.266 -33.469 1 91.81 230 LYS B N 1
ATOM 5295 C CA . LYS B 1 230 ? 2.109 -21.953 -32.594 1 91.81 230 LYS B CA 1
ATOM 5296 C C . LYS B 1 230 ? 1.407 -22.859 -31.609 1 91.81 230 LYS B C 1
ATOM 5298 O O . LYS B 1 230 ? 1.827 -24 -31.406 1 91.81 230 LYS B O 1
ATOM 5303 N N . LEU B 1 231 ? 0.43 -22.438 -31.016 1 93.88 231 LEU B N 1
ATOM 5304 C CA . LEU B 1 231 ? -0.323 -23.219 -30.047 1 93.88 231 LEU B CA 1
ATOM 5305 C C . LEU B 1 231 ? -0.97 -24.438 -30.719 1 93.88 231 LEU B C 1
ATOM 5307 O O . LEU B 1 231 ? -0.98 -25.531 -30.156 1 93.88 231 LEU B O 1
ATOM 5311 N N . LEU B 1 232 ? -1.444 -24.203 -31.906 1 93.94 232 LEU B N 1
ATOM 5312 C CA . LEU B 1 232 ? -2.104 -25.266 -32.656 1 93.94 232 LEU B CA 1
ATOM 5313 C C . LEU B 1 232 ? -1.104 -26.344 -33.062 1 93.94 232 LEU B C 1
ATOM 5315 O O . LEU B 1 232 ? -1.475 -27.5 -33.25 1 93.94 232 LEU B O 1
ATOM 5319 N N . SER B 1 233 ? 0.102 -25.922 -33.125 1 93.19 233 SER B N 1
ATOM 5320 C CA . SER B 1 233 ? 1.136 -26.844 -33.594 1 93.19 233 SER B CA 1
ATOM 5321 C C . SER B 1 233 ? 1.569 -27.797 -32.469 1 93.19 233 SER B C 1
ATOM 5323 O O . SER B 1 233 ? 2.213 -28.812 -32.719 1 93.19 233 SER B O 1
ATOM 5325 N N . VAL B 1 234 ? 1.263 -27.531 -31.281 1 95.25 234 VAL B N 1
ATOM 5326 C CA . VAL B 1 234 ? 1.583 -28.391 -30.141 1 95.25 234 VAL B CA 1
ATOM 5327 C C . VAL B 1 234 ? 0.494 -29.453 -29.984 1 95.25 234 VAL B C 1
ATOM 5329 O O . VAL B 1 234 ? -0.632 -29.141 -29.594 1 95.25 234 VAL B O 1
ATOM 5332 N N . PRO B 1 235 ? 0.843 -30.625 -30.219 1 94.69 235 PRO B N 1
ATOM 5333 C CA . PRO B 1 235 ? -0.179 -31.672 -30.188 1 94.69 235 PRO B CA 1
ATOM 5334 C C . PRO B 1 235 ? -0.839 -31.812 -28.812 1 94.69 235 PRO B C 1
ATOM 5336 O O . PRO B 1 235 ? -0.152 -31.797 -27.797 1 94.69 235 PRO B O 1
ATOM 5339 N N . LYS B 1 236 ? -2.168 -31.875 -28.781 1 95.12 236 LYS B N 1
ATOM 5340 C CA . LYS B 1 236 ? -3.008 -32.188 -27.641 1 95.12 236 LYS B CA 1
ATOM 5341 C C . LYS B 1 236 ? -3.117 -31 -26.688 1 95.12 236 LYS B C 1
ATOM 5343 O O . LYS B 1 236 ? -3.838 -31.062 -25.688 1 95.12 236 LYS B O 1
ATOM 5348 N N . LEU B 1 237 ? -2.4 -29.938 -26.969 1 97 237 LEU B N 1
ATOM 5349 C CA . LEU B 1 237 ? -2.529 -28.734 -26.172 1 97 237 LEU B CA 1
ATOM 5350 C C . LEU B 1 237 ? -3.855 -28.031 -26.438 1 97 237 LEU B C 1
ATOM 5352 O O . LEU B 1 237 ? -4.23 -27.844 -27.609 1 97 237 LEU B O 1
ATOM 5356 N N . LYS B 1 238 ? -4.574 -27.766 -25.438 1 97.12 238 LYS B N 1
ATOM 5357 C CA . LYS B 1 238 ? -5.773 -26.953 -25.547 1 97.12 238 LYS B CA 1
ATOM 5358 C C . LYS B 1 238 ? -5.504 -25.516 -25.125 1 97.12 238 LYS B C 1
ATOM 5360 O O . LYS B 1 238 ? -4.578 -25.25 -24.359 1 97.12 238 LYS B O 1
ATOM 5365 N N . PHE B 1 239 ? -6.27 -24.547 -25.672 1 97.31 239 PHE B N 1
ATOM 5366 C CA . PHE B 1 239 ? -6.031 -23.172 -25.281 1 97.31 239 PHE B CA 1
ATOM 5367 C C . PHE B 1 239 ? -7.277 -22.328 -25.5 1 97.31 239 PHE B C 1
ATOM 5369 O O . PHE B 1 239 ? -8.188 -22.719 -26.219 1 97.31 239 PHE B O 1
ATOM 5376 N N . VAL B 1 240 ? -7.418 -21.297 -24.812 1 97 240 VAL B N 1
ATOM 5377 C CA . VAL B 1 240 ? -8.344 -20.203 -25.047 1 97 240 VAL B CA 1
ATOM 5378 C C . VAL B 1 240 ? -7.598 -18.875 -24.984 1 97 240 VAL B C 1
ATOM 5380 O O . VAL B 1 240 ? -6.902 -18.578 -24.016 1 97 240 VAL B O 1
ATOM 5383 N N . THR B 1 241 ? -7.633 -18.062 -26.016 1 94.88 241 THR B N 1
ATOM 5384 C CA . THR B 1 241 ? -6.973 -16.766 -26.047 1 94.88 241 THR B CA 1
ATOM 5385 C C . THR B 1 241 ? -7.902 -15.703 -26.641 1 94.88 241 THR B C 1
ATOM 5387 O O . THR B 1 241 ? -8.945 -16.031 -27.219 1 94.88 241 THR B O 1
ATOM 5390 N N . LYS B 1 242 ? -7.629 -14.516 -26.328 1 93.38 242 LYS B N 1
ATOM 5391 C CA . LYS B 1 242 ? -8.312 -13.383 -26.953 1 93.38 242 LYS B CA 1
ATOM 5392 C C . LYS B 1 242 ? -7.52 -12.852 -28.141 1 93.38 242 LYS B C 1
ATOM 5394 O O . LYS B 1 242 ? -6.293 -12.75 -28.078 1 93.38 242 LYS B O 1
ATOM 5399 N N . ALA B 1 243 ? -8.281 -12.562 -29.188 1 90.19 243 ALA B N 1
ATOM 5400 C CA . ALA B 1 243 ? -7.633 -12.039 -30.375 1 90.19 243 ALA B CA 1
ATOM 5401 C C . ALA B 1 243 ? -7.035 -10.656 -30.125 1 90.19 243 ALA B C 1
ATOM 5403 O O . ALA B 1 243 ? -7.598 -9.859 -29.359 1 90.19 243 ALA B O 1
ATOM 5404 N N . TYR B 1 244 ? -6.043 -10.391 -30.812 1 82.69 244 TYR B N 1
ATOM 5405 C CA . TYR B 1 244 ? -5.262 -9.18 -30.625 1 82.69 244 TYR B CA 1
ATOM 5406 C C . TYR B 1 244 ? -6.055 -7.945 -31.047 1 82.69 244 TYR B C 1
ATOM 5408 O O . TYR B 1 244 ? -6.004 -6.91 -30.375 1 82.69 244 TYR B O 1
ATOM 5416 N N . SER B 1 245 ? -6.703 -8.031 -32.125 1 80.88 245 SER B N 1
ATOM 5417 C CA . SER B 1 245 ? -7.371 -6.867 -32.688 1 80.88 245 SER B CA 1
ATOM 5418 C C . SER B 1 245 ? -8.852 -6.852 -32.344 1 80.88 245 SER B C 1
ATOM 5420 O O . SER B 1 245 ? -9.602 -7.762 -32.688 1 80.88 245 SER B O 1
ATOM 5422 N N . THR B 1 246 ? -9.195 -5.859 -31.75 1 79.25 246 THR B N 1
ATOM 5423 C CA . THR B 1 246 ? -10.609 -5.688 -31.438 1 79.25 246 THR B CA 1
ATOM 5424 C C . THR B 1 246 ? -11.367 -5.172 -32.656 1 79.25 246 THR B C 1
ATOM 5426 O O . THR B 1 246 ? -12.578 -5.348 -32.781 1 79.25 246 THR B O 1
ATOM 5429 N N . VAL B 1 247 ? -10.633 -4.555 -33.531 1 81.19 247 VAL B N 1
ATOM 5430 C CA . VAL B 1 247 ? -11.234 -3.996 -34.719 1 81.19 247 VAL B CA 1
ATOM 5431 C C . VAL B 1 247 ? -11.773 -5.121 -35.594 1 81.19 247 VAL B C 1
ATOM 5433 O O . VAL B 1 247 ? -12.859 -5.008 -36.188 1 81.19 247 VAL B O 1
ATOM 5436 N N . SER B 1 248 ? -10.992 -6.109 -35.688 1 83.12 248 SER B N 1
ATOM 5437 C CA . SER B 1 248 ? -11.43 -7.258 -36.469 1 83.12 248 SER B CA 1
ATOM 5438 C C . SER B 1 248 ? -12.727 -7.844 -35.906 1 83.12 248 SER B C 1
ATOM 5440 O O . SER B 1 248 ? -13.633 -8.188 -36.688 1 83.12 248 SER B O 1
ATOM 5442 N N . ALA B 1 249 ? -12.734 -7.938 -34.688 1 86.12 249 ALA B N 1
ATOM 5443 C CA . ALA B 1 249 ? -13.938 -8.469 -34.031 1 86.12 249 ALA B CA 1
ATOM 5444 C C . ALA B 1 249 ? -15.141 -7.578 -34.312 1 86.12 249 ALA B C 1
ATOM 5446 O O . ALA B 1 249 ? -16.234 -8.078 -34.562 1 86.12 249 ALA B O 1
ATOM 5447 N N . LYS B 1 250 ? -14.898 -6.309 -34.188 1 86.69 250 LYS B N 1
ATOM 5448 C CA . LYS B 1 250 ? -15.969 -5.344 -34.438 1 86.69 250 LYS B CA 1
ATOM 5449 C C . LYS B 1 250 ? -16.469 -5.445 -35.875 1 86.69 250 LYS B C 1
ATOM 5451 O O . LYS B 1 250 ? -17.672 -5.391 -36.125 1 86.69 250 LYS B O 1
ATOM 5456 N N . ASN B 1 251 ? -15.57 -5.543 -36.812 1 89.38 251 ASN B N 1
ATOM 5457 C CA . ASN B 1 251 ? -15.922 -5.617 -38.219 1 89.38 251 ASN B CA 1
ATOM 5458 C C . ASN B 1 251 ? -16.734 -6.867 -38.531 1 89.38 251 ASN B C 1
ATOM 5460 O O . ASN B 1 251 ? -17.672 -6.82 -39.312 1 89.38 251 ASN B O 1
ATOM 5464 N N . ILE B 1 252 ? -16.328 -7.906 -37.938 1 86.56 252 ILE B N 1
ATOM 5465 C CA . ILE B 1 252 ? -17.047 -9.156 -38.156 1 86.56 252 ILE B CA 1
ATOM 5466 C C . ILE B 1 252 ? -18.453 -9.039 -37.531 1 86.56 252 ILE B C 1
ATOM 5468 O O . ILE B 1 252 ? -19.422 -9.523 -38.094 1 86.56 252 ILE B O 1
ATOM 5472 N N . ALA B 1 253 ? -18.469 -8.406 -36.5 1 88 253 ALA B N 1
ATOM 5473 C CA . ALA B 1 253 ? -19.703 -8.281 -35.719 1 88 253 ALA B CA 1
ATOM 5474 C C . ALA B 1 253 ? -20.734 -7.449 -36.5 1 88 253 ALA B C 1
ATOM 5476 O O . ALA B 1 253 ? -21.938 -7.621 -36.312 1 88 253 ALA B O 1
ATOM 5477 N N . LYS B 1 254 ? -20.312 -6.504 -37.25 1 85.62 254 LYS B N 1
ATOM 5478 C CA . LYS B 1 254 ? -21.188 -5.617 -38 1 85.62 254 LYS B CA 1
ATOM 5479 C C . LYS B 1 254 ? -22.172 -6.41 -38.875 1 85.62 254 LYS B C 1
ATOM 5481 O O . LYS B 1 254 ? -23.297 -5.965 -39.125 1 85.62 254 LYS B O 1
ATOM 5486 N N . ASP B 1 255 ? -21.75 -7.508 -39.219 1 85.25 255 ASP B N 1
ATOM 5487 C CA . ASP B 1 255 ? -22.547 -8.289 -40.156 1 85.25 255 ASP B CA 1
ATOM 5488 C C . ASP B 1 255 ? -23.422 -9.297 -39.438 1 85.25 255 ASP B C 1
ATOM 5490 O O . ASP B 1 255 ? -24.141 -10.086 -40.062 1 85.25 255 ASP B O 1
ATOM 5494 N N . ILE B 1 256 ? -23.359 -9.297 -38.219 1 87.5 256 ILE B N 1
ATOM 5495 C CA . ILE B 1 256 ? -24.109 -10.273 -37.438 1 87.5 256 ILE B CA 1
ATOM 5496 C C . ILE B 1 256 ? -25.312 -9.586 -36.781 1 87.5 256 ILE B C 1
ATOM 5498 O O . ILE B 1 256 ? -25.141 -8.594 -36.062 1 87.5 256 ILE B O 1
ATOM 5502 N N . HIS B 1 257 ? -26.438 -10.109 -37.031 1 85.06 257 HIS B N 1
ATOM 5503 C CA . HIS B 1 257 ? -27.641 -9.555 -36.438 1 85.06 257 HIS B CA 1
ATOM 5504 C C . HIS B 1 257 ? -27.688 -9.805 -34.938 1 85.06 257 HIS B C 1
ATOM 5506 O O . HIS B 1 257 ? -27.312 -10.883 -34.469 1 85.06 257 HIS B O 1
ATOM 5512 N N . TYR B 1 258 ? -28.141 -8.914 -34.219 1 83.5 258 TYR B N 1
ATOM 5513 C CA . TYR B 1 258 ? -28.172 -8.961 -32.75 1 83.5 258 TYR B CA 1
ATOM 5514 C C . TYR B 1 258 ? -28.906 -10.203 -32.25 1 83.5 258 TYR B C 1
ATOM 5516 O O . TYR B 1 258 ? -28.547 -10.773 -31.234 1 83.5 258 TYR B O 1
ATOM 5524 N N . SER B 1 259 ? -29.891 -10.68 -33.062 1 85.75 259 SER B N 1
ATOM 5525 C CA . SER B 1 259 ? -30.719 -11.812 -32.656 1 85.75 259 SER B CA 1
ATOM 5526 C C . SER B 1 259 ? -29.938 -13.117 -32.688 1 85.75 259 SER B C 1
ATOM 5528 O O . SER B 1 259 ? -30.344 -14.109 -32.094 1 85.75 259 SER B O 1
ATOM 5530 N N . GLU B 1 260 ? -28.844 -13.055 -33.312 1 87.88 260 GLU B N 1
ATOM 5531 C CA . GLU B 1 260 ? -28.047 -14.273 -33.469 1 87.88 260 GLU B CA 1
ATOM 5532 C C . GLU B 1 260 ? -27.125 -14.5 -32.281 1 87.88 260 GLU B C 1
ATOM 5534 O O . GLU B 1 260 ? -26.609 -15.602 -32.094 1 87.88 260 GLU B O 1
ATOM 5539 N N . TYR B 1 261 ? -26.953 -13.539 -31.484 1 91 261 TYR B N 1
ATOM 5540 C CA . TYR B 1 261 ? -26.078 -13.641 -30.328 1 91 261 TYR B CA 1
ATOM 5541 C C . TYR B 1 261 ? -26.766 -14.398 -29.203 1 91 261 TYR B C 1
ATOM 5543 O O . TYR B 1 261 ? -28 -14.398 -29.094 1 91 261 TYR B O 1
ATOM 5551 N N . THR B 1 262 ? -26.062 -15.078 -28.391 1 93.88 262 THR B N 1
ATOM 5552 C CA . THR B 1 262 ? -26.531 -15.727 -27.172 1 93.88 262 THR B CA 1
ATOM 5553 C C . THR B 1 262 ? -26.047 -14.961 -25.938 1 93.88 262 THR B C 1
ATOM 5555 O O . THR B 1 262 ? -24.859 -14.648 -25.812 1 93.88 262 THR B O 1
ATOM 5558 N N . GLN B 1 263 ? -26.906 -14.719 -24.984 1 91.25 263 GLN B N 1
ATOM 5559 C CA . GLN B 1 263 ? -26.531 -13.992 -23.781 1 91.25 263 GLN B CA 1
ATOM 5560 C C . GLN B 1 263 ? -25.719 -14.867 -22.844 1 91.25 263 GLN B C 1
ATOM 5562 O O . GLN B 1 263 ? -26.156 -15.961 -22.469 1 91.25 263 GLN B O 1
ATOM 5567 N N . ALA B 1 264 ? -24.562 -14.508 -22.562 1 91.62 264 ALA B N 1
ATOM 5568 C CA . ALA B 1 264 ? -23.672 -15.273 -21.703 1 91.62 264 ALA B CA 1
ATOM 5569 C C . ALA B 1 264 ? -23.688 -14.727 -20.281 1 91.62 264 ALA B C 1
ATOM 5571 O O . ALA B 1 264 ? -23.438 -15.469 -19.328 1 91.62 264 ALA B O 1
ATOM 5572 N N . ASP B 1 265 ? -23.844 -13.438 -20.125 1 88.56 265 ASP B N 1
ATOM 5573 C CA . ASP B 1 265 ? -23.938 -12.75 -18.844 1 88.56 265 ASP B CA 1
ATOM 5574 C C . ASP B 1 265 ? -24.859 -11.539 -18.922 1 88.56 265 ASP B C 1
ATOM 5576 O O . ASP B 1 265 ? -25.391 -11.234 -20 1 88.56 265 ASP B O 1
ATOM 5580 N N . LYS B 1 266 ? -25.047 -10.75 -17.844 1 84.38 266 LYS B N 1
ATOM 5581 C CA . LYS B 1 266 ? -25.953 -9.609 -17.797 1 84.38 266 LYS B CA 1
ATOM 5582 C C . LYS B 1 266 ? -25.609 -8.586 -18.875 1 84.38 266 LYS B C 1
ATOM 5584 O O . LYS B 1 266 ? -26.5 -7.957 -19.453 1 84.38 266 LYS B O 1
ATOM 5589 N N . ALA B 1 267 ? -24.406 -8.438 -19.094 1 87.62 267 ALA B N 1
ATOM 5590 C CA . ALA B 1 267 ? -23.969 -7.414 -20.047 1 87.62 267 ALA B CA 1
ATOM 5591 C C . ALA B 1 267 ? -23 -7.996 -21.078 1 87.62 267 ALA B C 1
ATOM 5593 O O . ALA B 1 267 ? -22.094 -7.305 -21.547 1 87.62 267 ALA B O 1
ATOM 5594 N N . ALA B 1 268 ? -23.109 -9.305 -21.359 1 91.94 268 ALA B N 1
ATOM 5595 C CA . ALA B 1 268 ? -22.203 -9.93 -22.312 1 91.94 268 ALA B CA 1
ATOM 5596 C C . ALA B 1 268 ? -22.938 -10.953 -23.188 1 91.94 268 ALA B C 1
ATOM 5598 O O . ALA B 1 268 ? -23.781 -11.703 -22.688 1 91.94 268 ALA B O 1
ATOM 5599 N N . TRP B 1 269 ? -22.781 -10.945 -24.422 1 94.25 269 TRP B N 1
ATOM 5600 C CA . TRP B 1 269 ? -23.344 -11.859 -25.406 1 94.25 269 TRP B CA 1
ATOM 5601 C C . TRP B 1 269 ? -22.234 -12.5 -26.25 1 94.25 269 TRP B C 1
ATOM 5603 O O . TRP B 1 269 ? -21.188 -11.906 -26.453 1 94.25 269 TRP B O 1
ATOM 5613 N N . VAL B 1 270 ? -22.5 -13.703 -26.766 1 95.19 270 VAL B N 1
ATOM 5614 C CA . VAL B 1 270 ? -21.484 -14.398 -27.562 1 95.19 270 VAL B CA 1
ATOM 5615 C C . VAL B 1 270 ? -22.109 -14.898 -28.859 1 95.19 270 VAL B C 1
ATOM 5617 O O . VAL B 1 270 ? -23.312 -15.164 -28.922 1 95.19 270 VAL B O 1
ATOM 5620 N N . TYR B 1 271 ? -21.375 -14.914 -29.844 1 95.38 271 TYR B N 1
ATOM 5621 C CA . TYR B 1 271 ? -21.719 -15.5 -31.125 1 95.38 271 TYR B CA 1
ATOM 5622 C C . TYR B 1 271 ? -20.547 -16.312 -31.672 1 95.38 271 TYR B C 1
ATOM 5624 O O . TYR B 1 271 ? -19.438 -15.797 -31.844 1 95.38 271 TYR B O 1
ATOM 5632 N N . GLU B 1 272 ? -20.766 -17.516 -31.938 1 94.12 272 GLU B N 1
ATOM 5633 C CA . GLU B 1 272 ? -19.703 -18.391 -32.438 1 94.12 272 GLU B CA 1
ATOM 5634 C C . GLU B 1 272 ? -19.719 -18.438 -33.969 1 94.12 272 GLU B C 1
ATOM 5636 O O . GLU B 1 272 ? -20.734 -18.766 -34.562 1 94.12 272 GLU B O 1
ATOM 5641 N N . LEU B 1 273 ? -18.594 -18.141 -34.594 1 92.25 273 LEU B N 1
ATOM 5642 C CA . LEU B 1 273 ? -18.406 -18.234 -36.031 1 92.25 273 LEU B CA 1
ATOM 5643 C C . LEU B 1 273 ? -18.234 -19.688 -36.469 1 92.25 273 LEU B C 1
ATOM 5645 O O . LEU B 1 273 ? -17.922 -20.547 -35.656 1 92.25 273 LEU B O 1
ATOM 5649 N N . PRO B 1 274 ? -18.5 -19.938 -37.719 1 88.06 274 PRO B N 1
ATOM 5650 C CA . PRO B 1 274 ? -18.266 -21.297 -38.188 1 88.06 274 PRO B CA 1
ATOM 5651 C C . PRO B 1 274 ? -16.828 -21.766 -37.938 1 88.06 274 PRO B C 1
ATOM 5653 O O . PRO B 1 274 ? -15.891 -21 -38.125 1 88.06 274 PRO B O 1
ATOM 5656 N N . GLU B 1 275 ? -16.766 -22.906 -37.469 1 85.25 275 GLU B N 1
ATOM 5657 C CA . GLU B 1 275 ? -15.461 -23.484 -37.125 1 85.25 275 GLU B CA 1
ATOM 5658 C C . GLU B 1 275 ? -14.594 -23.609 -38.375 1 85.25 275 GLU B C 1
ATOM 5660 O O . GLU B 1 275 ? -15.094 -23.953 -39.469 1 85.25 275 GLU B O 1
ATOM 5665 N N . ASN B 1 276 ? -13.336 -23.297 -38.219 1 83.88 276 ASN B N 1
ATOM 5666 C CA . ASN B 1 276 ? -12.375 -23.422 -39.312 1 83.88 276 ASN B CA 1
ATOM 5667 C C . ASN B 1 276 ? -11.172 -24.281 -38.906 1 83.88 276 ASN B C 1
ATOM 5669 O O . ASN B 1 276 ? -10.328 -23.844 -38.125 1 83.88 276 ASN B O 1
ATOM 5673 N N . ASN B 1 277 ? -11 -25.469 -39.5 1 83.5 277 ASN B N 1
ATOM 5674 C CA . ASN B 1 277 ? -9.844 -26.328 -39.281 1 83.5 277 ASN B CA 1
ATOM 5675 C C . ASN B 1 277 ? -9.562 -26.547 -37.812 1 83.5 277 ASN B C 1
ATOM 5677 O O . ASN B 1 277 ? -8.438 -26.344 -37.344 1 83.5 277 ASN B O 1
ATOM 5681 N N . GLY B 1 278 ? -10.602 -26.766 -37.031 1 84.81 278 GLY B N 1
ATOM 5682 C CA . GLY B 1 278 ? -10.445 -27.125 -35.625 1 84.81 278 GLY B CA 1
ATOM 5683 C C . GLY B 1 278 ? -10.312 -25.906 -34.719 1 84.81 278 GLY B C 1
ATOM 5684 O O . GLY B 1 278 ? -10.195 -26.047 -33.5 1 84.81 278 GLY B O 1
ATOM 5685 N N . VAL B 1 279 ? -10.383 -24.766 -35.25 1 93.31 279 VAL B N 1
ATOM 5686 C CA . VAL B 1 279 ? -10.266 -23.531 -34.469 1 93.31 279 VAL B CA 1
ATOM 5687 C C . VAL B 1 279 ? -11.633 -22.859 -34.375 1 93.31 279 VAL B C 1
ATOM 5689 O O . VAL B 1 279 ? -12.344 -22.719 -35.375 1 93.31 279 VAL B O 1
ATOM 5692 N N . ARG B 1 280 ? -11.969 -22.625 -33.219 1 95.69 280 ARG B N 1
ATOM 5693 C CA . ARG B 1 280 ? -13.234 -21.969 -32.938 1 95.69 280 ARG B CA 1
ATOM 5694 C C . ARG B 1 280 ? -13.023 -20.484 -32.656 1 95.69 280 ARG B C 1
ATOM 5696 O O . ARG B 1 280 ? -12.078 -20.094 -31.953 1 95.69 280 ARG B O 1
ATOM 5703 N N . ASN B 1 281 ? -13.82 -19.625 -33.344 1 94.5 281 ASN B N 1
ATOM 5704 C CA . ASN B 1 281 ? -13.836 -18.172 -33.125 1 94.5 281 ASN B CA 1
ATOM 5705 C C . ASN B 1 281 ? -15.156 -17.703 -32.531 1 94.5 281 ASN B C 1
ATOM 5707 O O . ASN B 1 281 ? -16.219 -17.938 -33.125 1 94.5 281 ASN B O 1
ATOM 5711 N N . ILE B 1 282 ? -15.086 -17.156 -31.375 1 95.25 282 ILE B N 1
ATOM 5712 C CA . ILE B 1 282 ? -16.297 -16.734 -30.672 1 95.25 282 ILE B CA 1
ATOM 5713 C C . ILE B 1 282 ? -16.266 -15.219 -30.484 1 95.25 282 ILE B C 1
ATOM 5715 O O . ILE B 1 282 ? -15.398 -14.695 -29.781 1 95.25 282 ILE B O 1
ATOM 5719 N N . ILE B 1 283 ? -17.188 -14.508 -31.016 1 94.44 283 ILE B N 1
ATOM 5720 C CA . ILE B 1 283 ? -17.328 -13.07 -30.828 1 94.44 283 ILE B CA 1
ATOM 5721 C C . ILE B 1 283 ? -17.984 -12.781 -29.469 1 94.44 283 ILE B C 1
ATOM 5723 O O . ILE B 1 283 ? -18.984 -13.398 -29.125 1 94.44 283 ILE B O 1
ATOM 5727 N N . VAL B 1 284 ? -17.406 -11.953 -28.734 1 93.5 284 VAL B N 1
ATOM 5728 C CA . VAL B 1 284 ? -17.953 -11.531 -27.453 1 93.5 284 VAL B CA 1
ATOM 5729 C C . VAL B 1 284 ? -18.359 -10.055 -27.516 1 93.5 284 VAL B C 1
ATOM 5731 O O . VAL B 1 284 ? -17.547 -9.203 -27.875 1 93.5 284 VAL B O 1
ATOM 5734 N N . GLN B 1 285 ? -19.562 -9.773 -27.266 1 92.38 285 GLN B N 1
ATOM 5735 C CA . GLN B 1 285 ? -20.109 -8.422 -27.156 1 92.38 285 GLN B CA 1
ATOM 5736 C C . GLN B 1 285 ? -20.391 -8.055 -25.703 1 92.38 285 GLN B C 1
ATOM 5738 O O . GLN B 1 285 ? -21.125 -8.773 -25.016 1 92.38 285 GLN B O 1
ATOM 5743 N N . THR B 1 286 ? -19.766 -7.055 -25.281 1 89.94 286 THR B N 1
ATOM 5744 C CA . THR B 1 286 ? -19.984 -6.633 -23.906 1 89.94 286 THR B CA 1
ATOM 5745 C C . THR B 1 286 ? -20.5 -5.195 -23.844 1 89.94 286 THR B C 1
ATOM 5747 O O . THR B 1 286 ? -20.062 -4.352 -24.641 1 89.94 286 THR B O 1
ATOM 5750 N N . LEU B 1 287 ? -21.422 -4.984 -22.938 1 86.94 287 LEU B N 1
ATOM 5751 C CA . LEU B 1 287 ? -21.938 -3.645 -22.688 1 86.94 287 LEU B CA 1
ATOM 5752 C C . LEU B 1 287 ? -21.25 -3.002 -21.5 1 86.94 287 LEU B C 1
ATOM 5754 O O . LEU B 1 287 ? -21.281 -3.531 -20.391 1 86.94 287 LEU B O 1
ATOM 5758 N N . SER B 1 288 ? -20.562 -1.9 -21.781 1 79.5 288 SER B N 1
ATOM 5759 C CA . SER B 1 288 ? -19.891 -1.186 -20.703 1 79.5 288 SER B CA 1
ATOM 5760 C C . SER B 1 288 ? -20.891 -0.459 -19.812 1 79.5 288 SER B C 1
ATOM 5762 O O . SER B 1 288 ? -22.047 -0.282 -20.188 1 79.5 288 SER B O 1
ATOM 5764 N N . SER B 1 289 ? -20.453 -0.041 -18.703 1 64.62 289 SER B N 1
ATOM 5765 C CA . SER B 1 289 ? -21.297 0.706 -17.766 1 64.62 289 SER B CA 1
ATOM 5766 C C . SER B 1 289 ? -21.75 2.023 -18.391 1 64.62 289 SER B C 1
ATOM 5768 O O . SER B 1 289 ? -22.812 2.553 -18.016 1 64.62 289 SER B O 1
ATOM 5770 N N . LYS B 1 290 ? -21.141 2.512 -19.359 1 66.62 290 LYS B N 1
ATOM 5771 C CA . LYS B 1 290 ? -21.469 3.77 -20.016 1 66.62 290 LYS B CA 1
ATOM 5772 C C . LYS B 1 290 ? -22.406 3.537 -21.203 1 66.62 290 LYS B C 1
ATOM 5774 O O . LYS B 1 290 ? -22.719 4.469 -21.953 1 66.62 290 LYS B O 1
ATOM 5779 N N . GLY B 1 291 ? -22.625 2.34 -21.453 1 72.75 291 GLY B N 1
ATOM 5780 C CA . GLY B 1 291 ? -23.562 2.012 -22.516 1 72.75 291 GLY B CA 1
ATOM 5781 C C . GLY B 1 291 ? -22.906 1.775 -23.859 1 72.75 291 GLY B C 1
ATOM 5782 O O . GLY B 1 291 ? -23.578 1.73 -24.891 1 72.75 291 GLY B O 1
ATOM 5783 N N . LYS B 1 292 ? -21.688 1.763 -23.906 1 81.06 292 LYS B N 1
ATOM 5784 C CA . LYS B 1 292 ? -20.969 1.5 -25.156 1 81.06 292 LYS B CA 1
ATOM 5785 C C . LYS B 1 292 ? -20.734 0.004 -25.344 1 81.06 292 LYS B C 1
ATOM 5787 O O . LYS B 1 292 ? -20.406 -0.706 -24.391 1 81.06 292 LYS B O 1
ATOM 5792 N N . LEU B 1 293 ? -20.859 -0.405 -26.578 1 85 293 LEU B N 1
ATOM 5793 C CA . LEU B 1 293 ? -20.656 -1.812 -26.906 1 85 293 LEU B CA 1
ATOM 5794 C C . LEU B 1 293 ? -19.188 -2.068 -27.266 1 85 293 LEU B C 1
ATOM 5796 O O . LEU B 1 293 ? -18.594 -1.314 -28.031 1 85 293 LEU B O 1
ATOM 5800 N N . LYS B 1 294 ? -18.594 -3.047 -26.641 1 88.81 294 LYS B N 1
ATOM 5801 C CA . LYS B 1 294 ? -17.234 -3.49 -26.953 1 88.81 294 LYS B CA 1
ATOM 5802 C C . LYS B 1 294 ? -17.234 -4.914 -27.5 1 88.81 294 LYS B C 1
ATOM 5804 O O . LYS B 1 294 ? -18.047 -5.742 -27.094 1 88.81 294 LYS B O 1
ATOM 5809 N N . TYR B 1 295 ? -16.359 -5.113 -28.453 1 91.19 295 TYR B N 1
ATOM 5810 C CA . TYR B 1 295 ? -16.297 -6.418 -29.109 1 91.19 295 TYR B CA 1
ATOM 5811 C C . TYR B 1 295 ? -14.922 -7.047 -28.938 1 91.19 295 TYR B C 1
ATOM 5813 O O . TYR B 1 295 ? -13.906 -6.348 -28.984 1 91.19 295 TYR B O 1
ATOM 5821 N N . SER B 1 296 ? -14.883 -8.281 -28.719 1 92.88 296 SER B N 1
ATOM 5822 C CA . SER B 1 296 ? -13.664 -9.078 -28.688 1 92.88 296 SER B CA 1
ATOM 5823 C C . SER B 1 296 ? -13.875 -10.453 -29.312 1 92.88 296 SER B C 1
ATOM 5825 O O . SER B 1 296 ? -15.016 -10.836 -29.594 1 92.88 296 SER B O 1
ATOM 5827 N N . LEU B 1 297 ? -12.844 -11.07 -29.656 1 94.06 297 LEU B N 1
ATOM 5828 C CA . LEU B 1 297 ? -12.891 -12.391 -30.281 1 94.06 297 LEU B CA 1
ATOM 5829 C C . LEU B 1 297 ? -12.102 -13.414 -29.469 1 94.06 297 LEU B C 1
ATOM 5831 O O . LEU B 1 297 ? -10.914 -13.219 -29.219 1 94.06 297 LEU B O 1
ATOM 5835 N N . LEU B 1 298 ? -12.75 -14.422 -29.016 1 95.25 298 LEU B N 1
ATOM 5836 C CA . LEU B 1 298 ? -12.086 -15.547 -28.359 1 95.25 298 LEU B CA 1
ATOM 5837 C C . LEU B 1 298 ? -11.734 -16.625 -29.375 1 95.25 298 LEU B C 1
ATOM 5839 O O . LEU B 1 298 ? -12.539 -16.938 -30.25 1 95.25 298 LEU B O 1
ATOM 5843 N N . ILE B 1 299 ? -10.57 -17.141 -29.266 1 95.62 299 ILE B N 1
ATOM 5844 C CA . ILE B 1 299 ? -10.094 -18.203 -30.125 1 95.62 299 ILE B CA 1
ATOM 5845 C C . ILE B 1 299 ? -9.75 -19.438 -29.297 1 95.62 299 ILE B C 1
ATOM 5847 O O . ILE B 1 299 ? -9.039 -19.328 -28.297 1 95.62 299 ILE B O 1
ATOM 5851 N N . THR B 1 300 ? -10.227 -20.609 -29.656 1 96.94 300 THR B N 1
ATOM 5852 C CA . THR B 1 300 ? -9.977 -21.812 -28.875 1 96.94 300 THR B CA 1
ATOM 5853 C C . THR B 1 300 ? -10.023 -23.062 -29.766 1 96.94 300 THR B C 1
ATOM 5855 O O . THR B 1 300 ? -10.531 -23.016 -30.875 1 96.94 300 THR B O 1
ATOM 5858 N N . ASN B 1 301 ? -9.352 -24.125 -29.375 1 96.44 301 ASN B N 1
ATOM 5859 C CA . ASN B 1 301 ? -9.453 -25.422 -30.047 1 96.44 301 ASN B CA 1
ATOM 5860 C C . ASN B 1 301 ? -10.172 -26.453 -29.188 1 96.44 301 ASN B C 1
ATOM 5862 O O . ASN B 1 301 ? -10.125 -27.656 -29.484 1 96.44 301 ASN B O 1
ATOM 5866 N N . ILE B 1 302 ? -10.727 -25.984 -28.094 1 96.25 302 ILE B N 1
ATOM 5867 C CA . ILE B 1 302 ? -11.531 -26.875 -27.266 1 96.25 302 ILE B CA 1
ATOM 5868 C C . ILE B 1 302 ? -12.828 -27.219 -27.984 1 96.25 302 ILE B C 1
ATOM 5870 O O . ILE B 1 302 ? -13.539 -26.344 -28.469 1 96.25 302 ILE B O 1
ATOM 5874 N N . ASN B 1 303 ? -13.102 -28.406 -28 1 93.5 303 ASN B N 1
ATOM 5875 C CA . ASN B 1 303 ? -14.258 -28.891 -28.734 1 93.5 303 ASN B CA 1
ATOM 5876 C C . ASN B 1 303 ? -15.562 -28.344 -28.156 1 93.5 303 ASN B C 1
ATOM 5878 O O . ASN B 1 303 ? -15.711 -28.25 -26.938 1 93.5 303 ASN B O 1
ATOM 5882 N N . SER B 1 304 ? -16.484 -28.031 -29.047 1 91.88 304 SER B N 1
ATOM 5883 C CA . SER B 1 304 ? -17.766 -27.469 -28.656 1 91.88 304 SER B CA 1
ATOM 5884 C C . SER B 1 304 ? -18.562 -28.438 -27.797 1 91.88 304 SER B C 1
ATOM 5886 O O . SER B 1 304 ? -19.422 -28.047 -27.016 1 91.88 304 SER B O 1
ATOM 5888 N N . LYS B 1 305 ? -18.281 -29.703 -27.984 1 90.94 305 LYS B N 1
ATOM 5889 C CA . LYS B 1 305 ? -18.969 -30.734 -27.172 1 90.94 305 LYS B CA 1
ATOM 5890 C C . LYS B 1 305 ? -18.516 -30.672 -25.719 1 90.94 305 LYS B C 1
ATOM 5892 O O . LYS B 1 305 ? -19.281 -31 -24.812 1 90.94 305 LYS B O 1
ATOM 5897 N N . ASP B 1 306 ? -17.219 -30.25 -25.547 1 92.38 306 ASP B N 1
ATOM 5898 C CA . ASP B 1 306 ? -16.672 -30.156 -24.188 1 92.38 306 ASP B CA 1
ATOM 5899 C C . ASP B 1 306 ? -17.094 -28.859 -23.516 1 92.38 306 ASP B C 1
ATOM 5901 O O . ASP B 1 306 ? -17.422 -28.844 -22.328 1 92.38 306 ASP B O 1
ATOM 5905 N N . MET B 1 307 ? -16.984 -27.75 -24.25 1 95.81 307 MET B N 1
ATOM 5906 C CA . MET B 1 307 ? -17.375 -26.422 -23.781 1 95.81 307 MET B CA 1
ATOM 5907 C C . MET B 1 307 ? -18.078 -25.641 -24.891 1 95.81 307 MET B C 1
ATOM 5909 O O . MET B 1 307 ? -17.453 -25.312 -25.906 1 95.81 307 MET B O 1
ATOM 5913 N N . ASN B 1 308 ? -19.266 -25.312 -24.625 1 94.62 308 ASN B N 1
ATOM 5914 C CA . ASN B 1 308 ? -19.938 -24.469 -25.609 1 94.62 308 ASN B CA 1
ATOM 5915 C C . ASN B 1 308 ? -19.469 -23.016 -25.516 1 94.62 308 ASN B C 1
ATOM 5917 O O . ASN B 1 308 ? -18.625 -22.672 -24.688 1 94.62 308 ASN B O 1
ATOM 5921 N N . ALA B 1 309 ? -20.016 -22.172 -26.344 1 96 309 ALA B N 1
ATOM 5922 C CA . ALA B 1 309 ? -19.547 -20.797 -26.469 1 96 309 ALA B CA 1
ATOM 5923 C C . ALA B 1 309 ? -19.719 -20.047 -25.141 1 96 309 ALA B C 1
ATOM 5925 O O . ALA B 1 309 ? -18.844 -19.281 -24.734 1 96 309 ALA B O 1
ATOM 5926 N N . VAL B 1 310 ? -20.797 -20.234 -24.547 1 95.69 310 VAL B N 1
ATOM 5927 C CA . VAL B 1 310 ? -21.094 -19.562 -23.281 1 95.69 310 VAL B CA 1
ATOM 5928 C C . VAL B 1 310 ? -20.141 -20.047 -22.188 1 95.69 310 VAL B C 1
ATOM 5930 O O . VAL B 1 310 ? -19.609 -19.25 -21.406 1 95.69 310 VAL B O 1
ATOM 5933 N N . GLU B 1 311 ? -19.938 -21.281 -22.188 1 95.88 311 GLU B N 1
ATOM 5934 C CA . GLU B 1 311 ? -19.031 -21.875 -21.203 1 95.88 311 GLU B CA 1
ATOM 5935 C C . GLU B 1 311 ? -17.594 -21.391 -21.438 1 95.88 311 GLU B C 1
ATOM 5937 O O . GLU B 1 311 ? -16.859 -21.156 -20.469 1 95.88 311 GLU B O 1
ATOM 5942 N N . ILE B 1 312 ? -17.203 -21.297 -22.734 1 96.44 312 ILE B N 1
ATOM 5943 C CA . ILE B 1 312 ? -15.875 -20.812 -23.062 1 96.44 312 ILE B CA 1
ATOM 5944 C C . ILE B 1 312 ? -15.719 -19.375 -22.531 1 96.44 312 ILE B C 1
ATOM 5946 O O . ILE B 1 312 ? -14.664 -19.016 -22 1 96.44 312 ILE B O 1
ATOM 5950 N N . PHE B 1 313 ? -16.75 -18.641 -22.641 1 95.19 313 PHE B N 1
ATOM 5951 C CA . PHE B 1 313 ? -16.719 -17.266 -22.141 1 95.19 313 PHE B CA 1
ATOM 5952 C C . PHE B 1 313 ? -16.469 -17.234 -20.641 1 95.19 313 PHE B C 1
ATOM 5954 O O . PHE B 1 313 ? -15.594 -16.516 -20.172 1 95.19 313 PHE B O 1
ATOM 5961 N N . HIS B 1 314 ? -17.203 -18.047 -19.906 1 95 314 HIS B N 1
ATOM 5962 C CA . HIS B 1 314 ? -17.047 -18.078 -18.469 1 95 314 HIS B CA 1
ATOM 5963 C C . HIS B 1 314 ? -15.695 -18.656 -18.062 1 95 314 HIS B C 1
ATOM 5965 O O . HIS B 1 314 ? -15.078 -18.188 -17.109 1 95 314 HIS B O 1
ATOM 5971 N N . PHE B 1 315 ? -15.336 -19.703 -18.797 1 95.5 315 PHE B N 1
ATOM 5972 C CA . PHE B 1 315 ? -14.047 -20.328 -18.562 1 95.5 315 PHE B CA 1
ATOM 5973 C C . PHE B 1 315 ? -12.914 -19.328 -18.734 1 95.5 315 PHE B C 1
ATOM 5975 O O . PHE B 1 315 ? -12.008 -19.25 -17.906 1 95.5 315 PHE B O 1
ATOM 5982 N N . TYR B 1 316 ? -12.992 -18.547 -19.734 1 95.88 316 TYR B N 1
ATOM 5983 C CA . TYR B 1 316 ? -11.969 -17.547 -20.016 1 95.88 316 TYR B CA 1
ATOM 5984 C C . TYR B 1 316 ? -11.906 -16.484 -18.922 1 95.88 316 TYR B C 1
ATOM 5986 O O . TYR B 1 316 ? -10.828 -16.016 -18.562 1 95.88 316 TYR B O 1
ATOM 5994 N N . ASN B 1 317 ? -13.016 -16.094 -18.406 1 91.75 317 ASN B N 1
ATOM 5995 C CA . ASN B 1 317 ? -13.094 -15.031 -17.406 1 91.75 317 ASN B CA 1
ATOM 5996 C C . ASN B 1 317 ? -12.367 -15.422 -16.125 1 91.75 317 ASN B C 1
ATOM 5998 O O . ASN B 1 317 ? -11.961 -14.555 -15.344 1 91.75 317 ASN B O 1
ATOM 6002 N N . LYS B 1 318 ? -12.18 -16.672 -15.875 1 92 318 LYS B N 1
ATOM 6003 C CA . LYS B 1 318 ? -11.445 -17.141 -14.703 1 92 318 LYS B CA 1
ATOM 6004 C C . LYS B 1 318 ? -9.961 -16.797 -14.82 1 92 318 LYS B C 1
ATOM 6006 O O . LYS B 1 318 ? -9.211 -16.922 -13.844 1 92 318 LYS B O 1
ATOM 6011 N N . ARG B 1 319 ? -9.547 -16.281 -15.984 1 90.25 319 ARG B N 1
ATOM 6012 C CA . ARG B 1 319 ? -8.18 -15.805 -16.172 1 90.25 319 ARG B CA 1
ATOM 6013 C C . ARG B 1 319 ? -7.828 -14.719 -15.172 1 90.25 319 ARG B C 1
ATOM 6015 O O . ARG B 1 319 ? -6.648 -14.445 -14.93 1 90.25 319 ARG B O 1
ATOM 6022 N N . GLN B 1 320 ? -8.797 -14.188 -14.492 1 88.31 320 GLN B N 1
ATOM 6023 C CA . GLN B 1 320 ? -8.602 -13.117 -13.523 1 88.31 320 GLN B CA 1
ATOM 6024 C C . GLN B 1 320 ? -7.727 -13.578 -12.359 1 88.31 320 GLN B C 1
ATOM 6026 O O . GLN B 1 320 ? -7.172 -12.758 -11.625 1 88.31 320 GLN B O 1
ATOM 6031 N N . THR B 1 321 ? -7.512 -14.859 -12.164 1 91.62 321 THR B N 1
ATOM 6032 C CA . THR B 1 321 ? -6.715 -15.398 -11.07 1 91.62 321 THR B CA 1
ATOM 6033 C C . THR B 1 321 ? -5.27 -14.922 -11.164 1 91.62 321 THR B C 1
ATOM 6035 O O . THR B 1 321 ? -4.625 -14.664 -10.141 1 91.62 321 THR B O 1
ATOM 6038 N N . ILE B 1 322 ? -4.77 -14.836 -12.391 1 94.81 322 ILE B N 1
ATOM 6039 C CA . ILE B 1 322 ? -3.387 -14.391 -12.523 1 94.81 322 ILE B CA 1
ATOM 6040 C C . ILE B 1 322 ? -3.297 -12.898 -12.211 1 94.81 322 ILE B C 1
ATOM 6042 O O . ILE B 1 322 ? -2.299 -12.43 -11.656 1 94.81 322 ILE B O 1
ATOM 6046 N N . GLU B 1 323 ? -4.32 -12.125 -12.547 1 92 323 GLU B N 1
ATOM 6047 C CA . GLU B 1 323 ? -4.367 -10.719 -12.164 1 92 323 GLU B CA 1
ATOM 6048 C C . GLU B 1 323 ? -4.395 -10.555 -10.648 1 92 323 GLU B C 1
ATOM 6050 O O . GLU B 1 323 ? -3.729 -9.672 -10.102 1 92 323 GLU B O 1
ATOM 6055 N N . ALA B 1 324 ? -5.18 -11.398 -10.016 1 93.56 324 ALA B N 1
ATOM 6056 C CA . ALA B 1 324 ? -5.238 -11.398 -8.555 1 93.56 324 ALA B CA 1
ATOM 6057 C C . ALA B 1 324 ? -3.881 -11.742 -7.953 1 93.56 324 ALA B C 1
ATOM 6059 O O . ALA B 1 324 ? -3.475 -11.156 -6.949 1 93.56 324 ALA B O 1
ATOM 6060 N N . PHE B 1 325 ? -3.248 -12.695 -8.555 1 96.56 325 PHE B N 1
ATOM 6061 C CA . PHE B 1 325 ? -1.909 -13.055 -8.102 1 96.56 325 PHE B CA 1
ATOM 6062 C C . PHE B 1 325 ? -0.962 -11.867 -8.219 1 96.56 325 PHE B C 1
ATOM 6064 O O . PHE B 1 325 ? -0.219 -11.562 -7.281 1 96.56 325 PHE B O 1
ATOM 6071 N N . PHE B 1 326 ? -0.978 -11.18 -9.398 1 95.75 326 PHE B N 1
ATOM 6072 C CA . PHE B 1 326 ? -0.111 -10.023 -9.594 1 95.75 326 PHE B CA 1
ATOM 6073 C C . PHE B 1 326 ? -0.406 -8.945 -8.555 1 95.75 326 PHE B C 1
ATOM 6075 O O . PHE B 1 326 ? 0.514 -8.336 -8.016 1 95.75 326 PHE B O 1
ATOM 6082 N N . LYS B 1 327 ? -1.679 -8.766 -8.305 1 94.06 327 LYS B N 1
ATOM 6083 C CA . LYS B 1 327 ? -2.066 -7.781 -7.301 1 94.06 327 LYS B CA 1
ATOM 6084 C C . LYS B 1 327 ? -1.526 -8.164 -5.926 1 94.06 327 LYS B C 1
ATOM 6086 O O . LYS B 1 327 ? -1 -7.312 -5.203 1 94.06 327 LYS B O 1
ATOM 6091 N N . MET B 1 328 ? -1.68 -9.367 -5.57 1 95.5 328 MET B N 1
ATOM 6092 C CA . MET B 1 328 ? -1.174 -9.891 -4.305 1 95.5 328 MET B CA 1
ATOM 6093 C C . MET B 1 328 ? 0.345 -9.766 -4.23 1 95.5 328 MET B C 1
ATOM 6095 O O . MET B 1 328 ? 0.885 -9.273 -3.238 1 95.5 328 MET B O 1
ATOM 6099 N N . ALA B 1 329 ? 1.029 -10.164 -5.289 1 97.44 329 ALA B N 1
ATOM 6100 C CA . ALA B 1 329 ? 2.488 -10.117 -5.324 1 97.44 329 ALA B CA 1
ATOM 6101 C C . ALA B 1 329 ? 2.996 -8.688 -5.16 1 97.44 329 ALA B C 1
ATOM 6103 O O . ALA B 1 329 ? 4.004 -8.453 -4.488 1 97.44 329 ALA B O 1
ATOM 6104 N N . LYS B 1 330 ? 2.283 -7.762 -5.754 1 95.31 330 LYS B N 1
ATOM 6105 C CA . LYS B 1 330 ? 2.672 -6.355 -5.691 1 95.31 330 LYS B CA 1
ATOM 6106 C C . LYS B 1 330 ? 2.398 -5.773 -4.309 1 95.31 330 LYS B C 1
ATOM 6108 O O . LYS B 1 330 ? 3.191 -4.98 -3.795 1 95.31 330 LYS B O 1
ATOM 6113 N N . ASN B 1 331 ? 1.308 -6.219 -3.635 1 92.12 331 ASN B N 1
ATOM 6114 C CA . ASN B 1 331 ? 0.853 -5.516 -2.441 1 92.12 331 ASN B CA 1
ATOM 6115 C C . ASN B 1 331 ? 1.241 -6.262 -1.168 1 92.12 331 ASN B C 1
ATOM 6117 O O . ASN B 1 331 ? 1.264 -5.676 -0.084 1 92.12 331 ASN B O 1
ATOM 6121 N N . VAL B 1 332 ? 1.529 -7.496 -1.257 1 95.31 332 VAL B N 1
ATOM 6122 C CA . VAL B 1 332 ? 1.854 -8.297 -0.082 1 95.31 332 VAL B CA 1
ATOM 6123 C C . VAL B 1 332 ? 3.344 -8.633 -0.08 1 95.31 332 VAL B C 1
ATOM 6125 O O . VAL B 1 332 ? 4.039 -8.398 0.915 1 95.31 332 VAL B O 1
ATOM 6128 N N . TYR B 1 333 ? 3.824 -9.078 -1.279 1 97.38 333 TYR B N 1
ATOM 6129 C CA . TYR B 1 333 ? 5.25 -9.367 -1.396 1 97.38 333 TYR B CA 1
ATOM 6130 C C . TYR B 1 333 ? 6.027 -8.125 -1.812 1 97.38 333 TYR B C 1
ATOM 6132 O O . TYR B 1 333 ? 7.262 -8.117 -1.776 1 97.38 333 TYR B O 1
ATOM 6140 N N . HIS B 1 334 ? 5.344 -7.121 -2.219 1 96.62 334 HIS B N 1
ATOM 6141 C CA . HIS B 1 334 ? 5.883 -5.809 -2.557 1 96.62 334 HIS B CA 1
ATOM 6142 C C . HIS B 1 334 ? 6.926 -5.91 -3.664 1 96.62 334 HIS B C 1
ATOM 6144 O O . HIS B 1 334 ? 8.016 -5.352 -3.547 1 96.62 334 HIS B O 1
ATOM 6150 N N . ILE B 1 335 ? 6.555 -6.586 -4.734 1 96.62 335 ILE B N 1
ATOM 6151 C CA . ILE B 1 335 ? 7.504 -6.781 -5.828 1 96.62 335 ILE B CA 1
ATOM 6152 C C . ILE B 1 335 ? 7.664 -5.48 -6.609 1 96.62 335 ILE B C 1
ATOM 6154 O O . ILE B 1 335 ? 8.586 -5.34 -7.414 1 96.62 335 ILE B O 1
ATOM 6158 N N . LYS B 1 336 ? 6.762 -4.539 -6.418 1 92.88 336 LYS B N 1
ATOM 6159 C CA . LYS B 1 336 ? 6.887 -3.244 -7.078 1 92.88 336 LYS B CA 1
ATOM 6160 C C . LYS B 1 336 ? 8.055 -2.449 -6.512 1 92.88 336 LYS B C 1
ATOM 6162 O O . LYS B 1 336 ? 8.578 -1.544 -7.168 1 92.88 336 LYS B O 1
ATOM 6167 N N . ASN B 1 337 ? 8.359 -2.729 -5.242 1 93.62 337 ASN B N 1
ATOM 6168 C CA . ASN B 1 337 ? 9.531 -2.104 -4.633 1 93.62 337 ASN B CA 1
ATOM 6169 C C . ASN B 1 337 ? 10.82 -2.818 -5.035 1 93.62 337 ASN B C 1
ATOM 6171 O O . ASN B 1 337 ? 11.297 -3.699 -4.316 1 93.62 337 ASN B O 1
ATOM 6175 N N . LEU B 1 338 ? 11.367 -2.342 -6.121 1 92.75 338 LEU B N 1
ATOM 6176 C CA . LEU B 1 338 ? 12.562 -2.994 -6.633 1 92.75 338 LEU B CA 1
ATOM 6177 C C . LEU B 1 338 ? 13.711 -2.887 -5.633 1 92.75 338 LEU B C 1
ATOM 6179 O O . LEU B 1 338 ? 14.023 -1.794 -5.152 1 92.75 338 LEU B O 1
ATOM 6183 N N . ARG B 1 339 ? 14.352 -3.988 -5.238 1 94.06 339 ARG B N 1
ATOM 6184 C CA . ARG B 1 339 ? 15.336 -4.055 -4.164 1 94.06 339 ARG B CA 1
ATOM 6185 C C . ARG B 1 339 ? 16.703 -3.576 -4.641 1 94.06 339 ARG B C 1
ATOM 6187 O O . ARG B 1 339 ? 17.609 -3.352 -3.83 1 94.06 339 ARG B O 1
ATOM 6194 N N . THR B 1 340 ? 16.891 -3.459 -5.879 1 94.06 340 THR B N 1
ATOM 6195 C CA . THR B 1 340 ? 18.141 -3.031 -6.492 1 94.06 340 THR B CA 1
ATOM 6196 C C . THR B 1 340 ? 17.891 -2.441 -7.879 1 94.06 340 THR B C 1
ATOM 6198 O O . THR B 1 340 ? 16.797 -2.57 -8.422 1 94.06 340 THR B O 1
ATOM 6201 N N . SER B 1 341 ? 18.859 -1.716 -8.352 1 92.25 341 SER B N 1
ATOM 6202 C CA . SER B 1 341 ? 18.766 -1.182 -9.711 1 92.25 341 SER B CA 1
ATOM 6203 C C . SER B 1 341 ? 19.375 -2.143 -10.727 1 92.25 341 SER B C 1
ATOM 6205 O O . SER B 1 341 ? 19.297 -1.907 -11.93 1 92.25 341 SER B O 1
ATOM 6207 N N . LYS B 1 342 ? 19.969 -3.219 -10.242 1 93.19 342 LYS B N 1
ATOM 6208 C CA . LYS B 1 342 ? 20.578 -4.199 -11.125 1 93.19 342 LYS B CA 1
ATOM 6209 C C . LYS B 1 342 ? 19.547 -5.172 -11.68 1 93.19 342 LYS B C 1
ATOM 6211 O O . LYS B 1 342 ? 18.719 -5.703 -10.938 1 93.19 342 LYS B O 1
ATOM 6216 N N . PHE B 1 343 ? 19.625 -5.484 -12.953 1 93.94 343 PHE B N 1
ATOM 6217 C CA . PHE B 1 343 ? 18.625 -6.293 -13.633 1 93.94 343 PHE B CA 1
ATOM 6218 C C . PHE B 1 343 ? 18.562 -7.695 -13.039 1 93.94 343 PHE B C 1
ATOM 6220 O O . PHE B 1 343 ? 17.484 -8.172 -12.664 1 93.94 343 PHE B O 1
ATOM 6227 N N . TYR B 1 344 ? 19.734 -8.328 -12.961 1 95.62 344 TYR B N 1
ATOM 6228 C CA . TYR B 1 344 ? 19.75 -9.703 -12.484 1 95.62 344 TYR B CA 1
ATOM 6229 C C . TYR B 1 344 ? 19.406 -9.766 -11 1 95.62 344 TYR B C 1
ATOM 6231 O O . TYR B 1 344 ? 18.922 -10.789 -10.508 1 95.62 344 TYR B O 1
ATOM 6239 N N . GLY B 1 345 ? 19.703 -8.68 -10.281 1 97.12 345 GLY B N 1
ATOM 6240 C CA . GLY B 1 345 ? 19.266 -8.594 -8.898 1 97.12 345 GLY B CA 1
ATOM 6241 C C . GLY B 1 345 ? 17.75 -8.594 -8.766 1 97.12 345 GLY B C 1
ATOM 6242 O O . GLY B 1 345 ? 17.203 -9.289 -7.914 1 97.12 345 GLY B O 1
ATOM 6243 N N . ILE B 1 346 ? 17.078 -7.801 -9.633 1 96.88 346 ILE B N 1
ATOM 6244 C CA . ILE B 1 346 ? 15.625 -7.746 -9.656 1 96.88 346 ILE B CA 1
ATOM 6245 C C . ILE B 1 346 ? 15.062 -9.109 -10.047 1 96.88 346 ILE B C 1
ATOM 6247 O O . ILE B 1 346 ? 14.148 -9.625 -9.391 1 96.88 346 ILE B O 1
ATOM 6251 N N . TYR B 1 347 ? 15.664 -9.68 -11.039 1 97.5 347 TYR B N 1
ATOM 6252 C CA . TYR B 1 347 ? 15.242 -10.969 -11.57 1 97.5 347 TYR B CA 1
ATOM 6253 C C . TYR B 1 347 ? 15.375 -12.062 -10.516 1 97.5 347 TYR B C 1
ATOM 6255 O O . TYR B 1 347 ? 14.453 -12.852 -10.312 1 97.5 347 TYR B O 1
ATOM 6263 N N . GLY B 1 348 ? 16.516 -12.086 -9.844 1 98.5 348 GLY B N 1
ATOM 6264 C CA . GLY B 1 348 ? 16.75 -13.07 -8.797 1 98.5 348 GLY B CA 1
ATOM 6265 C C . GLY B 1 348 ? 15.781 -12.945 -7.629 1 98.5 348 GLY B C 1
ATOM 6266 O O . GLY B 1 348 ? 15.281 -13.953 -7.125 1 98.5 348 GLY B O 1
ATOM 6267 N N . PHE B 1 349 ? 15.508 -11.773 -7.191 1 98.44 349 PHE B N 1
ATOM 6268 C CA . PHE B 1 349 ? 14.539 -11.562 -6.125 1 98.44 349 PHE B CA 1
ATOM 6269 C C . PHE B 1 349 ? 13.164 -12.086 -6.527 1 98.44 349 PHE B C 1
ATOM 6271 O O . PHE B 1 349 ? 12.461 -12.695 -5.719 1 98.44 349 PHE B O 1
ATOM 6278 N N . LEU B 1 350 ? 12.781 -11.805 -7.773 1 98.69 350 LEU B N 1
ATOM 6279 C CA . LEU B 1 350 ? 11.484 -12.258 -8.258 1 98.69 350 LEU B CA 1
ATOM 6280 C C . LEU B 1 350 ? 11.406 -13.781 -8.242 1 98.69 350 LEU B C 1
ATOM 6282 O O . LEU B 1 350 ? 10.359 -14.344 -7.906 1 98.69 350 LEU B O 1
ATOM 6286 N N . TRP B 1 351 ? 12.453 -14.438 -8.602 1 98.81 351 TRP B N 1
ATOM 6287 C CA . TRP B 1 351 ? 12.469 -15.891 -8.516 1 98.81 351 TRP B CA 1
ATOM 6288 C C . TRP B 1 351 ? 12.273 -16.359 -7.074 1 98.81 351 TRP B C 1
ATOM 6290 O O . TRP B 1 351 ? 11.555 -17.328 -6.82 1 98.81 351 TRP B O 1
ATOM 6300 N N . LEU B 1 352 ? 12.938 -15.695 -6.148 1 98.81 352 LEU B N 1
ATOM 6301 C CA . LEU B 1 352 ? 12.773 -16.062 -4.742 1 98.81 352 LEU B CA 1
ATOM 6302 C C . LEU B 1 352 ? 11.336 -15.828 -4.285 1 98.81 352 LEU B C 1
ATOM 6304 O O . LEU B 1 352 ? 10.82 -16.578 -3.463 1 98.81 352 LEU B O 1
ATOM 6308 N N . VAL B 1 353 ? 10.711 -14.781 -4.809 1 98.81 353 VAL B N 1
ATOM 6309 C CA . VAL B 1 353 ? 9.305 -14.523 -4.508 1 98.81 353 VAL B CA 1
ATOM 6310 C C . VAL B 1 353 ? 8.445 -15.672 -5.035 1 98.81 353 VAL B C 1
ATOM 6312 O O . VAL B 1 353 ? 7.57 -16.172 -4.324 1 98.81 353 VAL B O 1
ATOM 6315 N N . PHE B 1 354 ? 8.664 -16.125 -6.277 1 98.81 354 PHE B N 1
ATOM 6316 C CA . PHE B 1 354 ? 7.891 -17.203 -6.887 1 98.81 354 PHE B CA 1
ATOM 6317 C C . PHE B 1 354 ? 8.047 -18.5 -6.102 1 98.81 354 PHE B C 1
ATOM 6319 O O . PHE B 1 354 ? 7.062 -19.188 -5.848 1 98.81 354 PHE B O 1
ATOM 6326 N N . ILE B 1 355 ? 9.258 -18.766 -5.711 1 98.81 355 ILE B N 1
ATOM 6327 C CA . ILE B 1 355 ? 9.539 -19.984 -4.949 1 98.81 355 ILE B CA 1
ATOM 6328 C C . ILE B 1 355 ? 8.852 -19.906 -3.588 1 98.81 355 ILE B C 1
ATOM 6330 O O . ILE B 1 355 ? 8.211 -20.875 -3.156 1 98.81 355 ILE B O 1
ATOM 6334 N N . THR B 1 356 ? 8.984 -18.75 -2.941 1 98.75 356 THR B N 1
ATOM 6335 C CA . THR B 1 356 ? 8.391 -18.562 -1.62 1 98.75 356 THR B CA 1
ATOM 6336 C C . THR B 1 356 ? 6.871 -18.609 -1.696 1 98.75 356 THR B C 1
ATOM 6338 O O . THR B 1 356 ? 6.219 -19.156 -0.796 1 98.75 356 THR B O 1
ATOM 6341 N N . HIS B 1 357 ? 6.324 -18.062 -2.717 1 98.69 357 HIS B N 1
ATOM 6342 C CA . HIS B 1 357 ? 4.879 -18.156 -2.898 1 98.69 357 HIS B CA 1
ATOM 6343 C C . HIS B 1 357 ? 4.418 -19.609 -2.979 1 98.69 357 HIS B C 1
ATOM 6345 O O . HIS B 1 357 ? 3.391 -19.969 -2.4 1 98.69 357 HIS B O 1
ATOM 6351 N N . ASN B 1 358 ? 5.098 -20.406 -3.791 1 98.62 358 ASN B N 1
ATOM 6352 C CA . ASN B 1 358 ? 4.723 -21.812 -3.891 1 98.62 358 ASN B CA 1
ATOM 6353 C C . ASN B 1 358 ? 4.836 -22.516 -2.543 1 98.62 358 ASN B C 1
ATOM 6355 O O . ASN B 1 358 ? 3.99 -23.344 -2.201 1 98.62 358 ASN B O 1
ATOM 6359 N N . LEU B 1 359 ? 5.875 -22.141 -1.73 1 98.38 359 LEU B N 1
ATOM 6360 C CA . LEU B 1 359 ? 5.988 -22.672 -0.374 1 98.38 359 LEU B CA 1
ATOM 6361 C C . LEU B 1 359 ? 4.746 -22.344 0.443 1 98.38 359 LEU B C 1
ATOM 6363 O O . LEU B 1 359 ? 4.176 -23.219 1.098 1 98.38 359 LEU B O 1
ATOM 6367 N N . ILE B 1 360 ? 4.309 -21.125 0.389 1 97.94 360 ILE B N 1
ATOM 6368 C CA . ILE B 1 360 ? 3.141 -20.656 1.132 1 97.94 360 ILE B CA 1
ATOM 6369 C C . ILE B 1 360 ? 1.889 -21.375 0.621 1 97.94 360 ILE B C 1
ATOM 6371 O O . ILE B 1 360 ? 1.033 -21.781 1.41 1 97.94 360 ILE B O 1
ATOM 6375 N N . SER B 1 361 ? 1.806 -21.5 -0.718 1 97.19 361 SER B N 1
ATOM 6376 C CA . SER B 1 361 ? 0.673 -22.203 -1.313 1 97.19 361 SER B CA 1
ATOM 6377 C C . SER B 1 361 ? 0.614 -23.656 -0.848 1 97.19 361 SER B C 1
ATOM 6379 O O . SER B 1 361 ? -0.466 -24.188 -0.564 1 97.19 361 SER B O 1
ATOM 6381 N N . TRP B 1 362 ? 1.737 -24.312 -0.828 1 96.94 362 TRP B N 1
ATOM 6382 C CA . TRP B 1 362 ? 1.796 -25.703 -0.374 1 96.94 362 TRP B CA 1
ATOM 6383 C C . TRP B 1 362 ? 1.463 -25.797 1.111 1 96.94 362 TRP B C 1
ATOM 6385 O O . TRP B 1 362 ? 0.821 -26.75 1.546 1 96.94 362 TRP B O 1
ATOM 6395 N N . PHE B 1 363 ? 1.935 -24.828 1.904 1 96.56 363 PHE B N 1
ATOM 6396 C CA . PHE B 1 363 ? 1.54 -24.766 3.307 1 96.56 363 PHE B CA 1
ATOM 6397 C C . PHE B 1 363 ? 0.023 -24.688 3.439 1 96.56 363 PHE B C 1
ATOM 6399 O O . PHE B 1 363 ? -0.572 -25.438 4.227 1 96.56 363 PHE B O 1
ATOM 6406 N N . LYS B 1 364 ? -0.616 -23.859 2.711 1 95.88 364 LYS B N 1
ATOM 6407 C CA . LYS B 1 364 ? -2.062 -23.672 2.766 1 95.88 364 LYS B CA 1
ATOM 6408 C C . LYS B 1 364 ? -2.799 -24.953 2.379 1 95.88 364 LYS B C 1
ATOM 6410 O O . LYS B 1 364 ? -3.719 -25.375 3.078 1 95.88 364 LYS B O 1
ATOM 6415 N N . SER B 1 365 ? -2.369 -25.578 1.274 1 94.5 365 SER B N 1
ATOM 6416 C CA . SER B 1 365 ? -3.088 -26.734 0.735 1 94.5 365 SER B CA 1
ATOM 6417 C C . SER B 1 365 ? -2.875 -27.969 1.596 1 94.5 365 SER B C 1
ATOM 6419 O O . SER B 1 365 ? -3.674 -28.906 1.554 1 94.5 365 SER B O 1
ATOM 6421 N N . THR B 1 366 ? -1.831 -27.969 2.396 1 93.25 366 THR B N 1
ATOM 6422 C CA . THR B 1 366 ? -1.533 -29.141 3.215 1 93.25 366 THR B CA 1
ATOM 6423 C C . THR B 1 366 ? -1.985 -28.922 4.656 1 93.25 366 THR B C 1
ATOM 6425 O O . THR B 1 366 ? -2.748 -29.719 5.199 1 93.25 366 THR B O 1
ATOM 6428 N N . VAL B 1 367 ? -1.583 -27.797 5.246 1 94.12 367 VAL B N 1
ATOM 6429 C CA . VAL B 1 367 ? -1.762 -27.547 6.672 1 94.12 367 VAL B CA 1
ATOM 6430 C C . VAL B 1 367 ? -3.145 -26.953 6.926 1 94.12 367 VAL B C 1
ATOM 6432 O O . VAL B 1 367 ? -3.828 -27.344 7.879 1 94.12 367 VAL B O 1
ATOM 6435 N N . LEU B 1 368 ? -3.561 -26.047 6.113 1 94.94 368 LEU B N 1
ATOM 6436 C CA . LEU B 1 368 ? -4.797 -25.328 6.383 1 94.94 368 LEU B CA 1
ATOM 6437 C C . LEU B 1 368 ? -5.988 -26.016 5.723 1 94.94 368 LEU B C 1
ATOM 6439 O O . LEU B 1 368 ? -7.137 -25.625 5.949 1 94.94 368 LEU B O 1
ATOM 6443 N N . HIS B 1 369 ? -5.758 -27.078 4.926 1 91.56 369 HIS B N 1
ATOM 6444 C CA . HIS B 1 369 ? -6.816 -27.797 4.219 1 91.56 369 HIS B CA 1
ATOM 6445 C C . HIS B 1 369 ? -7.84 -28.359 5.195 1 91.56 369 HIS B C 1
ATOM 6447 O O . HIS B 1 369 ? -7.473 -28.969 6.207 1 91.56 369 HIS B O 1
ATOM 6453 N N . ARG B 1 370 ? -9.156 -28.172 4.969 1 91.38 370 ARG B N 1
ATOM 6454 C CA . ARG B 1 370 ? -10.273 -28.688 5.746 1 91.38 370 ARG B CA 1
ATOM 6455 C C . ARG B 1 370 ? -10.328 -28.031 7.125 1 91.38 370 ARG B C 1
ATOM 6457 O O . ARG B 1 370 ? -10.742 -28.672 8.102 1 91.38 370 ARG B O 1
ATOM 6464 N N . THR B 1 371 ? -9.695 -26.969 7.336 1 94.06 371 THR B N 1
ATOM 6465 C CA . THR B 1 371 ? -9.828 -26.156 8.539 1 94.06 371 THR B CA 1
ATOM 6466 C C . THR B 1 371 ? -10.641 -24.891 8.258 1 94.06 371 THR B C 1
ATOM 6468 O O . THR B 1 371 ? -11.031 -24.641 7.109 1 94.06 371 THR B O 1
ATOM 6471 N N . GLU B 1 372 ? -10.875 -24.109 9.242 1 93.06 372 GLU B N 1
ATOM 6472 C CA . GLU B 1 372 ? -11.609 -22.859 9.078 1 93.06 372 GLU B CA 1
ATOM 6473 C C . GLU B 1 372 ? -10.766 -21.812 8.352 1 93.06 372 GLU B C 1
ATOM 6475 O O . GLU B 1 372 ? -11.289 -20.797 7.906 1 93.06 372 GLU B O 1
ATOM 6480 N N . LEU B 1 373 ? -9.445 -22.109 8.25 1 94.06 373 LEU B N 1
ATOM 6481 C CA . LEU B 1 373 ? -8.547 -21.156 7.609 1 94.06 373 LEU B CA 1
ATOM 6482 C C . LEU B 1 373 ? -8.25 -21.562 6.168 1 94.06 373 LEU B C 1
ATOM 6484 O O . LEU B 1 373 ? -7.387 -20.984 5.516 1 94.06 373 LEU B O 1
ATOM 6488 N N . GLU B 1 374 ? -8.938 -22.516 5.621 1 92.38 374 GLU B N 1
ATOM 6489 C CA . GLU B 1 374 ? -8.648 -23.078 4.305 1 92.38 374 GLU B CA 1
ATOM 6490 C C . GLU B 1 374 ? -8.773 -22.016 3.213 1 92.38 374 GLU B C 1
ATOM 6492 O O . GLU B 1 374 ? -7.973 -21.984 2.281 1 92.38 374 GLU B O 1
ATOM 6497 N N . ASN B 1 375 ? -9.719 -21.125 3.332 1 90.62 375 ASN B N 1
ATOM 6498 C CA . ASN B 1 375 ? -10.047 -20.188 2.26 1 90.62 375 ASN B CA 1
ATOM 6499 C C . ASN B 1 375 ? -9.438 -18.812 2.512 1 90.62 375 ASN B C 1
ATOM 6501 O O . ASN B 1 375 ? -9.734 -17.859 1.791 1 90.62 375 ASN B O 1
ATOM 6505 N N . VAL B 1 376 ? -8.57 -18.781 3.531 1 91.5 376 VAL B N 1
ATOM 6506 C CA . VAL B 1 376 ? -7.934 -17.5 3.842 1 91.5 376 VAL B CA 1
ATOM 6507 C C . VAL B 1 376 ? -6.91 -17.172 2.762 1 91.5 376 VAL B C 1
ATOM 6509 O O . VAL B 1 376 ? -6.184 -18.047 2.283 1 91.5 376 VAL B O 1
ATOM 6512 N N . GLY B 1 377 ? -6.922 -15.922 2.297 1 92.94 377 GLY B N 1
ATOM 6513 C CA . GLY B 1 377 ? -5.969 -15.477 1.296 1 92.94 377 GLY B CA 1
ATOM 6514 C C . GLY B 1 377 ? -4.586 -15.211 1.866 1 92.94 377 GLY B C 1
ATOM 6515 O O . GLY B 1 377 ? -4.422 -15.102 3.084 1 92.94 377 GLY B O 1
ATOM 6516 N N . VAL B 1 378 ? -3.627 -15.062 1.015 1 94.5 378 VAL B N 1
ATOM 6517 C CA . VAL B 1 378 ? -2.236 -14.836 1.396 1 94.5 378 VAL B CA 1
ATOM 6518 C C . VAL B 1 378 ? -2.109 -13.508 2.141 1 94.5 378 VAL B C 1
ATOM 6520 O O . VAL B 1 378 ? -1.303 -13.383 3.066 1 94.5 378 VAL B O 1
ATOM 6523 N N . ARG B 1 379 ? -2.865 -12.562 1.783 1 91.88 379 ARG B N 1
ATOM 6524 C CA . ARG B 1 379 ? -2.818 -11.266 2.447 1 91.88 379 ARG B CA 1
ATOM 6525 C C . ARG B 1 379 ? -3.121 -11.398 3.936 1 91.88 379 ARG B C 1
ATOM 6527 O O . ARG B 1 379 ? -2.422 -10.82 4.77 1 91.88 379 ARG B O 1
ATOM 6534 N N . VAL B 1 380 ? -4.148 -12.125 4.289 1 90.81 380 VAL B N 1
ATOM 6535 C CA . VAL B 1 380 ? -4.547 -12.32 5.676 1 90.81 380 VAL B CA 1
ATOM 6536 C C . VAL B 1 380 ? -3.465 -13.102 6.418 1 90.81 380 VAL B C 1
ATOM 6538 O O . VAL B 1 380 ? -3.15 -12.797 7.574 1 90.81 380 VAL B O 1
ATOM 6541 N N . LEU B 1 381 ? -2.904 -14.07 5.75 1 94.56 381 LEU B N 1
ATOM 6542 C CA . LEU B 1 381 ? -1.847 -14.875 6.355 1 94.56 381 LEU B CA 1
ATOM 6543 C C . LEU B 1 381 ? -0.643 -14.008 6.707 1 94.56 381 LEU B C 1
ATOM 6545 O O . LEU B 1 381 ? -0.082 -14.133 7.801 1 94.56 381 LEU B O 1
ATOM 6549 N N . VAL B 1 382 ? -0.321 -13.117 5.852 1 93.81 382 VAL B N 1
ATOM 6550 C CA . VAL B 1 382 ? 0.896 -12.328 6.02 1 93.81 382 VAL B CA 1
ATOM 6551 C C . VAL B 1 382 ? 0.607 -11.117 6.902 1 93.81 382 VAL B C 1
ATOM 6553 O O . VAL B 1 382 ? 1.37 -10.812 7.82 1 93.81 382 VAL B O 1
ATOM 6556 N N . LYS B 1 383 ? -0.481 -10.484 6.734 1 87.94 383 LYS B N 1
ATOM 6557 C CA . LYS B 1 383 ? -0.71 -9.195 7.367 1 87.94 383 LYS B CA 1
ATOM 6558 C C . LYS B 1 383 ? -1.467 -9.352 8.68 1 87.94 383 LYS B C 1
ATOM 6560 O O . LYS B 1 383 ? -1.346 -8.516 9.578 1 87.94 383 LYS B O 1
ATOM 6565 N N . SER B 1 384 ? -2.295 -10.391 8.867 1 88.62 384 SER B N 1
ATOM 6566 C CA . SER B 1 384 ? -3.094 -10.578 10.078 1 88.62 384 SER B CA 1
ATOM 6567 C C . SER B 1 384 ? -2.525 -11.688 10.953 1 88.62 384 SER B C 1
ATOM 6569 O O . SER B 1 384 ? -2.01 -11.422 12.039 1 88.62 384 SER B O 1
ATOM 6571 N N . ILE B 1 385 ? -2.455 -12.805 10.383 1 90.69 385 ILE B N 1
ATOM 6572 C CA . ILE B 1 385 ? -1.879 -13.914 11.133 1 90.69 385 ILE B CA 1
ATOM 6573 C C . ILE B 1 385 ? -0.392 -13.656 11.375 1 90.69 385 ILE B C 1
ATOM 6575 O O . ILE B 1 385 ? 0.155 -14.055 12.406 1 90.69 385 ILE B O 1
ATOM 6579 N N . GLY B 1 386 ? 0.213 -12.953 10.453 1 90.06 386 GLY B N 1
ATOM 6580 C CA . GLY B 1 386 ? 1.617 -12.594 10.555 1 90.06 386 GLY B CA 1
ATOM 6581 C C . GLY B 1 386 ? 1.93 -11.75 11.781 1 90.06 386 GLY B C 1
ATOM 6582 O O . GLY B 1 386 ? 3.078 -11.688 12.227 1 90.06 386 GLY B O 1
ATOM 6583 N N . THR B 1 387 ? 0.934 -11.125 12.398 1 85.06 387 THR B N 1
ATOM 6584 C CA . THR B 1 387 ? 1.142 -10.258 13.547 1 85.06 387 THR B CA 1
ATOM 6585 C C . THR B 1 387 ? 1.022 -11.047 14.852 1 85.06 387 THR B C 1
ATOM 6587 O O . THR B 1 387 ? 1.376 -10.539 15.914 1 85.06 387 THR B O 1
ATOM 6590 N N . ILE B 1 388 ? 0.571 -12.25 14.773 1 88.88 388 ILE B N 1
ATOM 6591 C CA . ILE B 1 388 ? 0.381 -13.062 15.969 1 88.88 388 ILE B CA 1
ATOM 6592 C C . ILE B 1 388 ? 1.733 -13.547 16.469 1 88.88 388 ILE B C 1
ATOM 6594 O O . ILE B 1 388 ? 2.498 -14.172 15.734 1 88.88 388 ILE B O 1
ATOM 6598 N N . LYS B 1 389 ? 2.004 -13.219 17.734 1 90 389 LYS B N 1
ATOM 6599 C CA . LYS B 1 389 ? 3.26 -13.617 18.375 1 90 389 LYS B CA 1
ATOM 6600 C C . LYS B 1 389 ? 3.031 -14.727 19.391 1 90 389 LYS B C 1
ATOM 6602 O O . LYS B 1 389 ? 1.987 -14.766 20.047 1 90 389 LYS B O 1
ATOM 6607 N N . GLY B 1 390 ? 3.947 -15.68 19.422 1 91.12 390 GLY B N 1
ATOM 6608 C CA . GLY B 1 390 ? 4 -16.703 20.453 1 91.12 390 GLY B CA 1
ATOM 6609 C C . GLY B 1 390 ? 5.195 -16.562 21.359 1 91.12 390 GLY B C 1
ATOM 6610 O O . GLY B 1 390 ? 6.148 -15.844 21.047 1 91.12 390 GLY B O 1
ATOM 6611 N N . PHE B 1 391 ? 5.137 -17.156 22.547 1 90.94 391 PHE B N 1
ATOM 6612 C CA . PHE B 1 391 ? 6.223 -17.109 23.516 1 90.94 391 PHE B CA 1
ATOM 6613 C C . PHE B 1 391 ? 7.066 -18.375 23.438 1 90.94 391 PHE B C 1
ATOM 6615 O O . PHE B 1 391 ? 6.539 -19.5 23.531 1 90.94 391 PHE B O 1
ATOM 6622 N N . VAL B 1 392 ? 8.367 -18.203 23.266 1 91.81 392 VAL B N 1
ATOM 6623 C CA . VAL B 1 392 ? 9.297 -19.312 23.094 1 91.81 392 VAL B CA 1
ATOM 6624 C C . VAL B 1 392 ? 9.812 -19.766 24.453 1 91.81 392 VAL B C 1
ATOM 6626 O O . VAL B 1 392 ? 10.289 -18.953 25.25 1 91.81 392 VAL B O 1
ATOM 6629 N N . LYS B 1 393 ? 9.664 -20.969 24.766 1 89.62 393 LYS B N 1
ATOM 6630 C CA . LYS B 1 393 ? 10.242 -21.594 25.969 1 89.62 393 LYS B CA 1
ATOM 6631 C C . LYS B 1 393 ? 11.266 -22.656 25.578 1 89.62 393 LYS B C 1
ATOM 6633 O O . LYS B 1 393 ? 10.938 -23.625 24.906 1 89.62 393 LYS B O 1
ATOM 6638 N N . ARG B 1 394 ? 12.469 -22.406 26 1 89.81 394 ARG B N 1
ATOM 6639 C CA . ARG B 1 394 ? 13.547 -23.359 25.75 1 89.81 394 ARG B CA 1
ATOM 6640 C C . ARG B 1 394 ? 13.891 -24.141 27 1 89.81 394 ARG B C 1
ATOM 6642 O O . ARG B 1 394 ? 14.289 -23.562 28.016 1 89.81 394 ARG B O 1
ATOM 6649 N N . THR B 1 395 ? 13.641 -25.406 27.016 1 86.69 395 THR B N 1
ATOM 6650 C CA . THR B 1 395 ? 13.938 -26.281 28.141 1 86.69 395 THR B CA 1
ATOM 6651 C C . THR B 1 395 ? 14.844 -27.422 27.719 1 86.69 395 THR B C 1
ATOM 6653 O O . THR B 1 395 ? 15.164 -27.562 26.531 1 86.69 395 THR B O 1
ATOM 6656 N N . SER B 1 396 ? 15.305 -28.203 28.656 1 86 396 SER B N 1
ATOM 6657 C CA . SER B 1 396 ? 16.125 -29.359 28.375 1 86 396 SER B CA 1
ATOM 6658 C C . SER B 1 396 ? 15.352 -30.406 27.562 1 86 396 SER B C 1
ATOM 6660 O O . SER B 1 396 ? 15.945 -31.188 26.828 1 86 396 SER B O 1
ATOM 6662 N N . GLU B 1 397 ? 14.047 -30.359 27.625 1 83.19 397 GLU B N 1
ATOM 6663 C CA . GLU B 1 397 ? 13.188 -31.312 26.938 1 83.19 397 GLU B CA 1
ATOM 6664 C C . GLU B 1 397 ? 12.914 -30.875 25.5 1 83.19 397 GLU B C 1
ATOM 6666 O O . GLU B 1 397 ? 12.492 -31.688 24.656 1 83.19 397 GLU B O 1
ATOM 6671 N N . GLY B 1 398 ? 13.172 -29.641 25.234 1 87.38 398 GLY B N 1
ATOM 6672 C CA . GLY B 1 398 ? 12.938 -29.141 23.891 1 87.38 398 GLY B CA 1
ATOM 6673 C C . GLY B 1 398 ? 12.445 -27.703 23.875 1 87.38 398 GLY B C 1
ATOM 6674 O O . GLY B 1 398 ? 12.414 -27.031 24.906 1 87.38 398 GLY B O 1
ATOM 6675 N N . ILE B 1 399 ? 12.195 -27.281 22.656 1 92.44 399 ILE B N 1
ATOM 6676 C CA . ILE B 1 399 ? 11.711 -25.906 22.484 1 92.44 399 ILE B CA 1
ATOM 6677 C C . ILE B 1 399 ? 10.203 -25.922 22.234 1 92.44 399 ILE B C 1
ATOM 6679 O O . ILE B 1 399 ? 9.695 -26.75 21.469 1 92.44 399 ILE B O 1
ATOM 6683 N N . SER B 1 400 ? 9.438 -25.156 22.938 1 91.75 400 SER B N 1
ATOM 6684 C CA . SER B 1 400 ? 8 -25.031 22.719 1 91.75 400 SER B CA 1
ATOM 6685 C C . SER B 1 400 ? 7.609 -23.578 22.5 1 91.75 400 SER B C 1
ATOM 6687 O O . SER B 1 400 ? 8.266 -22.672 23.016 1 91.75 400 SER B O 1
ATOM 6689 N N . VAL B 1 401 ? 6.66 -23.375 21.656 1 93.44 401 VAL B N 1
ATOM 6690 C CA . VAL B 1 401 ? 6.129 -22.047 21.391 1 93.44 401 VAL B CA 1
ATOM 6691 C C . VAL B 1 401 ? 4.668 -21.984 21.828 1 93.44 401 VAL B C 1
ATOM 6693 O O . VAL B 1 401 ? 3.811 -22.656 21.266 1 93.44 401 VAL B O 1
ATOM 6696 N N . ASN B 1 402 ? 4.422 -21.172 22.812 1 93.06 402 ASN B N 1
ATOM 6697 C CA . ASN B 1 402 ? 3.059 -21 23.312 1 93.06 402 ASN B CA 1
ATOM 6698 C C . ASN B 1 402 ? 2.326 -19.875 22.578 1 93.06 402 ASN B C 1
ATOM 6700 O O . ASN B 1 402 ? 2.826 -18.75 22.5 1 93.06 402 ASN B O 1
ATOM 6704 N N . ILE B 1 403 ? 1.13 -20.156 22 1 91.81 403 ILE B N 1
ATOM 6705 C CA . ILE B 1 403 ? 0.317 -19.188 21.281 1 91.81 403 ILE B CA 1
ATOM 6706 C C . ILE B 1 403 ? -0.833 -18.719 22.172 1 91.81 403 ILE B C 1
ATOM 6708 O O . ILE B 1 403 ? -1.788 -19.453 22.406 1 91.81 403 ILE B O 1
ATOM 6712 N N . PRO B 1 404 ? -0.769 -17.438 22.609 1 86.38 404 PRO B N 1
ATOM 6713 C CA . PRO B 1 404 ? -1.895 -16.938 23.406 1 86.38 404 PRO B CA 1
ATOM 6714 C C . PRO B 1 404 ? -3.186 -16.844 22.594 1 86.38 404 PRO B C 1
ATOM 6716 O O . PRO B 1 404 ? -3.23 -16.125 21.594 1 86.38 404 PRO B O 1
ATOM 6719 N N . PRO B 1 405 ? -4.215 -17.531 23.031 1 83.69 405 PRO B N 1
ATOM 6720 C CA . PRO B 1 405 ? -5.473 -17.516 22.266 1 83.69 405 PRO B CA 1
ATOM 6721 C C . PRO B 1 405 ? -6.324 -16.281 22.562 1 83.69 405 PRO B C 1
ATOM 6723 O O . PRO B 1 405 ? -7.492 -16.406 22.938 1 83.69 405 PRO B O 1
ATOM 6726 N N . ILE B 1 406 ? -5.777 -15.18 22.25 1 80.06 406 ILE B N 1
ATOM 6727 C CA . ILE B 1 406 ? -6.402 -13.922 22.641 1 80.06 406 ILE B CA 1
ATOM 6728 C C . ILE B 1 406 ? -7.395 -13.492 21.562 1 80.06 406 ILE B C 1
ATOM 6730 O O . ILE B 1 406 ? -8.523 -13.094 21.859 1 80.06 406 ILE B O 1
ATOM 6734 N N . THR B 1 407 ? -7.059 -13.578 20.312 1 84.19 407 THR B N 1
ATOM 6735 C CA . THR B 1 407 ? -7.922 -13.18 19.203 1 84.19 407 THR B CA 1
ATOM 6736 C C . THR B 1 407 ? -8.484 -14.406 18.484 1 84.19 407 THR B C 1
ATOM 6738 O O . THR B 1 407 ? -8.016 -15.523 18.703 1 84.19 407 THR B O 1
ATOM 6741 N N . LYS B 1 408 ? -9.477 -14.18 17.641 1 85.94 408 LYS B N 1
ATOM 6742 C CA . LYS B 1 408 ? -10.086 -15.273 16.891 1 85.94 408 LYS B CA 1
ATOM 6743 C C . LYS B 1 408 ? -9.07 -15.945 15.977 1 85.94 408 LYS B C 1
ATOM 6745 O O . LYS B 1 408 ? -8.961 -17.172 15.961 1 85.94 408 LYS B O 1
ATOM 6750 N N . LEU B 1 409 ? -8.344 -15.195 15.242 1 89.75 409 LEU B N 1
ATOM 6751 C CA . LEU B 1 409 ? -7.359 -15.75 14.32 1 89.75 409 LEU B CA 1
ATOM 6752 C C . LEU B 1 409 ? -6.273 -16.5 15.078 1 89.75 409 LEU B C 1
ATOM 6754 O O . LEU B 1 409 ? -5.762 -17.516 14.594 1 89.75 409 LEU B O 1
ATOM 6758 N N . ALA B 1 410 ? -5.895 -15.961 16.25 1 90.19 410 ALA B N 1
ATOM 6759 C CA . ALA B 1 410 ? -4.898 -16.656 17.062 1 90.19 410 ALA B CA 1
ATOM 6760 C C . ALA B 1 410 ? -5.398 -18.031 17.5 1 90.19 410 ALA B C 1
ATOM 6762 O O . ALA B 1 410 ? -4.645 -19 17.5 1 90.19 410 ALA B O 1
ATOM 6763 N N . ARG B 1 411 ? -6.676 -18.109 17.875 1 90.5 411 ARG B N 1
ATOM 6764 C CA . ARG B 1 411 ? -7.27 -19.391 18.281 1 90.5 411 ARG B CA 1
ATOM 6765 C C . ARG B 1 411 ? -7.32 -20.359 17.109 1 90.5 411 ARG B C 1
ATOM 6767 O O . ARG B 1 411 ? -7.004 -21.531 17.25 1 90.5 411 ARG B O 1
ATOM 6774 N N . LEU B 1 412 ? -7.723 -19.844 15.953 1 93.19 412 LEU B N 1
ATOM 6775 C CA . LEU B 1 412 ? -7.863 -20.688 14.773 1 93.19 412 LEU B CA 1
ATOM 6776 C C . LEU B 1 412 ? -6.516 -21.266 14.352 1 93.19 412 LEU B C 1
ATOM 6778 O O . LEU B 1 412 ? -6.41 -22.453 14.062 1 93.19 412 LEU B O 1
ATOM 6782 N N . ILE B 1 413 ? -5.496 -20.422 14.281 1 94.56 413 ILE B N 1
ATOM 6783 C CA . ILE B 1 413 ? -4.191 -20.922 13.844 1 94.56 413 ILE B CA 1
ATOM 6784 C C . ILE B 1 413 ? -3.604 -21.844 14.906 1 94.56 413 ILE B C 1
ATOM 6786 O O . ILE B 1 413 ? -2.906 -22.797 14.586 1 94.56 413 ILE B O 1
ATOM 6790 N N . ALA B 1 414 ? -3.828 -21.5 16.188 1 93.44 414 ALA B N 1
ATOM 6791 C CA . ALA B 1 414 ? -3.379 -22.375 17.266 1 93.44 414 ALA B CA 1
ATOM 6792 C C . ALA B 1 414 ? -4.012 -23.766 17.141 1 93.44 414 ALA B C 1
ATOM 6794 O O . ALA B 1 414 ? -3.338 -24.781 17.328 1 93.44 414 ALA B O 1
ATOM 6795 N N . ASP B 1 415 ? -5.305 -23.766 16.844 1 93 415 ASP B N 1
ATOM 6796 C CA . ASP B 1 415 ? -6.016 -25.031 16.672 1 93 415 ASP B CA 1
ATOM 6797 C C . ASP B 1 415 ? -5.383 -25.875 15.562 1 93 415 ASP B C 1
ATOM 6799 O O . ASP B 1 415 ? -5.297 -27.094 15.68 1 93 415 ASP B O 1
ATOM 6803 N N . VAL B 1 416 ? -4.988 -25.281 14.539 1 94.5 416 VAL B N 1
ATOM 6804 C CA . VAL B 1 416 ? -4.406 -25.969 13.391 1 94.5 416 VAL B CA 1
ATOM 6805 C C . VAL B 1 416 ? -3.027 -26.5 13.758 1 94.5 416 VAL B C 1
ATOM 6807 O O . VAL B 1 416 ? -2.729 -27.672 13.516 1 94.5 416 VAL B O 1
ATOM 6810 N N . LEU B 1 417 ? -2.191 -25.672 14.414 1 93.56 417 LEU B N 1
ATOM 6811 C CA . LEU B 1 417 ? -0.788 -26 14.641 1 93.56 417 LEU B CA 1
ATOM 6812 C C . LEU B 1 417 ? -0.639 -26.984 15.812 1 93.56 417 LEU B C 1
ATOM 6814 O O . LEU B 1 417 ? 0.358 -27.703 15.898 1 93.56 417 LEU B O 1
ATOM 6818 N N . CYS B 1 418 ? -1.587 -26.984 16.672 1 91.38 418 CYS B N 1
ATOM 6819 C CA . CYS B 1 418 ? -1.552 -27.891 17.812 1 91.38 418 CYS B CA 1
ATOM 6820 C C . CYS B 1 418 ? -2.303 -29.188 17.5 1 91.38 418 CYS B C 1
ATOM 6822 O O . CYS B 1 418 ? -2.357 -30.094 18.328 1 91.38 418 CYS B O 1
ATOM 6824 N N . SER B 1 419 ? -2.805 -29.297 16.344 1 90.31 419 SER B N 1
ATOM 6825 C CA . SER B 1 419 ? -3.555 -30.484 15.945 1 90.31 419 SER B CA 1
ATOM 6826 C C . SER B 1 419 ? -2.625 -31.672 15.695 1 90.31 419 SER B C 1
ATOM 6828 O O . SER B 1 419 ? -1.451 -31.484 15.367 1 90.31 419 SER B O 1
ATOM 6830 N N . PRO B 1 420 ? -3.154 -32.875 15.805 1 83.69 420 PRO B N 1
ATOM 6831 C CA . PRO B 1 420 ? -2.357 -34.062 15.508 1 83.69 420 PRO B CA 1
ATOM 6832 C C . PRO B 1 420 ? -1.899 -34.125 14.055 1 83.69 420 PRO B C 1
ATOM 6834 O O . PRO B 1 420 ? -0.808 -34.625 13.766 1 83.69 420 PRO B O 1
ATOM 6837 N N . LYS B 1 421 ? -2.688 -33.656 13.219 1 84.44 421 LYS B N 1
ATOM 6838 C CA . LYS B 1 421 ? -2.336 -33.625 11.805 1 84.44 421 LYS B CA 1
ATOM 6839 C C . LYS B 1 421 ? -1.03 -32.875 11.57 1 84.44 421 LYS B C 1
ATOM 6841 O O . LYS B 1 421 ? -0.15 -33.344 10.852 1 84.44 421 LYS B O 1
ATOM 6846 N N . TYR B 1 422 ? -0.959 -31.766 12.219 1 87.25 422 TYR B N 1
ATOM 6847 C CA . TYR B 1 422 ? 0.242 -30.953 12.055 1 87.25 422 TYR B CA 1
ATOM 6848 C C . TYR B 1 422 ? 1.432 -31.594 12.766 1 87.25 422 TYR B C 1
ATOM 6850 O O . TYR B 1 422 ? 2.541 -31.625 12.227 1 87.25 422 TYR B O 1
ATOM 6858 N N . ILE B 1 423 ? 1.184 -32.094 13.922 1 80.06 423 ILE B N 1
ATOM 6859 C CA . ILE B 1 423 ? 2.242 -32.656 14.75 1 80.06 423 ILE B CA 1
ATOM 6860 C C . ILE B 1 423 ? 2.834 -33.875 14.055 1 80.06 423 ILE B C 1
ATOM 6862 O O . ILE B 1 423 ? 4.051 -34.062 14.055 1 80.06 423 ILE B O 1
ATOM 6866 N N . GLN B 1 424 ? 1.954 -34.625 13.469 1 77.56 424 GLN B N 1
ATOM 6867 C CA . GLN B 1 424 ? 2.408 -35.844 12.805 1 77.56 424 GLN B CA 1
ATOM 6868 C C . GLN B 1 424 ? 3.18 -35.531 11.523 1 77.56 424 GLN B C 1
ATOM 6870 O O . GLN B 1 424 ? 4.074 -36.25 11.125 1 77.56 424 GLN B O 1
ATOM 6875 N N . MET B 1 425 ? 2.695 -34.469 10.875 1 76.25 425 MET B N 1
ATOM 6876 C CA . MET B 1 425 ? 3.408 -34.031 9.68 1 76.25 425 MET B CA 1
ATOM 6877 C C . MET B 1 425 ? 4.836 -33.625 10.023 1 76.25 425 MET B C 1
ATOM 6879 O O . MET B 1 425 ? 5.762 -33.875 9.242 1 76.25 425 MET B O 1
ATOM 6883 N N . THR B 1 426 ? 4.945 -33.125 11.25 1 58.31 426 THR B N 1
ATOM 6884 C CA . THR B 1 426 ? 6.234 -32.562 11.641 1 58.31 426 THR B CA 1
ATOM 6885 C C . THR B 1 426 ? 7.109 -33.625 12.297 1 58.31 426 THR B C 1
ATOM 6887 O O . THR B 1 426 ? 8.336 -33.531 12.305 1 58.31 426 THR B O 1
ATOM 6890 N N . PHE B 1 427 ? 6.414 -34.75 12.891 1 47.09 427 PHE B N 1
ATOM 6891 C CA . PHE B 1 427 ? 7.172 -35.812 13.547 1 47.09 427 PHE B CA 1
ATOM 6892 C C . PHE B 1 427 ? 7.586 -36.875 12.539 1 47.09 427 PHE B C 1
ATOM 6894 O O . PHE B 1 427 ? 8.586 -37.562 12.742 1 47.09 427 PHE B O 1
ATOM 6901 N N . ASN B 1 428 ? 6.664 -37.156 11.672 1 39.31 428 ASN B N 1
ATOM 6902 C CA . ASN B 1 428 ? 7.008 -38.312 10.875 1 39.31 428 ASN B CA 1
ATOM 6903 C C . ASN B 1 428 ? 8.336 -38.125 10.141 1 39.31 428 ASN B C 1
ATOM 6905 O O . ASN B 1 428 ? 8.641 -38.875 9.203 1 39.31 428 ASN B O 1
ATOM 6909 N N . ILE B 1 429 ? 9.062 -37.219 10.586 1 32.62 429 ILE B N 1
ATOM 6910 C CA . ILE B 1 429 ? 10.375 -37.656 10.125 1 32.62 429 ILE B CA 1
ATOM 6911 C C . ILE B 1 429 ? 11.07 -38.469 11.219 1 32.62 429 ILE B C 1
ATOM 6913 O O . ILE B 1 429 ? 11.148 -38.031 12.367 1 32.62 429 ILE B O 1
#

Sequence (858 aa):
MNNFTFTQNNCKEESTSIWLISVMQFGFKFNIFKPFETFNLKMKKVKYSVYQKLITIMMSIVIGCETTKDINEKLGVEKLALNMFGMDTAPDQSQINELIRRFDSNSINQLQDIHHHLFMEHSNSVHSHTKVVVDCDQTGLIANGKTFELAEKGYFAKKKNQRGYQLAAAFTGEYSETVAMFLDSGNTHCTDHYDDLLKAILSKYKDQLHNGNLILRTDSGFGSSDNVEKLLSVPKLKFVTKAYSTVSAKNIAKDIHYSEYTQADKAAWVYELPENNGVRNIIVQTLSSKGKLKYSLLITNINSKDMNAVEIFHFYNKRQTIEAFFKMAKNVYHIKNLRTSKFYGIYGFLWLVFITHNLISWFKSTVLHRTELENVGVRVLVKSIGTIKGFVKRTSEGISVNIPPITKLARLIADVLCSPKYIQMTFNIMNNFTFTQNNCKEESTSIWLISVMQFGFKFNIFKPFETFNLKMKKVKYSVYQKLITIMMSIVIGCETTKDINEKLGVEKLALNMFGMDTAPDQSQINELIRRFDSNSINQLQDIHHHLFMEHSNSVHSHTKVVVDCDQTGLIANGKTFELAEKGYFAKKKNQRGYQLAAAFTGEYSETVAMFLDSGNTHCTDHYDDLLKAILSKYKDQLHNGNLILRTDSGFGSSDNVEKLLSVPKLKFVTKAYSTVSAKNIAKDIHYSEYTQADKAAWVYELPENNGVRNIIVQTLSSKGKLKYSLLITNINSKDMNAVEIFHFYNKRQTIEAFFKMAKNVYHIKNLRTSKFYGIYGFLWLVFITHNLISWFKSTVLHRTELENVGVRVLVKSIGTIKGFVKRTSEGISVNIPPITKLARLIADVLCSPKYIQMTFNI

pLDDT: mean 89.9, std 9.79, range [32.62, 98.81]

Secondary structure (DSSP, 8-state):
---EEEE------EEEEHHHHHHHHHHHHTTSSGGGGG--------SS-HHHHHHHHHHHHHTT-SSTTHHHHHTTT-HHHHHTTT-SSPPPHHHHHHHHHH--HHHHHHHHHHHHHHHHHH-TTTT-SS-EEEEEEEEEEE--STT-TT-EE---TT-TT-EEEEEEEEEETTTTEEEEEEEEETT--TTTTHHHHHHHHHHHTHHHHHTT-EEEEE-GGG--HHHHHHHHHSTT-EEEEE-S-HHHHHHHHHTS-GGG-EEEETTEEEEEPPPBTTBEEEEEEEE-TTS-EEEEEEEE-S-TTTS-HHHHHHHHHTTHHHHHHHHHHHHTS-TTS-S-S-HHHHHHHHHHHHHHHHHHHHHHHHHSTTSTTTT--HHHHHHTGGG-EEEEEEETTEEEEE----SHHHHHHHHHHTSHHHHHHTT--/---EEEE------EEEEHHHHHHHHHHHHTTSSGGGGG-------SSS-HHHHHHHHHHHHHTT-SSTTHHHHHTTT-HHHHHTTT-SSPPPHHHHHHHHHH--HHHHHHHHHHHHHHHHHH-TTTT-SS-EEEEEEEEEEE--STTSTT-EE---TT-TT-EEEEEEEEEETTTTEEEEEEEEETT--TTTTHHHHHHHHHHHTHHHHHTT-EEEEE-GGG--HHHHHHHHHSTT-EEEEE-S-HHHHHHHHTTS-GGG-EEEETTEEEEEPPPBTTBEEEEEEEE-TTS-EEEEEEEE-S-TTTS-HHHHHHHHHTTHHHHHHHHHHHHTS-TTS-S-S-HHHHHHHHHHHHHHHHHHHHHHHHHSTTSTTTT--HHHHHHTGGG-EEEEEEETTEEEEE----SHHHHHHHHHHTSHHHHHHHH--

Organism: NCBI:txid2716538

Foldseek 3Di:
DPDDDDDDDDDPWAKAQPLLQLLLLLCVLLVLLVLLVPQDFDDDDDPDDLSLLLVLLLSCLSLQPQALQCSCPRVQRHQVSSVVVPHRGHDHSVVSLVSLQRFDPVLLVSLQVSLLVSCLVQPPQLPDPAAFEKEKDKAWQFDDDDLFPLFAFADHVPDHRTTGKIKIFIATLVLRATQDIDIHHRHDQNQPCVVVRVVSNCVSNVVCQVVLRYEYEYEQSQADPVNVVVQVPRPSYKYKYWHNDQVVLVVVCVPPDPVQWDDLDPFKTKHWDDDDPQKTKIWIWGADPVGDIGIIIMIINDDCVVPNNSRSVVVNVSSCSVVVVVVCCCRRSVLSPQRDSYPSSSSSSVSSSSSSSNSVSSCLCQQVNPAPCNPPDSNCSNPPSSPFMWIWDQDPVGIDTHGDPPDPSSVRVCCRCVDPSNVCSSVVD/DPDDDDDDDDDPWAKAQPLLQLLLLLCVLLVLLVLLVPQDFDDDDDPDDLSLLLVLLLSCLSLQPQALQCSCPRVQRHQVSSVVVPHRGHDHSVVSLVSLQRFDPVNLVSLQVSLLVSCLVQPPQLPDPAAFEKEKDKAWQFDDDDLFPLWAFADHPPDHRTTGKIKIFIATLVLRATQDIDIHHRHDQNQPCVVVRVVSNCVSNVVCQVVLRYEYEYEQSQAEPVNVVVQVVRPSYKYKYWHNDQVVLVVVCVPPDPVQWDDLDPFKTKHWDDDDPQKTKIKIWGADPVGDIGIIIMIINDDCVVPNNSRSVVVNVSSCSVVVVVVCCCRRSVLSPQRDSYPSSSSSSVSSSNSSSNSVSSCLCQQVPPAPCNPPDSNCSNPPSSPFMWIWDQDPVGIDTHGPPPDPSSVRVCCSCVDPSNVCSSPVD